Protein AF-0000000083565079 (afdb_homodimer)

InterPro domains:
  IPR004843 Calcineurin-like, phosphoesterase domain [PF00149] (8-223)
  IPR029052 Metallo-dependent phosphatase-like [G3DSA:3.60.21.10] (7-266)
  IPR029052 Metallo-dependent phosphatase-like [SSF56300] (8-298)
  IPR041796 DNA double-strand break repair protein Mre11, N-terminal metallophosphatase domain [cd00840] (8-241)
  IPR050535 DNA Repair and Maintenance Complex Component [PTHR30337] (7-399)

Sequence (914 aa):
MSKSNNTRFLHFSDAHIGHRQYNLKKRRDDMNLTYNWVIHQAIEHDVDFTVFGGDLFHNKNVNALALSDAERGLEKLREEDIPVVGIRGNHDAKLYKEDLHWLEYLHTKENLVLLNADLDGDGPVFEEHDPENPGTSSGYIEINGVRIFGLQYLGQQTGRYLETVAEGIRQVNEEKGEPDTTVLLGHFGIEGHIPGMSGGISYNQLEPVEELVDYLGLGHLHKQYSHGDWIFNPGSPEAHNTRQARWDLGYYLVDVEPDGSFEAEHRLSKRRPFYRIDFEVDQYDTPEELEQGFKQKVMDEIPGLQQVQQKDRYTNQGQPRNPVIDLHLEGLLNFNRSQLDIERIREIVEQKTDALHVSLKDATESREAISVIQDLEEGEEEIQNEDGQIDRDKLEHAVFQQLAGQDSRYETDVEGVAETLSSVKNSLLAGDSPESVAETVKERRRELFPETGGDNEMSKSNNTRFLHFSDAHIGHRQYNLKKRRDDMNLTYNWVIHQAIEHDVDFTVFGGDLFHNKNVNALALSDAERGLEKLREEDIPVVGIRGNHDAKLYKEDLHWLEYLHTKENLVLLNADLDGDGPVFEEHDPENPGTSSGYIEINGVRIFGLQYLGQQTGRYLETVAEGIRQVNEEKGEPDTTVLLGHFGIEGHIPGMSGGISYNQLEPVEELVDYLGLGHLHKQYSHGDWIFNPGSPEAHNTRQARWDLGYYLVDVEPDGSFEAEHRLSKRRPFYRIDFEVDQYDTPEELEQGFKQKVMDEIPGLQQVQQKDRYTNQGQPRNPVIDLHLEGLLNFNRSQLDIERIREIVEQKTDALHVSLKDATESREAISVIQDLEEGEEEIQNEDGQIDRDKLEHAVFQQLAGQDSRYETDVEGVAETLSSVKNSLLAGDSPESVAETVKERRRELFPETGGDNE

Structure (mmCIF, N/CA/C/O backbone):
data_AF-0000000083565079-model_v1
#
loop_
_entity.id
_entity.type
_entity.pdbx_description
1 polymer 'DNA repair exonuclease SbcCD nuclease subunit'
#
loop_
_atom_site.group_PDB
_atom_site.id
_atom_site.type_symbol
_atom_site.label_atom_id
_atom_site.label_alt_id
_atom_site.label_comp_id
_atom_site.label_asym_id
_atom_site.label_entity_id
_atom_site.label_seq_id
_atom_site.pdbx_PDB_ins_code
_atom_site.Cartn_x
_atom_site.Cartn_y
_atom_site.Cartn_z
_atom_site.occupancy
_atom_site.B_iso_or_equiv
_atom_site.auth_seq_id
_atom_site.auth_comp_id
_atom_site.auth_asym_id
_atom_site.auth_atom_id
_atom_site.pdbx_PDB_model_num
ATOM 1 N N . MET A 1 1 ? 29.156 -35.625 18.891 1 26.17 1 MET A N 1
ATOM 2 C CA . MET A 1 1 ? 28.078 -36.312 18.172 1 26.17 1 MET A CA 1
ATOM 3 C C . MET A 1 1 ? 27.672 -35.5 16.938 1 26.17 1 MET A C 1
ATOM 5 O O . MET A 1 1 ? 27.312 -34.344 17.031 1 26.17 1 MET A O 1
ATOM 9 N N . SER A 1 2 ? 28.375 -35.594 15.773 1 35.88 2 SER A N 1
ATOM 10 C CA . SER A 1 2 ? 28.562 -34.75 14.578 1 35.88 2 SER A CA 1
ATOM 11 C C . SER A 1 2 ? 27.219 -34.312 13.992 1 35.88 2 SER A C 1
ATOM 13 O O . SER A 1 2 ? 26.328 -35.156 13.828 1 35.88 2 SER A O 1
ATOM 15 N N . LYS A 1 3 ? 26.625 -33.219 14.164 1 40.91 3 LYS A N 1
ATOM 16 C CA . LYS A 1 3 ? 25.219 -32.875 13.992 1 40.91 3 LYS A CA 1
ATOM 17 C C . LYS A 1 3 ? 24.656 -33.438 12.703 1 40.91 3 LYS A C 1
ATOM 19 O O . LYS A 1 3 ? 24.891 -32.906 11.617 1 40.91 3 LYS A O 1
ATOM 24 N N . SER A 1 4 ? 24.641 -34.625 12.398 1 47.44 4 SER A N 1
ATOM 25 C CA . SER A 1 4 ? 24.312 -35.594 11.352 1 47.44 4 SER A CA 1
ATOM 26 C C . SER A 1 4 ? 23.016 -35.188 10.633 1 47.44 4 SER A C 1
ATOM 28 O O . SER A 1 4 ? 22.469 -36 9.875 1 47.44 4 SER A O 1
ATOM 30 N N . ASN A 1 5 ? 22.172 -34.25 10.969 1 64.81 5 ASN A N 1
ATOM 31 C CA . ASN A 1 5 ? 20.797 -34.156 10.523 1 64.81 5 ASN A CA 1
ATOM 32 C C . ASN A 1 5 ? 20.672 -33.438 9.188 1 64.81 5 ASN A C 1
ATOM 34 O O . ASN A 1 5 ? 21.406 -32.469 8.93 1 64.81 5 ASN A O 1
ATOM 38 N N . ASN A 1 6 ? 20 -34.031 8.102 1 87.81 6 ASN A N 1
ATOM 39 C CA . ASN A 1 6 ? 19.609 -33.531 6.785 1 87.81 6 ASN A CA 1
ATOM 40 C C . ASN A 1 6 ? 18.875 -32.219 6.879 1 87.81 6 ASN A C 1
ATOM 42 O O . ASN A 1 6 ? 18.172 -31.953 7.863 1 87.81 6 ASN A O 1
ATOM 46 N N . THR A 1 7 ? 19.453 -31.234 6.105 1 96.19 7 THR A N 1
ATOM 47 C CA . THR A 1 7 ? 18.719 -29.984 6.004 1 96.19 7 THR A CA 1
ATOM 48 C C . THR A 1 7 ? 17.672 -30.047 4.898 1 96.19 7 THR A C 1
ATOM 50 O O . THR A 1 7 ? 17.938 -30.578 3.814 1 96.19 7 THR A O 1
ATOM 53 N N . ARG A 1 8 ? 16.453 -29.641 5.227 1 97.94 8 ARG A N 1
ATOM 54 C CA . ARG A 1 8 ? 15.375 -29.594 4.25 1 97.94 8 ARG A CA 1
ATOM 55 C C . ARG A 1 8 ? 14.836 -28.172 4.086 1 97.94 8 ARG A C 1
ATOM 57 O O . ARG A 1 8 ? 14.625 -27.469 5.074 1 97.94 8 ARG A O 1
ATOM 64 N N . PHE A 1 9 ? 14.672 -27.719 2.785 1 98.56 9 PHE A N 1
ATOM 65 C CA . PHE A 1 9 ? 14.047 -26.422 2.598 1 98.56 9 PHE A CA 1
ATOM 66 C C . PHE A 1 9 ? 13.039 -26.453 1.454 1 98.56 9 PHE A C 1
ATOM 68 O O . PHE A 1 9 ? 13.031 -27.406 0.662 1 98.56 9 PHE A O 1
ATOM 75 N N . LEU A 1 10 ? 12.086 -25.547 1.448 1 98.88 10 LEU A N 1
ATOM 76 C CA . LEU A 1 10 ? 11.055 -25.391 0.424 1 98.88 10 LEU A CA 1
ATOM 77 C C . LEU A 1 10 ? 11.32 -24.141 -0.422 1 98.88 10 LEU A C 1
ATOM 79 O O . LEU A 1 10 ? 11.594 -23.062 0.115 1 98.88 10 LEU A O 1
ATOM 83 N N . HIS A 1 11 ? 11.336 -24.344 -1.77 1 98.94 11 HIS A N 1
ATOM 84 C CA . HIS A 1 11 ? 11.578 -23.266 -2.73 1 98.94 11 HIS A CA 1
ATOM 85 C C . HIS A 1 11 ? 10.328 -22.969 -3.553 1 98.94 11 HIS A C 1
ATOM 87 O O . HIS A 1 11 ? 9.898 -23.797 -4.359 1 98.94 11 HIS A O 1
ATOM 93 N N . PHE A 1 12 ? 9.719 -21.812 -3.299 1 98.88 12 PHE A N 1
ATOM 94 C CA . PHE A 1 12 ? 8.609 -21.344 -4.121 1 98.88 12 PHE A CA 1
ATOM 95 C C . PHE A 1 12 ? 8.898 -19.984 -4.715 1 98.88 12 PHE A C 1
ATOM 97 O O . PHE A 1 12 ? 9.883 -19.328 -4.344 1 98.88 12 PHE A O 1
ATOM 104 N N . SER A 1 13 ? 8.133 -19.516 -5.703 1 98.5 13 SER A N 1
ATOM 105 C CA . SER A 1 13 ? 8.312 -18.203 -6.324 1 98.5 13 SER A CA 1
ATOM 106 C C . SER A 1 13 ? 7.031 -17.734 -6.996 1 98.5 13 SER A C 1
ATOM 108 O O . SER A 1 13 ? 6.102 -18.516 -7.195 1 98.5 13 SER A O 1
ATOM 110 N N . ASP A 1 14 ? 6.941 -16.453 -7.211 1 98.31 14 ASP A N 1
ATOM 111 C CA . ASP A 1 14 ? 5.91 -15.836 -8.047 1 98.31 14 ASP A CA 1
ATOM 112 C C . ASP A 1 14 ? 4.516 -16.156 -7.512 1 98.31 14 ASP A C 1
ATOM 114 O O . ASP A 1 14 ? 3.643 -16.594 -8.266 1 98.31 14 ASP A O 1
ATOM 118 N N . ALA A 1 15 ? 4.387 -15.953 -6.215 1 98.44 15 ALA A N 1
ATOM 119 C CA . ALA A 1 15 ? 3.088 -16.172 -5.586 1 98.44 15 ALA A CA 1
ATOM 120 C C . ALA A 1 15 ? 2.066 -15.141 -6.059 1 98.44 15 ALA A C 1
ATOM 122 O O . ALA A 1 15 ? 0.863 -15.414 -6.078 1 98.44 15 ALA A O 1
ATOM 123 N N . HIS A 1 16 ? 2.492 -13.961 -6.344 1 98.31 16 HIS A N 1
ATOM 124 C CA . HIS A 1 16 ? 1.667 -12.891 -6.902 1 98.31 16 HIS A CA 1
ATOM 125 C C . HIS A 1 16 ? 0.437 -12.633 -6.039 1 98.31 16 HIS A C 1
ATOM 127 O O . HIS A 1 16 ? -0.681 -12.555 -6.551 1 98.31 16 HIS A O 1
ATOM 133 N N . ILE A 1 17 ? 0.67 -12.547 -4.793 1 98 17 ILE A N 1
ATOM 134 C CA . ILE A 1 17 ? -0.401 -12.242 -3.85 1 98 17 ILE A CA 1
ATOM 135 C C . ILE A 1 17 ? -1.078 -10.93 -4.242 1 98 17 ILE A C 1
ATOM 137 O O . ILE A 1 17 ? -0.404 -9.938 -4.531 1 98 17 ILE A O 1
ATOM 141 N N . GLY A 1 18 ? -2.396 -10.898 -4.27 1 95.5 18 GLY A N 1
ATOM 142 C CA . GLY A 1 18 ? -3.162 -9.703 -4.594 1 95.5 18 GLY A CA 1
ATOM 143 C C . GLY A 1 18 ? -3.615 -9.656 -6.039 1 95.5 18 GLY A C 1
ATOM 144 O O . GLY A 1 18 ? -4.398 -8.789 -6.422 1 95.5 18 GLY A O 1
ATOM 145 N N . HIS A 1 19 ? -3.195 -10.586 -6.863 1 96.62 19 HIS A N 1
ATOM 146 C CA . HIS A 1 19 ? -3.574 -10.594 -8.273 1 96.62 19 HIS A CA 1
ATOM 147 C C . HIS A 1 19 ? -5.066 -10.867 -8.438 1 96.62 19 HIS A C 1
ATOM 149 O O . HIS A 1 19 ? -5.535 -11.969 -8.172 1 96.62 19 HIS A O 1
ATOM 155 N N . ARG A 1 20 ? -5.77 -9.859 -8.875 1 94.19 20 ARG A N 1
ATOM 156 C CA . ARG A 1 20 ? -7.199 -9.977 -9.141 1 94.19 20 ARG A CA 1
ATOM 157 C C . ARG A 1 20 ? -7.453 -10.305 -10.609 1 94.19 20 ARG A C 1
ATOM 159 O O . ARG A 1 20 ? -8.039 -9.5 -11.336 1 94.19 20 ARG A O 1
ATOM 166 N N . GLN A 1 21 ? -7.059 -11.523 -10.938 1 95.31 21 GLN A N 1
ATOM 167 C CA . GLN A 1 21 ? -7.199 -11.961 -12.32 1 95.31 21 GLN A CA 1
ATOM 168 C C . GLN A 1 21 ? -8.656 -11.906 -12.766 1 95.31 21 GLN A C 1
ATOM 170 O O . GLN A 1 21 ? -9.555 -12.305 -12.023 1 95.31 21 GLN A O 1
ATOM 175 N N . TYR A 1 22 ? -8.969 -11.391 -14.016 1 94 22 TYR A N 1
ATOM 176 C CA . TYR A 1 22 ? -10.281 -11.242 -14.625 1 94 22 TYR A CA 1
ATOM 177 C C . TYR A 1 22 ? -11.156 -10.297 -13.812 1 94 22 TYR A C 1
ATOM 179 O O . TYR A 1 22 ? -12.383 -10.344 -13.891 1 94 22 TYR A O 1
ATOM 187 N N . ASN A 1 23 ? -10.484 -9.547 -12.883 1 92.31 23 ASN A N 1
ATOM 188 C CA . ASN A 1 23 ? -11.148 -8.594 -12 1 92.31 23 ASN A CA 1
ATOM 189 C C . ASN A 1 23 ? -12.141 -9.289 -11.078 1 92.31 23 ASN A C 1
ATOM 191 O O . ASN A 1 23 ? -13.211 -8.742 -10.789 1 92.31 23 ASN A O 1
ATOM 195 N N . LEU A 1 24 ? -11.781 -10.492 -10.711 1 94.12 24 LEU A N 1
ATOM 196 C CA . LEU A 1 24 ? -12.641 -11.281 -9.836 1 94.12 24 LEU A CA 1
ATOM 197 C C . LEU A 1 24 ? -12.031 -11.414 -8.445 1 94.12 24 LEU A C 1
ATOM 199 O O . LEU A 1 24 ? -10.859 -11.789 -8.312 1 94.12 24 LEU A O 1
ATOM 203 N N . LYS A 1 25 ? -12.789 -11.195 -7.406 1 93.31 25 LYS A N 1
ATOM 204 C CA . LYS A 1 25 ? -12.352 -11.383 -6.027 1 93.31 25 LYS A CA 1
ATOM 205 C C . LYS A 1 25 ? -11.922 -12.82 -5.773 1 93.31 25 LYS A C 1
ATOM 207 O O . LYS A 1 25 ? -10.93 -13.062 -5.082 1 93.31 25 LYS A O 1
ATOM 212 N N . LYS A 1 26 ? -12.617 -13.711 -6.328 1 95.62 26 LYS A N 1
ATOM 213 C CA . LYS A 1 26 ? -12.328 -15.125 -6.102 1 95.62 26 LYS A CA 1
ATOM 214 C C . LYS A 1 26 ? -10.953 -15.492 -6.656 1 95.62 26 LYS A C 1
ATOM 216 O O . LYS A 1 26 ? -10.266 -16.344 -6.098 1 95.62 26 LYS A O 1
ATOM 221 N N . ARG A 1 27 ? -10.578 -14.875 -7.738 1 97.12 27 ARG A N 1
ATOM 222 C CA . ARG A 1 27 ? -9.258 -15.156 -8.289 1 97.12 27 ARG A CA 1
ATOM 223 C C . ARG A 1 27 ? -8.156 -14.547 -7.422 1 97.12 27 ARG A C 1
ATOM 225 O O . ARG A 1 27 ? -7.078 -15.117 -7.281 1 97.12 27 ARG A O 1
ATOM 232 N N . ARG A 1 28 ? -8.461 -13.43 -6.852 1 95.62 28 ARG A N 1
ATOM 233 C CA . ARG A 1 28 ? -7.559 -12.875 -5.848 1 95.62 28 ARG A CA 1
ATOM 234 C C . ARG A 1 28 ? -7.418 -13.82 -4.656 1 95.62 28 ARG A C 1
ATOM 236 O O . ARG A 1 28 ? -6.305 -14.078 -4.191 1 95.62 28 ARG A O 1
ATOM 243 N N . ASP A 1 29 ? -8.531 -14.312 -4.227 1 96.38 29 ASP A N 1
ATOM 244 C CA . ASP A 1 29 ? -8.531 -15.258 -3.111 1 96.38 29 ASP A CA 1
ATOM 245 C C . ASP A 1 29 ? -7.758 -16.531 -3.465 1 96.38 29 ASP A C 1
ATOM 247 O O . ASP A 1 29 ? -7.105 -17.125 -2.605 1 96.38 29 ASP A O 1
ATOM 251 N N . ASP A 1 30 ? -7.832 -16.875 -4.738 1 97.81 30 ASP A N 1
ATOM 252 C CA . ASP A 1 30 ? -7.102 -18.062 -5.188 1 97.81 30 ASP A CA 1
ATOM 253 C C . ASP A 1 30 ? -5.598 -17.891 -4.965 1 97.81 30 ASP A C 1
ATOM 255 O O . ASP A 1 30 ? -4.922 -18.844 -4.547 1 97.81 30 ASP A O 1
ATOM 259 N N . MET A 1 31 ? -5.078 -16.703 -5.273 1 98 31 MET A N 1
ATOM 260 C CA . MET A 1 31 ? -3.658 -16.438 -5.062 1 98 31 MET A CA 1
ATOM 261 C C . MET A 1 31 ? -3.281 -16.625 -3.598 1 98 31 MET A C 1
ATOM 263 O O . MET A 1 31 ? -2.264 -17.25 -3.289 1 98 31 MET A O 1
ATOM 267 N N . ASN A 1 32 ? -4.102 -16.125 -2.76 1 97.44 32 ASN A N 1
ATOM 268 C CA . ASN A 1 32 ? -3.861 -16.25 -1.326 1 97.44 32 ASN A CA 1
ATOM 269 C C . ASN A 1 32 ? -3.973 -17.703 -0.874 1 97.44 32 ASN A C 1
ATOM 271 O O . ASN A 1 32 ? -3.168 -18.172 -0.065 1 97.44 32 ASN A O 1
ATOM 275 N N . LEU A 1 33 ? -4.965 -18.406 -1.366 1 97.25 33 LEU A N 1
ATOM 276 C CA . LEU A 1 33 ? -5.188 -19.797 -0.977 1 97.25 33 LEU A CA 1
ATOM 277 C C . LEU A 1 33 ? -4.012 -20.672 -1.394 1 97.25 33 LEU A C 1
ATOM 279 O O . LEU A 1 33 ? -3.561 -21.516 -0.622 1 97.25 33 LEU A O 1
ATOM 283 N N . THR A 1 34 ? -3.574 -20.453 -2.598 1 97.69 34 THR A N 1
ATOM 284 C CA . THR A 1 34 ? -2.451 -21.25 -3.092 1 97.69 34 THR A CA 1
ATOM 285 C C . THR A 1 34 ? -1.178 -20.922 -2.316 1 97.69 34 THR A C 1
ATOM 287 O O . THR A 1 34 ? -0.418 -21.812 -1.953 1 97.69 34 THR A O 1
ATOM 290 N N . TYR A 1 35 ? -0.93 -19.688 -2.014 1 98.31 35 TYR A N 1
ATOM 291 C CA . TYR A 1 35 ? 0.173 -19.25 -1.163 1 98.31 35 TYR A CA 1
ATOM 292 C C . TYR A 1 35 ? 0.099 -19.922 0.206 1 98.31 35 TYR A C 1
ATOM 294 O O . TYR A 1 35 ? 1.081 -20.5 0.675 1 98.31 35 TYR A O 1
ATOM 302 N N . ASN A 1 36 ? -1.024 -19.844 0.78 1 97.69 36 ASN A N 1
ATOM 303 C CA . ASN A 1 36 ? -1.207 -20.438 2.096 1 97.69 36 ASN A CA 1
ATOM 304 C C . ASN A 1 36 ? -1.002 -21.953 2.049 1 97.69 36 ASN A C 1
ATOM 306 O O . ASN A 1 36 ? -0.508 -22.547 3.01 1 97.69 36 ASN A O 1
ATOM 310 N N . TRP A 1 37 ? -1.463 -22.516 0.972 1 97.25 37 TRP A N 1
ATOM 311 C CA . TRP A 1 37 ? -1.248 -23.953 0.819 1 97.25 37 TRP A CA 1
ATOM 312 C C . TRP A 1 37 ? 0.241 -24.281 0.822 1 97.25 37 TRP A C 1
ATOM 314 O O . TRP A 1 37 ? 0.671 -25.234 1.48 1 97.25 37 TRP A O 1
ATOM 324 N N . VAL A 1 38 ? 1.021 -23.531 0.126 1 98.25 38 VAL A N 1
ATOM 325 C CA . VAL A 1 38 ? 2.465 -23.734 0.071 1 98.25 38 VAL A CA 1
ATOM 326 C C . VAL A 1 38 ? 3.066 -23.562 1.464 1 98.25 38 VAL A C 1
ATOM 328 O O . VAL A 1 38 ? 3.914 -24.359 1.885 1 98.25 38 VAL A O 1
ATOM 331 N N . ILE A 1 39 ? 2.619 -22.547 2.195 1 98.56 39 ILE A N 1
ATOM 332 C CA . ILE A 1 39 ? 3.066 -22.297 3.562 1 98.56 39 ILE A CA 1
ATOM 333 C C . ILE A 1 39 ? 2.752 -23.516 4.434 1 98.56 39 ILE A C 1
ATOM 335 O O . ILE A 1 39 ? 3.607 -23.984 5.188 1 98.56 39 ILE A O 1
ATOM 339 N N . HIS A 1 40 ? 1.583 -24.016 4.301 1 98 40 HIS A N 1
ATOM 340 C CA . HIS A 1 40 ? 1.178 -25.172 5.074 1 98 40 HIS A CA 1
ATOM 341 C C . HIS A 1 40 ? 2.047 -26.391 4.742 1 98 40 HIS A C 1
ATOM 343 O O . HIS A 1 40 ? 2.393 -27.172 5.633 1 98 40 HIS A O 1
ATOM 349 N N . GLN A 1 41 ? 2.355 -26.5 3.51 1 98.38 41 GLN A N 1
ATOM 350 C CA . GLN A 1 41 ? 3.221 -27.609 3.109 1 98.38 41 GLN A CA 1
ATOM 351 C C . GLN A 1 41 ? 4.598 -27.5 3.76 1 98.38 41 GLN A C 1
ATOM 353 O O . GLN A 1 41 ? 5.195 -28.5 4.145 1 98.38 41 GLN A O 1
ATOM 358 N N . ALA A 1 42 ? 5.117 -26.281 3.822 1 98.69 42 ALA A N 1
ATOM 359 C CA . ALA A 1 42 ? 6.398 -26.078 4.496 1 98.69 42 ALA A CA 1
ATOM 360 C C . ALA A 1 42 ? 6.344 -26.578 5.938 1 98.69 42 ALA A C 1
ATOM 362 O O . ALA A 1 42 ? 7.281 -27.219 6.414 1 98.69 42 ALA A O 1
ATOM 363 N N . ILE A 1 43 ? 5.293 -26.312 6.613 1 98.62 43 ILE A N 1
ATOM 364 C CA . ILE A 1 43 ? 5.109 -26.703 8.008 1 98.62 43 ILE A CA 1
ATOM 365 C C . ILE A 1 43 ? 4.926 -28.203 8.102 1 98.62 43 ILE A C 1
ATOM 367 O O . ILE A 1 43 ? 5.562 -28.859 8.93 1 98.62 43 ILE A O 1
ATOM 371 N N . GLU A 1 44 ? 4.094 -28.75 7.219 1 98.06 44 GLU A N 1
ATOM 372 C CA . GLU A 1 44 ? 3.791 -30.172 7.234 1 98.06 44 GLU A CA 1
ATOM 373 C C . GLU A 1 44 ? 5.039 -31.016 6.953 1 98.06 44 GLU A C 1
ATOM 375 O O . GLU A 1 44 ? 5.215 -32.094 7.523 1 98.06 44 GLU A O 1
ATOM 380 N N . HIS A 1 45 ? 5.863 -30.531 6.117 1 97.94 45 HIS A N 1
ATOM 381 C CA . HIS A 1 45 ? 7.07 -31.266 5.758 1 97.94 45 HIS A CA 1
ATOM 382 C C . HIS A 1 45 ? 8.219 -30.953 6.711 1 97.94 45 HIS A C 1
ATOM 384 O O . HIS A 1 45 ? 9.336 -31.422 6.52 1 97.94 45 HIS A O 1
ATOM 390 N N . ASP A 1 46 ? 7.996 -30.141 7.66 1 97.25 46 ASP A N 1
ATOM 391 C CA . ASP A 1 46 ? 8.945 -29.797 8.711 1 97.25 46 ASP A CA 1
ATOM 392 C C . ASP A 1 46 ? 10.258 -29.281 8.125 1 97.25 46 ASP A C 1
ATOM 394 O O . ASP A 1 46 ? 11.336 -29.781 8.453 1 97.25 46 ASP A O 1
ATOM 398 N N . VAL A 1 47 ? 10.156 -28.359 7.246 1 98.38 47 VAL A N 1
ATOM 399 C CA . VAL A 1 47 ? 11.367 -27.844 6.609 1 98.38 47 VAL A CA 1
ATOM 400 C C . VAL A 1 47 ? 12.125 -26.953 7.594 1 98.38 47 VAL A C 1
ATOM 402 O O . VAL A 1 47 ? 11.547 -26.422 8.539 1 98.38 47 VAL A O 1
ATOM 405 N N . ASP A 1 48 ? 13.422 -26.828 7.328 1 98.38 48 ASP A N 1
ATOM 406 C CA . ASP A 1 48 ? 14.273 -26 8.18 1 98.38 48 ASP A CA 1
ATOM 407 C C . ASP A 1 48 ? 14.125 -24.531 7.832 1 98.38 48 ASP A C 1
ATOM 409 O O . ASP A 1 48 ? 14.281 -23.656 8.695 1 98.38 48 ASP A O 1
ATOM 413 N N . PHE A 1 49 ? 13.883 -24.203 6.582 1 98.75 49 PHE A N 1
ATOM 414 C CA . PHE A 1 49 ? 13.625 -22.844 6.121 1 98.75 49 PHE A CA 1
ATOM 415 C C . PHE A 1 49 ? 12.93 -22.859 4.766 1 98.75 49 PHE A C 1
ATOM 417 O O . PHE A 1 49 ? 12.828 -23.906 4.125 1 98.75 49 PHE A O 1
ATOM 424 N N . THR A 1 50 ? 12.359 -21.75 4.352 1 98.88 50 THR A N 1
ATOM 425 C CA . THR A 1 50 ? 11.758 -21.562 3.035 1 98.88 50 THR A CA 1
ATOM 426 C C . THR A 1 50 ? 12.477 -20.438 2.275 1 98.88 50 THR A C 1
ATOM 428 O O . THR A 1 50 ? 12.945 -19.469 2.875 1 98.88 50 THR A O 1
ATOM 431 N N . VAL A 1 51 ? 12.594 -20.656 0.942 1 98.88 51 VAL A N 1
ATOM 432 C CA . VAL A 1 51 ? 13.133 -19.594 0.099 1 98.88 51 VAL A CA 1
ATOM 433 C C . VAL A 1 51 ? 12.125 -19.234 -0.995 1 98.88 51 VAL A C 1
ATOM 435 O O . VAL A 1 51 ? 11.344 -20.078 -1.426 1 98.88 51 VAL A O 1
ATOM 438 N N . PHE A 1 52 ? 12.094 -17.953 -1.429 1 97.5 52 PHE A N 1
ATOM 439 C CA . PHE A 1 52 ? 11.266 -17.609 -2.586 1 97.5 52 PHE A CA 1
ATOM 440 C C . PHE A 1 52 ? 12.047 -16.75 -3.57 1 97.5 52 PHE A C 1
ATOM 442 O O . PHE A 1 52 ? 12.852 -15.906 -3.164 1 97.5 52 PHE A O 1
ATOM 449 N N . GLY A 1 53 ? 11.789 -16.984 -4.852 1 97.62 53 GLY A N 1
ATOM 450 C CA . GLY A 1 53 ? 12.562 -16.406 -5.938 1 97.62 53 GLY A CA 1
ATOM 451 C C . GLY A 1 53 ? 12.023 -15.07 -6.414 1 97.62 53 GLY A C 1
ATOM 452 O O . GLY A 1 53 ? 12.289 -14.648 -7.539 1 97.62 53 GLY A O 1
ATOM 453 N N . GLY A 1 54 ? 11.195 -14.43 -5.684 1 97.56 54 GLY A N 1
ATOM 454 C CA . GLY A 1 54 ? 10.719 -13.109 -6.043 1 97.56 54 GLY A CA 1
ATOM 455 C C . GLY A 1 54 ? 9.25 -13.094 -6.441 1 97.56 54 GLY A C 1
ATOM 456 O O . GLY A 1 54 ? 8.602 -14.141 -6.484 1 97.56 54 GLY A O 1
ATOM 457 N N . ASP A 1 55 ? 8.719 -11.828 -6.582 1 97.88 55 ASP A N 1
ATOM 458 C CA . ASP A 1 55 ? 7.34 -11.578 -6.98 1 97.88 55 ASP A CA 1
ATOM 459 C C . ASP A 1 55 ? 6.363 -12.195 -5.984 1 97.88 55 ASP A C 1
ATOM 461 O O . ASP A 1 55 ? 5.445 -12.922 -6.375 1 97.88 55 ASP A O 1
ATOM 465 N N . LEU A 1 56 ? 6.668 -11.914 -4.758 1 98.12 56 LEU A N 1
ATOM 466 C CA . LEU A 1 56 ? 5.719 -12.297 -3.725 1 98.12 56 LEU A CA 1
ATOM 467 C C . LEU A 1 56 ? 4.363 -11.641 -3.959 1 98.12 56 LEU A C 1
ATOM 469 O O . LEU A 1 56 ? 3.322 -12.289 -3.852 1 98.12 56 LEU A O 1
ATOM 473 N N . PHE A 1 57 ? 4.426 -10.367 -4.312 1 97.31 57 PHE A N 1
ATOM 474 C CA . PHE A 1 57 ? 3.215 -9.609 -4.613 1 97.31 57 PHE A CA 1
ATOM 475 C C . PHE A 1 57 ? 3.037 -9.438 -6.117 1 97.31 57 PHE A C 1
ATOM 477 O O . PHE A 1 57 ? 4.012 -9.484 -6.871 1 97.31 57 PHE A O 1
ATOM 484 N N . HIS A 1 58 ? 1.789 -9.18 -6.473 1 96.31 58 HIS A N 1
ATOM 485 C CA . HIS A 1 58 ? 1.499 -8.992 -7.891 1 96.31 58 HIS A CA 1
ATOM 486 C C . HIS A 1 58 ? 1.753 -7.551 -8.312 1 96.31 58 HIS A C 1
ATOM 488 O O . HIS A 1 58 ? 2.178 -7.297 -9.445 1 96.31 58 HIS A O 1
ATOM 494 N N . ASN A 1 59 ? 1.442 -6.645 -7.426 1 90.94 59 ASN A N 1
ATOM 495 C CA . ASN A 1 59 ? 1.616 -5.223 -7.719 1 90.94 59 ASN A CA 1
ATOM 496 C C . ASN A 1 59 ? 2.67 -4.59 -6.812 1 90.94 59 ASN A C 1
ATOM 498 O O . ASN A 1 59 ? 2.783 -4.949 -5.641 1 90.94 59 ASN A O 1
ATOM 502 N N . LYS A 1 60 ? 3.354 -3.557 -7.422 1 87.5 60 LYS A N 1
ATOM 503 C CA . LYS A 1 60 ? 4.293 -2.787 -6.613 1 87.5 60 LYS A CA 1
ATOM 504 C C . LYS A 1 60 ? 3.566 -1.996 -5.527 1 87.5 60 LYS A C 1
ATOM 506 O O . LYS A 1 60 ? 4.117 -1.76 -4.449 1 87.5 60 LYS A O 1
ATOM 511 N N . ASN A 1 61 ? 2.363 -1.599 -5.91 1 87.25 61 ASN A N 1
ATOM 512 C CA . ASN A 1 61 ? 1.5 -0.941 -4.934 1 87.25 61 ASN A CA 1
ATOM 513 C C . ASN A 1 61 ? 0.626 -1.948 -4.191 1 87.25 61 ASN A C 1
ATOM 515 O O . ASN A 1 61 ? -0.528 -2.168 -4.562 1 87.25 61 ASN A O 1
ATOM 519 N N . VAL A 1 62 ? 1.161 -2.461 -3.168 1 91.88 62 VAL A N 1
ATOM 520 C CA . VAL A 1 62 ? 0.497 -3.496 -2.385 1 91.88 62 VAL A CA 1
ATOM 521 C C . VAL A 1 62 ? -0.617 -2.873 -1.545 1 91.88 62 VAL A C 1
ATOM 523 O O . VAL A 1 62 ? -0.404 -1.861 -0.873 1 91.88 62 VAL A O 1
ATOM 526 N N . ASN A 1 63 ? -1.812 -3.438 -1.616 1 91.12 63 ASN A N 1
ATOM 527 C CA . ASN A 1 63 ? -2.889 -2.936 -0.769 1 91.12 63 ASN A CA 1
ATOM 528 C C . ASN A 1 63 ? -2.92 -3.648 0.58 1 91.12 63 ASN A C 1
ATOM 530 O O . ASN A 1 63 ? -2.182 -4.613 0.794 1 91.12 63 ASN A O 1
ATOM 534 N N . ALA A 1 64 ? -3.721 -3.18 1.477 1 93.5 64 ALA A N 1
ATOM 535 C CA . ALA A 1 64 ? -3.725 -3.633 2.865 1 93.5 64 ALA A CA 1
ATOM 536 C C . ALA A 1 64 ? -4.074 -5.117 2.957 1 93.5 64 ALA A C 1
ATOM 538 O O . ALA A 1 64 ? -3.482 -5.852 3.75 1 93.5 64 ALA A O 1
ATOM 539 N N . LEU A 1 65 ? -5.047 -5.512 2.164 1 93.25 65 LEU A N 1
ATOM 540 C CA . LEU A 1 65 ? -5.477 -6.902 2.219 1 93.25 65 LEU A CA 1
ATOM 541 C C . LEU A 1 65 ? -4.367 -7.836 1.744 1 93.25 65 LEU A C 1
ATOM 543 O O . LEU A 1 65 ? -4.117 -8.875 2.363 1 93.25 65 LEU A O 1
ATOM 547 N N . ALA A 1 66 ? -3.727 -7.52 0.669 1 94.94 66 ALA A N 1
ATOM 548 C CA . ALA A 1 66 ? -2.621 -8.32 0.15 1 94.94 66 ALA A CA 1
ATOM 549 C C . ALA A 1 66 ? -1.486 -8.414 1.165 1 94.94 66 ALA A C 1
ATOM 551 O O . ALA A 1 66 ? -0.906 -9.484 1.359 1 94.94 66 ALA A O 1
ATOM 552 N N . LEU A 1 67 ? -1.147 -7.266 1.753 1 96.25 67 LEU A N 1
ATOM 553 C CA . LEU A 1 67 ? -0.107 -7.277 2.775 1 96.25 67 LEU A CA 1
ATOM 554 C C . LEU A 1 67 ? -0.5 -8.188 3.939 1 96.25 67 LEU A C 1
ATOM 556 O O . LEU A 1 67 ? 0.31 -8.984 4.406 1 96.25 67 LEU A O 1
ATOM 560 N N . SER A 1 68 ? -1.721 -8.016 4.395 1 95.94 68 SER A N 1
ATOM 561 C CA . SER A 1 68 ? -2.225 -8.836 5.492 1 95.94 68 SER A CA 1
ATOM 562 C C . SER A 1 68 ? -2.152 -10.32 5.152 1 95.94 68 SER A C 1
ATOM 564 O O . SER A 1 68 ? -1.753 -11.141 5.984 1 95.94 68 SER A O 1
ATOM 566 N N . ASP A 1 69 ? -2.572 -10.672 3.945 1 96.25 69 ASP A N 1
ATOM 567 C CA . ASP A 1 69 ? -2.518 -12.055 3.484 1 96.25 69 ASP A CA 1
ATOM 568 C C . ASP A 1 69 ? -1.094 -12.602 3.553 1 96.25 69 ASP A C 1
ATOM 570 O O . ASP A 1 69 ? -0.865 -13.688 4.086 1 96.25 69 ASP A O 1
ATOM 574 N N . ALA A 1 70 ? -0.179 -11.867 3.002 1 98 70 ALA A N 1
ATOM 575 C CA . ALA A 1 70 ? 1.22 -12.281 3.025 1 98 70 ALA A CA 1
ATOM 576 C C . ALA A 1 70 ? 1.714 -12.477 4.457 1 98 70 ALA A C 1
ATOM 578 O O . ALA A 1 70 ? 2.328 -13.492 4.777 1 98 70 ALA A O 1
ATOM 579 N N . GLU A 1 71 ? 1.432 -11.516 5.324 1 97.88 71 GLU A N 1
ATOM 580 C CA . GLU A 1 71 ? 1.912 -11.531 6.703 1 97.88 71 GLU A CA 1
ATOM 581 C C . GLU A 1 71 ? 1.341 -12.719 7.473 1 97.88 71 GLU A C 1
ATOM 583 O O . GLU A 1 71 ? 2.033 -13.328 8.297 1 97.88 71 GLU A O 1
ATOM 588 N N . ARG A 1 72 ? 0.099 -13 7.25 1 96.88 72 ARG A N 1
ATOM 589 C CA . ARG A 1 72 ? -0.527 -14.125 7.941 1 96.88 72 ARG A CA 1
ATOM 590 C C . ARG A 1 72 ? 0.214 -15.43 7.652 1 96.88 72 ARG A C 1
ATOM 592 O O . ARG A 1 72 ? 0.454 -16.219 8.562 1 96.88 72 ARG A O 1
ATOM 599 N N . GLY A 1 73 ? 0.516 -15.625 6.371 1 97.94 73 GLY A N 1
ATOM 600 C CA . GLY A 1 73 ? 1.298 -16.797 6.02 1 97.94 73 GLY A CA 1
ATOM 601 C C . GLY A 1 73 ? 2.68 -16.812 6.645 1 97.94 73 GLY A C 1
ATOM 602 O O . GLY A 1 73 ? 3.123 -17.828 7.18 1 97.94 73 GLY A O 1
ATOM 603 N N . LEU A 1 74 ? 3.365 -15.695 6.645 1 98.38 74 LEU A N 1
ATOM 604 C CA . LEU A 1 74 ? 4.707 -15.57 7.199 1 98.38 74 LEU A CA 1
ATOM 605 C C . LEU A 1 74 ? 4.691 -15.781 8.711 1 98.38 74 LEU A C 1
ATOM 607 O O . LEU A 1 74 ? 5.621 -16.359 9.273 1 98.38 74 LEU A O 1
ATOM 611 N N . GLU A 1 75 ? 3.66 -15.297 9.328 1 97.31 75 GLU A N 1
ATOM 612 C CA . GLU A 1 75 ? 3.504 -15.461 10.766 1 97.31 75 GLU A CA 1
ATOM 613 C C . GLU A 1 75 ? 3.369 -16.938 11.148 1 97.31 75 GLU A C 1
ATOM 615 O O . GLU A 1 75 ? 3.916 -17.375 12.156 1 97.31 75 GLU A O 1
ATOM 620 N N . LYS A 1 76 ? 2.627 -17.672 10.359 1 98 76 LYS A N 1
ATOM 621 C CA . LYS A 1 76 ? 2.49 -19.109 10.609 1 98 76 LYS A CA 1
ATOM 622 C C . LYS A 1 76 ? 3.85 -19.797 10.586 1 98 76 LYS A C 1
ATOM 624 O O . LYS A 1 76 ? 4.125 -20.672 11.422 1 98 76 LYS A O 1
ATOM 629 N N . LEU A 1 77 ? 4.645 -19.453 9.641 1 98.56 77 LEU A N 1
ATOM 630 C CA . LEU A 1 77 ? 5.984 -20.016 9.57 1 98.56 77 LEU A CA 1
ATOM 631 C C . LEU A 1 77 ? 6.816 -19.609 10.781 1 98.56 77 LEU A C 1
ATOM 633 O O . LEU A 1 77 ? 7.547 -20.438 11.336 1 98.56 77 LEU A O 1
ATOM 637 N N . ARG A 1 78 ? 6.715 -18.375 11.172 1 97.38 78 ARG A N 1
ATOM 638 C CA . ARG A 1 78 ? 7.457 -17.859 12.328 1 97.38 78 ARG A CA 1
ATOM 639 C C . ARG A 1 78 ? 7.078 -18.625 13.594 1 97.38 78 ARG A C 1
ATOM 641 O O . ARG A 1 78 ? 7.941 -18.953 14.406 1 97.38 78 ARG A O 1
ATOM 648 N N . GLU A 1 79 ? 5.82 -18.891 13.766 1 97.38 79 GLU A N 1
ATOM 649 C CA . GLU A 1 79 ? 5.324 -19.625 14.922 1 97.38 79 GLU A CA 1
ATOM 650 C C . GLU A 1 79 ? 5.934 -21.016 15 1 97.38 79 GLU A C 1
ATOM 652 O O . GLU A 1 79 ? 6.078 -21.578 16.094 1 97.38 79 GLU A O 1
ATOM 657 N N . GLU A 1 80 ? 6.285 -21.531 13.875 1 97.94 80 GLU A N 1
ATOM 658 C CA . GLU A 1 80 ? 6.895 -22.859 13.805 1 97.94 80 GLU A CA 1
ATOM 659 C C . GLU A 1 80 ? 8.414 -22.766 13.719 1 97.94 80 GLU A C 1
ATOM 661 O O . GLU A 1 80 ? 9.094 -23.75 13.461 1 97.94 80 GLU A O 1
ATOM 666 N N . ASP A 1 81 ? 8.969 -21.516 13.844 1 97.56 81 ASP A N 1
ATOM 667 C CA . ASP A 1 81 ? 10.398 -21.234 13.805 1 97.56 81 ASP A CA 1
ATOM 668 C C . ASP A 1 81 ? 11 -21.625 12.461 1 97.56 81 ASP A C 1
ATOM 670 O O . ASP A 1 81 ? 12.102 -22.188 12.398 1 97.56 81 ASP A O 1
ATOM 674 N N . ILE A 1 82 ? 10.273 -21.438 11.422 1 98.44 82 ILE A N 1
ATOM 675 C CA . ILE A 1 82 ? 10.75 -21.672 10.062 1 98.44 82 ILE A CA 1
ATOM 676 C C . ILE A 1 82 ? 11.047 -20.328 9.391 1 98.44 82 ILE A C 1
ATOM 678 O O . ILE A 1 82 ? 10.133 -19.625 8.969 1 98.44 82 ILE A O 1
ATOM 682 N N . PRO A 1 83 ? 12.305 -19.969 9.25 1 98.19 83 PRO A N 1
ATOM 683 C CA . PRO A 1 83 ? 12.641 -18.703 8.609 1 98.19 83 PRO A CA 1
ATOM 684 C C . PRO A 1 83 ? 12.297 -18.688 7.117 1 98.19 83 PRO A C 1
ATOM 686 O O . PRO A 1 83 ? 12.266 -19.734 6.477 1 98.19 83 PRO A O 1
ATOM 689 N N . VAL A 1 84 ? 12.031 -17.516 6.625 1 98.69 84 VAL A N 1
ATOM 690 C CA . VAL A 1 84 ? 11.758 -17.297 5.211 1 98.69 84 VAL A CA 1
ATOM 691 C C . VAL A 1 84 ? 12.82 -16.375 4.621 1 98.69 84 VAL A C 1
ATOM 693 O O . VAL A 1 84 ? 13.086 -15.297 5.168 1 98.69 84 VAL A O 1
ATOM 696 N N . VAL A 1 85 ? 13.43 -16.797 3.553 1 98.81 85 VAL A N 1
ATOM 697 C CA . VAL A 1 85 ? 14.469 -16.031 2.873 1 98.81 85 VAL A CA 1
ATOM 698 C C . VAL A 1 85 ? 14.078 -15.805 1.416 1 98.81 85 VAL A C 1
ATOM 700 O O . VAL A 1 85 ? 13.586 -16.719 0.748 1 98.81 85 VAL A O 1
ATOM 703 N N . GLY A 1 86 ? 14.219 -14.57 0.929 1 98.44 86 GLY A N 1
ATOM 704 C CA . GLY A 1 86 ? 13.828 -14.367 -0.456 1 98.44 86 GLY A CA 1
ATOM 705 C C . GLY A 1 86 ? 14.5 -13.164 -1.093 1 98.44 86 GLY A C 1
ATOM 706 O O . GLY A 1 86 ? 15.344 -12.516 -0.47 1 98.44 86 GLY A O 1
ATOM 707 N N . ILE A 1 87 ? 14.164 -12.945 -2.355 1 98.38 87 ILE A N 1
ATOM 708 C CA . ILE A 1 87 ? 14.719 -11.836 -3.127 1 98.38 87 ILE A CA 1
ATOM 709 C C . ILE A 1 87 ? 13.586 -11.078 -3.818 1 98.38 87 ILE A C 1
ATOM 711 O O . ILE A 1 87 ? 12.445 -11.539 -3.842 1 98.38 87 ILE A O 1
ATOM 715 N N . ARG A 1 88 ? 13.93 -9.93 -4.336 1 96.44 88 ARG A N 1
ATOM 716 C CA . ARG A 1 88 ? 12.969 -9.07 -5.012 1 96.44 88 ARG A CA 1
ATOM 717 C C . ARG A 1 88 ? 12.805 -9.469 -6.473 1 96.44 88 ARG A C 1
ATOM 719 O O . ARG A 1 88 ? 13.797 -9.703 -7.172 1 96.44 88 ARG A O 1
ATOM 726 N N . GLY A 1 89 ? 11.578 -9.578 -6.906 1 96.5 89 GLY A N 1
ATOM 727 C CA . GLY A 1 89 ? 11.273 -9.711 -8.32 1 96.5 89 GLY A CA 1
ATOM 728 C C . GLY A 1 89 ? 10.93 -8.398 -8.992 1 96.5 89 GLY A C 1
ATOM 729 O O . GLY A 1 89 ? 11.141 -7.328 -8.422 1 96.5 89 GLY A O 1
ATOM 730 N N . ASN A 1 90 ? 10.484 -8.398 -10.195 1 92.75 90 ASN A N 1
ATOM 731 C CA . ASN A 1 90 ? 10.203 -7.176 -10.938 1 92.75 90 ASN A CA 1
ATOM 732 C C . ASN A 1 90 ? 8.93 -6.5 -10.43 1 92.75 90 ASN A C 1
ATOM 734 O O . ASN A 1 90 ? 8.773 -5.285 -10.555 1 92.75 90 ASN A O 1
ATOM 738 N N . HIS A 1 91 ? 8.047 -7.219 -9.875 1 87.31 91 HIS A N 1
ATOM 739 C CA . HIS A 1 91 ? 6.805 -6.672 -9.344 1 87.31 91 HIS A CA 1
ATOM 740 C C . HIS A 1 91 ? 7.004 -6.098 -7.945 1 87.31 91 HIS A C 1
ATOM 742 O O . HIS A 1 91 ? 6.141 -5.387 -7.43 1 87.31 91 HIS A O 1
ATOM 748 N N . ASP A 1 92 ? 8.125 -6.34 -7.441 1 84.12 92 ASP A N 1
ATOM 749 C CA . ASP A 1 92 ? 8.367 -5.945 -6.059 1 84.12 92 ASP A CA 1
ATOM 750 C C . ASP A 1 92 ? 9.18 -4.656 -5.992 1 84.12 92 ASP A C 1
ATOM 752 O O . ASP A 1 92 ? 9.602 -4.234 -4.914 1 84.12 92 ASP A O 1
ATOM 756 N N . ALA A 1 93 ? 9.398 -4.02 -7.102 1 75.56 93 ALA A N 1
ATOM 757 C CA . ALA A 1 93 ? 10.312 -2.877 -7.184 1 75.56 93 ALA A CA 1
ATOM 758 C C . ALA A 1 93 ? 9.688 -1.637 -6.547 1 75.56 93 ALA A C 1
ATOM 760 O O . ALA A 1 93 ? 8.484 -1.592 -6.309 1 75.56 93 ALA A O 1
ATOM 761 N N . LYS A 1 94 ? 10.57 -0.741 -6.246 1 70.12 94 LYS A N 1
ATOM 762 C CA . LYS A 1 94 ? 10.195 0.522 -5.617 1 70.12 94 LYS A CA 1
ATOM 763 C C . LYS A 1 94 ? 9.5 1.444 -6.613 1 70.12 94 LYS A C 1
ATOM 765 O O . LYS A 1 94 ? 9.812 1.435 -7.805 1 70.12 94 LYS A O 1
ATOM 770 N N . LEU A 1 95 ? 8.586 2.186 -6.047 1 62.5 95 LEU A N 1
ATOM 771 C CA . LEU A 1 95 ? 7.984 3.234 -6.863 1 62.5 95 LEU A CA 1
ATOM 772 C C . LEU A 1 95 ? 8.938 4.414 -7.027 1 62.5 95 LEU A C 1
ATOM 774 O O . LEU A 1 95 ? 9.094 4.941 -8.133 1 62.5 95 LEU A O 1
ATOM 778 N N . TYR A 1 96 ? 9.617 4.777 -5.848 1 68.88 96 TYR A N 1
ATOM 779 C CA . TYR A 1 96 ? 10.633 5.816 -5.82 1 68.88 96 TYR A CA 1
ATOM 780 C C . TYR A 1 96 ? 11.93 5.297 -5.195 1 68.88 96 TYR A C 1
ATOM 782 O O . TYR A 1 96 ? 11.891 4.504 -4.254 1 68.88 96 TYR A O 1
ATOM 790 N N . LYS A 1 97 ? 13.039 5.703 -5.715 1 66.62 97 LYS A N 1
ATOM 791 C CA . LYS A 1 97 ? 14.352 5.215 -5.297 1 66.62 97 LYS A CA 1
ATOM 792 C C . LYS A 1 97 ? 14.539 5.367 -3.789 1 66.62 97 LYS A C 1
ATOM 794 O O . LYS A 1 97 ? 15.133 4.5 -3.141 1 66.62 97 LYS A O 1
ATOM 799 N N . GLU A 1 98 ? 13.953 6.387 -3.324 1 69.06 98 GLU A N 1
ATOM 800 C CA . GLU A 1 98 ? 14.188 6.695 -1.915 1 69.06 98 GLU A CA 1
ATOM 801 C C . GLU A 1 98 ? 13.109 6.066 -1.03 1 69.06 98 GLU A C 1
ATOM 803 O O . GLU A 1 98 ? 13.195 6.129 0.198 1 69.06 98 GLU A O 1
ATOM 808 N N . ASP A 1 99 ? 12.266 5.266 -1.65 1 78.88 99 ASP A N 1
ATOM 809 C CA . ASP A 1 99 ? 11.148 4.73 -0.885 1 78.88 99 ASP A CA 1
ATOM 810 C C . ASP A 1 99 ? 11.414 3.293 -0.445 1 78.88 99 ASP A C 1
ATOM 812 O O . ASP A 1 99 ? 12.367 2.664 -0.911 1 78.88 99 ASP A O 1
ATOM 816 N N . LEU A 1 100 ? 10.867 2.885 0.581 1 86.94 100 LEU A N 1
ATOM 817 C CA . LEU A 1 100 ? 10.82 1.505 1.054 1 86.94 100 LEU A CA 1
ATOM 818 C C . LEU A 1 100 ? 9.867 0.669 0.201 1 86.94 100 LEU A C 1
ATOM 820 O O . LEU A 1 100 ? 8.75 1.099 -0.093 1 86.94 100 LEU A O 1
ATOM 824 N N . HIS A 1 101 ? 10.414 -0.429 -0.408 1 89.75 101 HIS A N 1
ATOM 825 C CA . HIS A 1 101 ? 9.43 -1.314 -1.021 1 89.75 101 HIS A CA 1
ATOM 826 C C . HIS A 1 101 ? 8.93 -2.354 -0.024 1 89.75 101 HIS A C 1
ATOM 828 O O . HIS A 1 101 ? 9.477 -2.484 1.073 1 89.75 101 HIS A O 1
ATOM 834 N N . TRP A 1 102 ? 7.988 -3.062 -0.353 1 94.5 102 TRP A N 1
ATOM 835 C CA . TRP A 1 102 ? 7.184 -3.832 0.59 1 94.5 102 TRP A CA 1
ATOM 836 C C . TRP A 1 102 ? 7.969 -5.023 1.13 1 94.5 102 TRP A C 1
ATOM 838 O O . TRP A 1 102 ? 7.766 -5.441 2.273 1 94.5 102 TRP A O 1
ATOM 848 N N . LEU A 1 103 ? 8.867 -5.574 0.329 1 96.69 103 LEU A N 1
ATOM 849 C CA . LEU A 1 103 ? 9.695 -6.656 0.849 1 96.69 103 LEU A CA 1
ATOM 850 C C . LEU A 1 103 ? 10.688 -6.133 1.879 1 96.69 103 LEU A C 1
ATOM 852 O O . LEU A 1 103 ? 11.023 -6.832 2.838 1 96.69 103 LEU A O 1
ATOM 856 N N . GLU A 1 104 ? 11.234 -4.902 1.628 1 95.38 104 GLU A N 1
ATOM 857 C CA . GLU A 1 104 ? 12.07 -4.262 2.637 1 95.38 104 GLU A CA 1
ATOM 858 C C . GLU A 1 104 ? 11.289 -4.016 3.926 1 95.38 104 GLU A C 1
ATOM 860 O O . GLU A 1 104 ? 11.82 -4.211 5.023 1 95.38 104 GLU A O 1
ATOM 865 N N . TYR A 1 105 ? 10.047 -3.582 3.744 1 95.88 105 TYR A N 1
ATOM 866 C CA . TYR A 1 105 ? 9.164 -3.402 4.891 1 95.88 105 TYR A CA 1
ATOM 867 C C . TYR A 1 105 ? 9.031 -4.695 5.688 1 95.88 105 TYR A C 1
ATOM 869 O O . TYR A 1 105 ? 9.219 -4.699 6.906 1 95.88 105 TYR A O 1
ATOM 877 N N . LEU A 1 106 ? 8.789 -5.816 5.035 1 97.5 106 LEU A N 1
ATOM 878 C CA . LEU A 1 106 ? 8.617 -7.109 5.688 1 97.5 106 LEU A CA 1
ATOM 879 C C . LEU A 1 106 ? 9.914 -7.566 6.348 1 97.5 106 LEU A C 1
ATOM 881 O O . LEU A 1 106 ? 9.891 -8.195 7.41 1 97.5 106 LEU A O 1
ATOM 885 N N . HIS A 1 107 ? 11.047 -7.242 5.703 1 97.44 107 HIS A N 1
ATOM 886 C CA . HIS A 1 107 ? 12.352 -7.543 6.277 1 97.44 107 HIS A CA 1
ATOM 887 C C . HIS A 1 107 ? 12.57 -6.785 7.582 1 97.44 107 HIS A C 1
ATOM 889 O O . HIS A 1 107 ? 12.992 -7.371 8.578 1 97.44 107 HIS A O 1
ATOM 895 N N . THR A 1 108 ? 12.219 -5.465 7.578 1 94.31 108 THR A N 1
ATOM 896 C CA . THR A 1 108 ? 12.445 -4.621 8.75 1 94.31 108 THR A CA 1
ATOM 897 C C . THR A 1 108 ? 11.562 -5.059 9.906 1 94.31 108 THR A C 1
ATOM 899 O O . THR A 1 108 ? 11.922 -4.867 11.078 1 94.31 108 THR A O 1
ATOM 902 N N . LYS A 1 109 ? 10.445 -5.668 9.57 1 93.62 109 LYS A N 1
ATOM 903 C CA . LYS A 1 109 ? 9.531 -6.168 10.594 1 93.62 109 LYS A CA 1
ATOM 904 C C . LYS A 1 109 ? 9.906 -7.586 11.016 1 93.62 109 LYS A C 1
ATOM 906 O O . LYS A 1 109 ? 9.203 -8.211 11.82 1 93.62 109 LYS A O 1
ATOM 911 N N . GLU A 1 110 ? 10.969 -8.141 10.391 1 93.81 110 GLU A N 1
ATOM 912 C CA . GLU A 1 110 ? 11.531 -9.453 10.703 1 93.81 110 GLU A CA 1
ATOM 913 C C . GLU A 1 110 ? 10.578 -10.57 10.305 1 93.81 110 GLU A C 1
ATOM 915 O O . GLU A 1 110 ? 10.562 -11.633 10.93 1 93.81 110 GLU A O 1
ATOM 920 N N . ASN A 1 111 ? 9.727 -10.242 9.32 1 95.94 111 ASN A N 1
ATOM 921 C CA . ASN A 1 111 ? 8.82 -11.258 8.789 1 95.94 111 ASN A CA 1
ATOM 922 C C . ASN A 1 111 ? 9.531 -12.18 7.805 1 95.94 111 ASN A C 1
ATOM 924 O O . ASN A 1 111 ? 9.094 -13.312 7.59 1 95.94 111 ASN A O 1
ATOM 928 N N . LEU A 1 112 ? 10.586 -11.688 7.219 1 98 112 LEU A N 1
ATOM 929 C CA . LEU A 1 112 ? 11.414 -12.453 6.293 1 98 112 LEU A CA 1
ATOM 930 C C . LEU A 1 112 ? 12.812 -11.844 6.188 1 98 112 LEU A C 1
ATOM 932 O O . LEU A 1 112 ? 13.055 -10.75 6.699 1 98 112 LEU A O 1
ATOM 936 N N . VAL A 1 113 ? 13.742 -12.562 5.672 1 98.44 113 VAL A N 1
ATOM 937 C CA . VAL A 1 113 ? 15.07 -12.047 5.355 1 98.44 113 VAL A CA 1
ATOM 938 C C . VAL A 1 113 ? 15.18 -11.773 3.859 1 98.44 113 VAL A C 1
ATOM 940 O O . VAL A 1 113 ? 15.086 -12.688 3.043 1 98.44 113 VAL A O 1
ATOM 943 N N . LEU A 1 114 ? 15.281 -10.531 3.533 1 98.31 114 LEU A N 1
ATOM 944 C CA . LEU A 1 114 ? 15.43 -10.109 2.143 1 98.31 114 LEU A CA 1
ATOM 945 C C . LEU A 1 114 ? 16.906 -10.047 1.754 1 98.31 114 LEU A C 1
ATOM 947 O O . LEU A 1 114 ? 17.703 -9.398 2.43 1 98.31 114 LEU A O 1
ATOM 951 N N . LEU A 1 115 ? 17.234 -10.758 0.722 1 98.5 115 LEU A N 1
ATOM 952 C CA . LEU A 1 115 ? 18.609 -10.758 0.25 1 98.5 115 LEU A CA 1
ATOM 953 C C . LEU A 1 115 ? 18.75 -9.922 -1.019 1 98.5 115 LEU A C 1
ATOM 955 O O . LEU A 1 115 ? 17.891 -9.961 -1.894 1 98.5 115 LEU A O 1
ATOM 959 N N . ASN A 1 116 ? 19.812 -9.211 -1.069 1 95.06 116 ASN A N 1
ATOM 960 C CA . ASN A 1 116 ? 20.156 -8.32 -2.172 1 95.06 116 ASN A CA 1
ATOM 961 C C . ASN A 1 116 ? 21.656 -8.219 -2.361 1 95.06 116 ASN A C 1
ATOM 963 O O . ASN A 1 116 ? 22.406 -8.141 -1.387 1 95.06 116 ASN A O 1
ATOM 967 N N . ALA A 1 117 ? 22.078 -8.203 -3.631 1 97.12 117 ALA A N 1
ATOM 968 C CA . ALA A 1 117 ? 23.5 -7.965 -3.926 1 97.12 117 ALA A CA 1
ATOM 969 C C . ALA A 1 117 ? 23.781 -6.477 -4.09 1 97.12 117 ALA A C 1
ATOM 971 O O . ALA A 1 117 ? 23.047 -5.77 -4.785 1 97.12 117 ALA A O 1
ATOM 972 N N . ASP A 1 118 ? 24.766 -6.023 -3.441 1 95.25 118 ASP A N 1
ATOM 973 C CA . ASP A 1 118 ? 25.219 -4.652 -3.658 1 95.25 118 ASP A CA 1
ATOM 974 C C . ASP A 1 118 ? 26.188 -4.578 -4.836 1 95.25 118 ASP A C 1
ATOM 976 O O . ASP A 1 118 ? 27.391 -4.797 -4.672 1 95.25 118 ASP A O 1
ATOM 980 N N . LEU A 1 119 ? 25.719 -4.16 -5.977 1 93.62 119 LEU A N 1
ATOM 981 C CA . LEU A 1 119 ? 26.484 -4.297 -7.219 1 93.62 119 LEU A CA 1
ATOM 982 C C . LEU A 1 119 ? 27.125 -2.973 -7.613 1 93.62 119 LEU A C 1
ATOM 984 O O . LEU A 1 119 ? 27.969 -2.932 -8.508 1 93.62 119 LEU A O 1
ATOM 988 N N . ASP A 1 120 ? 26.734 -1.846 -6.992 1 82.25 120 ASP A N 1
ATOM 989 C CA . ASP A 1 120 ? 27.266 -0.54 -7.367 1 82.25 120 ASP A CA 1
ATOM 990 C C . ASP A 1 120 ? 27.953 0.136 -6.184 1 82.25 120 ASP A C 1
ATOM 992 O O . ASP A 1 120 ? 28.359 1.299 -6.273 1 82.25 120 ASP A O 1
ATOM 996 N N . GLY A 1 121 ? 28.062 -0.554 -5.145 1 79.12 121 GLY A N 1
ATOM 997 C CA . GLY A 1 121 ? 28.609 0.078 -3.959 1 79.12 121 GLY A CA 1
ATOM 998 C C . GLY A 1 121 ? 30.094 -0.157 -3.799 1 79.12 121 GLY A C 1
ATOM 999 O O . GLY A 1 121 ? 30.719 -0.827 -4.629 1 79.12 121 GLY A O 1
ATOM 1000 N N . ASP A 1 122 ? 30.625 0.548 -2.838 1 82.56 122 ASP A N 1
ATOM 1001 C CA . ASP A 1 122 ? 32.031 0.454 -2.508 1 82.56 122 ASP A CA 1
ATOM 1002 C C . ASP A 1 122 ? 32.312 -0.688 -1.528 1 82.56 122 ASP A C 1
ATOM 1004 O O . ASP A 1 122 ? 33.438 -1.061 -1.294 1 82.56 122 ASP A O 1
ATOM 1008 N N . GLY A 1 123 ? 31.203 -1.237 -1.09 1 79.5 123 GLY A N 1
ATOM 1009 C CA . GLY A 1 123 ? 31.328 -2.289 -0.095 1 79.5 123 GLY A CA 1
ATOM 1010 C C . GLY A 1 123 ? 31.25 -3.684 -0.686 1 79.5 123 GLY A C 1
ATOM 1011 O O . GLY A 1 123 ? 31.391 -3.859 -1.897 1 79.5 123 GLY A O 1
ATOM 1012 N N . PRO A 1 124 ? 31.234 -4.652 0.244 1 86.56 124 PRO A N 1
ATOM 1013 C CA . PRO A 1 124 ? 31.094 -6.031 -0.235 1 86.56 124 PRO A CA 1
ATOM 1014 C C . PRO A 1 124 ? 29.797 -6.25 -1.011 1 86.56 124 PRO A C 1
ATOM 1016 O O . PRO A 1 124 ? 28.766 -5.648 -0.688 1 86.56 124 PRO A O 1
ATOM 1019 N N . VAL A 1 125 ? 29.859 -7.062 -1.935 1 93.25 125 VAL A N 1
ATOM 1020 C CA . VAL A 1 125 ? 28.688 -7.406 -2.752 1 93.25 125 VAL A CA 1
ATOM 1021 C C . VAL A 1 125 ? 27.609 -8.039 -1.879 1 93.25 125 VAL A C 1
ATOM 1023 O O . VAL A 1 125 ? 26.422 -7.766 -2.057 1 93.25 125 VAL A O 1
ATOM 1026 N N . PHE A 1 126 ? 28.109 -8.875 -0.921 1 97.88 126 PHE A N 1
ATOM 1027 C CA . PHE A 1 126 ? 27.172 -9.586 -0.051 1 97.88 126 PHE A CA 1
ATOM 1028 C C . PHE A 1 126 ? 27.516 -9.344 1.415 1 97.88 126 PHE A C 1
ATOM 1030 O O . PHE A 1 126 ? 28.578 -9.742 1.888 1 97.88 126 PHE A O 1
ATOM 1037 N N . GLU A 1 127 ? 26.562 -8.703 2.08 1 96.12 127 GLU A N 1
ATOM 1038 C CA . GLU A 1 127 ? 26.703 -8.484 3.518 1 96.12 127 GLU A CA 1
ATOM 1039 C C . GLU A 1 127 ? 25.922 -9.523 4.312 1 96.12 127 GLU A C 1
ATOM 1041 O O . GLU A 1 127 ? 24.781 -9.844 3.973 1 96.12 127 GLU A O 1
ATOM 1046 N N . GLU A 1 128 ? 26.5 -10.039 5.352 1 97.5 128 GLU A N 1
ATOM 1047 C CA . GLU A 1 128 ? 25.859 -11.055 6.18 1 97.5 128 GLU A CA 1
ATOM 1048 C C . GLU A 1 128 ? 24.625 -10.5 6.891 1 97.5 128 GLU A C 1
ATOM 1050 O O . GLU A 1 128 ? 24.641 -9.367 7.375 1 97.5 128 GLU A O 1
ATOM 1055 N N . HIS A 1 129 ? 23.609 -11.281 6.988 1 97.88 129 HIS A N 1
ATOM 1056 C CA . HIS A 1 129 ? 22.422 -10.906 7.766 1 97.88 129 HIS A CA 1
ATOM 1057 C C . HIS A 1 129 ? 22.75 -10.812 9.25 1 97.88 129 HIS A C 1
ATOM 1059 O O . HIS A 1 129 ? 23.328 -11.742 9.82 1 97.88 129 HIS A O 1
ATOM 1065 N N . ASP A 1 130 ? 22.438 -9.664 9.805 1 95.69 130 ASP A N 1
ATOM 1066 C CA . ASP A 1 130 ? 22.578 -9.414 11.234 1 95.69 130 ASP A CA 1
ATOM 1067 C C . ASP A 1 130 ? 21.219 -9.219 11.891 1 95.69 130 ASP A C 1
ATOM 1069 O O . ASP A 1 130 ? 20.609 -8.156 11.758 1 95.69 130 ASP A O 1
ATOM 1073 N N . PRO A 1 131 ? 20.766 -10.203 12.633 1 92.31 131 PRO A N 1
ATOM 1074 C CA . PRO A 1 131 ? 19.438 -10.086 13.234 1 92.31 131 PRO A CA 1
ATOM 1075 C C . PRO A 1 131 ? 19.328 -8.898 14.195 1 92.31 131 PRO A C 1
ATOM 1077 O O . PRO A 1 131 ? 18.234 -8.383 14.43 1 92.31 131 PRO A O 1
ATOM 1080 N N . GLU A 1 132 ? 20.375 -8.445 14.758 1 92.56 132 GLU A N 1
ATOM 1081 C CA . GLU A 1 132 ? 20.359 -7.324 15.695 1 92.56 132 GLU A CA 1
ATOM 1082 C C . GLU A 1 132 ? 20.312 -5.988 14.961 1 92.56 132 GLU A C 1
ATOM 1084 O O . GLU A 1 132 ? 19.828 -4.992 15.5 1 92.56 132 GLU A O 1
ATOM 1089 N N . ASN A 1 133 ? 20.812 -6.031 13.75 1 92.31 133 ASN A N 1
ATOM 1090 C CA . ASN A 1 133 ? 20.812 -4.859 12.875 1 92.31 133 ASN A CA 1
ATOM 1091 C C . ASN A 1 133 ? 20.5 -5.238 11.43 1 92.31 133 ASN A C 1
ATOM 1093 O O . ASN A 1 133 ? 21.359 -5.133 10.562 1 92.31 133 ASN A O 1
ATOM 1097 N N . PRO A 1 134 ? 19.344 -5.555 11.227 1 89.5 134 PRO A N 1
ATOM 1098 C CA . PRO A 1 134 ? 19.047 -6.191 9.945 1 89.5 134 PRO A CA 1
ATOM 1099 C C . PRO A 1 134 ? 19.047 -5.199 8.781 1 89.5 134 PRO A C 1
ATOM 1101 O O . PRO A 1 134 ? 19.156 -5.605 7.621 1 89.5 134 PRO A O 1
ATOM 1104 N N . GLY A 1 135 ? 18.953 -3.863 9.062 1 92.25 135 GLY A N 1
ATOM 1105 C CA . GLY A 1 135 ? 18.797 -2.92 7.969 1 92.25 135 GLY A CA 1
ATOM 1106 C C . GLY A 1 135 ? 17.562 -3.162 7.129 1 92.25 135 GLY A C 1
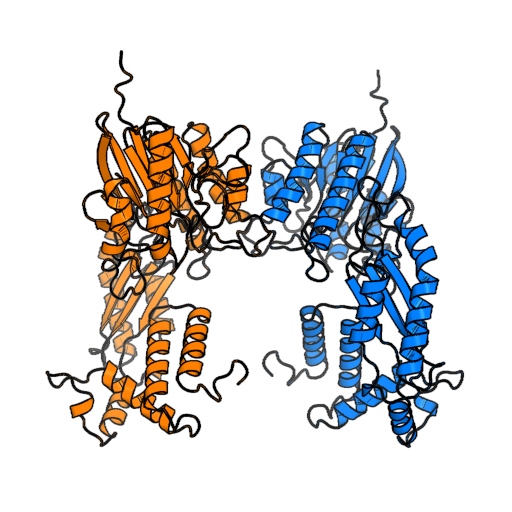ATOM 1107 O O . GLY A 1 135 ? 16.531 -3.576 7.652 1 92.25 135 GLY A O 1
ATOM 1108 N N . THR A 1 136 ? 17.641 -2.781 5.809 1 92.81 136 THR A N 1
ATOM 1109 C CA . THR A 1 136 ? 16.484 -2.949 4.934 1 92.81 136 THR A CA 1
ATOM 1110 C C . THR A 1 136 ? 16.609 -4.219 4.098 1 92.81 136 THR A C 1
ATOM 1112 O O . THR A 1 136 ? 15.672 -4.629 3.426 1 92.81 136 THR A O 1
ATOM 1115 N N . SER A 1 137 ? 17.812 -4.805 4.113 1 95.31 137 SER A N 1
ATOM 1116 C CA . SER A 1 137 ? 18.094 -6.062 3.432 1 95.31 137 SER A CA 1
ATOM 1117 C C . SER A 1 137 ? 19.453 -6.617 3.838 1 95.31 137 SER A C 1
ATOM 1119 O O . SER A 1 137 ? 20.203 -5.977 4.586 1 95.31 137 SER A O 1
ATOM 1121 N N . SER A 1 138 ? 19.781 -7.848 3.424 1 97.5 138 SER A N 1
ATOM 1122 C CA . SER A 1 138 ? 21.078 -8.5 3.611 1 97.5 138 SER A CA 1
ATOM 1123 C C . SER A 1 138 ? 21.562 -9.125 2.312 1 97.5 138 SER A C 1
ATOM 1125 O O . SER A 1 138 ? 20.859 -9.133 1.306 1 97.5 138 SER A O 1
ATOM 1127 N N . GLY A 1 139 ? 22.812 -9.531 2.42 1 98 139 GLY A N 1
ATOM 1128 C CA . GLY A 1 139 ? 23.375 -10.156 1.24 1 98 139 GLY A CA 1
ATOM 1129 C C . GLY A 1 139 ? 23.281 -11.672 1.263 1 98 139 GLY A C 1
ATOM 1130 O O . GLY A 1 139 ? 23.062 -12.297 0.226 1 98 139 GLY A O 1
ATOM 1131 N N . TYR A 1 140 ? 23.547 -12.242 2.441 1 98.62 140 TYR A N 1
ATOM 1132 C CA . TYR A 1 140 ? 23.469 -13.688 2.584 1 98.62 140 TYR A CA 1
ATOM 1133 C C . TYR A 1 140 ? 23.156 -14.078 4.023 1 98.62 140 TYR A C 1
ATOM 1135 O O . TYR A 1 140 ? 23.234 -13.25 4.93 1 98.62 140 TYR A O 1
ATOM 1143 N N . ILE A 1 141 ? 22.688 -15.312 4.176 1 98.62 141 ILE A N 1
ATOM 1144 C CA . ILE A 1 141 ? 22.453 -15.914 5.48 1 98.62 141 ILE A CA 1
ATOM 1145 C C . ILE A 1 141 ? 22.828 -17.391 5.441 1 98.62 141 ILE A C 1
ATOM 1147 O O . ILE A 1 141 ? 22.75 -18.031 4.391 1 98.62 141 ILE A O 1
ATOM 1151 N N . GLU A 1 142 ? 23.297 -17.891 6.543 1 97.75 142 GLU A N 1
ATOM 1152 C CA . GLU A 1 142 ? 23.625 -19.312 6.641 1 97.75 142 GLU A CA 1
ATOM 1153 C C . GLU A 1 142 ? 22.734 -20.031 7.652 1 97.75 142 GLU A C 1
ATOM 1155 O O . GLU A 1 142 ? 22.594 -19.578 8.789 1 97.75 142 GLU A O 1
ATOM 1160 N N . ILE A 1 143 ? 22.078 -21.078 7.168 1 96.69 143 ILE A N 1
ATOM 1161 C CA . ILE A 1 143 ? 21.188 -21.875 8.008 1 96.69 143 ILE A CA 1
ATOM 1162 C C . ILE A 1 143 ? 21.547 -23.359 7.871 1 96.69 143 ILE A C 1
ATOM 1164 O O . ILE A 1 143 ? 21.375 -23.953 6.805 1 96.69 143 ILE A O 1
ATOM 1168 N N . ASN A 1 144 ? 22.016 -24 8.914 1 94.69 144 ASN A N 1
ATOM 1169 C CA . ASN A 1 144 ? 22.312 -25.438 8.977 1 94.69 144 ASN A CA 1
ATOM 1170 C C . ASN A 1 144 ? 23.281 -25.859 7.863 1 94.69 144 ASN A C 1
ATOM 1172 O O . ASN A 1 144 ? 23.031 -26.828 7.16 1 94.69 144 ASN A O 1
ATOM 1176 N N . GLY A 1 145 ? 24.25 -25.047 7.641 1 93.75 145 GLY A N 1
ATOM 1177 C CA . GLY A 1 145 ? 25.297 -25.391 6.684 1 93.75 145 GLY A CA 1
ATOM 1178 C C . GLY A 1 145 ? 24.969 -24.969 5.266 1 93.75 145 GLY A C 1
ATOM 1179 O O . GLY A 1 145 ? 25.797 -25.109 4.363 1 93.75 145 GLY A O 1
ATOM 1180 N N . VAL A 1 146 ? 23.75 -24.453 5.109 1 97.12 146 VAL A N 1
ATOM 1181 C CA . VAL A 1 146 ? 23.375 -23.922 3.803 1 97.12 146 VAL A CA 1
ATOM 1182 C C . VAL A 1 146 ? 23.547 -22.406 3.779 1 97.12 146 VAL A C 1
ATOM 1184 O O . VAL A 1 146 ? 22.922 -21.688 4.57 1 97.12 146 VAL A O 1
ATOM 1187 N N . ARG A 1 147 ? 24.391 -21.938 2.918 1 98.25 147 ARG A N 1
ATOM 1188 C CA . ARG A 1 147 ? 24.594 -20.516 2.754 1 98.25 147 ARG A CA 1
ATOM 1189 C C . ARG A 1 147 ? 23.812 -19.969 1.564 1 98.25 147 ARG A C 1
ATOM 1191 O O . ARG A 1 147 ? 24.016 -20.422 0.43 1 98.25 147 ARG A O 1
ATOM 1198 N N . ILE A 1 148 ? 22.938 -19.031 1.81 1 98.88 148 ILE A N 1
ATOM 1199 C CA . ILE A 1 148 ? 22.016 -18.547 0.796 1 98.88 148 ILE A CA 1
ATOM 1200 C C . ILE A 1 148 ? 22.375 -17.125 0.41 1 98.88 148 ILE A C 1
ATOM 1202 O O . ILE A 1 148 ? 22.406 -16.234 1.265 1 98.88 148 ILE A O 1
ATOM 1206 N N . PHE A 1 149 ? 22.656 -16.922 -0.87 1 98.88 149 PHE A N 1
ATOM 1207 C CA . PHE A 1 149 ? 22.891 -15.602 -1.438 1 98.88 149 PHE A CA 1
ATOM 1208 C C . PHE A 1 149 ? 21.703 -15.148 -2.281 1 98.88 149 PHE A C 1
ATOM 1210 O O . PHE A 1 149 ? 20.953 -15.977 -2.795 1 98.88 149 PHE A O 1
ATOM 1217 N N . GLY A 1 150 ? 21.531 -13.836 -2.422 1 98.69 150 GLY A N 1
ATOM 1218 C CA . GLY A 1 150 ? 20.422 -13.344 -3.213 1 98.69 150 GLY A CA 1
ATOM 1219 C C . GLY A 1 150 ? 20.844 -12.352 -4.277 1 98.69 150 GLY A C 1
ATOM 1220 O O . GLY A 1 150 ? 21.625 -11.438 -4.008 1 98.69 150 GLY A O 1
ATOM 1221 N N . LEU A 1 151 ? 20.312 -12.547 -5.484 1 98 151 LEU A N 1
ATOM 1222 C CA . LEU A 1 151 ? 20.438 -11.602 -6.59 1 98 151 LEU A CA 1
ATOM 1223 C C . LEU A 1 151 ? 19.062 -11.102 -7.02 1 98 151 LEU A C 1
ATOM 1225 O O . LEU A 1 151 ? 18.266 -11.852 -7.59 1 98 151 LEU A O 1
ATOM 1229 N N . GLN A 1 152 ? 18.797 -9.859 -6.797 1 95.94 152 GLN A N 1
ATOM 1230 C CA . GLN A 1 152 ? 17.516 -9.258 -7.109 1 95.94 152 GLN A CA 1
ATOM 1231 C C . GLN A 1 152 ? 17.312 -9.125 -8.617 1 95.94 152 GLN A C 1
ATOM 1233 O O . GLN A 1 152 ? 18.25 -9.305 -9.391 1 95.94 152 GLN A O 1
ATOM 1238 N N . TYR A 1 153 ? 16.125 -8.836 -8.977 1 95.94 153 TYR A N 1
ATOM 1239 C CA . TYR A 1 153 ? 15.812 -8.617 -10.391 1 95.94 153 TYR A CA 1
ATOM 1240 C C . TYR A 1 153 ? 16.625 -7.457 -10.953 1 95.94 153 TYR A C 1
ATOM 1242 O O . TYR A 1 153 ? 16.594 -6.355 -10.406 1 95.94 153 TYR A O 1
ATOM 1250 N N . LEU A 1 154 ? 17.266 -7.715 -12.086 1 93.38 154 LEU A N 1
ATOM 1251 C CA . LEU A 1 154 ? 18.062 -6.688 -12.742 1 93.38 154 LEU A CA 1
ATOM 1252 C C . LEU A 1 154 ? 17.672 -6.547 -14.211 1 93.38 154 LEU A C 1
ATOM 1254 O O . LEU A 1 154 ? 18.312 -5.805 -14.961 1 93.38 154 LEU A O 1
ATOM 1258 N N . GLY A 1 155 ? 16.75 -7.273 -14.586 1 89.94 155 GLY A N 1
ATOM 1259 C CA . GLY A 1 155 ? 16.344 -7.238 -15.984 1 89.94 155 GLY A CA 1
ATOM 1260 C C . GLY A 1 155 ? 17.453 -7.68 -16.938 1 89.94 155 GLY A C 1
ATOM 1261 O O . GLY A 1 155 ? 18.094 -8.703 -16.703 1 89.94 155 GLY A O 1
ATOM 1262 N N . GLN A 1 156 ? 17.656 -6.91 -17.938 1 86.25 156 GLN A N 1
ATOM 1263 C CA . GLN A 1 156 ? 18.609 -7.262 -18.984 1 86.25 156 GLN A CA 1
ATOM 1264 C C . GLN A 1 156 ? 20.047 -7.137 -18.5 1 86.25 156 GLN A C 1
ATOM 1266 O O . GLN A 1 156 ? 20.969 -7.625 -19.156 1 86.25 156 GLN A O 1
ATOM 1271 N N . GLN A 1 157 ? 20.219 -6.57 -17.359 1 90.38 157 GLN A N 1
ATOM 1272 C CA . GLN A 1 157 ? 21.578 -6.359 -16.859 1 90.38 157 GLN A CA 1
ATOM 1273 C C . GLN A 1 157 ? 22.078 -7.574 -16.094 1 90.38 157 GLN A C 1
ATOM 1275 O O . GLN A 1 157 ? 23.234 -7.629 -15.688 1 90.38 157 GLN A O 1
ATOM 1280 N N . THR A 1 158 ? 21.25 -8.547 -15.844 1 93.69 158 THR A N 1
ATOM 1281 C CA . THR A 1 158 ? 21.578 -9.695 -15 1 93.69 158 THR A CA 1
ATOM 1282 C C . THR A 1 158 ? 22.875 -10.359 -15.469 1 93.69 158 THR A C 1
ATOM 1284 O O . THR A 1 158 ? 23.781 -10.586 -14.672 1 93.69 158 THR A O 1
ATOM 1287 N N . GLY A 1 159 ? 22.984 -10.602 -16.734 1 92.38 159 GLY A N 1
ATOM 1288 C CA . GLY A 1 159 ? 24.125 -11.312 -17.281 1 92.38 159 GLY A CA 1
ATOM 1289 C C . GLY A 1 159 ? 25.438 -10.625 -17 1 92.38 159 GLY A C 1
ATOM 1290 O O . GLY A 1 159 ? 26.438 -11.281 -16.703 1 92.38 159 GLY A O 1
ATOM 1291 N N . ARG A 1 160 ? 25.422 -9.328 -17.062 1 91.62 160 ARG A N 1
ATOM 1292 C CA . ARG A 1 160 ? 26.656 -8.547 -16.906 1 91.62 160 ARG A CA 1
ATOM 1293 C C . ARG A 1 160 ? 27.156 -8.586 -15.469 1 91.62 160 ARG A C 1
ATOM 1295 O O . ARG A 1 160 ? 28.344 -8.375 -15.211 1 91.62 160 ARG A O 1
ATOM 1302 N N . TYR A 1 161 ? 26.281 -8.93 -14.555 1 95.12 161 TYR A N 1
ATOM 1303 C CA . TYR A 1 161 ? 26.672 -8.82 -13.156 1 95.12 161 TYR A CA 1
ATOM 1304 C C . TYR A 1 161 ? 27 -10.195 -12.578 1 95.12 161 TYR A C 1
ATOM 1306 O O . TYR A 1 161 ? 27.438 -10.297 -11.43 1 95.12 161 TYR A O 1
ATOM 1314 N N . LEU A 1 162 ? 26.891 -11.242 -13.328 1 96.12 162 LEU A N 1
ATOM 1315 C CA . LEU A 1 162 ? 27.047 -12.594 -12.789 1 96.12 162 LEU A CA 1
ATOM 1316 C C . LEU A 1 162 ? 28.5 -12.844 -12.406 1 96.12 162 LEU A C 1
ATOM 1318 O O . LEU A 1 162 ? 28.781 -13.578 -11.445 1 96.12 162 LEU A O 1
ATOM 1322 N N . GLU A 1 163 ? 29.438 -12.219 -13.109 1 95.19 163 GLU A N 1
ATOM 1323 C CA . GLU A 1 163 ? 30.828 -12.328 -12.703 1 95.19 163 GLU A CA 1
ATOM 1324 C C . GLU A 1 163 ? 31.062 -11.664 -11.352 1 95.19 163 GLU A C 1
ATOM 1326 O O . GLU A 1 163 ? 31.781 -12.203 -10.5 1 95.19 163 GLU A O 1
ATOM 1331 N N . THR A 1 164 ? 30.484 -10.477 -11.219 1 96.31 164 THR A N 1
ATOM 1332 C CA . THR A 1 164 ? 30.578 -9.766 -9.953 1 96.31 164 THR A CA 1
ATOM 1333 C C . THR A 1 164 ? 29.969 -10.578 -8.82 1 96.31 164 THR A C 1
ATOM 1335 O O . THR A 1 164 ? 30.531 -10.648 -7.723 1 96.31 164 THR A O 1
ATOM 1338 N N . VAL A 1 165 ? 28.906 -11.203 -9.062 1 97.94 165 VAL A N 1
ATOM 1339 C CA . VAL A 1 165 ? 28.203 -12.047 -8.102 1 97.94 165 VAL A CA 1
ATOM 1340 C C . VAL A 1 165 ? 29.109 -13.227 -7.711 1 97.94 165 VAL A C 1
ATOM 1342 O O . VAL A 1 165 ? 29.266 -13.516 -6.523 1 97.94 165 VAL A O 1
ATOM 1345 N N . ALA A 1 166 ? 29.719 -13.836 -8.68 1 97.69 166 ALA A N 1
ATOM 1346 C CA . ALA A 1 166 ? 30.609 -14.961 -8.445 1 97.69 166 ALA A CA 1
ATOM 1347 C C . ALA A 1 166 ? 31.781 -14.547 -7.555 1 97.69 166 ALA A C 1
ATOM 1349 O O . ALA A 1 166 ? 32.125 -15.242 -6.598 1 97.69 166 ALA A O 1
ATOM 1350 N N . GLU A 1 167 ? 32.312 -13.43 -7.898 1 96.56 167 GLU A N 1
ATOM 1351 C CA . GLU A 1 167 ? 33.438 -12.922 -7.109 1 96.56 167 GLU A CA 1
ATOM 1352 C C . GLU A 1 167 ? 33.031 -12.641 -5.672 1 96.56 167 GLU A C 1
ATOM 1354 O O . GLU A 1 167 ? 33.75 -12.922 -4.734 1 96.56 167 GLU A O 1
ATOM 1359 N N . GLY A 1 168 ? 31.844 -12.094 -5.531 1 97.81 168 GLY A N 1
ATOM 1360 C CA . GLY A 1 168 ? 31.312 -11.844 -4.199 1 97.81 168 GLY A CA 1
ATOM 1361 C C . GLY A 1 168 ? 31.141 -13.109 -3.379 1 97.81 168 GLY A C 1
ATOM 1362 O O . GLY A 1 168 ? 31.484 -13.148 -2.197 1 97.81 168 GLY A O 1
ATOM 1363 N N . ILE A 1 169 ? 30.609 -14.141 -3.998 1 98.31 169 ILE A N 1
ATOM 1364 C CA . ILE A 1 169 ? 30.406 -15.422 -3.328 1 98.31 169 ILE A CA 1
ATOM 1365 C C . ILE A 1 169 ? 31.75 -16.016 -2.93 1 98.31 169 ILE A C 1
ATOM 1367 O O . ILE A 1 169 ? 31.922 -16.484 -1.801 1 98.31 169 ILE A O 1
ATOM 1371 N N . ARG A 1 170 ? 32.719 -15.953 -3.82 1 97.5 170 ARG A N 1
ATOM 1372 C CA . ARG A 1 170 ? 34.062 -16.469 -3.549 1 97.5 170 ARG A CA 1
ATOM 1373 C C . ARG A 1 170 ? 34.688 -15.773 -2.34 1 97.5 170 ARG A C 1
ATOM 1375 O O . ARG A 1 170 ? 35.25 -16.422 -1.472 1 97.5 170 ARG A O 1
ATOM 1382 N N . GLN A 1 171 ? 34.5 -14.477 -2.344 1 97.19 171 GLN A N 1
ATOM 1383 C CA . GLN A 1 171 ? 35.062 -13.688 -1.256 1 97.19 171 GLN A CA 1
ATOM 1384 C C . GLN A 1 171 ? 34.469 -14.094 0.087 1 97.19 171 GLN A C 1
ATOM 1386 O O . GLN A 1 171 ? 35.188 -14.273 1.068 1 97.19 171 GLN A O 1
ATOM 1391 N N . VAL A 1 172 ? 33.188 -14.273 0.145 1 98.12 172 VAL A N 1
ATOM 1392 C CA . VAL A 1 172 ? 32.5 -14.664 1.381 1 98.12 172 VAL A CA 1
ATOM 1393 C C . VAL A 1 172 ? 32.969 -16.047 1.812 1 98.12 172 VAL A C 1
ATOM 1395 O O . VAL A 1 172 ? 33.281 -16.266 2.984 1 98.12 172 VAL A O 1
ATOM 1398 N N . ASN A 1 173 ? 33.031 -16.953 0.846 1 97 173 ASN A N 1
ATOM 1399 C CA . ASN A 1 173 ? 33.438 -18.328 1.16 1 97 173 ASN A CA 1
ATOM 1400 C C . ASN A 1 173 ? 34.875 -18.391 1.648 1 97 173 ASN A C 1
ATOM 1402 O O . ASN A 1 173 ? 35.219 -19.219 2.51 1 97 173 ASN A O 1
ATOM 1406 N N . GLU A 1 174 ? 35.719 -17.547 1.095 1 96.62 174 GLU A N 1
ATOM 1407 C CA . GLU A 1 174 ? 37.094 -17.484 1.54 1 96.62 174 GLU A CA 1
ATOM 1408 C C . GLU A 1 174 ? 37.188 -16.938 2.963 1 96.62 174 GLU A C 1
ATOM 1410 O O . GLU A 1 174 ? 37.969 -17.453 3.773 1 96.62 174 GLU A O 1
ATOM 1415 N N . GLU A 1 175 ? 36.406 -16.016 3.184 1 96.56 175 GLU A N 1
ATOM 1416 C CA . GLU A 1 175 ? 36.438 -15.344 4.48 1 96.56 175 GLU A CA 1
ATOM 1417 C C . GLU A 1 175 ? 35.781 -16.188 5.566 1 96.56 175 GLU A C 1
ATOM 1419 O O . GLU A 1 175 ? 36.281 -16.266 6.691 1 96.56 175 GLU A O 1
ATOM 1424 N N . LYS A 1 176 ? 34.688 -16.875 5.254 1 97.06 176 LYS A N 1
ATOM 1425 C CA . LYS A 1 176 ? 33.875 -17.547 6.262 1 97.06 176 LYS A CA 1
ATOM 1426 C C . LYS A 1 176 ? 34.094 -19.062 6.215 1 97.06 176 LYS A C 1
ATOM 1428 O O . LYS A 1 176 ? 33.562 -19.797 7.059 1 97.06 176 LYS A O 1
ATOM 1433 N N . GLY A 1 177 ? 34.906 -19.531 5.23 1 96.75 177 GLY A N 1
ATOM 1434 C CA . GLY A 1 177 ? 35 -20.969 4.992 1 96.75 177 GLY A CA 1
ATOM 1435 C C . GLY A 1 177 ? 33.906 -21.484 4.074 1 96.75 177 GLY A C 1
ATOM 1436 O O . GLY A 1 177 ? 32.844 -20.875 3.947 1 96.75 177 GLY A O 1
ATOM 1437 N N . GLU A 1 178 ? 34.156 -22.594 3.482 1 94.81 178 GLU A N 1
ATOM 1438 C CA . GLU A 1 178 ? 33.188 -23.188 2.559 1 94.81 178 GLU A CA 1
ATOM 1439 C C . GLU A 1 178 ? 32 -23.797 3.307 1 94.81 178 GLU A C 1
ATOM 1441 O O . GLU A 1 178 ? 32.188 -24.547 4.27 1 94.81 178 GLU A O 1
ATOM 1446 N N . PRO A 1 179 ? 30.812 -23.469 2.883 1 94.94 179 PRO A N 1
ATOM 1447 C CA . PRO A 1 179 ? 29.641 -24.125 3.451 1 94.94 179 PRO A CA 1
ATOM 1448 C C . PRO A 1 179 ? 29.438 -25.531 2.889 1 94.94 179 PRO A C 1
ATOM 1450 O O . PRO A 1 179 ? 30.141 -25.953 1.969 1 94.94 179 PRO A O 1
ATOM 1453 N N . ASP A 1 180 ? 28.469 -26.234 3.539 1 93 180 ASP A N 1
ATOM 1454 C CA . ASP A 1 180 ? 28.109 -27.531 2.988 1 93 180 ASP A CA 1
ATOM 1455 C C . ASP A 1 180 ? 27.438 -27.391 1.62 1 93 180 ASP A C 1
ATOM 1457 O O . ASP A 1 180 ? 27.688 -28.203 0.722 1 93 180 ASP A O 1
ATOM 1461 N N . THR A 1 181 ? 26.594 -26.422 1.51 1 95.94 181 THR A N 1
ATOM 1462 C CA . THR A 1 181 ? 25.859 -26.156 0.281 1 95.94 181 THR A CA 1
ATOM 1463 C C . THR A 1 181 ? 25.734 -24.656 0.044 1 95.94 181 THR A C 1
ATOM 1465 O O . THR A 1 181 ? 25.422 -23.906 0.968 1 95.94 181 THR A O 1
ATOM 1468 N N . THR A 1 182 ? 26.031 -24.219 -1.202 1 97.94 182 THR A N 1
ATOM 1469 C CA . THR A 1 182 ? 25.859 -22.812 -1.594 1 97.94 182 THR A CA 1
ATOM 1470 C C . THR A 1 182 ? 24.609 -22.656 -2.457 1 97.94 182 THR A C 1
ATOM 1472 O O . THR A 1 182 ? 24.5 -23.281 -3.508 1 97.94 182 THR A O 1
ATOM 1475 N N . VAL A 1 183 ? 23.688 -21.828 -1.976 1 98.56 183 VAL A N 1
ATOM 1476 C CA . VAL A 1 183 ? 22.469 -21.516 -2.701 1 98.56 183 VAL A CA 1
ATOM 1477 C C . VAL A 1 183 ? 22.516 -20.078 -3.207 1 98.56 183 VAL A C 1
ATOM 1479 O O . VAL A 1 183 ? 22.906 -19.172 -2.477 1 98.56 183 VAL A O 1
ATOM 1482 N N . LEU A 1 184 ? 22.188 -19.859 -4.477 1 98.88 184 LEU A N 1
ATOM 1483 C CA . LEU A 1 184 ? 21.969 -18.531 -5.039 1 98.88 184 LEU A CA 1
ATOM 1484 C C . LEU A 1 184 ? 20.531 -18.391 -5.531 1 98.88 184 LEU A C 1
ATOM 1486 O O . LEU A 1 184 ? 20.062 -19.188 -6.344 1 98.88 184 LEU A O 1
ATOM 1490 N N . LEU A 1 185 ? 19.844 -17.438 -4.953 1 98.88 185 LEU A N 1
ATOM 1491 C CA . LEU A 1 185 ? 18.516 -17.109 -5.457 1 98.88 185 LEU A CA 1
ATOM 1492 C C . LEU A 1 185 ? 18.594 -16.016 -6.52 1 98.88 185 LEU A C 1
ATOM 1494 O O . LEU A 1 185 ? 19.375 -15.062 -6.379 1 98.88 185 LEU A O 1
ATOM 1498 N N . GLY A 1 186 ? 17.859 -16.172 -7.59 1 98.25 186 GLY A N 1
ATOM 1499 C CA . GLY A 1 186 ? 17.797 -15.195 -8.656 1 98.25 186 GLY A CA 1
ATOM 1500 C C . GLY A 1 186 ? 16.422 -15.086 -9.297 1 98.25 186 GLY A C 1
ATOM 1501 O O . GLY A 1 186 ? 15.703 -16.078 -9.391 1 98.25 186 GLY A O 1
ATOM 1502 N N . HIS A 1 187 ? 16.125 -13.883 -9.797 1 97.5 187 HIS A N 1
ATOM 1503 C CA . HIS A 1 187 ? 14.836 -13.664 -10.461 1 97.5 187 HIS A CA 1
ATOM 1504 C C . HIS A 1 187 ? 15.031 -13.359 -11.938 1 97.5 187 HIS A C 1
ATOM 1506 O O . HIS A 1 187 ? 14.977 -12.195 -12.352 1 97.5 187 HIS A O 1
ATOM 1512 N N . PHE A 1 188 ? 15.258 -14.32 -12.68 1 95.69 188 PHE A N 1
ATOM 1513 C CA . PHE A 1 188 ? 15.43 -14.234 -14.125 1 95.69 188 PHE A CA 1
ATOM 1514 C C . PHE A 1 188 ? 15.148 -15.578 -14.789 1 95.69 188 PHE A C 1
ATOM 1516 O O . PHE A 1 188 ? 15.156 -16.625 -14.117 1 95.69 188 PHE A O 1
ATOM 1523 N N . GLY A 1 189 ? 14.828 -15.492 -16.078 1 93.88 189 GLY A N 1
ATOM 1524 C CA . GLY A 1 189 ? 14.594 -16.703 -16.844 1 93.88 189 GLY A CA 1
ATOM 1525 C C . GLY A 1 189 ? 15.812 -17.156 -17.625 1 93.88 189 GLY A C 1
ATOM 1526 O O . GLY A 1 189 ? 16.656 -16.344 -18 1 93.88 189 GLY A O 1
ATOM 1527 N N . ILE A 1 190 ? 15.875 -18.406 -17.844 1 92.88 190 ILE A N 1
ATOM 1528 C CA . ILE A 1 190 ? 16.906 -18.984 -18.688 1 92.88 190 ILE A CA 1
ATOM 1529 C C . ILE A 1 190 ? 16.344 -19.25 -20.078 1 92.88 190 ILE A C 1
ATOM 1531 O O . ILE A 1 190 ? 15.211 -19.719 -20.219 1 92.88 190 ILE A O 1
ATOM 1535 N N . GLU A 1 191 ? 17.125 -18.984 -21 1 87.25 191 GLU A N 1
ATOM 1536 C CA . GLU A 1 191 ? 16.688 -19.156 -22.375 1 87.25 191 GLU A CA 1
ATOM 1537 C C . GLU A 1 191 ? 16.328 -20.625 -22.656 1 87.25 191 GLU A C 1
ATOM 1539 O O . GLU A 1 191 ? 16.891 -21.531 -22.047 1 87.25 191 GLU A O 1
ATOM 1544 N N . GLY A 1 192 ? 15.32 -20.844 -23.562 1 84.81 192 GLY A N 1
ATOM 1545 C CA . GLY A 1 192 ? 15.023 -22.156 -24.094 1 84.81 192 GLY A CA 1
ATOM 1546 C C . GLY A 1 192 ? 13.953 -22.891 -23.312 1 84.81 192 GLY A C 1
ATOM 1547 O O . GLY A 1 192 ? 13.523 -23.969 -23.703 1 84.81 192 GLY A O 1
ATOM 1548 N N . HIS A 1 193 ? 13.531 -22.406 -22.234 1 83.38 193 HIS A N 1
ATOM 1549 C CA . HIS A 1 193 ? 12.594 -23.141 -21.391 1 83.38 193 HIS A CA 1
ATOM 1550 C C . HIS A 1 193 ? 11.156 -22.703 -21.672 1 83.38 193 HIS A C 1
ATOM 1552 O O . HIS A 1 193 ? 10.211 -23.438 -21.375 1 83.38 193 HIS A O 1
ATOM 1558 N N . ILE A 1 194 ? 10.938 -21.562 -22.047 1 77 194 ILE A N 1
ATOM 1559 C CA . ILE A 1 194 ? 9.617 -21.125 -22.484 1 77 194 ILE A CA 1
ATOM 1560 C C . ILE A 1 194 ? 9.664 -20.781 -23.969 1 77 194 ILE A C 1
ATOM 1562 O O . ILE A 1 194 ? 10.477 -19.953 -24.406 1 77 194 ILE A O 1
ATOM 1566 N N . PRO A 1 195 ? 8.797 -21.422 -24.656 1 71.44 195 PRO A N 1
ATOM 1567 C CA . PRO A 1 195 ? 8.797 -21.125 -26.094 1 71.44 195 PRO A CA 1
ATOM 1568 C C . PRO A 1 195 ? 8.562 -19.641 -26.391 1 71.44 195 PRO A C 1
ATOM 1570 O O . PRO A 1 195 ? 7.688 -19.016 -25.781 1 71.44 195 PRO A O 1
ATOM 1573 N N . GLY A 1 196 ? 9.398 -19.109 -27.219 1 64.81 196 GLY A N 1
ATOM 1574 C CA . GLY A 1 196 ? 9.18 -17.75 -27.688 1 64.81 196 GLY A CA 1
ATOM 1575 C C . GLY A 1 196 ? 9.758 -16.703 -26.75 1 64.81 196 GLY A C 1
ATOM 1576 O O . GLY A 1 196 ? 9.719 -15.5 -27.062 1 64.81 196 GLY A O 1
ATOM 1577 N N . MET A 1 197 ? 10.195 -17.25 -25.688 1 68.56 197 MET A N 1
ATOM 1578 C CA . MET A 1 197 ? 10.742 -16.266 -24.75 1 68.56 197 MET A CA 1
ATOM 1579 C C . MET A 1 197 ? 12.086 -15.734 -25.234 1 68.56 197 MET A C 1
ATOM 1581 O O . MET A 1 197 ? 12.945 -16.5 -25.656 1 68.56 197 MET A O 1
ATOM 1585 N N . SER A 1 198 ? 12.156 -14.336 -25.391 1 64.44 198 SER A N 1
ATOM 1586 C CA . SER A 1 198 ? 13.406 -13.648 -25.688 1 64.44 198 SER A CA 1
ATOM 1587 C C . SER A 1 198 ? 13.898 -12.859 -24.469 1 64.44 198 SER A C 1
ATOM 1589 O O . SER A 1 198 ? 13.109 -12.5 -23.594 1 64.44 198 SER A O 1
ATOM 1591 N N . GLY A 1 199 ? 15.219 -12.859 -24.297 1 68.12 199 GLY A N 1
ATOM 1592 C CA . GLY A 1 199 ? 15.781 -11.961 -23.312 1 68.12 199 GLY A CA 1
ATOM 1593 C C . GLY A 1 199 ? 16.156 -12.656 -22.016 1 68.12 199 GLY A C 1
ATOM 1594 O O . GLY A 1 199 ? 16.406 -12 -21 1 68.12 199 GLY A O 1
ATOM 1595 N N . GLY A 1 200 ? 16.109 -14 -22.062 1 83 200 GLY A N 1
ATOM 1596 C CA . GLY A 1 200 ? 16.578 -14.719 -20.891 1 83 200 GLY A CA 1
ATOM 1597 C C . GLY A 1 200 ? 18.078 -14.867 -20.828 1 83 200 GLY A C 1
ATOM 1598 O O . GLY A 1 200 ? 18.781 -14.445 -21.75 1 83 200 GLY A O 1
ATOM 1599 N N . ILE A 1 201 ? 18.578 -15.297 -19.734 1 90.38 201 ILE A N 1
ATOM 1600 C CA . ILE A 1 201 ? 20 -15.555 -19.516 1 90.38 201 ILE A CA 1
ATOM 1601 C C . ILE A 1 201 ? 20.406 -16.859 -20.203 1 90.38 201 ILE A C 1
ATOM 1603 O O . ILE A 1 201 ? 19.703 -17.859 -20.109 1 90.38 201 ILE A O 1
ATOM 1607 N N . SER A 1 202 ? 21.484 -16.766 -20.984 1 90.12 202 SER A N 1
ATOM 1608 C CA . SER A 1 202 ? 22 -17.984 -21.609 1 90.12 202 SER A CA 1
ATOM 1609 C C . SER A 1 202 ? 22.797 -18.828 -20.625 1 90.12 202 SER A C 1
ATOM 1611 O O . SER A 1 202 ? 23.281 -18.312 -19.609 1 90.12 202 SER A O 1
ATOM 1613 N N . TYR A 1 203 ? 22.984 -20.047 -20.938 1 89.75 203 TYR A N 1
ATOM 1614 C CA . TYR A 1 203 ? 23.734 -20.953 -20.062 1 89.75 203 TYR A CA 1
ATOM 1615 C C . TYR A 1 203 ? 25.188 -20.516 -19.969 1 89.75 203 TYR A C 1
ATOM 1617 O O . TYR A 1 203 ? 25.797 -20.641 -18.906 1 89.75 203 TYR A O 1
ATOM 1625 N N . ASN A 1 204 ? 25.656 -19.969 -21.031 1 91.06 204 ASN A N 1
ATOM 1626 C CA . ASN A 1 204 ? 27.047 -19.5 -21.031 1 91.06 204 ASN A CA 1
ATOM 1627 C C . ASN A 1 204 ? 27.25 -18.359 -20.016 1 91.06 204 ASN A C 1
ATOM 1629 O O . ASN A 1 204 ? 28.297 -18.281 -19.391 1 91.06 204 ASN A O 1
ATOM 1633 N N . GLN A 1 205 ? 26.281 -17.594 -19.938 1 93.75 205 GLN A N 1
ATOM 1634 C CA . GLN A 1 205 ? 26.375 -16.453 -19.031 1 93.75 205 GLN A CA 1
ATOM 1635 C C . GLN A 1 205 ? 26.391 -16.922 -17.578 1 93.75 205 GLN A C 1
ATOM 1637 O O . GLN A 1 205 ? 26.797 -16.156 -16.688 1 93.75 205 GLN A O 1
ATOM 1642 N N . LEU A 1 206 ? 26 -18.125 -17.344 1 95.62 206 LEU A N 1
ATOM 1643 C CA . LEU A 1 206 ? 25.938 -18.641 -15.977 1 95.62 206 LEU A CA 1
ATOM 1644 C C . LEU A 1 206 ? 27.25 -19.281 -15.57 1 95.62 206 LEU A C 1
ATOM 1646 O O . LEU A 1 206 ? 27.422 -19.672 -14.414 1 95.62 206 LEU A O 1
ATOM 1650 N N . GLU A 1 207 ? 28.203 -19.359 -16.391 1 95 207 GLU A N 1
ATOM 1651 C CA . GLU A 1 207 ? 29.469 -20.062 -16.172 1 95 207 GLU A CA 1
ATOM 1652 C C . GLU A 1 207 ? 30.188 -19.562 -14.93 1 95 207 GLU A C 1
ATOM 1654 O O . GLU A 1 207 ? 30.688 -20.359 -14.125 1 95 207 GLU A O 1
ATOM 1659 N N . PRO A 1 208 ? 30.188 -18.25 -14.75 1 95.88 208 PRO A N 1
ATOM 1660 C CA . PRO A 1 208 ? 30.922 -17.75 -13.594 1 95.88 208 PRO A CA 1
ATOM 1661 C C . PRO A 1 208 ? 30.391 -18.281 -12.266 1 95.88 208 PRO A C 1
ATOM 1663 O O . PRO A 1 208 ? 31.141 -18.469 -11.312 1 95.88 208 PRO A O 1
ATOM 1666 N N . VAL A 1 209 ? 29.062 -18.578 -12.164 1 96.56 209 VAL A N 1
ATOM 1667 C CA . VAL A 1 209 ? 28.5 -18.969 -10.875 1 96.56 209 VAL A CA 1
ATOM 1668 C C . VAL A 1 209 ? 28.375 -20.484 -10.805 1 96.56 209 VAL A C 1
ATOM 1670 O O . VAL A 1 209 ? 28.234 -21.062 -9.719 1 96.56 209 VAL A O 1
ATOM 1673 N N . GLU A 1 210 ? 28.484 -21.172 -11.883 1 95.75 210 GLU A N 1
ATOM 1674 C CA . GLU A 1 210 ? 28.266 -22.609 -11.945 1 95.75 210 GLU A CA 1
ATOM 1675 C C . GLU A 1 210 ? 29.266 -23.359 -11.055 1 95.75 210 GLU A C 1
ATOM 1677 O O . GLU A 1 210 ? 28.906 -24.359 -10.422 1 95.75 210 GLU A O 1
ATOM 1682 N N . GLU A 1 211 ? 30.484 -22.812 -10.898 1 92.19 211 GLU A N 1
ATOM 1683 C CA . GLU A 1 211 ? 31.516 -23.5 -10.117 1 92.19 211 GLU A CA 1
ATOM 1684 C C . GLU A 1 211 ? 31.344 -23.25 -8.625 1 92.19 211 GLU A C 1
ATOM 1686 O O . GLU A 1 211 ? 31.891 -23.984 -7.797 1 92.19 211 GLU A O 1
ATOM 1691 N N . LEU A 1 212 ? 30.609 -22.297 -8.273 1 96.75 212 LEU A N 1
ATOM 1692 C CA . LEU A 1 212 ? 30.547 -21.844 -6.887 1 96.75 212 LEU A CA 1
ATOM 1693 C C . LEU A 1 212 ? 29.203 -22.219 -6.266 1 96.75 212 LEU A C 1
ATOM 1695 O O . LEU A 1 212 ? 29.094 -22.344 -5.043 1 96.75 212 LEU A O 1
ATOM 1699 N N . VAL A 1 213 ? 28.188 -22.391 -7.086 1 98 213 VAL A N 1
ATOM 1700 C CA . VAL A 1 213 ? 26.812 -22.516 -6.629 1 98 213 VAL A CA 1
ATOM 1701 C C . VAL A 1 213 ? 26.344 -23.969 -6.805 1 98 213 VAL A C 1
ATOM 1703 O O . VAL A 1 213 ? 26.484 -24.547 -7.883 1 98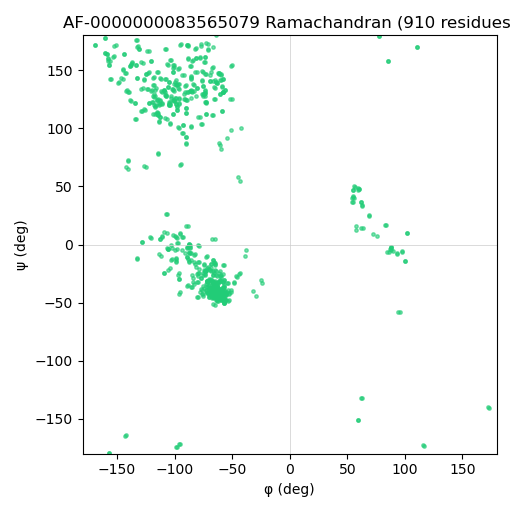 213 VAL A O 1
ATOM 1706 N N . ASP A 1 214 ? 25.828 -24.5 -5.746 1 97.44 214 ASP A N 1
ATOM 1707 C CA . ASP A 1 214 ? 25.312 -25.859 -5.797 1 97.44 214 ASP A CA 1
ATOM 1708 C C . ASP A 1 214 ? 23.844 -25.891 -6.234 1 97.44 214 ASP A C 1
ATOM 1710 O O . ASP A 1 214 ? 23.422 -26.797 -6.945 1 97.44 214 ASP A O 1
ATOM 1714 N N . TYR A 1 215 ? 23.094 -24.906 -5.832 1 98.25 215 TYR A N 1
ATOM 1715 C CA . TYR A 1 215 ? 21.656 -24.781 -6.109 1 98.25 215 TYR A CA 1
ATOM 1716 C C . TYR A 1 215 ? 21.297 -23.375 -6.555 1 98.25 215 TYR A C 1
ATOM 1718 O O . TYR A 1 215 ? 21.344 -22.438 -5.754 1 98.25 215 TYR A O 1
ATOM 1726 N N . LEU A 1 216 ? 21 -23.203 -7.766 1 98.5 216 LEU A N 1
ATOM 1727 C CA . LEU A 1 216 ? 20.469 -21.953 -8.273 1 98.5 216 LEU A CA 1
ATOM 1728 C C . LEU A 1 216 ? 18.953 -21.953 -8.266 1 98.5 216 LEU A C 1
ATOM 1730 O O . LEU A 1 216 ? 18.328 -22.625 -9.086 1 98.5 216 LEU A O 1
ATOM 1734 N N . GLY A 1 217 ? 18.359 -21.266 -7.281 1 98.75 217 GLY A N 1
ATOM 1735 C CA . GLY A 1 217 ? 16.922 -21.141 -7.176 1 98.75 217 GLY A CA 1
ATOM 1736 C C . GLY A 1 217 ? 16.359 -19.938 -7.895 1 98.75 217 GLY A C 1
ATOM 1737 O O . GLY A 1 217 ? 16.609 -18.797 -7.496 1 98.75 217 GLY A O 1
ATOM 1738 N N . LEU A 1 218 ? 15.547 -20.219 -8.867 1 98.19 218 LEU A N 1
ATOM 1739 C CA . LEU A 1 218 ? 15.094 -19.141 -9.742 1 98.19 218 LEU A CA 1
ATOM 1740 C C . LEU A 1 218 ? 13.625 -18.812 -9.484 1 98.19 218 LEU A C 1
ATOM 1742 O O . LEU A 1 218 ? 12.984 -19.453 -8.648 1 98.19 218 LEU A O 1
ATOM 1746 N N . GLY A 1 219 ? 13.156 -17.703 -10.039 1 97.06 219 GLY A N 1
ATOM 1747 C CA . GLY A 1 219 ? 11.781 -17.25 -10.227 1 97.06 219 GLY A CA 1
ATOM 1748 C C . GLY A 1 219 ? 11.562 -16.516 -11.531 1 97.06 219 GLY A C 1
ATOM 1749 O O . GLY A 1 219 ? 12.305 -16.719 -12.5 1 97.06 219 GLY A O 1
ATOM 1750 N N . HIS A 1 220 ? 10.453 -15.805 -11.664 1 95.12 220 HIS A N 1
ATOM 1751 C CA . HIS A 1 220 ? 10.18 -14.945 -12.82 1 95.12 220 HIS A CA 1
ATOM 1752 C C . HIS A 1 220 ? 9.328 -15.68 -13.852 1 95.12 220 HIS A C 1
ATOM 1754 O O . HIS A 1 220 ? 8.281 -15.172 -14.273 1 95.12 220 HIS A O 1
ATOM 1760 N N . LEU A 1 221 ? 9.867 -16.812 -14.305 1 95 221 LEU A N 1
ATOM 1761 C CA . LEU A 1 221 ? 9.047 -17.609 -15.211 1 95 221 LEU A CA 1
ATOM 1762 C C . LEU A 1 221 ? 8.086 -18.5 -14.43 1 95 221 LEU A C 1
ATOM 1764 O O . LEU A 1 221 ? 8.477 -19.141 -13.461 1 95 221 LEU A O 1
ATOM 1768 N N . HIS A 1 222 ? 6.895 -18.562 -14.914 1 96.44 222 HIS A N 1
ATOM 1769 C CA . HIS A 1 222 ? 5.859 -19.234 -14.148 1 96.44 222 HIS A CA 1
ATOM 1770 C C . HIS A 1 222 ? 5.828 -20.734 -14.453 1 96.44 222 HIS A C 1
ATOM 1772 O O . HIS A 1 222 ? 5.059 -21.484 -13.844 1 96.44 222 HIS A O 1
ATOM 1778 N N . LYS A 1 223 ? 6.656 -21.188 -15.305 1 95.88 223 LYS A N 1
ATOM 1779 C CA . LYS A 1 223 ? 6.762 -22.609 -15.641 1 95.88 223 LYS A CA 1
ATOM 1780 C C . LYS A 1 223 ? 7.887 -23.281 -14.852 1 95.88 223 LYS A C 1
ATOM 1782 O O . LYS A 1 223 ? 8.977 -22.719 -14.719 1 95.88 223 LYS A O 1
ATOM 1787 N N . GLN A 1 224 ? 7.574 -24.453 -14.406 1 97 224 GLN A N 1
ATOM 1788 C CA . GLN A 1 224 ? 8.602 -25.234 -13.727 1 97 224 GLN A CA 1
ATOM 1789 C C . GLN A 1 224 ? 9.633 -25.781 -14.711 1 97 224 GLN A C 1
ATOM 1791 O O . GLN A 1 224 ? 9.281 -26.234 -15.805 1 97 224 GLN A O 1
ATOM 1796 N N . TYR A 1 225 ? 10.898 -25.641 -14.43 1 95.25 225 TYR A N 1
ATOM 1797 C CA . TYR A 1 225 ? 11.953 -26.297 -15.188 1 95.25 225 TYR A CA 1
ATOM 1798 C C . TYR A 1 225 ? 13.219 -26.438 -14.352 1 95.25 225 TYR A C 1
ATOM 1800 O O . TYR A 1 225 ? 13.359 -25.797 -13.312 1 95.25 225 TYR A O 1
ATOM 1808 N N . SER A 1 226 ? 14.023 -27.359 -14.641 1 95.62 226 SER A N 1
ATOM 1809 C CA . SER A 1 226 ? 15.359 -27.531 -14.078 1 95.62 226 SER A CA 1
ATOM 1810 C C . SER A 1 226 ? 16.391 -27.812 -15.172 1 95.62 226 SER A C 1
ATOM 1812 O O . SER A 1 226 ? 16.031 -28.172 -16.297 1 95.62 226 SER A O 1
ATOM 1814 N N . HIS A 1 227 ? 17.641 -27.469 -14.875 1 92.5 227 HIS A N 1
ATOM 1815 C CA . HIS A 1 227 ? 18.719 -27.688 -15.828 1 92.5 227 HIS A CA 1
ATOM 1816 C C . HIS A 1 227 ? 20.031 -28.062 -15.125 1 92.5 227 HIS A C 1
ATOM 1818 O O . HIS A 1 227 ? 20.406 -27.406 -14.148 1 92.5 227 HIS A O 1
ATOM 1824 N N . GLY A 1 228 ? 20.953 -29.047 -15.68 1 88.69 228 GLY A N 1
ATOM 1825 C CA . GLY A 1 228 ? 22.281 -29.375 -15.211 1 88.69 228 GLY A CA 1
ATOM 1826 C C . GLY A 1 228 ? 22.312 -29.828 -13.766 1 88.69 228 GLY A C 1
ATOM 1827 O O . GLY A 1 228 ? 23.297 -29.609 -13.062 1 88.69 228 GLY A O 1
ATOM 1828 N N . ASP A 1 229 ? 21.359 -30.203 -13.031 1 92.31 229 ASP A N 1
ATOM 1829 C CA . ASP A 1 229 ? 21.188 -30.703 -11.664 1 92.31 229 ASP A CA 1
ATOM 1830 C C . ASP A 1 229 ? 21.406 -29.578 -10.648 1 92.31 229 ASP A C 1
ATOM 1832 O O . ASP A 1 229 ? 21.594 -29.859 -9.461 1 92.31 229 ASP A O 1
ATOM 1836 N N . TRP A 1 230 ? 21.531 -28.328 -11.07 1 96.25 230 TRP A N 1
ATOM 1837 C CA . TRP A 1 230 ? 21.797 -27.281 -10.078 1 96.25 230 TRP A CA 1
ATOM 1838 C C . TRP A 1 230 ? 20.875 -26.078 -10.297 1 96.25 230 TRP A C 1
ATOM 1840 O O . TRP A 1 230 ? 20.781 -25.203 -9.438 1 96.25 230 TRP A O 1
ATOM 1850 N N . ILE A 1 231 ? 20.188 -26.031 -11.43 1 97.12 231 ILE A N 1
ATOM 1851 C CA . ILE A 1 231 ? 19.266 -24.938 -11.727 1 97.12 231 ILE A CA 1
ATOM 1852 C C . ILE A 1 231 ? 17.828 -25.391 -11.523 1 97.12 231 ILE A C 1
ATOM 1854 O O . ILE A 1 231 ? 17.406 -26.391 -12.102 1 97.12 231 ILE A O 1
ATOM 1858 N N . PHE A 1 232 ? 17.094 -24.672 -10.734 1 98.38 232 PHE A N 1
ATOM 1859 C CA . PHE A 1 232 ? 15.711 -25.062 -10.453 1 98.38 232 PHE A CA 1
ATOM 1860 C C . PHE A 1 232 ? 14.789 -23.844 -10.469 1 98.38 232 PHE A C 1
ATOM 1862 O O . PHE A 1 232 ? 15.039 -22.859 -9.766 1 98.38 232 PHE A O 1
ATOM 1869 N N . ASN A 1 233 ? 13.766 -23.812 -11.25 1 98 233 ASN A N 1
ATOM 1870 C CA . ASN A 1 233 ? 12.664 -22.859 -11.266 1 98 233 ASN A CA 1
ATOM 1871 C C . ASN A 1 233 ? 11.344 -23.531 -10.898 1 98 233 ASN A C 1
ATOM 1873 O O . ASN A 1 233 ? 10.812 -24.344 -11.664 1 98 233 ASN A O 1
ATOM 1877 N N . PRO A 1 234 ? 10.82 -23.172 -9.789 1 98.44 234 PRO A N 1
ATOM 1878 C CA . PRO A 1 234 ? 9.609 -23.875 -9.359 1 98.44 234 PRO A CA 1
ATOM 1879 C C . PRO A 1 234 ? 8.383 -23.484 -10.188 1 98.44 234 PRO A C 1
ATOM 1881 O O . PRO A 1 234 ? 7.406 -24.234 -10.234 1 98.44 234 PRO A O 1
ATOM 1884 N N . GLY A 1 235 ? 8.453 -22.297 -10.812 1 97.44 235 GLY A N 1
ATOM 1885 C CA . GLY A 1 235 ? 7.242 -21.734 -11.383 1 97.44 235 GLY A CA 1
ATOM 1886 C C . GLY A 1 235 ? 6.328 -21.109 -10.352 1 97.44 235 GLY A C 1
ATOM 1887 O O . GLY A 1 235 ? 6.664 -21.062 -9.164 1 97.44 235 GLY A O 1
ATOM 1888 N N . SER A 1 236 ? 5.176 -20.562 -10.844 1 98.12 236 SER A N 1
ATOM 1889 C CA . SER A 1 236 ? 4.191 -19.984 -9.93 1 98.12 236 SER A CA 1
ATOM 1890 C C . SER A 1 236 ? 3.297 -21.062 -9.336 1 98.12 236 SER A C 1
ATOM 1892 O O . SER A 1 236 ? 3.055 -22.094 -9.961 1 98.12 236 SER A O 1
ATOM 1894 N N . PRO A 1 237 ? 2.834 -20.844 -8.102 1 98.19 237 PRO A N 1
ATOM 1895 C CA . PRO A 1 237 ? 1.931 -21.828 -7.508 1 98.19 237 PRO A CA 1
ATOM 1896 C C . PRO A 1 237 ? 0.529 -21.797 -8.109 1 98.19 237 PRO A C 1
ATOM 1898 O O . PRO A 1 237 ? -0.219 -22.766 -8.016 1 98.19 237 PRO A O 1
ATOM 1901 N N . GLU A 1 238 ? 0.142 -20.703 -8.68 1 98.12 238 GLU A N 1
ATOM 1902 C CA . GLU A 1 238 ? -1.169 -20.531 -9.297 1 98.12 238 GLU A CA 1
ATOM 1903 C C . GLU A 1 238 ? -1.042 -20.188 -10.773 1 98.12 238 GLU A C 1
ATOM 1905 O O . GLU A 1 238 ? 0.014 -19.75 -11.227 1 98.12 238 GLU A O 1
ATOM 1910 N N . ALA A 1 239 ? -2.129 -20.469 -11.484 1 97.44 239 ALA A N 1
ATOM 1911 C CA . ALA A 1 239 ? -2.152 -20.156 -12.914 1 97.44 239 ALA A CA 1
ATOM 1912 C C . ALA A 1 239 ? -2.596 -18.719 -13.148 1 97.44 239 ALA A C 1
ATOM 1914 O O . ALA A 1 239 ? -3.609 -18.281 -12.609 1 97.44 239 ALA A O 1
ATOM 1915 N N . HIS A 1 240 ? -1.872 -18.078 -13.945 1 95.94 240 HIS A N 1
ATOM 1916 C CA . HIS A 1 240 ? -2.195 -16.672 -14.195 1 95.94 240 HIS A CA 1
ATOM 1917 C C . HIS A 1 240 ? -2.824 -16.5 -15.578 1 95.94 240 HIS A C 1
ATOM 1919 O O . HIS A 1 240 ? -3.193 -15.383 -15.953 1 95.94 240 HIS A O 1
ATOM 1925 N N . ASN A 1 241 ? -2.93 -17.516 -16.344 1 92.88 241 ASN A N 1
ATOM 1926 C CA . ASN A 1 241 ? -3.693 -17.578 -17.578 1 92.88 241 ASN A CA 1
ATOM 1927 C C . ASN A 1 241 ? -3.998 -19.016 -17.984 1 92.88 241 ASN A C 1
ATOM 1929 O O . ASN A 1 241 ? -3.568 -19.953 -17.312 1 92.88 241 ASN A O 1
ATOM 1933 N N . THR A 1 242 ? -4.711 -19.156 -19.047 1 94.94 242 THR A N 1
ATOM 1934 C CA . THR A 1 242 ? -5.188 -20.469 -19.438 1 94.94 242 THR A CA 1
ATOM 1935 C C . THR A 1 242 ? -4.035 -21.328 -19.953 1 94.94 242 THR A C 1
ATOM 1937 O O . THR A 1 242 ? -4.035 -22.547 -19.781 1 94.94 242 THR A O 1
ATOM 1940 N N . ARG A 1 243 ? -3.068 -20.766 -20.547 1 91.31 243 ARG A N 1
ATOM 1941 C CA . ARG A 1 243 ? -1.896 -21.5 -21.016 1 91.31 243 ARG A CA 1
ATOM 1942 C C . ARG A 1 243 ? -1.103 -22.062 -19.828 1 91.31 243 ARG A C 1
ATOM 1944 O O . ARG A 1 243 ? -0.716 -23.234 -19.844 1 91.31 243 ARG A O 1
ATOM 1951 N N . GLN A 1 244 ? -0.898 -21.266 -18.859 1 94.25 244 GLN A N 1
ATOM 1952 C CA . GLN A 1 244 ? -0.141 -21.656 -17.672 1 94.25 244 GLN A CA 1
ATOM 1953 C C . GLN A 1 244 ? -0.852 -22.781 -16.922 1 94.25 244 GLN A C 1
ATOM 1955 O O . GLN A 1 244 ? -0.205 -23.609 -16.266 1 94.25 244 GLN A O 1
ATOM 1960 N N . ALA A 1 245 ? -2.119 -22.812 -17.078 1 95.25 245 ALA A N 1
ATOM 1961 C CA . ALA A 1 245 ? -2.908 -23.797 -16.344 1 95.25 245 ALA A CA 1
ATOM 1962 C C . ALA A 1 245 ? -2.564 -25.219 -16.781 1 95.25 245 ALA A C 1
ATOM 1964 O O . ALA A 1 245 ? -2.875 -26.188 -16.094 1 95.25 245 ALA A O 1
ATOM 1965 N N . ARG A 1 246 ? -1.911 -25.297 -17.906 1 92.62 246 ARG A N 1
ATOM 1966 C CA . ARG A 1 246 ? -1.551 -26.594 -18.438 1 92.62 246 ARG A CA 1
ATOM 1967 C C . ARG A 1 246 ? -0.194 -27.047 -17.906 1 92.62 246 ARG A C 1
ATOM 1969 O O . ARG A 1 246 ? 0.209 -28.203 -18.109 1 92.62 246 ARG A O 1
ATOM 1976 N N . TRP A 1 247 ? 0.52 -26.188 -17.281 1 94.88 247 TRP A N 1
ATOM 1977 C CA . TRP A 1 247 ? 1.854 -26.5 -16.766 1 94.88 247 TRP A CA 1
ATOM 1978 C C . TRP A 1 247 ? 1.78 -27.078 -15.359 1 94.88 247 TRP A C 1
ATOM 1980 O O . TRP A 1 247 ? 0.725 -27.062 -14.727 1 94.88 247 TRP A O 1
ATOM 1990 N N . ASP A 1 248 ? 2.883 -27.766 -14.992 1 95.38 248 ASP A N 1
ATOM 1991 C CA . ASP A 1 248 ? 3.053 -28.141 -13.594 1 95.38 248 ASP A CA 1
ATOM 1992 C C . ASP A 1 248 ? 3.4 -26.922 -12.734 1 95.38 248 ASP A C 1
ATOM 1994 O O . ASP A 1 248 ? 4.461 -26.312 -12.906 1 95.38 248 ASP A O 1
ATOM 1998 N N . LEU A 1 249 ? 2.51 -26.578 -11.906 1 97.62 249 LEU A N 1
ATOM 1999 C CA . LEU A 1 249 ? 2.684 -25.406 -11.039 1 97.62 249 LEU A CA 1
ATOM 2000 C C . LEU A 1 249 ? 2.848 -25.828 -9.586 1 97.62 249 LEU A C 1
ATOM 2002 O O . LEU A 1 249 ? 2.125 -26.703 -9.102 1 97.62 249 LEU A O 1
ATOM 2006 N N . GLY A 1 250 ? 3.828 -25.297 -8.945 1 98.25 250 GLY A N 1
ATOM 2007 C CA . GLY A 1 250 ? 4.039 -25.703 -7.566 1 98.25 250 GLY A CA 1
ATOM 2008 C C . GLY A 1 250 ? 5.32 -25.172 -6.965 1 98.25 250 GLY A C 1
ATOM 2009 O O . GLY A 1 250 ? 5.617 -23.969 -7.094 1 98.25 250 GLY A O 1
ATOM 2010 N N . TYR A 1 251 ? 6.027 -26.016 -6.164 1 98.69 251 TYR A N 1
ATOM 2011 C CA . TYR A 1 251 ? 7.227 -25.672 -5.418 1 98.69 251 TYR A CA 1
ATOM 2012 C C . TYR A 1 251 ? 8.211 -26.828 -5.383 1 98.69 251 TYR A C 1
ATOM 2014 O O . TYR A 1 251 ? 7.863 -27.953 -5.73 1 98.69 251 TYR A O 1
ATOM 2022 N N . TYR A 1 252 ? 9.461 -26.547 -5.027 1 98.81 252 TYR A N 1
ATOM 2023 C CA . TYR A 1 252 ? 10.453 -27.609 -4.832 1 98.81 252 TYR A CA 1
ATOM 2024 C C . TYR A 1 252 ? 10.648 -27.906 -3.35 1 98.81 252 TYR A C 1
ATOM 2026 O O . TYR A 1 252 ? 10.695 -26.984 -2.527 1 98.81 252 TYR A O 1
ATOM 2034 N N . LEU A 1 253 ? 10.641 -29.141 -2.996 1 98.62 253 LEU A N 1
ATOM 2035 C CA . LEU A 1 253 ? 11.164 -29.641 -1.729 1 98.62 253 LEU A CA 1
ATOM 2036 C C . LEU A 1 253 ? 12.594 -30.156 -1.899 1 98.62 253 LEU A C 1
ATOM 2038 O O . LEU A 1 253 ? 12.844 -31.062 -2.711 1 98.62 253 LEU A O 1
ATOM 2042 N N . VAL A 1 254 ? 13.492 -29.578 -1.153 1 98.25 254 VAL A N 1
ATOM 2043 C CA . VAL A 1 254 ? 14.906 -29.875 -1.369 1 98.25 254 VAL A CA 1
ATOM 2044 C C . VAL A 1 254 ? 15.5 -30.484 -0.103 1 98.25 254 VAL A C 1
ATOM 2046 O O . VAL A 1 254 ? 15.445 -29.875 0.97 1 98.25 254 VAL A O 1
ATOM 2049 N N . ASP A 1 255 ? 16.047 -31.656 -0.24 1 97.12 255 ASP A N 1
ATOM 2050 C CA . ASP A 1 255 ? 16.75 -32.344 0.842 1 97.12 255 ASP A CA 1
ATOM 2051 C C . ASP A 1 255 ? 18.266 -32.281 0.633 1 97.12 255 ASP A C 1
ATOM 2053 O O . ASP A 1 255 ? 18.781 -32.75 -0.386 1 97.12 255 ASP A O 1
ATOM 2057 N N . VAL A 1 256 ? 18.906 -31.703 1.584 1 95.62 256 VAL A N 1
ATOM 2058 C CA . VAL A 1 256 ? 20.344 -31.562 1.521 1 95.62 256 VAL A CA 1
ATOM 2059 C C . VAL A 1 256 ? 21 -32.562 2.471 1 95.62 256 VAL A C 1
ATOM 2061 O O . VAL A 1 256 ? 20.719 -32.562 3.67 1 95.62 256 VAL A O 1
ATOM 2064 N N . GLU A 1 257 ? 21.844 -33.375 1.91 1 91.69 257 GLU A N 1
ATOM 2065 C CA . GLU A 1 257 ? 22.578 -34.375 2.701 1 91.69 257 GLU A CA 1
ATOM 2066 C C . GLU A 1 257 ? 23.797 -33.75 3.377 1 91.69 257 GLU A C 1
ATOM 2068 O O . GLU A 1 257 ? 24.266 -32.688 2.955 1 91.69 257 GLU A O 1
ATOM 2073 N N . PRO A 1 258 ? 24.297 -34.375 4.387 1 87.31 258 PRO A N 1
ATOM 2074 C CA . PRO A 1 258 ? 25.438 -33.812 5.125 1 87.31 258 PRO A CA 1
ATOM 2075 C C . PRO A 1 258 ? 26.672 -33.625 4.242 1 87.31 258 PRO A C 1
ATOM 2077 O O . PRO A 1 258 ? 27.516 -32.781 4.527 1 87.31 258 PRO A O 1
ATOM 2080 N N . ASP A 1 259 ? 26.719 -34.375 3.16 1 85.5 259 ASP A N 1
ATOM 2081 C CA . ASP A 1 259 ? 27.891 -34.281 2.295 1 85.5 259 ASP A CA 1
ATOM 2082 C C . ASP A 1 259 ? 27.719 -33.156 1.27 1 85.5 259 ASP A C 1
ATOM 2084 O O . ASP A 1 259 ? 28.594 -32.938 0.427 1 85.5 259 ASP A O 1
ATOM 2088 N N . GLY A 1 260 ? 26.578 -32.531 1.317 1 84.81 260 GLY A N 1
ATOM 2089 C CA . GLY A 1 260 ? 26.328 -31.375 0.444 1 84.81 260 GLY A CA 1
ATOM 2090 C C . GLY A 1 260 ? 25.5 -31.734 -0.771 1 84.81 260 GLY A C 1
ATOM 2091 O O . GLY A 1 260 ? 24.984 -30.844 -1.457 1 84.81 260 GLY A O 1
ATOM 2092 N N . SER A 1 261 ? 25.391 -33.062 -1 1 89.69 261 SER A N 1
ATOM 2093 C CA . SER A 1 261 ? 24.5 -33.469 -2.086 1 89.69 261 SER A CA 1
ATOM 2094 C C . SER A 1 261 ? 23.047 -33.188 -1.747 1 89.69 261 SER A C 1
ATOM 2096 O O . SER A 1 261 ? 22.688 -33.062 -0.573 1 89.69 261 SER A O 1
ATOM 2098 N N . PHE A 1 262 ? 22.266 -32.875 -2.867 1 93.12 262 PHE A N 1
ATOM 2099 C CA . PHE A 1 262 ? 20.859 -32.562 -2.559 1 93.12 262 PHE A CA 1
ATOM 2100 C C . PHE A 1 262 ? 19.938 -33.219 -3.592 1 93.12 262 PHE A C 1
ATOM 2102 O O . PHE A 1 262 ? 20.375 -33.594 -4.676 1 93.12 262 PHE A O 1
ATOM 2109 N N . GLU A 1 263 ? 18.734 -33.469 -3.174 1 95.38 263 GLU A N 1
ATOM 2110 C CA . GLU A 1 263 ? 17.641 -33.875 -4.035 1 95.38 263 GLU A CA 1
ATOM 2111 C C . GLU A 1 263 ? 16.5 -32.875 -4.016 1 95.38 263 GLU A C 1
ATOM 2113 O O . GLU A 1 263 ? 16.078 -32.406 -2.949 1 95.38 263 GLU A O 1
ATOM 2118 N N . ALA A 1 264 ? 16.109 -32.5 -5.238 1 97.69 264 ALA A N 1
ATOM 2119 C CA . ALA A 1 264 ? 15 -31.547 -5.367 1 97.69 264 ALA A CA 1
ATOM 2120 C C . ALA A 1 264 ? 13.781 -32.188 -6.012 1 97.69 264 ALA A C 1
ATOM 2122 O O . ALA A 1 264 ? 13.875 -32.75 -7.117 1 97.69 264 ALA A O 1
ATOM 2123 N N . GLU A 1 265 ? 12.703 -32.188 -5.301 1 98 265 GLU A N 1
ATOM 2124 C CA . GLU A 1 265 ? 11.461 -32.75 -5.816 1 98 265 GLU A CA 1
ATOM 2125 C C . GLU A 1 265 ? 10.414 -31.656 -6.035 1 98 265 GLU A C 1
ATOM 2127 O O . GLU A 1 265 ? 10.078 -30.906 -5.109 1 98 265 GLU A O 1
ATOM 2132 N N . HIS A 1 266 ? 9.953 -31.594 -7.25 1 98.25 266 HIS A N 1
ATOM 2133 C CA . HIS A 1 266 ? 8.875 -30.656 -7.516 1 98.25 266 HIS A CA 1
ATOM 2134 C C . HIS A 1 266 ? 7.523 -31.234 -7.094 1 98.25 266 HIS A C 1
ATOM 2136 O O . HIS A 1 266 ? 7.215 -32.375 -7.398 1 98.25 266 HIS A O 1
ATOM 2142 N N . ARG A 1 267 ? 6.785 -30.438 -6.441 1 98.12 267 ARG A N 1
ATOM 2143 C CA . ARG A 1 267 ? 5.453 -30.812 -5.984 1 98.12 267 ARG A CA 1
ATOM 2144 C C . ARG A 1 267 ? 4.406 -29.812 -6.484 1 98.12 267 ARG A C 1
ATOM 2146 O O . ARG A 1 267 ? 4.668 -28.609 -6.543 1 98.12 267 ARG A O 1
ATOM 2153 N N . LEU A 1 268 ? 3.246 -30.375 -6.727 1 97.38 268 LEU A N 1
ATOM 2154 C CA . LEU A 1 268 ? 2.193 -29.562 -7.316 1 97.38 268 LEU A CA 1
ATOM 2155 C C . LEU A 1 268 ? 1.41 -28.812 -6.234 1 97.38 268 LEU A C 1
ATOM 2157 O O . LEU A 1 268 ? 1.145 -29.375 -5.168 1 97.38 268 LEU A O 1
ATOM 2161 N N . SER A 1 269 ? 1.031 -27.625 -6.531 1 96.81 269 SER A N 1
ATOM 2162 C CA . SER A 1 269 ? 0.218 -26.828 -5.609 1 96.81 269 SER A CA 1
ATOM 2163 C C . SER A 1 269 ? -1.268 -27.125 -5.797 1 96.81 269 SER A C 1
ATOM 2165 O O . SER A 1 269 ? -1.681 -27.609 -6.848 1 96.81 269 SER A O 1
ATOM 2167 N N . LYS A 1 270 ? -2.02 -26.906 -4.723 1 96.62 270 LYS A N 1
ATOM 2168 C CA . LYS A 1 270 ? -3.475 -26.875 -4.84 1 96.62 270 LYS A CA 1
ATOM 2169 C C . LYS A 1 270 ? -3.943 -25.562 -5.477 1 96.62 270 LYS A C 1
ATOM 2171 O O . LYS A 1 270 ? -3.516 -24.484 -5.07 1 96.62 270 LYS A O 1
ATOM 2176 N N . ARG A 1 271 ? -4.738 -25.672 -6.512 1 97.25 271 ARG A N 1
ATOM 2177 C CA . ARG A 1 271 ? -5.164 -24.469 -7.227 1 97.25 271 ARG A CA 1
ATOM 2178 C C . ARG A 1 271 ? -6.531 -24.672 -7.871 1 97.25 271 ARG A C 1
ATOM 2180 O O . ARG A 1 271 ? -7.086 -25.766 -7.828 1 97.25 271 ARG A O 1
ATOM 2187 N N . ARG A 1 272 ? -7.113 -23.609 -8.398 1 97.62 272 ARG A N 1
ATOM 2188 C CA . ARG A 1 272 ? -8.383 -23.688 -9.109 1 97.62 272 ARG A CA 1
ATOM 2189 C C . ARG A 1 272 ? -8.227 -24.422 -10.438 1 97.62 272 ARG A C 1
ATOM 2191 O O . ARG A 1 272 ? -7.246 -24.203 -11.156 1 97.62 272 ARG A O 1
ATOM 2198 N N . PRO A 1 273 ? -9.242 -25.25 -10.766 1 97.69 273 PRO A N 1
ATOM 2199 C CA . PRO A 1 273 ? -9.148 -25.969 -12.039 1 97.69 273 PRO A CA 1
ATOM 2200 C C . PRO A 1 273 ? -9.445 -25.078 -13.242 1 97.69 273 PRO A C 1
ATOM 2202 O O . PRO A 1 273 ? -10.32 -24.203 -13.18 1 97.69 273 PRO A O 1
ATOM 2205 N N . PHE A 1 274 ? -8.719 -25.297 -14.227 1 98 274 PHE A N 1
ATOM 2206 C CA . PHE A 1 274 ? -8.961 -24.797 -15.578 1 98 274 PHE A CA 1
ATOM 2207 C C . PHE A 1 274 ? -9.312 -25.938 -16.531 1 98 274 PHE A C 1
ATOM 2209 O O . PHE A 1 274 ? -8.781 -27.047 -16.391 1 98 274 PHE A O 1
ATOM 2216 N N . TYR A 1 275 ? -10.219 -25.672 -17.438 1 98.06 275 TYR A N 1
ATOM 2217 C CA . TYR A 1 275 ? -10.648 -26.719 -18.359 1 98.06 275 TYR A CA 1
ATOM 2218 C C . TYR A 1 275 ? -10.836 -26.172 -19.766 1 98.06 275 TYR A C 1
ATOM 2220 O O . TYR A 1 275 ? -11.508 -25.156 -19.953 1 98.06 275 TYR A O 1
ATOM 2228 N N . ARG A 1 276 ? -10.273 -26.844 -20.703 1 97.44 276 ARG A N 1
ATOM 2229 C CA . ARG A 1 276 ? -10.328 -26.391 -22.094 1 97.44 276 ARG A CA 1
ATOM 2230 C C . ARG A 1 276 ? -11.453 -27.078 -22.859 1 97.44 276 ARG A C 1
ATOM 2232 O O . ARG A 1 276 ? -11.664 -28.281 -22.703 1 97.44 276 ARG A O 1
ATOM 2239 N N . ILE A 1 277 ? -12.211 -26.297 -23.594 1 97.69 277 ILE A N 1
ATOM 2240 C CA . ILE A 1 277 ? -13.227 -26.797 -24.516 1 97.69 277 ILE A CA 1
ATOM 2241 C C . ILE A 1 277 ? -12.922 -26.281 -25.922 1 97.69 277 ILE A C 1
ATOM 2243 O O . ILE A 1 277 ? -12.859 -25.078 -26.156 1 97.69 277 ILE A O 1
ATOM 2247 N N . ASP A 1 278 ? -12.758 -27.203 -26.812 1 96.88 278 ASP A N 1
ATOM 2248 C CA . ASP A 1 278 ? -12.586 -26.875 -28.219 1 96.88 278 ASP A CA 1
ATOM 2249 C C . ASP A 1 278 ? -13.883 -27.094 -29 1 96.88 278 ASP A C 1
ATOM 2251 O O . ASP A 1 278 ? -14.508 -28.156 -28.875 1 96.88 278 ASP A O 1
ATOM 2255 N N . PHE A 1 279 ? -14.211 -26.094 -29.828 1 97.5 279 PHE A N 1
ATOM 2256 C CA . PHE A 1 279 ? -15.438 -26.203 -30.609 1 97.5 279 PHE A CA 1
ATOM 2257 C C . PHE A 1 279 ? -15.195 -25.797 -32.062 1 97.5 279 PHE A C 1
ATOM 2259 O O . PHE A 1 279 ? -14.797 -24.656 -32.312 1 97.5 279 PHE A O 1
ATOM 2266 N N . GLU A 1 280 ? -15.477 -26.719 -32.969 1 95.38 280 GLU A N 1
ATOM 2267 C CA . GLU A 1 280 ? -15.375 -26.453 -34.406 1 95.38 280 GLU A CA 1
ATOM 2268 C C . GLU A 1 280 ? -16.703 -25.953 -34.969 1 95.38 280 GLU A C 1
ATOM 2270 O O . GLU A 1 280 ? -17.719 -26.641 -34.844 1 95.38 280 GLU A O 1
ATOM 2275 N N . VAL A 1 281 ? -16.609 -24.906 -35.688 1 93.44 281 VAL A N 1
ATOM 2276 C CA . VAL A 1 281 ? -17.859 -24.266 -36.094 1 93.44 281 VAL A CA 1
ATOM 2277 C C . VAL A 1 281 ? -18.203 -24.688 -37.531 1 93.44 281 VAL A C 1
ATOM 2279 O O . VAL A 1 281 ? -19.297 -24.406 -38.031 1 93.44 281 VAL A O 1
ATOM 2282 N N . ASP A 1 282 ? -17.359 -25.438 -38.219 1 90.56 282 ASP A N 1
ATOM 2283 C CA . ASP A 1 282 ? -17.453 -25.734 -39.656 1 90.56 282 ASP A CA 1
ATOM 2284 C C . ASP A 1 282 ? -18.656 -26.625 -39.969 1 90.56 282 ASP A C 1
ATOM 2286 O O . ASP A 1 282 ? -19.156 -26.625 -41.094 1 90.56 282 ASP A O 1
ATOM 2290 N N . GLN A 1 283 ? -19.062 -27.219 -39.062 1 89.94 283 GLN A N 1
ATOM 2291 C CA . GLN A 1 283 ? -20.062 -28.266 -39.312 1 89.94 283 GLN A CA 1
ATOM 2292 C C . GLN A 1 283 ? -21.484 -27.688 -39.281 1 89.94 283 GLN A C 1
ATOM 2294 O O . GLN A 1 283 ? -22.438 -28.391 -39.594 1 89.94 283 GLN A O 1
ATOM 2299 N N . TYR A 1 284 ? -21.562 -26.391 -39 1 93.94 284 TYR A N 1
ATOM 2300 C CA . TYR A 1 284 ? -22.891 -25.812 -38.781 1 93.94 284 TYR A CA 1
ATOM 2301 C C . TYR A 1 284 ? -23.188 -24.75 -39.844 1 93.94 284 TYR A C 1
ATOM 2303 O O . TYR A 1 284 ? -22.375 -23.859 -40.062 1 93.94 284 TYR A O 1
ATOM 2311 N N . ASP A 1 285 ? -24.391 -24.875 -40.375 1 91.88 285 ASP A N 1
ATOM 2312 C CA . ASP A 1 285 ? -24.734 -24.016 -41.5 1 91.88 285 ASP A CA 1
ATOM 2313 C C . ASP A 1 285 ? -25.5 -22.781 -41.031 1 91.88 285 ASP A C 1
ATOM 2315 O O . ASP A 1 285 ? -25.562 -21.781 -41.719 1 91.88 285 ASP A O 1
ATOM 2319 N N . THR A 1 286 ? -26.156 -22.938 -39.844 1 93.12 286 THR A N 1
ATOM 2320 C CA . THR A 1 286 ? -26.938 -21.812 -39.344 1 93.12 286 THR A CA 1
ATOM 2321 C C . THR A 1 286 ? -26.562 -21.516 -37.875 1 93.12 286 THR A C 1
ATOM 2323 O O . THR A 1 286 ? -26.047 -22.391 -37.188 1 93.12 286 THR A O 1
ATOM 2326 N N . PRO A 1 287 ? -26.828 -20.281 -37.469 1 94 287 PRO A N 1
ATOM 2327 C CA . PRO A 1 287 ? -26.578 -19.938 -36.094 1 94 287 PRO A CA 1
ATOM 2328 C C . PRO A 1 287 ? -27.328 -20.844 -35.094 1 94 287 PRO A C 1
ATOM 2330 O O . PRO A 1 287 ? -26.797 -21.172 -34.031 1 94 287 PRO A O 1
ATOM 2333 N N . GLU A 1 288 ? -28.547 -21.219 -35.5 1 94.88 288 GLU A N 1
ATOM 2334 C CA . GLU A 1 288 ? -29.359 -22.078 -34.656 1 94.88 288 GLU A CA 1
ATOM 2335 C C . GLU A 1 288 ? -28.75 -23.469 -34.5 1 94.88 288 GLU A C 1
ATOM 2337 O O . GLU A 1 288 ? -28.703 -24.016 -33.406 1 94.88 288 GLU A O 1
ATOM 2342 N N . GLU A 1 289 ? -28.25 -23.969 -35.594 1 95.81 289 GLU A N 1
ATOM 2343 C CA . GLU A 1 289 ? -27.578 -25.266 -35.594 1 95.81 289 GLU A CA 1
ATOM 2344 C C . GLU A 1 289 ? -26.297 -25.219 -34.75 1 95.81 289 GLU A C 1
ATOM 2346 O O . GLU A 1 289 ? -26 -26.156 -34.031 1 95.81 289 GLU A O 1
ATOM 2351 N N . LEU A 1 290 ? -25.562 -24.156 -34.938 1 96.06 290 LEU A N 1
ATOM 2352 C CA . LEU A 1 290 ? -24.312 -23.984 -34.188 1 96.06 290 LEU A CA 1
ATOM 2353 C C . LEU A 1 290 ? -24.594 -23.938 -32.688 1 96.06 290 LEU A C 1
ATOM 2355 O O . LEU A 1 290 ? -23.891 -24.609 -31.906 1 96.06 290 LEU A O 1
ATOM 2359 N N . GLU A 1 291 ? -25.609 -23.203 -32.281 1 96.62 291 GLU A N 1
ATOM 2360 C CA . GLU A 1 291 ? -25.953 -23.109 -30.859 1 96.62 291 GLU A CA 1
ATOM 2361 C C . GLU A 1 291 ? -26.328 -24.469 -30.281 1 96.62 291 GLU A C 1
ATOM 2363 O O . GLU A 1 291 ? -25.875 -24.828 -29.188 1 96.62 291 GLU A O 1
ATOM 2368 N N . GLN A 1 292 ? -27.141 -25.188 -31.062 1 96.69 292 GLN A N 1
ATOM 2369 C CA . GLN A 1 292 ? -27.562 -26.5 -30.609 1 96.69 292 GLN A CA 1
ATOM 2370 C C . GLN A 1 292 ? -26.375 -27.453 -30.516 1 96.69 292 GLN A C 1
ATOM 2372 O O . GLN A 1 292 ? -26.234 -28.203 -29.547 1 96.69 292 GLN A O 1
ATOM 2377 N N . GLY A 1 293 ? -25.531 -27.406 -31.516 1 97 293 GLY A N 1
ATOM 2378 C CA . GLY A 1 293 ? -24.312 -28.219 -31.484 1 97 293 GLY A CA 1
ATOM 2379 C C . GLY A 1 293 ? -23.391 -27.844 -30.344 1 97 293 GLY A C 1
ATOM 2380 O O . GLY A 1 293 ? -22.766 -28.734 -29.734 1 97 293 GLY A O 1
ATOM 2381 N N . PHE A 1 294 ? -23.297 -26.562 -30.109 1 97.44 294 PHE A N 1
ATOM 2382 C CA . PHE A 1 294 ? -22.438 -26.078 -29.031 1 97.44 294 PHE A CA 1
ATOM 2383 C C . PHE A 1 294 ? -22.953 -26.547 -27.672 1 97.44 294 PHE A C 1
ATOM 2385 O O . PHE A 1 294 ? -22.172 -27 -26.828 1 97.44 294 PHE A O 1
ATOM 2392 N N . LYS A 1 295 ? -24.281 -26.453 -27.469 1 97.75 295 LYS A N 1
ATOM 2393 C CA . LYS A 1 295 ? -24.891 -26.938 -26.234 1 97.75 295 LYS A CA 1
ATOM 2394 C C . LYS A 1 295 ? -24.562 -28.406 -26 1 97.75 295 LYS A C 1
ATOM 2396 O O . LYS A 1 295 ? -24.203 -28.812 -24.891 1 97.75 295 LYS A O 1
ATOM 2401 N N . GLN A 1 296 ? -24.672 -29.109 -27.094 1 97.25 296 GLN A N 1
ATOM 2402 C CA . GLN A 1 296 ? -24.391 -30.531 -26.984 1 97.25 296 GLN A CA 1
ATOM 2403 C C . GLN A 1 296 ? -22.906 -30.781 -26.672 1 97.25 296 GLN A C 1
ATOM 2405 O O . GLN A 1 296 ? -22.578 -31.641 -25.859 1 97.25 296 GLN A O 1
ATOM 2410 N N . LYS A 1 297 ? -22.062 -30.016 -27.328 1 97.44 297 LYS A N 1
ATOM 2411 C CA . LYS A 1 297 ? -20.625 -30.141 -27.078 1 97.44 297 LYS A CA 1
ATOM 2412 C C . LYS A 1 297 ? -20.297 -29.891 -25.609 1 97.44 297 LYS A C 1
ATOM 2414 O O . LYS A 1 297 ? -19.547 -30.641 -25 1 97.44 297 LYS A O 1
ATOM 2419 N N . VAL A 1 298 ? -20.828 -28.906 -25.016 1 98.25 298 VAL A N 1
ATOM 2420 C CA . VAL A 1 298 ? -20.562 -28.547 -23.625 1 98.25 298 VAL A CA 1
ATOM 2421 C C . VAL A 1 298 ? -21.062 -29.656 -22.703 1 98.25 298 VAL A C 1
ATOM 2423 O O . VAL A 1 298 ? -20.359 -30.047 -21.766 1 98.25 298 VAL A O 1
ATOM 2426 N N . MET A 1 299 ? -22.234 -30.172 -23.047 1 97.75 299 MET A N 1
ATOM 2427 C CA . MET A 1 299 ? -22.797 -31.266 -22.266 1 97.75 299 MET A CA 1
ATOM 2428 C C . MET A 1 299 ? -21.875 -32.469 -22.297 1 97.75 299 MET A C 1
ATOM 2430 O O . MET A 1 299 ? -21.688 -33.156 -21.281 1 97.75 299 MET A O 1
ATOM 2434 N N . ASP A 1 300 ? -21.312 -32.75 -23.422 1 97.94 300 ASP A N 1
ATOM 2435 C CA . ASP A 1 300 ? -20.422 -33.875 -23.609 1 97.94 300 ASP A CA 1
ATOM 2436 C C . ASP A 1 300 ? -19.141 -33.719 -22.797 1 97.94 300 ASP A C 1
ATOM 2438 O O . ASP A 1 300 ? -18.484 -34.688 -22.469 1 97.94 300 ASP A O 1
ATOM 2442 N N . GLU A 1 301 ? -18.812 -32.469 -22.5 1 98.06 301 GLU A N 1
ATOM 2443 C CA . GLU A 1 301 ? -17.578 -32.156 -21.797 1 98.06 301 GLU A CA 1
ATOM 2444 C C . GLU A 1 301 ? -17.766 -32.25 -20.281 1 98.06 301 GLU A C 1
ATOM 2446 O O . GLU A 1 301 ? -16.797 -32.281 -19.531 1 98.06 301 GLU A O 1
ATOM 2451 N N . ILE A 1 302 ? -18.984 -32.312 -19.781 1 97.75 302 ILE A N 1
ATOM 2452 C CA . ILE A 1 302 ? -19.312 -32.156 -18.359 1 97.75 302 ILE A CA 1
ATOM 2453 C C . ILE A 1 302 ? -18.688 -33.312 -17.578 1 97.75 302 ILE A C 1
ATOM 2455 O O . ILE A 1 302 ? -18.047 -33.094 -16.531 1 97.75 302 ILE A O 1
ATOM 2459 N N . PRO A 1 303 ? -18.781 -34.625 -18.047 1 97.81 303 PRO A N 1
ATOM 2460 C CA . PRO A 1 303 ? -18.156 -35.688 -17.281 1 97.81 303 PRO A CA 1
ATOM 2461 C C . PRO A 1 303 ? -16.641 -35.5 -17.125 1 97.81 303 PRO A C 1
ATOM 2463 O O . PRO A 1 303 ? -16.094 -35.719 -16.047 1 97.81 303 PRO A O 1
ATOM 2466 N N . GLY A 1 304 ? -15.961 -35.125 -18.188 1 97.81 304 GLY A N 1
ATOM 2467 C CA . GLY A 1 304 ? -14.531 -34.844 -18.125 1 97.81 304 GLY A CA 1
ATOM 2468 C C . GLY A 1 304 ? -14.188 -33.719 -17.172 1 97.81 304 GLY A C 1
ATOM 2469 O O . GLY A 1 304 ? -13.227 -33.812 -16.406 1 97.81 304 GLY A O 1
ATOM 2470 N N . LEU A 1 305 ? -14.977 -32.719 -17.234 1 97.94 305 LEU A N 1
ATOM 2471 C CA . LEU A 1 305 ? -14.797 -31.562 -16.344 1 97.94 305 LEU A CA 1
ATOM 2472 C C . LEU A 1 305 ? -14.961 -31.984 -14.883 1 97.94 305 LEU A C 1
ATOM 2474 O O . LEU A 1 305 ? -14.141 -31.625 -14.039 1 97.94 305 LEU A O 1
ATOM 2478 N N . GLN A 1 306 ? -15.953 -32.719 -14.617 1 97.25 306 GLN A N 1
ATOM 2479 C CA . GLN A 1 306 ? -16.234 -33.156 -13.25 1 97.25 306 GLN A CA 1
ATOM 2480 C C . GLN A 1 306 ? -15.094 -34.031 -12.727 1 97.25 306 GLN A C 1
ATOM 2482 O O . GLN A 1 306 ? -14.727 -33.938 -11.555 1 97.25 306 GLN A O 1
ATOM 2487 N N . GLN A 1 307 ? -14.617 -34.875 -13.57 1 97.31 307 GLN A N 1
ATOM 2488 C CA . GLN A 1 307 ? -13.492 -35.719 -13.18 1 97.31 307 GLN A CA 1
ATOM 2489 C C . GLN A 1 307 ? -12.289 -34.875 -12.766 1 97.31 307 GLN A C 1
ATOM 2491 O O . GLN A 1 307 ? -11.625 -35.156 -11.766 1 97.31 307 GLN A O 1
ATOM 2496 N N . VAL A 1 308 ? -12.078 -33.812 -13.508 1 96.69 308 VAL A N 1
ATOM 2497 C CA . VAL A 1 308 ? -10.961 -32.938 -13.203 1 96.69 308 VAL A CA 1
ATOM 2498 C C . VAL A 1 308 ? -11.234 -32.188 -11.891 1 96.69 308 VAL A C 1
ATOM 2500 O O . VAL A 1 308 ? -10.367 -32.125 -11.016 1 96.69 308 VAL A O 1
ATOM 2503 N N . GLN A 1 309 ? -12.367 -31.703 -11.68 1 96.56 309 GLN A N 1
ATOM 2504 C CA . GLN A 1 309 ? -12.734 -30.906 -10.523 1 96.56 309 GLN A CA 1
ATOM 2505 C C . GLN A 1 309 ? -12.664 -31.719 -9.242 1 96.56 309 GLN A C 1
ATOM 2507 O O . GLN A 1 309 ? -12.516 -31.172 -8.148 1 96.56 309 GLN A O 1
ATOM 2512 N N . GLN A 1 310 ? -12.742 -33.031 -9.391 1 96 310 GLN A N 1
ATOM 2513 C CA . GLN A 1 310 ? -12.797 -33.906 -8.219 1 96 310 GLN A CA 1
ATOM 2514 C C . GLN A 1 310 ? -11.398 -34.281 -7.738 1 96 310 GLN A C 1
ATOM 2516 O O . GLN A 1 310 ? -11.234 -34.781 -6.633 1 96 310 GLN A O 1
ATOM 2521 N N . LYS A 1 311 ? -10.453 -34 -8.609 1 96.44 311 LYS A N 1
ATOM 2522 C CA . LYS A 1 311 ? -9.086 -34.25 -8.148 1 96.44 311 LYS A CA 1
ATOM 2523 C C . LYS A 1 311 ? -8.758 -33.406 -6.922 1 96.44 311 LYS A C 1
ATOM 2525 O O . LYS A 1 311 ? -9.141 -32.219 -6.852 1 96.44 311 LYS A O 1
ATOM 2530 N N . ASP A 1 312 ? -8.047 -33.938 -5.996 1 95.62 312 ASP A N 1
ATOM 2531 C CA . ASP A 1 312 ? -7.758 -33.281 -4.715 1 95.62 312 ASP A CA 1
ATOM 2532 C C . ASP A 1 312 ? -7.082 -31.938 -4.918 1 95.62 312 ASP A C 1
ATOM 2534 O O . ASP A 1 312 ? -7.402 -30.969 -4.223 1 95.62 312 ASP A O 1
ATOM 2538 N N . ARG A 1 313 ? -6.191 -31.797 -5.848 1 95.31 313 ARG A N 1
ATOM 2539 C CA . ARG A 1 313 ? -5.402 -30.578 -6.047 1 95.31 313 ARG A CA 1
ATOM 2540 C C . ARG A 1 313 ? -6.281 -29.422 -6.496 1 95.31 313 ARG A C 1
ATOM 2542 O O . ARG A 1 313 ? -5.863 -28.266 -6.449 1 95.31 313 ARG A O 1
ATOM 2549 N N . TYR A 1 314 ? -7.523 -29.781 -6.887 1 97.19 314 TYR A N 1
ATOM 2550 C CA . TYR A 1 314 ? -8.383 -28.734 -7.41 1 97.19 314 TYR A CA 1
ATOM 2551 C C . TYR A 1 314 ? -9.562 -28.469 -6.48 1 97.19 314 TYR A C 1
ATOM 2553 O O . TYR A 1 314 ? -10.469 -27.703 -6.812 1 97.19 314 TYR A O 1
ATOM 2561 N N . THR A 1 315 ? -9.602 -29.125 -5.328 1 95.62 315 THR A N 1
ATOM 2562 C CA . THR A 1 315 ? -10.695 -28.969 -4.367 1 95.62 315 THR A CA 1
ATOM 2563 C C . THR A 1 315 ? -10.273 -28.062 -3.223 1 95.62 315 THR A C 1
ATOM 2565 O O . THR A 1 315 ? -9.086 -27.812 -3.014 1 95.62 315 THR A O 1
ATOM 2568 N N . ASN A 1 316 ? -11.164 -27.438 -2.609 1 92.19 316 ASN A N 1
ATOM 2569 C CA . ASN A 1 316 ? -11 -26.703 -1.365 1 92.19 316 ASN A CA 1
ATOM 2570 C C . ASN A 1 316 ? -11.797 -27.328 -0.227 1 92.19 316 ASN A C 1
ATOM 2572 O O . ASN A 1 316 ? -13.031 -27.375 -0.276 1 92.19 316 ASN A O 1
ATOM 2576 N N . GLN A 1 317 ? -11.125 -27.828 0.726 1 90.56 317 GLN A N 1
ATOM 2577 C CA . GLN A 1 317 ? -11.75 -28.547 1.835 1 90.56 317 GLN A CA 1
ATOM 2578 C C . GLN A 1 317 ? -12.641 -29.672 1.329 1 90.56 317 GLN A C 1
ATOM 2580 O O . GLN A 1 317 ? -13.781 -29.812 1.774 1 90.56 317 GLN A O 1
ATOM 2585 N N . GLY A 1 318 ? -12.227 -30.297 0.28 1 91.38 318 GLY A N 1
ATOM 2586 C CA . GLY A 1 318 ? -12.891 -31.484 -0.248 1 91.38 318 GLY A CA 1
ATOM 2587 C C . GLY A 1 318 ? -14 -31.156 -1.229 1 91.38 318 GLY A C 1
ATOM 2588 O O . GLY A 1 318 ? -14.602 -32.062 -1.816 1 91.38 318 GLY A O 1
ATOM 2589 N N . GLN A 1 319 ? -14.242 -29.891 -1.437 1 94.75 319 GLN A N 1
ATOM 2590 C CA . GLN A 1 319 ? -15.32 -29.5 -2.34 1 94.75 319 GLN A CA 1
ATOM 2591 C C . GLN A 1 319 ? -14.766 -28.984 -3.664 1 94.75 319 GLN A C 1
ATOM 2593 O O . GLN A 1 319 ? -13.789 -28.219 -3.684 1 94.75 319 GLN A O 1
ATOM 2598 N N . PRO A 1 320 ? -15.406 -29.469 -4.719 1 96.12 320 PRO A N 1
ATOM 2599 C CA . PRO A 1 320 ? -14.953 -28.984 -6.023 1 96.12 320 PRO A CA 1
ATOM 2600 C C . PRO A 1 320 ? -15.125 -27.469 -6.164 1 96.12 320 PRO A C 1
ATOM 2602 O O . PRO A 1 320 ? -16.094 -26.906 -5.645 1 96.12 320 PRO A O 1
ATOM 2605 N N . ARG A 1 321 ? -14.195 -26.875 -6.906 1 96.94 321 ARG A N 1
ATOM 2606 C CA . ARG A 1 321 ? -14.25 -25.438 -7.152 1 96.94 321 ARG A CA 1
ATOM 2607 C C . ARG A 1 321 ? -14.805 -25.141 -8.539 1 96.94 321 ARG A C 1
ATOM 2609 O O . ARG A 1 321 ? -14.609 -25.922 -9.477 1 96.94 321 ARG A O 1
ATOM 2616 N N . ASN A 1 322 ? -15.523 -23.953 -8.656 1 97.81 322 ASN A N 1
ATOM 2617 C CA . ASN A 1 322 ? -15.938 -23.5 -9.977 1 97.81 322 ASN A CA 1
ATOM 2618 C C . ASN A 1 322 ? -14.742 -23.328 -10.914 1 97.81 322 ASN A C 1
ATOM 2620 O O . ASN A 1 322 ? -13.75 -22.703 -10.539 1 97.81 322 ASN A O 1
ATOM 2624 N N . PRO A 1 323 ? -14.828 -23.859 -12.094 1 98.12 323 PRO A N 1
ATOM 2625 C CA . PRO A 1 323 ? -13.672 -23.844 -12.992 1 98.12 323 PRO A CA 1
ATOM 2626 C C . PRO A 1 323 ? -13.555 -22.547 -13.781 1 98.12 323 PRO A C 1
ATOM 2628 O O . PRO A 1 323 ? -14.523 -21.797 -13.875 1 98.12 323 PRO A O 1
ATOM 2631 N N . VAL A 1 324 ? -12.383 -22.281 -14.234 1 98.38 324 VAL A N 1
ATOM 2632 C CA . VAL A 1 324 ? -12.188 -21.359 -15.344 1 98.38 324 VAL A CA 1
ATOM 2633 C C . VAL A 1 324 ? -12.195 -22.125 -16.672 1 98.38 324 VAL A C 1
ATOM 2635 O O . VAL A 1 324 ? -11.461 -23.109 -16.828 1 98.38 324 VAL A O 1
ATOM 2638 N N . ILE A 1 325 ? -13.039 -21.703 -17.562 1 98.44 325 ILE A N 1
ATOM 2639 C CA . ILE A 1 325 ? -13.164 -22.438 -18.812 1 98.44 325 ILE A CA 1
ATOM 2640 C C . ILE A 1 325 ? -12.391 -21.703 -19.906 1 98.44 325 ILE A C 1
ATOM 2642 O O . ILE A 1 325 ? -12.586 -20.516 -20.125 1 98.44 325 ILE A O 1
ATOM 2646 N N . ASP A 1 326 ? -11.477 -22.438 -20.516 1 98 326 ASP A N 1
ATOM 2647 C CA . ASP A 1 326 ? -10.75 -21.984 -21.703 1 98 326 ASP A CA 1
ATOM 2648 C C . ASP A 1 326 ? -11.445 -22.438 -22.984 1 98 326 ASP A C 1
ATOM 2650 O O . ASP A 1 326 ? -11.227 -23.562 -23.453 1 98 326 ASP A O 1
ATOM 2654 N N . LEU A 1 327 ? -12.281 -21.531 -23.547 1 97.88 327 LEU A N 1
ATOM 2655 C CA . LEU A 1 327 ? -13.102 -21.875 -24.703 1 97.88 327 LEU A CA 1
ATOM 2656 C C . LEU A 1 327 ? -12.43 -21.438 -26 1 97.88 327 LEU A C 1
ATOM 2658 O O . LEU A 1 327 ? -12.117 -20.25 -26.172 1 97.88 327 LEU A O 1
ATOM 2662 N N . HIS A 1 328 ? -12.273 -22.422 -26.891 1 96.56 328 HIS A N 1
ATOM 2663 C CA . HIS A 1 328 ? -11.68 -22.141 -28.188 1 96.56 328 HIS A CA 1
ATOM 2664 C C . HIS A 1 328 ? -12.664 -22.422 -29.312 1 96.56 328 HIS A C 1
ATOM 2666 O O . HIS A 1 328 ? -13.141 -23.547 -29.469 1 96.56 328 HIS A O 1
ATOM 2672 N N . LEU A 1 329 ? -12.977 -21.391 -30.062 1 95.56 329 LEU A N 1
ATOM 2673 C CA . LEU A 1 329 ? -13.758 -21.547 -31.297 1 95.56 329 LEU A CA 1
ATOM 2674 C C . LEU A 1 329 ? -12.852 -21.547 -32.531 1 95.56 329 LEU A C 1
ATOM 2676 O O . LEU A 1 329 ? -12 -20.656 -32.656 1 95.56 329 LEU A O 1
ATOM 2680 N N . GLU A 1 330 ? -13.055 -22.578 -33.25 1 94.19 330 GLU A N 1
ATOM 2681 C CA . GLU A 1 330 ? -12.219 -22.656 -34.438 1 94.19 330 GLU A CA 1
ATOM 2682 C C . GLU A 1 330 ? -13.016 -23.141 -35.656 1 94.19 330 GLU A C 1
ATOM 2684 O O . GLU A 1 330 ? -14.094 -23.734 -35.5 1 94.19 330 GLU A O 1
ATOM 2689 N N . GLY A 1 331 ? -12.508 -22.719 -36.906 1 92.44 331 GLY A N 1
ATOM 2690 C CA . GLY A 1 331 ? -13.109 -23.203 -38.156 1 92.44 331 GLY A CA 1
ATOM 2691 C C . GLY A 1 331 ? -13.742 -22.094 -38.969 1 92.44 331 GLY A C 1
ATOM 2692 O O . GLY A 1 331 ? -13.609 -20.922 -38.656 1 92.44 331 GLY A O 1
ATOM 2693 N N . LEU A 1 332 ? -14.438 -22.578 -40.031 1 89.38 332 LEU A N 1
ATOM 2694 C CA . LEU A 1 332 ? -15.07 -21.656 -40.969 1 89.38 332 LEU A CA 1
ATOM 2695 C C . LEU A 1 332 ? -16.562 -21.516 -40.688 1 89.38 332 LEU A C 1
ATOM 2697 O O . LEU A 1 332 ? -17.281 -22.516 -40.656 1 89.38 332 LEU A O 1
ATOM 2701 N N . LEU A 1 333 ? -16.875 -20.266 -40.5 1 89.19 333 LEU A N 1
ATOM 2702 C CA . LEU A 1 333 ? -18.297 -20.016 -40.312 1 89.19 333 LEU A CA 1
ATOM 2703 C C . LEU A 1 333 ? -19.062 -20.094 -41.625 1 89.19 333 LEU A C 1
ATOM 2705 O O . LEU A 1 333 ? -18.641 -19.484 -42.625 1 89.19 333 LEU A O 1
ATOM 2709 N N . ASN A 1 334 ? -20.172 -20.703 -41.656 1 88.69 334 ASN A N 1
ATOM 2710 C CA . ASN A 1 334 ? -20.984 -20.859 -42.875 1 88.69 334 ASN A CA 1
ATOM 2711 C C . ASN A 1 334 ? -22.078 -19.812 -42.938 1 88.69 334 ASN A C 1
ATOM 2713 O O . ASN A 1 334 ? -22.969 -19.891 -43.812 1 88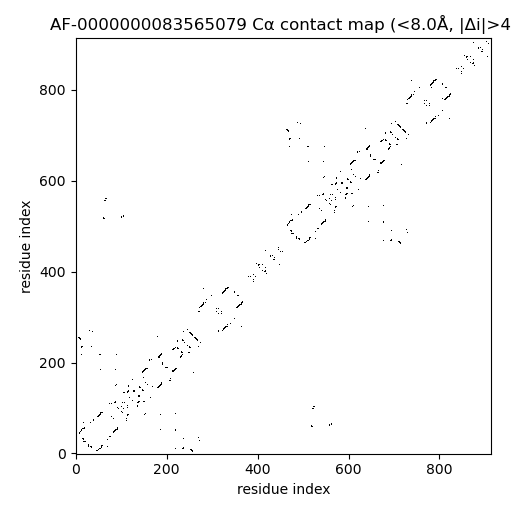.69 334 ASN A O 1
ATOM 2717 N N . PHE A 1 335 ? -22.156 -18.969 -42.031 1 88.19 335 PHE A N 1
ATOM 2718 C CA . PHE A 1 335 ? -23.094 -17.844 -42.031 1 88.19 335 PHE A CA 1
ATOM 2719 C C . PHE A 1 335 ? -22.375 -16.547 -41.656 1 88.19 335 PHE A C 1
ATOM 2721 O O . PHE A 1 335 ? -21.172 -16.547 -41.375 1 88.19 335 PHE A O 1
ATOM 2728 N N . ASN A 1 336 ? -23.047 -15.5 -41.688 1 85.19 336 ASN A N 1
ATOM 2729 C CA . ASN A 1 336 ? -22.453 -14.195 -41.438 1 85.19 336 ASN A CA 1
ATOM 2730 C C . ASN A 1 336 ? -21.969 -14.094 -39.969 1 85.19 336 ASN A C 1
ATOM 2732 O O . ASN A 1 336 ? -22.672 -14.492 -39.062 1 85.19 336 ASN A O 1
ATOM 2736 N N . ARG A 1 337 ? -20.781 -13.57 -39.812 1 85.56 337 ARG A N 1
ATOM 2737 C CA . ARG A 1 337 ? -20.125 -13.461 -38.5 1 85.56 337 ARG A CA 1
ATOM 2738 C C . ARG A 1 337 ? -20.984 -12.672 -37.531 1 85.56 337 ARG A C 1
ATOM 2740 O O . ARG A 1 337 ? -20.984 -12.961 -36.312 1 85.56 337 ARG A O 1
ATOM 2747 N N . SER A 1 338 ? -21.734 -11.766 -38.031 1 83.69 338 SER A N 1
ATOM 2748 C CA . SER A 1 338 ? -22.562 -10.922 -37.188 1 83.69 338 SER A CA 1
ATOM 2749 C C . SER A 1 338 ? -23.641 -11.742 -36.469 1 83.69 338 SER A C 1
ATOM 2751 O O . SER A 1 338 ? -24.203 -11.297 -35.469 1 83.69 338 SER A O 1
ATOM 2753 N N . GLN A 1 339 ? -23.812 -12.953 -37.031 1 88.06 339 GLN A N 1
ATOM 2754 C CA . GLN A 1 339 ? -24.875 -13.789 -36.469 1 88.06 339 GLN A CA 1
ATOM 2755 C C . GLN A 1 339 ? -24.328 -14.719 -35.406 1 88.06 339 GLN A C 1
ATOM 2757 O O . GLN A 1 339 ? -25.094 -15.43 -34.75 1 88.06 339 GLN A O 1
ATOM 2762 N N . LEU A 1 340 ? -23.016 -14.703 -35.219 1 90.44 340 LEU A N 1
ATOM 2763 C CA . LEU A 1 340 ? -22.422 -15.484 -34.156 1 90.44 340 LEU A CA 1
ATOM 2764 C C . LEU A 1 340 ? -22.578 -14.773 -32.812 1 90.44 340 LEU A C 1
ATOM 2766 O O . LEU A 1 340 ? -21.906 -13.781 -32.531 1 90.44 340 LEU A O 1
ATOM 2770 N N . ASP A 1 341 ? -23.375 -15.258 -31.953 1 92.56 341 ASP A N 1
ATOM 2771 C CA . ASP A 1 341 ? -23.688 -14.648 -30.656 1 92.56 341 ASP A CA 1
ATOM 2772 C C . ASP A 1 341 ? -22.734 -15.125 -29.578 1 92.56 341 ASP A C 1
ATOM 2774 O O . ASP A 1 341 ? -23.031 -16.094 -28.859 1 92.56 341 ASP A O 1
ATOM 2778 N N . ILE A 1 342 ? -21.719 -14.383 -29.422 1 92.12 342 ILE A N 1
ATOM 2779 C CA . ILE A 1 342 ? -20.641 -14.742 -28.484 1 92.12 342 ILE A CA 1
ATOM 2780 C C . ILE A 1 342 ? -21.188 -14.719 -27.062 1 92.12 342 ILE A C 1
ATOM 2782 O O . ILE A 1 342 ? -20.797 -15.555 -26.234 1 92.12 342 ILE A O 1
ATOM 2786 N N . GLU A 1 343 ? -22.047 -13.852 -26.797 1 94.38 343 GLU A N 1
ATOM 2787 C CA . GLU A 1 343 ? -22.609 -13.758 -25.453 1 94.38 343 GLU A CA 1
ATOM 2788 C C . GLU A 1 343 ? -23.453 -14.984 -25.125 1 94.38 343 GLU A C 1
ATOM 2790 O O . GLU A 1 343 ? -23.406 -15.484 -24 1 94.38 343 GLU A O 1
ATOM 2795 N N . ARG A 1 344 ? -24.141 -15.312 -26.109 1 94.44 344 ARG A N 1
ATOM 2796 C CA . ARG A 1 344 ? -24.938 -16.516 -25.922 1 94.44 344 ARG A CA 1
ATOM 2797 C C . ARG A 1 344 ? -24.062 -17.734 -25.688 1 94.44 344 ARG A C 1
ATOM 2799 O O . ARG A 1 344 ? -24.359 -18.578 -24.844 1 94.44 344 ARG A O 1
ATOM 2806 N N . ILE A 1 345 ? -22.984 -17.797 -26.406 1 95.88 345 ILE A N 1
ATOM 2807 C CA . ILE A 1 345 ? -22.016 -18.875 -26.281 1 95.88 345 ILE A CA 1
ATOM 2808 C C . ILE A 1 345 ? -21.438 -18.891 -24.859 1 95.88 345 ILE A C 1
ATOM 2810 O O . ILE A 1 345 ? -21.391 -19.938 -24.219 1 95.88 345 ILE A O 1
ATOM 2814 N N . ARG A 1 346 ? -21.094 -17.844 -24.391 1 96.31 346 ARG A N 1
ATOM 2815 C CA . ARG A 1 346 ? -20.547 -17.719 -23.047 1 96.31 346 ARG A CA 1
ATOM 2816 C C . ARG A 1 346 ? -21.578 -18.125 -22 1 96.31 346 ARG A C 1
ATOM 2818 O O . ARG A 1 346 ? -21.25 -18.828 -21.031 1 96.31 346 ARG A O 1
ATOM 2825 N N . GLU A 1 347 ? -22.75 -17.672 -22.219 1 96.75 347 GLU A N 1
ATOM 2826 C CA . GLU A 1 347 ? -23.828 -17.953 -21.281 1 96.75 347 GLU A CA 1
ATOM 2827 C C . GLU A 1 347 ? -24.078 -19.453 -21.172 1 96.75 347 GLU A C 1
ATOM 2829 O O . GLU A 1 347 ? -24.328 -19.984 -20.078 1 96.75 347 GLU A O 1
ATOM 2834 N N . ILE A 1 348 ? -24.047 -20.062 -22.266 1 97.38 348 ILE A N 1
ATOM 2835 C CA . ILE A 1 348 ? -24.281 -21.5 -22.297 1 97.38 348 ILE A CA 1
ATOM 2836 C C . ILE A 1 348 ? -23.219 -22.203 -21.453 1 97.38 348 ILE A C 1
ATOM 2838 O O . ILE A 1 348 ? -23.547 -23.062 -20.625 1 97.38 348 ILE A O 1
ATOM 2842 N N . VAL A 1 349 ? -21.984 -21.797 -21.641 1 98.06 349 VAL A N 1
ATOM 2843 C CA . VAL A 1 349 ? -20.891 -22.406 -20.891 1 98.06 349 VAL A CA 1
ATOM 2844 C C . VAL A 1 349 ? -21.062 -22.125 -19.406 1 98.06 349 VAL A C 1
ATOM 2846 O O . VAL A 1 349 ? -20.953 -23.047 -18.578 1 98.06 349 VAL A O 1
ATOM 2849 N N . GLU A 1 350 ? -21.312 -20.938 -19.062 1 97.25 350 GLU A N 1
ATOM 2850 C CA . GLU A 1 350 ? -21.453 -20.547 -17.672 1 97.25 350 GLU A CA 1
ATOM 2851 C C . GLU A 1 350 ? -22.594 -21.312 -17 1 97.25 350 GLU A C 1
ATOM 2853 O O . GLU A 1 350 ? -22.438 -21.812 -15.883 1 97.25 350 GLU A O 1
ATOM 2858 N N . GLN A 1 351 ? -23.672 -21.391 -17.703 1 96.75 351 GLN A N 1
ATOM 2859 C CA . GLN A 1 351 ? -24.859 -22.031 -17.141 1 96.75 351 GLN A CA 1
ATOM 2860 C C . GLN A 1 351 ? -24.641 -23.531 -16.969 1 96.75 351 GLN A C 1
ATOM 2862 O O . GLN A 1 351 ? -25.047 -24.109 -15.969 1 96.75 351 GLN A O 1
ATOM 2867 N N . LYS A 1 352 ? -24.016 -24.109 -17.859 1 97.5 352 LYS A N 1
ATOM 2868 C CA . LYS A 1 352 ? -23.906 -25.562 -17.859 1 97.5 352 LYS A CA 1
ATOM 2869 C C . LYS A 1 352 ? -22.75 -26.031 -16.984 1 97.5 352 LYS A C 1
ATOM 2871 O O . LYS A 1 352 ? -22.766 -27.141 -16.438 1 97.5 352 LYS A O 1
ATOM 2876 N N . THR A 1 353 ? -21.719 -25.234 -16.781 1 97.69 353 THR A N 1
ATOM 2877 C CA . THR A 1 353 ? -20.516 -25.688 -16.094 1 97.69 353 THR A CA 1
ATOM 2878 C C . THR A 1 353 ? -20.359 -24.953 -14.766 1 97.69 353 THR A C 1
ATOM 2880 O O . THR A 1 353 ? -19.469 -25.281 -13.977 1 97.69 353 THR A O 1
ATOM 2883 N N . ASP A 1 354 ? -21.125 -23.953 -14.445 1 97.19 354 ASP A N 1
ATOM 2884 C CA . ASP A 1 354 ? -20.953 -23.094 -13.281 1 97.19 354 ASP A CA 1
ATOM 2885 C C . ASP A 1 354 ? -19.562 -22.5 -13.234 1 97.19 354 ASP A C 1
ATOM 2887 O O . ASP A 1 354 ? -18.922 -22.453 -12.18 1 97.19 354 ASP A O 1
ATOM 2891 N N . ALA A 1 355 ? -19.078 -22.109 -14.414 1 98.06 355 ALA A N 1
ATOM 2892 C CA . ALA A 1 355 ? -17.734 -21.562 -14.539 1 98.06 355 ALA A CA 1
ATOM 2893 C C . ALA A 1 355 ? -17.594 -20.266 -13.773 1 98.06 355 ALA A C 1
ATOM 2895 O O . ALA A 1 355 ? -18.516 -19.438 -13.766 1 98.06 355 ALA A O 1
ATOM 2896 N N . LEU A 1 356 ? -16.453 -20.109 -13.117 1 97.88 356 LEU A N 1
ATOM 2897 C CA . LEU A 1 356 ? -16.125 -18.812 -12.508 1 97.88 356 LEU A CA 1
ATOM 2898 C C . LEU A 1 356 ? -15.875 -17.766 -13.578 1 97.88 356 LEU A C 1
ATOM 2900 O O . LEU A 1 356 ? -16.234 -16.594 -13.398 1 97.88 356 LEU A O 1
ATOM 2904 N N . HIS A 1 357 ? -15.25 -18.188 -14.633 1 97.69 357 HIS A N 1
ATOM 2905 C CA . HIS A 1 357 ? -14.891 -17.344 -15.758 1 97.69 357 HIS A CA 1
ATOM 2906 C C . HIS A 1 357 ? -14.742 -18.141 -17.047 1 97.69 357 HIS A C 1
ATOM 2908 O O . HIS A 1 357 ? -14.281 -19.297 -17.016 1 97.69 357 HIS A O 1
ATOM 2914 N N . VAL A 1 358 ? -15.18 -17.516 -18.125 1 97.75 358 VAL A N 1
ATOM 2915 C CA . VAL A 1 358 ? -15.008 -18.125 -19.438 1 97.75 358 VAL A CA 1
ATOM 2916 C C . VAL A 1 358 ? -14.062 -17.281 -20.281 1 97.75 358 VAL A C 1
ATOM 2918 O O . VAL A 1 358 ? -14.391 -16.156 -20.672 1 97.75 358 VAL A O 1
ATOM 2921 N N . SER A 1 359 ? -12.891 -17.875 -20.531 1 96.5 359 SER A N 1
ATOM 2922 C CA . SER A 1 359 ? -11.945 -17.25 -21.469 1 96.5 359 SER A CA 1
ATOM 2923 C C . SER A 1 359 ? -12.172 -17.734 -22.891 1 96.5 359 SER A C 1
ATOM 2925 O O . SER A 1 359 ? -11.969 -18.906 -23.203 1 96.5 359 SER A O 1
ATOM 2927 N N . LEU A 1 360 ? -12.617 -16.781 -23.734 1 94.88 360 LEU A N 1
ATOM 2928 C CA . LEU A 1 360 ? -12.984 -17.172 -25.094 1 94.88 360 LEU A CA 1
ATOM 2929 C C . LEU A 1 360 ? -11.914 -16.734 -26.078 1 94.88 360 LEU A C 1
ATOM 2931 O O . LEU A 1 360 ? -11.523 -15.57 -26.109 1 94.88 360 LEU A O 1
ATOM 2935 N N . LYS A 1 361 ? -11.398 -17.688 -26.734 1 91.94 361 LYS A N 1
ATOM 2936 C CA . LYS A 1 361 ? -10.523 -17.453 -27.875 1 91.94 361 LYS A CA 1
ATOM 2937 C C . LYS A 1 361 ? -11.227 -17.781 -29.188 1 91.94 361 LYS A C 1
ATOM 2939 O O . LYS A 1 361 ? -11.492 -18.953 -29.484 1 91.94 361 LYS A O 1
ATOM 2944 N N . ASP A 1 362 ? -11.57 -16.766 -29.953 1 90.62 362 ASP A N 1
ATOM 2945 C CA . ASP A 1 362 ? -12.289 -16.906 -31.203 1 90.62 362 ASP A CA 1
ATOM 2946 C C . ASP A 1 362 ? -11.328 -16.906 -32.406 1 90.62 362 ASP A C 1
ATOM 2948 O O . ASP A 1 362 ? -10.852 -15.836 -32.812 1 90.62 362 ASP A O 1
ATOM 2952 N N . ALA A 1 363 ? -11.062 -18.031 -32.875 1 88.44 363 ALA A N 1
ATOM 2953 C CA . ALA A 1 363 ? -10.203 -18.172 -34.031 1 88.44 363 ALA A CA 1
ATOM 2954 C C . ALA A 1 363 ? -11.023 -18.562 -35.281 1 88.44 363 ALA A C 1
ATOM 2956 O O . ALA A 1 363 ? -10.516 -19.25 -36.156 1 88.44 363 ALA A O 1
ATOM 2957 N N . THR A 1 364 ? -12.328 -18.203 -35.312 1 88.31 364 THR A N 1
ATOM 2958 C CA . THR A 1 364 ? -13.203 -18.547 -36.438 1 88.31 364 THR A CA 1
ATOM 2959 C C . THR A 1 364 ? -12.906 -17.641 -37.625 1 88.31 364 THR A C 1
ATOM 2961 O O . THR A 1 364 ? -12.43 -16.516 -37.469 1 88.31 364 THR A O 1
ATOM 2964 N N . GLU A 1 365 ? -13.117 -18.203 -38.812 1 81.75 365 GLU A N 1
ATOM 2965 C CA . GLU A 1 365 ? -12.961 -17.453 -40.031 1 81.75 365 GLU A CA 1
ATOM 2966 C C . GLU A 1 365 ? -14.273 -17.391 -40.812 1 81.75 365 GLU A C 1
ATOM 2968 O O . GLU A 1 365 ? -15.133 -18.266 -40.688 1 81.75 365 GLU A O 1
ATOM 2973 N N . SER A 1 366 ? -14.625 -16.109 -41.406 1 72.25 366 SER A N 1
ATOM 2974 C CA . SER A 1 366 ? -15.836 -15.984 -42.219 1 72.25 366 SER A CA 1
ATOM 2975 C C . SER A 1 366 ? -15.547 -16.219 -43.688 1 72.25 366 SER A C 1
ATOM 2977 O O . SER A 1 366 ? -14.461 -15.898 -44.188 1 72.25 366 SER A O 1
ATOM 2979 N N . ARG A 1 367 ? -16.5 -16.812 -44.375 1 58.75 367 ARG A N 1
ATOM 2980 C CA . ARG A 1 367 ? -16.391 -17.047 -45.812 1 58.75 367 ARG A CA 1
ATOM 2981 C C . ARG A 1 367 ? -16.281 -15.727 -46.594 1 58.75 367 ARG A C 1
ATOM 2983 O O . ARG A 1 367 ? -15.57 -15.641 -47.594 1 58.75 367 ARG A O 1
ATOM 2990 N N . GLU A 1 368 ? -17.172 -14.82 -46.125 1 51.56 368 GLU A N 1
ATOM 2991 C CA . GLU A 1 368 ? -17.109 -13.539 -46.812 1 51.56 368 GLU A CA 1
ATOM 2992 C C . GLU A 1 368 ? -15.695 -12.961 -46.781 1 51.56 368 GLU A C 1
ATOM 2994 O O . GLU A 1 368 ? -15.227 -12.375 -47.75 1 51.56 368 GLU A O 1
ATOM 2999 N N . ALA A 1 369 ? -15.086 -13.086 -45.688 1 48.72 369 ALA A N 1
ATOM 3000 C CA . ALA A 1 369 ? -13.711 -12.602 -45.594 1 48.72 369 ALA A CA 1
ATOM 3001 C C . ALA A 1 369 ? -12.781 -13.367 -46.531 1 48.72 369 ALA A C 1
ATOM 3003 O O . ALA A 1 369 ? -11.898 -12.789 -47.156 1 48.72 369 ALA A O 1
ATOM 3004 N N . ILE A 1 370 ? -13.18 -14.609 -46.656 1 46.53 370 ILE A N 1
ATOM 3005 C CA . ILE A 1 370 ? -12.398 -15.445 -47.562 1 46.53 370 ILE A CA 1
ATOM 3006 C C . ILE A 1 370 ? -12.688 -15.039 -49.031 1 46.53 370 ILE A C 1
ATOM 3008 O O . ILE A 1 370 ? -11.781 -14.977 -49.844 1 46.53 370 ILE A O 1
ATOM 3012 N N . SER A 1 371 ? -14.016 -14.727 -49.281 1 44.41 371 SER A N 1
ATOM 3013 C CA . SER A 1 371 ? -14.344 -14.289 -50.625 1 44.41 371 SER A CA 1
ATOM 3014 C C . SER A 1 371 ? -13.641 -12.977 -50.969 1 44.41 371 SER A C 1
ATOM 3016 O O . SER A 1 371 ? -13.211 -12.773 -52.125 1 44.41 371 SER A O 1
ATOM 3018 N N . VAL A 1 372 ? -13.695 -12.102 -50.094 1 41.03 372 VAL A N 1
ATOM 3019 C CA . VAL A 1 372 ? -12.992 -10.852 -50.344 1 41.03 372 VAL A CA 1
ATOM 3020 C C . VAL A 1 372 ? -11.508 -11.141 -50.594 1 41.03 372 VAL A C 1
ATOM 3022 O O . VAL A 1 372 ? -10.898 -10.539 -51.5 1 41.03 372 VAL A O 1
ATOM 3025 N N . ILE A 1 373 ? -11.086 -12.07 -49.875 1 41.34 373 ILE A N 1
ATOM 3026 C CA . ILE A 1 373 ? -9.695 -12.461 -50.062 1 41.34 373 ILE A CA 1
ATOM 3027 C C . ILE A 1 373 ? -9.523 -13.07 -51.469 1 41.34 373 ILE A C 1
ATOM 3029 O O . ILE A 1 373 ? -8.531 -12.805 -52.156 1 41.34 373 ILE A O 1
ATOM 3033 N N . GLN A 1 374 ? -10.539 -13.797 -51.844 1 40.69 374 GLN A N 1
ATOM 3034 C CA . GLN A 1 374 ? -10.484 -14.414 -53.156 1 40.69 374 GLN A CA 1
ATOM 3035 C C . GLN A 1 374 ? -10.523 -13.359 -54.25 1 40.69 374 GLN A C 1
ATOM 3037 O O . GLN A 1 374 ? -9.906 -13.531 -55.312 1 40.69 374 GLN A O 1
ATOM 3042 N N . ASP A 1 375 ? -11.367 -12.367 -54.031 1 40.97 375 ASP A N 1
ATOM 3043 C CA . ASP A 1 375 ? -11.406 -11.32 -55.031 1 40.97 375 ASP A CA 1
ATOM 3044 C C . ASP A 1 375 ? -10.109 -10.508 -55.031 1 40.97 375 ASP A C 1
ATOM 3046 O O . ASP A 1 375 ? -9.945 -9.594 -55.844 1 40.97 375 ASP A O 1
ATOM 3050 N N . LEU A 1 376 ? -9.414 -10.531 -53.906 1 37.16 376 LEU A N 1
ATOM 3051 C CA . LEU A 1 376 ? -8.109 -9.891 -53.969 1 37.16 376 LEU A CA 1
ATOM 3052 C C . LEU A 1 376 ? -7.211 -10.578 -55 1 37.16 376 LEU A C 1
ATOM 3054 O O . LEU A 1 376 ? -6.992 -11.789 -54.938 1 37.16 376 LEU A O 1
ATOM 3058 N N . GLU A 1 377 ? -7.297 -10.227 -56.188 1 37.03 377 GLU A N 1
ATOM 3059 C CA . GLU A 1 377 ? -6.605 -10.641 -57.406 1 37.03 377 GLU A CA 1
ATOM 3060 C C . GLU A 1 377 ? -5.168 -11.055 -57.125 1 37.03 377 GLU A C 1
ATOM 3062 O O . GLU A 1 377 ? -4.512 -11.68 -57.938 1 37.03 377 GLU A O 1
ATOM 3067 N N . GLU A 1 378 ? -4.422 -10.289 -56.188 1 39.53 378 GLU A N 1
ATOM 3068 C CA . GLU A 1 378 ? -3.025 -10.703 -56.281 1 39.53 378 GLU A CA 1
ATOM 3069 C C . GLU A 1 378 ? -2.857 -12.148 -55.812 1 39.53 378 GLU A C 1
ATOM 3071 O O . GLU A 1 378 ? -3.746 -12.719 -55.188 1 39.53 378 GLU A O 1
ATOM 3076 N N . GLY A 1 379 ? -1.638 -12.914 -55.969 1 38.09 379 GLY A N 1
ATOM 3077 C CA . GLY A 1 379 ? -1.179 -14.289 -56.031 1 38.09 379 GLY A CA 1
ATOM 3078 C C . GLY A 1 379 ? -1.593 -15.117 -54.844 1 38.09 379 GLY A C 1
ATOM 3079 O O . GLY A 1 379 ? -1.271 -14.773 -53.688 1 38.09 379 GLY A O 1
ATOM 3080 N N . GLU A 1 380 ? -2.689 -15.797 -54.844 1 45.47 380 GLU A N 1
ATOM 3081 C CA . GLU A 1 380 ? -3.049 -16.922 -53.969 1 45.47 380 GLU A CA 1
ATOM 3082 C C . GLU A 1 380 ? -1.807 -17.625 -53.438 1 45.47 380 GLU A C 1
ATOM 3084 O O . GLU A 1 380 ? -1.821 -18.156 -52.312 1 45.47 380 GLU A O 1
ATOM 3089 N N . GLU A 1 381 ? -0.779 -17.562 -54.281 1 47.94 381 GLU A N 1
ATOM 3090 C CA . GLU A 1 381 ? 0.449 -18.297 -54 1 47.94 381 GLU A CA 1
ATOM 3091 C C . GLU A 1 381 ? 1.185 -17.656 -52.812 1 47.94 381 GLU A C 1
ATOM 3093 O O . GLU A 1 381 ? 1.854 -18.359 -52.031 1 47.94 381 GLU A O 1
ATOM 3098 N N . GLU A 1 382 ? 0.967 -16.312 -52.719 1 48.78 382 GLU A N 1
ATOM 3099 C CA . GLU A 1 382 ? 1.795 -15.672 -51.719 1 48.78 382 GLU A CA 1
ATOM 3100 C C . GLU A 1 382 ? 1.226 -15.883 -50.312 1 48.78 382 GLU A C 1
ATOM 3102 O O . GLU A 1 382 ? 1.913 -15.648 -49.312 1 48.78 382 GLU A O 1
ATOM 3107 N N . ILE A 1 383 ? -0.02 -16.312 -50.25 1 51.44 383 ILE A N 1
ATOM 3108 C CA . ILE A 1 383 ? -0.592 -16.469 -48.938 1 51.44 383 ILE A CA 1
ATOM 3109 C C . ILE A 1 383 ? -0.798 -17.953 -48.625 1 51.44 383 ILE A C 1
ATOM 3111 O O . ILE A 1 383 ? -1.387 -18.312 -47.594 1 51.44 383 ILE A O 1
ATOM 3115 N N . GLN A 1 384 ? -0.34 -18.828 -49.469 1 49.78 384 GLN A N 1
ATOM 3116 C CA . GLN A 1 384 ? -0.458 -20.266 -49.25 1 49.78 384 GLN A CA 1
ATOM 3117 C C . GLN A 1 384 ? 0.84 -20.859 -48.688 1 49.78 384 GLN A C 1
ATOM 3119 O O . GLN A 1 384 ? 1.924 -20.328 -48.938 1 49.78 384 GLN A O 1
ATOM 3124 N N . ASN A 1 385 ? 0.715 -21.781 -47.688 1 48.97 385 ASN A N 1
ATOM 3125 C CA . ASN A 1 385 ? 1.888 -22.531 -47.281 1 48.97 385 ASN A CA 1
ATOM 3126 C C . ASN A 1 385 ? 2.279 -23.578 -48.344 1 48.97 385 ASN A C 1
ATOM 3128 O O . ASN A 1 385 ? 1.629 -23.688 -49.375 1 48.97 385 ASN A O 1
ATOM 3132 N N . GLU A 1 386 ? 3.459 -24.234 -48.094 1 54.88 386 GLU A N 1
ATOM 3133 C CA . GLU A 1 386 ? 4 -25.234 -49 1 54.88 386 GLU A CA 1
ATOM 3134 C C . GLU A 1 386 ? 2.918 -26.203 -49.438 1 54.88 386 GLU A C 1
ATOM 3136 O O . GLU A 1 386 ? 3.01 -26.781 -50.531 1 54.88 386 GLU A O 1
ATOM 3141 N N . ASP A 1 387 ? 1.893 -26.359 -48.531 1 53.72 387 ASP A N 1
ATOM 3142 C CA . ASP A 1 387 ? 0.898 -27.391 -48.844 1 53.72 387 ASP A CA 1
ATOM 3143 C C . ASP A 1 387 ? -0.308 -26.797 -49.562 1 53.72 387 ASP A C 1
ATOM 3145 O O . ASP A 1 387 ? -1.311 -27.469 -49.781 1 53.72 387 ASP A O 1
ATOM 3149 N N . GLY A 1 388 ? -0.323 -25.531 -50 1 52.5 388 GLY A N 1
ATOM 3150 C CA . GLY A 1 388 ? -1.375 -24.906 -50.781 1 52.5 388 GLY A CA 1
ATOM 3151 C C . GLY A 1 388 ? -2.473 -24.297 -49.938 1 52.5 388 GLY A C 1
ATOM 3152 O O . GLY A 1 388 ? -3.504 -23.859 -50.469 1 52.5 388 GLY A O 1
ATOM 3153 N N . GLN A 1 389 ? -2.309 -24.484 -48.625 1 50.41 389 GLN A N 1
ATOM 3154 C CA . GLN A 1 389 ? -3.316 -23.938 -47.719 1 50.41 389 GLN A CA 1
ATOM 3155 C C . GLN A 1 389 ? -3.016 -22.484 -47.375 1 50.41 389 GLN A C 1
ATOM 3157 O O . GLN A 1 389 ? -1.861 -22.047 -47.438 1 50.41 389 GLN A O 1
ATOM 3162 N N . ILE A 1 390 ? -4.008 -21.688 -47.219 1 49.75 390 ILE A N 1
ATOM 3163 C CA . ILE A 1 390 ? -3.861 -20.281 -46.875 1 49.75 390 ILE A CA 1
ATOM 3164 C C . ILE A 1 390 ? -3.115 -20.141 -45.562 1 49.75 390 ILE A C 1
ATOM 3166 O O . ILE A 1 390 ? -3.512 -20.719 -44.562 1 49.75 390 ILE A O 1
ATOM 3170 N N . ASP A 1 391 ? -1.911 -19.547 -45.625 1 51.03 391 ASP A N 1
ATOM 3171 C CA . ASP A 1 391 ? -1.132 -19.219 -44.438 1 51.03 391 ASP A CA 1
ATOM 3172 C C . ASP A 1 391 ? -1.685 -17.969 -43.75 1 51.03 391 ASP A C 1
ATOM 3174 O O . ASP A 1 391 ? -1.603 -16.859 -44.281 1 51.03 391 ASP A O 1
ATOM 3178 N N . ARG A 1 392 ? -2.361 -18.094 -42.719 1 50.31 392 ARG A N 1
ATOM 3179 C CA . ARG A 1 392 ? -3.057 -17.047 -41.969 1 50.31 392 ARG A CA 1
ATOM 3180 C C . ARG A 1 392 ? -2.125 -15.891 -41.656 1 50.31 392 ARG A C 1
ATOM 3182 O O . ARG A 1 392 ? -2.539 -14.727 -41.688 1 50.31 392 ARG A O 1
ATOM 3189 N N . ASP A 1 393 ? -0.937 -16.219 -41.312 1 55.97 393 ASP A N 1
ATOM 3190 C CA . ASP A 1 393 ? 0.026 -15.164 -41 1 55.97 393 ASP A CA 1
ATOM 3191 C C . ASP A 1 393 ? 0.322 -14.305 -42.25 1 55.97 393 ASP A C 1
ATOM 3193 O O . ASP A 1 393 ? 0.434 -13.086 -42.125 1 55.97 393 ASP A O 1
ATOM 3197 N N . LYS A 1 394 ? 0.324 -14.969 -43.344 1 59.47 394 LYS A N 1
ATOM 3198 C CA . LYS A 1 394 ? 0.6 -14.25 -44.562 1 59.47 394 LYS A CA 1
ATOM 3199 C C . LYS A 1 394 ? -0.605 -13.422 -45 1 59.47 394 LYS A C 1
ATOM 3201 O O . LYS A 1 394 ? -0.45 -12.312 -45.5 1 59.47 394 LYS A O 1
ATOM 3206 N N . LEU A 1 395 ? -1.681 -13.945 -44.781 1 56.03 395 LEU A N 1
ATOM 3207 C CA . LEU A 1 395 ? -2.916 -13.242 -45.125 1 56.03 395 LEU A CA 1
ATOM 3208 C C . LEU A 1 395 ? -3.094 -12.008 -44.25 1 56.03 395 LEU A C 1
ATOM 3210 O O . LEU A 1 395 ? -3.412 -10.93 -44.75 1 56.03 395 LEU A O 1
ATOM 3214 N N . GLU A 1 396 ? -3.006 -12.125 -43 1 57.38 396 GLU A N 1
ATOM 3215 C CA . GLU A 1 396 ? -3.096 -11.008 -42.062 1 57.38 396 GLU A CA 1
ATOM 3216 C C . GLU A 1 396 ? -2.068 -9.93 -42.375 1 57.38 396 GLU A C 1
ATOM 3218 O O . GLU A 1 396 ? -2.377 -8.734 -42.344 1 57.38 396 GLU A O 1
ATOM 3223 N N . HIS A 1 397 ? -0.949 -10.359 -42.719 1 59.03 397 HIS A N 1
ATOM 3224 C CA . HIS A 1 397 ? 0.099 -9.43 -43.125 1 59.03 397 HIS A CA 1
ATOM 3225 C C . HIS A 1 397 ? -0.3 -8.664 -44.375 1 59.03 397 HIS A C 1
ATOM 3227 O O . HIS A 1 397 ? -0.06 -7.461 -44.469 1 59.03 397 HIS A O 1
ATOM 3233 N N . ALA A 1 398 ? -0.948 -9.336 -45.219 1 57.81 398 ALA A N 1
ATOM 3234 C CA . ALA A 1 398 ? -1.374 -8.711 -46.469 1 57.81 398 ALA A CA 1
ATOM 3235 C C . ALA A 1 398 ? -2.492 -7.703 -46.219 1 57.81 398 ALA A C 1
ATOM 3237 O O . ALA A 1 398 ? -2.514 -6.633 -46.844 1 57.81 398 ALA A O 1
ATOM 3238 N N . VAL A 1 399 ? -3.357 -7.957 -45.344 1 57.81 399 VAL A N 1
ATOM 3239 C CA . VAL A 1 399 ? -4.445 -7.047 -45 1 57.81 399 VAL A CA 1
ATOM 3240 C C . VAL A 1 399 ? -3.881 -5.812 -44.281 1 57.81 399 VAL A C 1
ATOM 3242 O O . VAL A 1 399 ? -4.27 -4.684 -44.594 1 57.81 399 VAL A O 1
ATOM 3245 N N . PHE A 1 400 ? -2.947 -6.074 -43.344 1 60.59 400 PHE A N 1
ATOM 3246 C CA . PHE A 1 400 ? -2.324 -4.957 -42.656 1 60.59 400 PHE A CA 1
ATOM 3247 C C . PHE A 1 400 ? -1.538 -4.082 -43.625 1 60.59 400 PHE A C 1
ATOM 3249 O O . PHE A 1 400 ? -1.534 -2.855 -43.5 1 60.59 400 PHE A O 1
ATOM 3256 N N . GLN A 1 401 ? -0.969 -4.699 -44.531 1 59.09 401 GLN A N 1
ATOM 3257 C CA . GLN A 1 401 ? -0.264 -3.953 -45.562 1 59.09 401 GLN A CA 1
ATOM 3258 C C . GLN A 1 401 ? -1.228 -3.084 -46.375 1 59.09 401 GLN A C 1
ATOM 3260 O O . GLN A 1 401 ? -0.914 -1.937 -46.688 1 59.09 401 GLN A O 1
ATOM 3265 N N . GLN A 1 402 ? -2.314 -3.568 -46.625 1 57.5 402 GLN A N 1
ATOM 3266 C CA . GLN A 1 402 ? -3.309 -2.814 -47.375 1 57.5 402 GLN A CA 1
ATOM 3267 C C . GLN A 1 402 ? -3.875 -1.663 -46.562 1 57.5 402 GLN A C 1
ATOM 3269 O O . GLN A 1 402 ? -4.066 -0.559 -47.062 1 57.5 402 GLN A O 1
ATOM 3274 N N . LEU A 1 403 ? -4.125 -1.92 -45.375 1 56.28 403 LEU A N 1
ATOM 3275 C CA . LEU A 1 403 ? -4.66 -0.883 -44.5 1 56.28 403 LEU A CA 1
ATOM 3276 C C . LEU A 1 403 ? -3.635 0.222 -44.281 1 56.28 403 LEU A C 1
ATOM 3278 O O . LEU A 1 403 ? -3.98 1.405 -44.281 1 56.28 403 LEU A O 1
ATOM 3282 N N . ALA A 1 404 ? -2.441 -0.269 -44.031 1 58.44 404 ALA A N 1
ATOM 3283 C CA . ALA A 1 404 ? -1.358 0.699 -43.875 1 58.44 404 ALA A CA 1
ATOM 3284 C C . ALA A 1 404 ? -1.104 1.462 -45.188 1 58.44 404 ALA A C 1
ATOM 3286 O O . ALA A 1 404 ? -0.796 2.656 -45.156 1 58.44 404 ALA A O 1
ATOM 3287 N N . GLY A 1 405 ? -1.334 0.782 -46.188 1 57.25 405 GLY A N 1
ATOM 3288 C CA . GLY A 1 405 ? -1.131 1.393 -47.5 1 57.25 405 GLY A CA 1
ATOM 3289 C C . GLY A 1 405 ? -2.209 2.396 -47.875 1 57.25 405 GLY A C 1
ATOM 3290 O O . GLY A 1 405 ? -2.025 3.213 -48.781 1 57.25 405 GLY A O 1
ATOM 3291 N N . GLN A 1 406 ? -3.289 2.271 -47.281 1 53.44 406 GLN A N 1
ATOM 3292 C CA . GLN A 1 406 ? -4.371 3.203 -47.562 1 53.44 406 GLN A 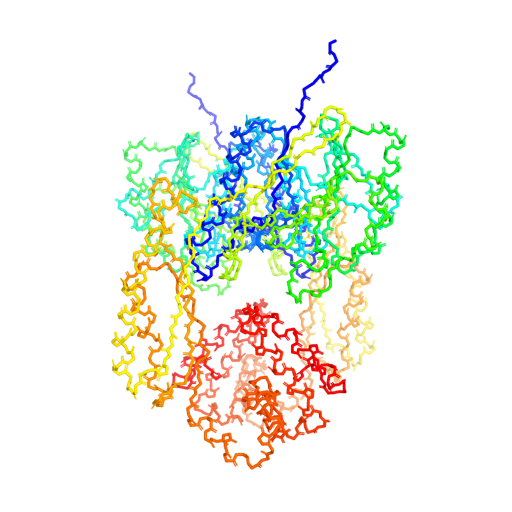CA 1
ATOM 3293 C C . GLN A 1 406 ? -4.188 4.523 -46.844 1 53.44 406 GLN A C 1
ATOM 3295 O O . GLN A 1 406 ? -4.812 5.527 -47.188 1 53.44 406 GLN A O 1
ATOM 3300 N N . ASP A 1 407 ? -3.402 4.457 -45.812 1 52.16 407 ASP A N 1
ATOM 3301 C CA . ASP A 1 407 ? -3.088 5.684 -45.094 1 52.16 407 ASP A CA 1
ATOM 3302 C C . ASP A 1 407 ? -1.74 6.25 -45.531 1 52.16 407 ASP A C 1
ATOM 3304 O O . ASP A 1 407 ? -0.711 5.582 -45.406 1 52.16 407 ASP A O 1
ATOM 3308 N N . SER A 1 408 ? -1.771 7.422 -46.125 1 57.81 408 SER A N 1
ATOM 3309 C CA . SER A 1 408 ? -0.625 8.109 -46.719 1 57.81 408 SER A CA 1
ATOM 3310 C C . SER A 1 408 ? 0.476 8.328 -45.656 1 57.81 408 SER A C 1
ATOM 3312 O O . SER A 1 408 ? 1.651 8.445 -46.031 1 57.81 408 SER A O 1
ATOM 3314 N N . ARG A 1 409 ? 0.203 8.25 -44.531 1 57.62 409 ARG A N 1
ATOM 3315 C CA . ARG A 1 409 ? 1.194 8.508 -43.5 1 57.62 409 ARG A CA 1
ATOM 3316 C C . ARG A 1 409 ? 2.17 7.34 -43.375 1 57.62 409 ARG A C 1
ATOM 3318 O O . ARG A 1 409 ? 3.293 7.516 -42.906 1 57.62 409 ARG A O 1
ATOM 3325 N N . TYR A 1 410 ? 1.564 6.258 -43.781 1 58.19 410 TYR A N 1
ATOM 3326 C CA . TYR A 1 410 ? 2.35 5.047 -43.594 1 58.19 410 TYR A CA 1
ATOM 3327 C C . TYR A 1 410 ? 2.893 4.516 -44.906 1 58.19 410 TYR A C 1
ATOM 3329 O O . TYR A 1 410 ? 3.4 3.395 -44.969 1 58.19 410 TYR A O 1
ATOM 3337 N N . GLU A 1 411 ? 2.742 5.285 -45.812 1 59.62 411 GLU A N 1
ATOM 3338 C CA . GLU A 1 411 ? 3.119 4.895 -47.188 1 59.62 411 GLU A CA 1
ATOM 3339 C C . GLU A 1 411 ? 4.598 4.52 -47.25 1 59.62 411 GLU A C 1
ATOM 3341 O O . GLU A 1 411 ? 4.984 3.67 -48.062 1 59.62 411 GLU A O 1
ATOM 3346 N N . THR A 1 412 ? 5.422 5.113 -46.469 1 60.44 412 THR A N 1
ATOM 3347 C CA . THR A 1 412 ? 6.859 4.938 -46.625 1 60.44 412 THR A CA 1
ATOM 3348 C C . THR A 1 412 ? 7.301 3.588 -46.062 1 60.44 412 THR A C 1
ATOM 3350 O O . THR A 1 412 ? 8.336 3.049 -46.438 1 60.44 412 THR A O 1
ATOM 3353 N N . ASP A 1 413 ? 6.598 3.092 -45.094 1 61.09 413 ASP A N 1
ATOM 3354 C CA . ASP A 1 413 ? 6.969 1.793 -44.531 1 61.09 413 ASP A CA 1
ATOM 3355 C C . ASP A 1 413 ? 5.734 0.956 -44.219 1 61.09 413 ASP A C 1
ATOM 3357 O O . ASP A 1 413 ? 5.449 0.682 -43.062 1 61.09 413 ASP A O 1
ATOM 3361 N N . VAL A 1 414 ? 5.039 0.598 -45.188 1 64.12 414 VAL A N 1
ATOM 3362 C CA . VAL A 1 414 ? 3.793 -0.156 -45.094 1 64.12 414 VAL A CA 1
ATOM 3363 C C . VAL A 1 414 ? 4.059 -1.531 -44.5 1 64.12 414 VAL A C 1
ATOM 3365 O O . VAL A 1 414 ? 3.283 -2.012 -43.656 1 64.12 414 VAL A O 1
ATOM 3368 N N . GLU A 1 415 ? 5.164 -2.043 -44.875 1 65.94 415 GLU A N 1
ATOM 3369 C CA . GLU A 1 415 ? 5.543 -3.359 -44.375 1 65.94 415 GLU A CA 1
ATOM 3370 C C . GLU A 1 415 ? 5.855 -3.312 -42.875 1 65.94 415 GLU A C 1
ATOM 3372 O O . GLU A 1 415 ? 5.445 -4.203 -42.125 1 65.94 415 GLU A O 1
ATOM 3377 N N . GLY A 1 416 ? 6.531 -2.32 -42.469 1 68.38 416 GLY A N 1
ATOM 3378 C CA . GLY A 1 416 ? 6.824 -2.143 -41.062 1 68.38 416 GLY A CA 1
ATOM 3379 C C . GLY A 1 416 ? 5.582 -1.909 -40.219 1 68.38 416 GLY A C 1
ATOM 3380 O O . GLY A 1 416 ? 5.453 -2.465 -39.125 1 68.38 416 GLY A O 1
ATOM 3381 N N . VAL A 1 417 ? 4.738 -1.186 -40.719 1 66.38 417 VAL A N 1
ATOM 3382 C CA . VAL A 1 417 ? 3.482 -0.905 -40.031 1 66.38 417 VAL A CA 1
ATOM 3383 C C . VAL A 1 417 ? 2.635 -2.174 -39.969 1 66.38 417 VAL A C 1
ATOM 3385 O O . VAL A 1 417 ? 2.057 -2.488 -38.906 1 66.38 417 VAL A O 1
ATOM 3388 N N . ALA A 1 418 ? 2.645 -2.861 -41 1 63.16 418 ALA A N 1
ATOM 3389 C CA . ALA A 1 418 ? 1.897 -4.117 -41.031 1 63.16 418 ALA A CA 1
ATOM 3390 C C . ALA A 1 418 ? 2.473 -5.121 -40.031 1 63.16 418 ALA A C 1
ATOM 3392 O O . ALA A 1 418 ? 1.726 -5.812 -39.344 1 63.16 418 ALA A O 1
ATOM 3393 N N . GLU A 1 419 ? 3.703 -5.156 -39.938 1 66.38 419 GLU A N 1
ATOM 3394 C CA . GLU A 1 419 ? 4.367 -6.027 -38.969 1 66.38 419 GLU A CA 1
ATOM 3395 C C . GLU A 1 419 ? 4.07 -5.594 -37.531 1 66.38 419 GLU A C 1
ATOM 3397 O O . GLU A 1 419 ? 3.887 -6.434 -36.656 1 66.38 419 GLU A O 1
ATOM 3402 N N . THR A 1 420 ? 4.039 -4.309 -37.375 1 66.25 420 THR A N 1
ATOM 3403 C CA . THR A 1 420 ? 3.713 -3.773 -36.062 1 66.25 420 THR A CA 1
ATOM 3404 C C . THR A 1 420 ? 2.279 -4.125 -35.688 1 66.25 420 THR A C 1
ATOM 3406 O O . THR A 1 420 ? 2.021 -4.559 -34.562 1 66.25 420 THR A O 1
ATOM 3409 N N . LEU A 1 421 ? 1.438 -3.977 -36.594 1 64.31 421 LEU A N 1
ATOM 3410 C CA . LEU A 1 421 ? 0.036 -4.289 -36.312 1 64.31 421 LEU A CA 1
ATOM 3411 C C . LEU A 1 421 ? -0.149 -5.777 -36.062 1 64.31 421 LEU A C 1
ATOM 3413 O O . LEU A 1 421 ? -0.932 -6.164 -35.188 1 64.31 421 LEU A O 1
ATOM 3417 N N . SER A 1 422 ? 0.616 -6.531 -36.75 1 61.72 422 SER A N 1
ATOM 3418 C CA . SER A 1 422 ? 0.619 -7.969 -36.5 1 61.72 422 SER A CA 1
ATOM 3419 C C . SER A 1 422 ? 1.154 -8.297 -35.094 1 61.72 422 SER A C 1
ATOM 3421 O O . SER A 1 422 ? 0.604 -9.148 -34.406 1 61.72 422 SER A O 1
ATOM 3423 N N . SER A 1 423 ? 2.135 -7.613 -34.781 1 63.59 423 SER A N 1
ATOM 3424 C CA . SER A 1 423 ? 2.729 -7.816 -33.469 1 63.59 423 SER A CA 1
ATOM 3425 C C . SER A 1 423 ? 1.781 -7.367 -32.344 1 63.59 423 SER A C 1
ATOM 3427 O O . SER A 1 423 ? 1.654 -8.047 -31.328 1 63.59 423 SER A O 1
ATOM 3429 N N . VAL A 1 424 ? 1.172 -6.27 -32.625 1 61.94 424 VAL A N 1
ATOM 3430 C CA . VAL A 1 424 ? 0.202 -5.754 -31.656 1 61.94 424 VAL A CA 1
ATOM 3431 C C . VAL A 1 424 ? -0.953 -6.742 -31.516 1 61.94 424 VAL A C 1
ATOM 3433 O O . VAL A 1 424 ? -1.382 -7.043 -30.391 1 61.94 424 VAL A O 1
ATOM 3436 N N . LYS A 1 425 ? -1.425 -7.129 -32.625 1 56.97 425 LYS A N 1
ATOM 3437 C CA . LYS A 1 425 ? -2.49 -8.125 -32.594 1 56.97 425 LYS A CA 1
ATOM 3438 C C . LYS A 1 425 ? -2.064 -9.375 -31.828 1 56.97 425 LYS A C 1
ATOM 3440 O O . LYS A 1 425 ? -2.809 -9.875 -30.984 1 56.97 425 LYS A O 1
ATOM 3445 N N . ASN A 1 426 ? -0.919 -9.844 -32.125 1 55.38 426 ASN A N 1
ATOM 3446 C CA . ASN A 1 426 ? -0.411 -11.023 -31.438 1 55.38 426 ASN A CA 1
ATOM 3447 C C . ASN A 1 426 ? -0.235 -10.758 -29.938 1 55.38 426 ASN A C 1
ATOM 3449 O O . ASN A 1 426 ? -0.514 -11.633 -29.109 1 55.38 426 ASN A O 1
ATOM 3453 N N . SER A 1 427 ? 0.208 -9.586 -29.656 1 54.75 427 SER A N 1
ATOM 3454 C CA . SER A 1 427 ? 0.35 -9.195 -28.266 1 54.75 427 SER A CA 1
ATOM 3455 C C . SER A 1 427 ? -1.005 -9.133 -27.562 1 54.75 427 SER A C 1
ATOM 3457 O O . SER A 1 427 ? -1.139 -9.57 -26.422 1 54.75 427 SER A O 1
ATOM 3459 N N . LEU A 1 428 ? -1.956 -8.602 -28.312 1 52.78 428 LEU A N 1
ATOM 3460 C CA . LEU A 1 428 ? -3.307 -8.516 -27.766 1 52.78 428 LEU A CA 1
ATOM 3461 C C . LEU A 1 428 ? -3.914 -9.906 -27.609 1 52.78 428 LEU A C 1
ATOM 3463 O O . LEU A 1 428 ? -4.562 -10.188 -26.594 1 52.78 428 LEU A O 1
ATOM 3467 N N . LEU A 1 429 ? -3.658 -10.727 -28.516 1 51.69 429 LEU A N 1
ATOM 3468 C CA . LEU A 1 429 ? -4.168 -12.086 -28.469 1 51.69 429 LEU A CA 1
ATOM 3469 C C . LEU A 1 429 ? -3.475 -12.898 -27.375 1 51.69 429 LEU A C 1
ATOM 3471 O O . LEU A 1 429 ? -4.059 -13.828 -26.828 1 51.69 429 LEU A O 1
ATOM 3475 N N . ALA A 1 430 ? -2.254 -12.594 -27.125 1 49 430 ALA A N 1
ATOM 3476 C CA . ALA A 1 430 ? -1.467 -13.258 -26.094 1 49 430 ALA A CA 1
ATOM 3477 C C . ALA A 1 430 ? -1.813 -12.719 -24.703 1 49 430 ALA A C 1
ATOM 3479 O O . ALA A 1 430 ? -1.257 -13.172 -23.703 1 49 430 ALA A O 1
ATOM 3480 N N . GLY A 1 431 ? -2.758 -11.727 -24.734 1 50.78 431 GLY A N 1
ATOM 3481 C CA . GLY A 1 431 ? -3.248 -11.219 -23.469 1 50.78 431 GLY A CA 1
ATOM 3482 C C . GLY A 1 431 ? -2.354 -10.156 -22.859 1 50.78 431 GLY A C 1
ATOM 3483 O O . GLY A 1 431 ? -2.381 -9.93 -21.641 1 50.78 431 GLY A O 1
ATOM 3484 N N . ASP A 1 432 ? -1.546 -9.625 -23.578 1 50.31 432 ASP A N 1
ATOM 3485 C CA . ASP A 1 432 ? -0.686 -8.562 -23.078 1 50.31 432 ASP A CA 1
ATOM 3486 C C . ASP A 1 432 ? -1.509 -7.348 -22.641 1 50.31 432 ASP A C 1
ATOM 3488 O O . ASP A 1 432 ? -2.576 -7.082 -23.203 1 50.31 432 ASP A O 1
ATOM 3492 N N . SER A 1 433 ? -1.144 -6.742 -21.547 1 54 433 SER A N 1
ATOM 3493 C CA . SER A 1 433 ? -1.836 -5.559 -21.047 1 54 433 SER A CA 1
ATOM 3494 C C . SER A 1 433 ? -1.824 -4.434 -22.078 1 54 433 SER A C 1
ATOM 3496 O O . SER A 1 433 ? -0.907 -4.348 -22.891 1 54 433 SER A O 1
ATOM 3498 N N . PRO A 1 434 ? -2.918 -3.715 -22.156 1 54.06 434 PRO A N 1
ATOM 3499 C CA . PRO A 1 434 ? -2.951 -2.568 -23.062 1 54.06 434 PRO A CA 1
ATOM 3500 C C . PRO A 1 434 ? -1.734 -1.659 -22.906 1 54.06 434 PRO A C 1
ATOM 3502 O O . PRO A 1 434 ? -1.24 -1.11 -23.891 1 54.06 434 PRO A O 1
ATOM 3505 N N . GLU A 1 435 ? -1.337 -1.646 -21.781 1 54.25 435 GLU A N 1
ATOM 3506 C CA . GLU A 1 435 ? -0.152 -0.825 -21.547 1 54.25 435 GLU A CA 1
ATOM 3507 C C . GLU A 1 435 ? 1.079 -1.432 -22.219 1 54.25 435 GLU A C 1
ATOM 3509 O O . GLU A 1 435 ? 1.877 -0.717 -22.828 1 54.25 435 GLU A O 1
ATOM 3514 N N . SER A 1 436 ? 1.153 -2.656 -22.109 1 53.59 436 SER A N 1
ATOM 3515 C CA . SER A 1 436 ? 2.271 -3.346 -22.75 1 53.59 436 SER A CA 1
ATOM 3516 C C . SER A 1 436 ? 2.191 -3.242 -24.266 1 53.59 436 SER A C 1
ATOM 3518 O O . SER A 1 436 ? 3.205 -3.021 -24.938 1 53.59 436 SER A O 1
ATOM 3520 N N . VAL A 1 437 ? 1.07 -3.346 -24.75 1 57.5 437 VAL A N 1
ATOM 3521 C CA . VAL A 1 437 ? 0.831 -3.213 -26.188 1 57.5 437 VAL A CA 1
ATOM 3522 C C . VAL A 1 437 ? 1.131 -1.784 -26.625 1 57.5 437 VAL A C 1
ATOM 3524 O O . VAL A 1 437 ? 1.765 -1.57 -27.672 1 57.5 437 VAL A O 1
ATOM 3527 N N . ALA A 1 438 ? 0.775 -0.916 -25.797 1 59.97 438 ALA A N 1
ATOM 3528 C CA . ALA A 1 438 ? 1.032 0.489 -26.109 1 59.97 438 ALA A CA 1
ATOM 3529 C C . ALA A 1 438 ? 2.529 0.777 -26.141 1 59.97 438 ALA A C 1
ATOM 3531 O O . ALA A 1 438 ? 3.004 1.517 -27 1 59.97 438 ALA A O 1
ATOM 3532 N N . GLU A 1 439 ? 3.162 0.222 -25.312 1 60.22 439 GLU A N 1
ATOM 3533 C CA . GLU A 1 439 ? 4.609 0.406 -25.297 1 60.22 439 GLU A CA 1
ATOM 3534 C C . GLU A 1 439 ? 5.266 -0.2 -26.531 1 60.22 439 GLU A C 1
ATOM 3536 O O . GLU A 1 439 ? 6.188 0.386 -27.094 1 60.22 439 GLU A O 1
ATOM 3541 N N . THR A 1 440 ? 4.836 -1.284 -26.922 1 60.06 440 THR A N 1
ATOM 3542 C CA . THR A 1 440 ? 5.34 -1.937 -28.125 1 60.06 440 THR A CA 1
ATOM 3543 C C . THR A 1 440 ? 5.059 -1.084 -29.359 1 60.06 440 THR A C 1
ATOM 3545 O O . THR A 1 440 ? 5.918 -0.937 -30.219 1 60.06 440 THR A O 1
ATOM 3548 N N . VAL A 1 441 ? 3.904 -0.531 -29.375 1 63.81 441 VAL A N 1
ATOM 3549 C CA . VAL A 1 441 ? 3.52 0.332 -30.484 1 63.81 441 VAL A CA 1
ATOM 3550 C C . VAL A 1 441 ? 4.414 1.57 -30.516 1 63.81 441 VAL A C 1
ATOM 3552 O O . VAL A 1 441 ? 4.887 1.979 -31.578 1 63.81 441 VAL A O 1
ATOM 3555 N N . LYS A 1 442 ? 4.633 2.082 -29.422 1 62.03 442 LYS A N 1
ATOM 3556 C CA . LYS A 1 442 ? 5.488 3.264 -29.344 1 62.03 442 LYS A CA 1
ATOM 3557 C C . LYS A 1 442 ? 6.906 2.947 -29.812 1 62.03 442 LYS A C 1
ATOM 3559 O O . LYS A 1 442 ? 7.516 3.729 -30.547 1 62.03 442 LYS A O 1
ATOM 3564 N N . GLU A 1 443 ? 7.324 1.904 -29.391 1 62.16 443 GLU A N 1
ATOM 3565 C CA . GLU A 1 443 ? 8.672 1.501 -29.766 1 62.16 443 GLU A CA 1
ATOM 3566 C C . GLU A 1 443 ? 8.773 1.248 -31.266 1 62.16 443 GLU A C 1
ATOM 3568 O O . GLU A 1 443 ? 9.734 1.669 -31.906 1 62.16 443 GLU A O 1
ATOM 3573 N N . ARG A 1 444 ? 7.848 0.606 -31.75 1 64.25 444 ARG A N 1
ATOM 3574 C CA . ARG A 1 444 ? 7.859 0.279 -33.156 1 64.25 444 ARG A CA 1
ATOM 3575 C C . ARG A 1 444 ? 7.637 1.526 -34.031 1 64.25 444 ARG A C 1
ATOM 3577 O O . ARG A 1 444 ? 8.227 1.664 -35.094 1 64.25 444 ARG A O 1
ATOM 3584 N N . ARG A 1 445 ? 6.875 2.342 -33.531 1 63.59 445 ARG A N 1
ATOM 3585 C CA . ARG A 1 445 ? 6.668 3.617 -34.188 1 63.59 445 ARG A CA 1
ATOM 3586 C C . ARG A 1 445 ? 7.973 4.406 -34.281 1 63.59 445 ARG A C 1
ATOM 3588 O O . ARG A 1 445 ? 8.273 5 -35.312 1 63.59 445 ARG A O 1
ATOM 3595 N N . ARG A 1 446 ? 8.633 4.387 -33.25 1 65 446 ARG A N 1
ATOM 3596 C CA . ARG A 1 446 ? 9.922 5.07 -33.25 1 65 446 ARG A CA 1
ATOM 3597 C C . ARG A 1 446 ? 10.883 4.43 -34.25 1 65 446 ARG A C 1
ATOM 3599 O O . ARG A 1 446 ? 11.664 5.125 -34.875 1 65 446 ARG A O 1
ATOM 3606 N N . GLU A 1 447 ? 10.766 3.232 -34.281 1 65.25 447 GLU A N 1
ATOM 3607 C CA . GLU A 1 447 ? 11.648 2.5 -35.188 1 65.25 447 GLU A CA 1
ATOM 3608 C C . GLU A 1 447 ? 11.258 2.723 -36.625 1 65.25 447 GLU A C 1
ATOM 3610 O O . GLU A 1 447 ? 12.117 2.869 -37.5 1 65.25 447 GLU A O 1
ATOM 3615 N N . LEU A 1 448 ? 10 2.705 -36.812 1 64.69 448 LEU A N 1
ATOM 3616 C CA . LEU A 1 448 ? 9.508 2.756 -38.188 1 64.69 448 LEU A CA 1
ATOM 3617 C C . LEU A 1 448 ? 9.453 4.195 -38.688 1 64.69 448 LEU A C 1
ATOM 3619 O O . LEU A 1 448 ? 9.633 4.445 -39.875 1 64.69 448 LEU A O 1
ATOM 3623 N N . PHE A 1 449 ? 9.164 5.062 -37.781 1 59.72 449 PHE A N 1
ATOM 3624 C CA . PHE A 1 449 ? 9.102 6.473 -38.125 1 59.72 449 PHE A CA 1
ATOM 3625 C C . PHE A 1 449 ? 10.016 7.309 -37.25 1 59.72 449 PHE A C 1
ATOM 3627 O O . PHE A 1 449 ? 9.539 8.008 -36.344 1 59.72 449 PHE A O 1
ATOM 3634 N N . PRO A 1 450 ? 11.227 7.109 -37.406 1 56.28 450 PRO A N 1
ATOM 3635 C CA . PRO A 1 450 ? 12.188 7.82 -36.562 1 56.28 450 PRO A CA 1
ATOM 3636 C C . PRO A 1 450 ? 11.969 9.328 -36.562 1 56.28 450 PRO A C 1
ATOM 3638 O O . PRO A 1 450 ? 12.242 10 -35.562 1 56.28 450 PRO A O 1
ATOM 3641 N N . GLU A 1 451 ? 11.695 9.906 -37.656 1 56.72 451 GLU A N 1
ATOM 3642 C CA . GLU A 1 451 ? 11.602 11.359 -37.75 1 56.72 451 GLU A CA 1
ATOM 3643 C C . GLU A 1 451 ? 10.289 11.867 -37.188 1 56.72 451 GLU A C 1
ATOM 3645 O O . GLU A 1 451 ? 10.227 12.984 -36.656 1 56.72 451 GLU A O 1
ATOM 3650 N N . THR A 1 452 ? 9.188 11.273 -37.406 1 49.97 452 THR A N 1
ATOM 3651 C CA . THR A 1 452 ? 7.875 11.75 -37 1 49.97 452 THR A CA 1
ATOM 3652 C C . THR A 1 452 ? 7.348 10.945 -35.812 1 49.97 452 THR A C 1
ATOM 3654 O O . THR A 1 452 ? 6.316 11.281 -35.25 1 49.97 452 THR A O 1
ATOM 3657 N N . GLY A 1 453 ? 7.836 9.773 -35.625 1 43.44 453 GLY A N 1
ATOM 3658 C CA . GLY A 1 453 ? 7.332 8.852 -34.594 1 43.44 453 GLY A CA 1
ATOM 3659 C C . GLY A 1 453 ? 7.555 9.344 -33.188 1 43.44 453 GLY A C 1
ATOM 3660 O O . GLY A 1 453 ? 7.527 8.547 -32.25 1 43.44 453 GLY A O 1
ATOM 3661 N N . GLY A 1 454 ? 8.047 10.484 -32.938 1 38.34 454 GLY A N 1
ATOM 3662 C CA . GLY A 1 454 ? 8.18 11.016 -31.594 1 38.34 454 GLY A CA 1
ATOM 3663 C C . GLY A 1 454 ? 6.887 10.945 -30.797 1 38.34 454 GLY A C 1
ATOM 3664 O O . GLY A 1 454 ? 5.824 10.664 -31.359 1 38.34 454 GLY A O 1
ATOM 3665 N N . ASP A 1 455 ? 6.984 10.883 -29.375 1 38.91 455 ASP A N 1
ATOM 3666 C CA . ASP A 1 455 ? 6.008 10.688 -28.312 1 38.91 455 ASP A CA 1
ATOM 3667 C C . ASP A 1 455 ? 4.75 11.508 -28.547 1 38.91 455 ASP A C 1
ATOM 3669 O O . ASP A 1 455 ? 3.781 11.422 -27.797 1 38.91 455 ASP A O 1
ATOM 3673 N N . ASN A 1 456 ? 4.793 12.609 -29.297 1 34.19 456 ASN A N 1
ATOM 3674 C CA . ASN A 1 456 ? 3.682 13.555 -29.281 1 34.19 456 ASN A CA 1
ATOM 3675 C C . ASN A 1 456 ? 2.537 13.086 -30.172 1 34.19 456 ASN A C 1
ATOM 3677 O O . ASN A 1 456 ? 1.475 13.711 -30.203 1 34.19 456 ASN A O 1
ATOM 3681 N N . GLU A 1 457 ? 2.805 12.609 -31.422 1 31.95 457 GLU A N 1
ATOM 3682 C CA . GLU A 1 457 ? 1.674 12.391 -32.312 1 31.95 457 GLU A CA 1
ATOM 3683 C C . GLU A 1 457 ? 1.11 10.984 -32.156 1 31.95 457 GLU A C 1
ATOM 3685 O O . GLU A 1 457 ? 1.866 10.016 -32.094 1 31.95 457 GLU A O 1
ATOM 3690 N N . MET B 1 1 ? -10.5 4.863 48.562 1 25.44 1 MET B N 1
ATOM 3691 C CA . MET B 1 1 ? -9.875 6.09 48.094 1 25.44 1 MET B CA 1
ATOM 3692 C C . MET B 1 1 ? -10.219 6.34 46.625 1 25.44 1 MET B C 1
ATOM 3694 O O . MET B 1 1 ? -9.945 5.5 45.781 1 25.44 1 MET B O 1
ATOM 3698 N N . SER B 1 2 ? -11.406 6.84 46.25 1 35.06 2 SER B N 1
ATOM 3699 C CA . SER B 1 2 ? -12.086 7.008 44.969 1 35.06 2 SER B CA 1
ATOM 3700 C C . SER B 1 2 ? -11.133 7.504 43.906 1 35.06 2 SER B C 1
ATOM 3702 O O . SER B 1 2 ? -10.359 8.438 44.125 1 35.06 2 SER B O 1
ATOM 3704 N N . LYS B 1 3 ? -10.57 6.758 43 1 40.38 3 LYS B N 1
ATOM 3705 C CA . LYS B 1 3 ? -9.438 6.973 42.094 1 40.38 3 LYS B CA 1
ATOM 3706 C C . LYS B 1 3 ? -9.492 8.359 41.469 1 40.38 3 LYS B C 1
ATOM 3708 O O . LYS B 1 3 ? -10.242 8.578 40.531 1 40.38 3 LYS B O 1
ATOM 3713 N N . SER B 1 4 ? -9.57 9.438 42.031 1 47.22 4 SER B N 1
ATOM 3714 C CA . SER B 1 4 ? -9.734 10.875 41.875 1 47.22 4 SER B CA 1
ATOM 3715 C C . SER B 1 4 ? -8.984 11.383 40.656 1 47.22 4 SER B C 1
ATOM 3717 O O . SER B 1 4 ? -8.742 12.586 40.531 1 47.22 4 SER B O 1
ATOM 3719 N N . ASN B 1 5 ? -8.211 10.688 39.875 1 64.62 5 ASN B N 1
ATOM 3720 C CA . ASN B 1 5 ? -7.191 11.227 38.969 1 64.62 5 ASN B CA 1
ATOM 3721 C C . ASN B 1 5 ? -7.805 11.711 37.656 1 64.62 5 ASN B C 1
ATOM 3723 O O . ASN B 1 5 ? -8.75 11.109 37.156 1 64.62 5 ASN B O 1
ATOM 3727 N N . ASN B 1 6 ? -7.543 13.016 37.188 1 87.75 6 ASN B N 1
ATOM 3728 C CA . ASN B 1 6 ? -7.867 13.703 35.938 1 87.75 6 ASN B CA 1
ATOM 3729 C C . ASN B 1 6 ? -7.422 12.891 34.719 1 87.75 6 ASN B C 1
ATOM 3731 O O . ASN B 1 6 ? -6.434 12.156 34.812 1 87.75 6 ASN B O 1
ATOM 3735 N N . THR B 1 7 ? -8.445 12.672 33.875 1 96.12 7 THR B N 1
ATOM 3736 C CA . THR B 1 7 ? -8.086 12.047 32.594 1 96.12 7 THR B CA 1
ATOM 3737 C C . THR B 1 7 ? -7.602 13.094 31.609 1 96.12 7 THR B C 1
ATOM 3739 O O . THR B 1 7 ? -8.188 14.172 31.5 1 96.12 7 THR B O 1
ATOM 3742 N N . ARG B 1 8 ? -6.473 12.805 30.984 1 97.94 8 ARG B N 1
ATOM 3743 C CA . ARG B 1 8 ? -5.93 13.688 29.953 1 97.94 8 ARG B CA 1
ATOM 3744 C C . ARG B 1 8 ? -5.793 12.961 28.625 1 97.94 8 ARG B C 1
ATOM 3746 O O . ARG B 1 8 ? -5.328 11.82 28.578 1 97.94 8 ARG B O 1
ATOM 3753 N N . PHE B 1 9 ? -6.281 13.617 27.5 1 98.56 9 PHE B N 1
ATOM 3754 C CA . PHE B 1 9 ? -6.059 13 26.188 1 98.56 9 PHE B CA 1
ATOM 3755 C C . PHE B 1 9 ? -5.641 14.039 25.156 1 98.56 9 PHE B C 1
ATOM 3757 O O . PHE B 1 9 ? -5.773 15.242 25.406 1 98.56 9 PHE B O 1
ATOM 3764 N N . LEU B 1 10 ? -4.969 13.625 24.109 1 98.88 10 LEU B N 1
ATOM 3765 C CA . LEU B 1 10 ? -4.516 14.453 23 1 98.88 10 LEU B CA 1
ATOM 3766 C C . LEU B 1 10 ? -5.344 14.18 21.75 1 98.88 10 LEU B C 1
ATOM 3768 O O . LEU B 1 10 ? -5.57 13.016 21.391 1 98.88 10 LEU B O 1
ATOM 3772 N N . HIS B 1 11 ? -5.891 15.266 21.141 1 98.94 11 HIS B N 1
ATOM 3773 C CA . HIS B 1 11 ? -6.715 15.195 19.953 1 98.94 11 HIS B CA 1
ATOM 3774 C C . HIS B 1 11 ? -6.008 15.828 18.75 1 98.94 11 HIS B C 1
ATOM 3776 O O . HIS B 1 11 ? -5.809 17.047 18.719 1 98.94 11 HIS B O 1
ATOM 3782 N N . PHE B 1 12 ? -5.594 14.984 17.797 1 98.88 12 PHE B N 1
ATOM 3783 C CA . PHE B 1 12 ? -5.039 15.484 16.547 1 98.88 12 PHE B CA 1
ATOM 3784 C C . PHE B 1 12 ? -5.809 14.93 15.352 1 98.88 12 PHE B C 1
ATOM 3786 O O . PHE B 1 12 ? -6.652 14.047 15.5 1 98.88 12 PHE B O 1
ATOM 3793 N N . SER B 1 13 ? -5.625 15.484 14.148 1 98.56 13 SER B N 1
ATOM 3794 C CA . SER B 1 13 ? -6.301 15.016 12.938 1 98.56 13 SER B CA 1
ATOM 3795 C C . SER B 1 13 ? -5.535 15.422 11.688 1 98.56 13 SER B C 1
ATOM 3797 O O . SER B 1 13 ? -4.637 16.266 11.75 1 98.56 13 SER B O 1
ATOM 3799 N N . ASP B 1 14 ? -5.801 14.742 10.609 1 98.31 14 ASP B N 1
ATOM 3800 C CA . ASP B 1 14 ? -5.355 15.133 9.273 1 98.31 14 ASP B CA 1
ATOM 3801 C C . ASP B 1 14 ? -3.832 15.227 9.211 1 98.31 14 ASP B C 1
ATOM 3803 O O . ASP B 1 14 ? -3.287 16.234 8.734 1 98.31 14 ASP B O 1
ATOM 3807 N N . ALA B 1 15 ? -3.215 14.195 9.742 1 98.5 15 ALA B N 1
ATOM 3808 C CA . ALA B 1 15 ? -1.757 14.141 9.703 1 98.5 15 ALA B CA 1
ATOM 3809 C C . ALA B 1 15 ? -1.249 13.984 8.273 1 98.5 15 ALA B C 1
ATOM 3811 O O . ALA B 1 15 ? -0.137 14.414 7.949 1 98.5 15 ALA B O 1
ATOM 3812 N N . HIS B 1 16 ? -1.973 13.312 7.434 1 98.38 16 HIS B N 1
ATOM 3813 C CA . HIS B 1 16 ? -1.682 13.156 6.016 1 98.38 16 HIS B CA 1
ATOM 3814 C C . HIS B 1 16 ? -0.277 12.602 5.797 1 98.38 16 HIS B C 1
ATOM 3816 O O . HIS B 1 16 ? 0.484 13.133 4.984 1 98.38 16 HIS B O 1
ATOM 3822 N N . ILE B 1 17 ? 0.017 11.602 6.527 1 98 17 ILE B N 1
ATOM 3823 C CA . ILE B 1 17 ? 1.303 10.93 6.387 1 98 17 ILE B CA 1
ATOM 3824 C C . ILE B 1 17 ? 1.484 10.461 4.941 1 98 17 ILE B C 1
ATOM 3826 O O . ILE B 1 17 ? 0.571 9.875 4.352 1 98 17 ILE B O 1
ATOM 3830 N N . GLY B 1 18 ? 2.639 10.719 4.348 1 95.44 18 GLY B N 1
ATOM 3831 C CA . GLY B 1 18 ? 2.951 10.305 2.99 1 95.44 18 GLY B CA 1
ATOM 3832 C C . GLY B 1 18 ? 2.74 11.398 1.964 1 95.44 18 GLY B C 1
ATOM 3833 O O . GLY B 1 18 ? 3.1 11.234 0.795 1 95.44 18 GLY B O 1
ATOM 3834 N N . HIS B 1 19 ? 2.197 12.523 2.354 1 96.62 19 HIS B N 1
ATOM 3835 C CA . HIS B 1 19 ? 1.949 13.617 1.418 1 96.62 19 HIS B CA 1
ATOM 3836 C C . HIS B 1 19 ? 3.256 14.203 0.894 1 96.62 19 HIS B C 1
ATOM 3838 O O . HIS B 1 19 ? 4.004 14.836 1.643 1 96.62 19 HIS B O 1
ATOM 3844 N N . ARG B 1 20 ? 3.504 13.992 -0.375 1 94.19 20 ARG B N 1
ATOM 3845 C CA . ARG B 1 20 ? 4.684 14.539 -1.037 1 94.19 20 ARG B CA 1
ATOM 3846 C C . ARG B 1 20 ? 4.359 15.859 -1.729 1 94.19 20 ARG B C 1
ATOM 3848 O O . ARG B 1 20 ? 4.414 15.953 -2.957 1 94.19 20 ARG B O 1
ATOM 3855 N N . GLN B 1 21 ? 4.094 16.828 -0.861 1 95.38 21 GLN B N 1
ATOM 3856 C CA . GLN B 1 21 ? 3.727 18.141 -1.38 1 95.38 21 GLN B CA 1
ATOM 3857 C C . GLN B 1 21 ? 4.828 18.719 -2.273 1 95.38 21 GLN B C 1
ATOM 3859 O O . GLN B 1 21 ? 6.012 18.609 -1.945 1 95.38 21 GLN B O 1
ATOM 3864 N N . TYR B 1 22 ? 4.488 19.312 -3.469 1 94 22 TYR B N 1
ATOM 3865 C CA . TYR B 1 22 ? 5.375 19.906 -4.465 1 94 22 TYR B CA 1
ATOM 3866 C C . TYR B 1 22 ? 6.305 18.844 -5.055 1 94 22 TYR B C 1
ATOM 3868 O O . TYR B 1 22 ? 7.371 19.172 -5.586 1 94 22 TYR B O 1
ATOM 3876 N N . ASN B 1 23 ? 5.957 17.547 -4.805 1 92.38 23 ASN B N 1
ATOM 3877 C CA . ASN B 1 23 ? 6.727 16.406 -5.27 1 92.38 23 ASN B CA 1
ATOM 3878 C C . ASN B 1 23 ? 8.133 16.391 -4.676 1 92.38 23 ASN B C 1
ATOM 3880 O O . ASN B 1 23 ? 9.094 16.031 -5.352 1 92.38 23 ASN B O 1
ATOM 3884 N N . LEU B 1 24 ? 8.195 16.875 -3.457 1 94.19 24 LEU B N 1
ATOM 3885 C CA . LEU B 1 24 ? 9.477 16.938 -2.77 1 94.19 24 LEU B CA 1
ATOM 3886 C C . LEU B 1 24 ? 9.539 15.914 -1.639 1 94.19 24 LEU B C 1
ATOM 3888 O O . LEU B 1 24 ? 8.633 15.844 -0.804 1 94.19 24 LEU B O 1
ATOM 3892 N N . LYS B 1 25 ? 10.609 15.164 -1.539 1 93.38 25 LYS B N 1
ATOM 3893 C CA . LYS B 1 25 ? 10.836 14.211 -0.455 1 93.38 25 LYS B CA 1
ATOM 3894 C C . LYS B 1 25 ? 10.836 14.914 0.9 1 93.38 25 LYS B C 1
ATOM 3896 O O . LYS B 1 25 ? 10.297 14.391 1.877 1 93.38 25 LYS B O 1
ATOM 3901 N N . LYS B 1 26 ? 11.398 16.047 0.936 1 95.62 26 LYS B N 1
ATOM 3902 C CA . LYS B 1 26 ? 11.508 16.781 2.197 1 95.62 26 LYS B CA 1
ATOM 3903 C C . LYS B 1 26 ? 10.133 17.156 2.732 1 95.62 26 LYS B C 1
ATOM 3905 O O . LYS B 1 26 ? 9.922 17.188 3.945 1 95.62 26 LYS B O 1
ATOM 3910 N N . ARG B 1 27 ? 9.219 17.453 1.839 1 97.12 27 ARG B N 1
ATOM 3911 C CA . ARG B 1 27 ? 7.871 17.781 2.295 1 97.12 27 ARG B CA 1
ATOM 3912 C C . ARG B 1 27 ? 7.145 16.531 2.795 1 97.12 27 ARG B C 1
ATOM 3914 O O . ARG B 1 27 ? 6.355 16.609 3.742 1 97.12 27 ARG B O 1
ATOM 3921 N N . ARG B 1 28 ? 7.43 15.445 2.186 1 95.69 28 ARG B N 1
ATOM 3922 C CA . ARG B 1 28 ? 6.945 14.18 2.727 1 95.69 28 ARG B CA 1
ATOM 3923 C C . ARG B 1 28 ? 7.496 13.93 4.125 1 95.69 28 ARG B C 1
ATOM 3925 O O . ARG B 1 28 ? 6.754 13.555 5.035 1 95.69 28 ARG B O 1
ATOM 3932 N N . ASP B 1 29 ? 8.766 14.164 4.25 1 96.31 29 ASP B N 1
ATOM 3933 C CA . ASP B 1 29 ? 9.422 13.992 5.547 1 96.31 29 ASP B CA 1
ATOM 3934 C C . ASP B 1 29 ? 8.836 14.945 6.582 1 96.31 29 ASP B C 1
ATOM 3936 O O . ASP B 1 29 ? 8.727 14.609 7.762 1 96.31 29 ASP B O 1
ATOM 3940 N N . ASP B 1 30 ? 8.438 16.109 6.102 1 97.81 30 ASP B N 1
ATOM 3941 C CA . ASP B 1 30 ? 7.828 17.094 7.004 1 97.81 30 ASP B CA 1
ATOM 3942 C C . ASP B 1 30 ? 6.555 16.531 7.641 1 97.81 30 ASP B C 1
ATOM 3944 O O . ASP B 1 30 ? 6.312 16.734 8.828 1 97.81 30 ASP B O 1
ATOM 3948 N N . MET B 1 31 ? 5.73 15.852 6.832 1 97.94 31 MET B N 1
ATOM 3949 C CA . MET B 1 31 ? 4.508 15.25 7.359 1 97.94 31 MET B CA 1
ATOM 3950 C C . MET B 1 31 ? 4.828 14.25 8.469 1 97.94 31 MET B C 1
ATOM 3952 O O . MET B 1 31 ? 4.176 14.25 9.516 1 97.94 31 MET B O 1
ATOM 3956 N N . ASN B 1 32 ? 5.805 13.469 8.211 1 97.44 32 ASN B N 1
ATOM 3957 C CA . ASN B 1 32 ? 6.219 12.477 9.203 1 97.44 32 ASN B CA 1
ATOM 3958 C C . ASN B 1 32 ? 6.789 13.148 10.453 1 97.44 32 ASN B C 1
ATOM 3960 O O . ASN B 1 32 ? 6.504 12.727 11.578 1 97.44 32 ASN B O 1
ATOM 3964 N N . LEU B 1 33 ? 7.602 14.164 10.266 1 97.31 33 LEU B N 1
ATOM 3965 C CA . LEU B 1 33 ? 8.234 14.852 11.391 1 97.31 33 LEU B CA 1
ATOM 3966 C C . LEU B 1 33 ? 7.184 15.516 12.281 1 97.31 33 LEU B C 1
ATOM 3968 O O . LEU B 1 33 ? 7.273 15.445 13.508 1 97.31 33 LEU B O 1
ATOM 3972 N N . THR B 1 34 ? 6.246 16.141 11.641 1 97.75 34 THR B N 1
ATOM 3973 C CA . THR B 1 34 ? 5.195 16.812 12.406 1 97.75 34 THR B CA 1
ATOM 3974 C C . THR B 1 34 ? 4.332 15.781 13.133 1 97.75 34 THR B C 1
ATOM 3976 O O . THR B 1 34 ? 3.986 15.977 14.305 1 97.75 34 THR B O 1
ATOM 3979 N N . TYR B 1 35 ? 3.992 14.688 12.523 1 98.31 35 TYR B N 1
ATOM 3980 C CA . TYR B 1 35 ? 3.289 13.578 13.148 1 98.31 35 TYR B CA 1
ATOM 3981 C C . TYR B 1 35 ? 4.059 13.055 14.352 1 98.31 35 TYR B C 1
ATOM 3983 O O . TYR B 1 35 ? 3.494 12.914 15.445 1 98.31 35 TYR B O 1
ATOM 3991 N N . ASN B 1 36 ? 5.285 12.805 14.148 1 97.75 36 ASN B N 1
ATOM 3992 C CA . ASN B 1 36 ? 6.117 12.305 15.234 1 97.75 36 ASN B CA 1
ATOM 3993 C C . ASN B 1 36 ? 6.207 13.312 16.375 1 97.75 36 ASN B C 1
ATOM 3995 O O . ASN B 1 36 ? 6.289 12.922 17.547 1 97.75 36 ASN B O 1
ATOM 3999 N N . TRP B 1 37 ? 6.266 14.547 15.977 1 97.25 37 TRP B N 1
ATOM 4000 C CA . TRP B 1 37 ? 6.289 15.578 17.016 1 97.25 37 TRP B CA 1
ATOM 4001 C C . TRP B 1 37 ? 5.031 15.508 17.875 1 97.25 37 TRP B C 1
ATOM 4003 O O . TRP B 1 37 ? 5.113 15.586 19.109 1 97.25 37 TRP B O 1
ATOM 4013 N N . VAL B 1 38 ? 3.902 15.352 17.281 1 98.31 38 VAL B N 1
ATOM 4014 C CA . VAL B 1 38 ? 2.639 15.258 18 1 98.31 38 VAL B CA 1
ATOM 4015 C C . VAL B 1 38 ? 2.654 14.023 18.906 1 98.31 38 VAL B C 1
ATOM 4017 O O . VAL B 1 38 ? 2.232 14.086 20.062 1 98.31 38 VAL B O 1
ATOM 4020 N N . ILE B 1 39 ? 3.162 12.906 18.406 1 98.56 39 ILE B N 1
ATOM 4021 C CA . ILE B 1 39 ? 3.291 11.68 19.172 1 98.56 39 ILE B CA 1
ATOM 4022 C C . ILE B 1 39 ? 4.172 11.922 20.391 1 98.56 39 ILE B C 1
ATOM 4024 O O . ILE B 1 39 ? 3.816 11.531 21.516 1 98.56 39 ILE B O 1
ATOM 4028 N N . HIS B 1 40 ? 5.246 12.578 20.188 1 98 40 HIS B N 1
ATOM 4029 C CA . HIS B 1 40 ? 6.156 12.875 21.281 1 98 40 HIS B CA 1
ATOM 4030 C C . HIS B 1 40 ? 5.484 13.758 22.328 1 98 40 HIS B C 1
ATOM 4032 O O . HIS B 1 40 ? 5.703 13.578 23.531 1 98 40 HIS B O 1
ATOM 4038 N N . GLN B 1 41 ? 4.715 14.672 21.859 1 98.38 41 GLN B N 1
ATOM 4039 C CA . GLN B 1 41 ? 3.99 15.523 22.797 1 98.38 41 GLN B CA 1
ATOM 4040 C C . GLN B 1 41 ? 3.021 14.719 23.656 1 98.38 41 GLN B C 1
ATOM 4042 O O . GLN B 1 41 ? 2.852 14.992 24.844 1 98.38 41 GLN B O 1
ATOM 4047 N N . ALA B 1 42 ? 2.354 13.766 23.031 1 98.69 42 ALA B N 1
ATOM 4048 C CA . ALA B 1 42 ? 1.459 12.898 23.797 1 98.69 42 ALA B CA 1
ATOM 4049 C C . ALA B 1 42 ? 2.207 12.203 24.938 1 98.69 42 ALA B C 1
ATOM 4051 O O . ALA B 1 42 ? 1.7 12.109 26.047 1 98.69 42 ALA B O 1
ATOM 4052 N N . ILE B 1 43 ? 3.371 11.742 24.688 1 98.62 43 ILE B N 1
ATOM 4053 C CA . ILE B 1 43 ? 4.191 11.039 25.656 1 98.62 43 ILE B CA 1
ATOM 4054 C C . ILE B 1 43 ? 4.688 12.016 26.719 1 98.62 43 ILE B C 1
ATOM 4056 O O . ILE B 1 43 ? 4.598 11.734 27.922 1 98.62 43 ILE B O 1
ATOM 4060 N N . GLU B 1 44 ? 5.16 13.18 26.281 1 98.06 44 GLU B N 1
ATOM 4061 C CA . GLU B 1 44 ? 5.711 14.18 27.188 1 98.06 44 GLU B CA 1
ATOM 4062 C C . GLU B 1 44 ? 4.645 14.695 28.141 1 98.06 44 GLU B C 1
ATOM 4064 O O . GLU B 1 44 ? 4.934 14.984 29.312 1 98.06 44 GLU B O 1
ATOM 4069 N N . HIS B 1 45 ? 3.465 14.812 27.672 1 97.94 45 HIS B N 1
ATOM 4070 C CA . HIS B 1 45 ? 2.387 15.328 28.5 1 97.94 45 HIS B CA 1
ATOM 4071 C C . HIS B 1 45 ? 1.711 14.211 29.281 1 97.94 45 HIS B C 1
ATOM 4073 O O . HIS B 1 45 ? 0.727 14.445 29.984 1 97.94 45 HIS B O 1
ATOM 4079 N N . ASP B 1 46 ? 2.145 13.031 29.141 1 97.25 46 ASP B N 1
ATOM 4080 C CA . ASP B 1 46 ? 1.677 11.867 29.891 1 97.25 46 ASP B CA 1
ATOM 4081 C C . ASP B 1 46 ? 0.169 11.688 29.734 1 97.25 46 ASP B C 1
ATOM 4083 O O . ASP B 1 46 ? -0.554 11.578 30.734 1 97.25 46 ASP B O 1
ATOM 4087 N N . VAL B 1 47 ? -0.29 11.719 28.547 1 98.38 47 VAL B N 1
ATOM 4088 C CA . VAL B 1 47 ? -1.728 11.594 28.328 1 98.38 47 VAL B CA 1
ATOM 4089 C C . VAL B 1 47 ? -2.16 10.148 28.562 1 98.38 47 VAL B C 1
ATOM 4091 O O . VAL B 1 47 ? -1.348 9.227 28.453 1 98.38 47 VAL B O 1
ATOM 4094 N N . ASP B 1 48 ? -3.445 10 28.859 1 98.38 48 ASP B N 1
ATOM 4095 C CA . ASP B 1 48 ? -3.998 8.672 29.094 1 98.38 48 ASP B CA 1
ATOM 4096 C C . ASP B 1 48 ? -4.301 7.961 27.781 1 98.38 48 ASP B C 1
ATOM 4098 O O . ASP B 1 48 ? -4.246 6.73 27.703 1 98.38 48 ASP B O 1
ATOM 4102 N N . PHE B 1 49 ? -4.668 8.688 26.766 1 98.75 49 PHE B N 1
ATOM 4103 C CA . PHE B 1 49 ? -4.895 8.156 25.422 1 98.75 49 PHE B CA 1
ATOM 4104 C C . PHE B 1 49 ? -4.848 9.273 24.375 1 98.75 49 PHE B C 1
ATOM 4106 O O . PHE B 1 49 ? -4.82 10.453 24.734 1 98.75 49 PHE B O 1
ATOM 4113 N N . THR B 1 50 ? -4.727 8.945 23.125 1 98.88 50 THR B N 1
ATOM 4114 C CA . THR B 1 50 ? -4.789 9.875 22 1 98.88 50 THR B CA 1
ATOM 4115 C C . THR B 1 50 ? -5.961 9.539 21.078 1 98.88 50 THR B C 1
ATOM 4117 O O . THR B 1 50 ? -6.309 8.367 20.906 1 98.88 50 THR B O 1
ATOM 4120 N N . VAL B 1 51 ? -6.574 10.609 20.531 1 98.88 51 VAL B N 1
ATOM 4121 C CA . VAL B 1 51 ? -7.617 10.398 19.531 1 98.88 51 VAL B CA 1
ATOM 4122 C C . VAL B 1 51 ? -7.254 11.141 18.234 1 98.88 51 VAL B C 1
ATOM 4124 O O . VAL B 1 51 ? -6.578 12.172 18.281 1 98.88 51 VAL B O 1
ATOM 4127 N N . PHE B 1 52 ? -7.648 10.602 17.047 1 97.56 52 PHE B N 1
ATOM 4128 C CA . PHE B 1 52 ? -7.473 11.359 15.828 1 97.56 52 PHE B CA 1
ATOM 4129 C C . PHE B 1 52 ? -8.742 11.336 14.984 1 97.56 52 PHE B C 1
ATOM 4131 O O . PHE B 1 52 ? -9.453 10.328 14.945 1 97.56 52 PHE B O 1
ATOM 4138 N N . GLY B 1 53 ? -9.016 12.477 14.344 1 97.69 53 GLY B N 1
ATOM 4139 C CA . GLY B 1 53 ? -10.266 12.719 13.648 1 97.69 53 GLY B CA 1
ATOM 4140 C C . GLY B 1 53 ? -10.25 12.266 12.203 1 97.69 53 GLY B C 1
ATOM 4141 O O . GLY B 1 53 ? -11.047 12.734 11.391 1 97.69 53 GLY B O 1
ATOM 4142 N N . GLY B 1 54 ? -9.344 11.477 11.805 1 97.62 54 GLY B N 1
ATOM 4143 C CA . GLY B 1 54 ? -9.32 10.938 10.453 1 97.62 54 GLY B CA 1
ATOM 4144 C C . GLY B 1 54 ? -8.188 11.492 9.609 1 97.62 54 GLY B C 1
ATOM 4145 O O . GLY B 1 54 ? -7.434 12.352 10.062 1 97.62 54 GLY B O 1
ATOM 4146 N N . ASP B 1 55 ? -8.008 10.844 8.398 1 97.94 55 ASP B N 1
ATOM 4147 C CA . ASP B 1 55 ? -6.996 11.227 7.422 1 97.94 55 ASP B CA 1
ATOM 4148 C C . ASP B 1 55 ? -5.594 11.117 8.016 1 97.94 55 ASP B C 1
ATOM 4150 O O . ASP B 1 55 ? -4.805 12.062 7.93 1 97.94 55 ASP B O 1
ATOM 4154 N N . LEU B 1 56 ? -5.41 9.992 8.617 1 98.12 56 LEU B N 1
ATOM 4155 C CA . LEU B 1 56 ? -4.055 9.695 9.07 1 98.12 56 LEU B CA 1
ATOM 4156 C C . LEU B 1 56 ? -3.078 9.68 7.902 1 98.12 56 LEU B C 1
ATOM 4158 O O . LEU B 1 56 ? -1.982 10.242 7.996 1 98.12 56 LEU B O 1
ATOM 4162 N N . PHE B 1 57 ? -3.533 9.078 6.812 1 97.31 57 PHE B N 1
ATOM 4163 C CA . PHE B 1 57 ? -2.734 9.016 5.598 1 97.31 57 PHE B CA 1
ATOM 4164 C C . PHE B 1 57 ? -3.242 10.016 4.566 1 97.31 57 PHE B C 1
ATOM 4166 O O . PHE B 1 57 ? -4.41 10.406 4.594 1 97.31 57 PHE B O 1
ATOM 4173 N N . HIS B 1 58 ? -2.33 10.336 3.65 1 96.31 58 HIS B N 1
ATOM 4174 C CA . HIS B 1 58 ? -2.705 11.281 2.605 1 96.31 58 HIS B CA 1
ATOM 4175 C C . HIS B 1 58 ? -3.385 10.57 1.438 1 96.31 58 HIS B C 1
ATOM 4177 O O . HIS B 1 58 ? -4.293 11.125 0.813 1 96.31 58 HIS B O 1
ATOM 4183 N N . ASN B 1 59 ? -2.908 9.391 1.149 1 90.94 59 ASN B N 1
ATOM 4184 C CA . ASN B 1 59 ? -3.455 8.617 0.042 1 90.94 59 ASN B CA 1
ATOM 4185 C C . ASN B 1 59 ? -4.137 7.344 0.534 1 90.94 59 ASN B C 1
ATOM 4187 O O . ASN B 1 59 ? -3.676 6.715 1.488 1 90.94 59 ASN B O 1
ATOM 4191 N N . LYS B 1 60 ? -5.195 6.957 -0.253 1 87.56 60 LYS B N 1
ATOM 4192 C CA . LYS B 1 60 ? -5.844 5.684 0.039 1 87.56 60 LYS B CA 1
ATOM 4193 C C . LYS B 1 60 ? -4.898 4.512 -0.229 1 87.56 60 LYS B C 1
ATOM 4195 O O . LYS B 1 60 ? -4.984 3.477 0.433 1 87.56 60 LYS B O 1
ATOM 4200 N N . ASN B 1 61 ? -4.07 4.754 -1.24 1 87.25 61 ASN B N 1
ATOM 4201 C CA . ASN B 1 61 ? -3.025 3.779 -1.529 1 87.25 61 ASN B CA 1
ATOM 4202 C C . ASN B 1 61 ? -1.743 4.09 -0.762 1 87.25 61 ASN B C 1
ATOM 4204 O O . ASN B 1 61 ? -0.835 4.73 -1.294 1 87.25 61 ASN B O 1
ATOM 4208 N N . VAL B 1 62 ? -1.69 3.592 0.393 1 91.94 62 VAL B N 1
ATOM 4209 C CA . VAL B 1 62 ? -0.569 3.852 1.291 1 91.94 62 VAL B CA 1
ATOM 4210 C C . VAL B 1 62 ? 0.649 3.047 0.842 1 91.94 62 VAL B C 1
ATOM 4212 O O . VAL B 1 62 ? 0.544 1.849 0.572 1 91.94 62 VAL B O 1
ATOM 4215 N N . ASN B 1 63 ? 1.786 3.713 0.706 1 91.19 63 ASN B N 1
ATOM 4216 C CA . ASN B 1 63 ? 2.998 2.977 0.362 1 91.19 63 ASN B CA 1
ATOM 4217 C C . ASN B 1 63 ? 3.73 2.49 1.609 1 91.19 63 ASN B C 1
ATOM 4219 O O . ASN B 1 63 ? 3.355 2.838 2.73 1 91.19 63 ASN B O 1
ATOM 4223 N N . ALA B 1 64 ? 4.73 1.687 1.437 1 93.56 64 ALA B N 1
ATOM 4224 C CA . ALA B 1 64 ? 5.406 0.992 2.531 1 93.56 64 ALA B CA 1
ATOM 4225 C C . ALA B 1 64 ? 6.039 1.983 3.502 1 93.56 64 ALA B C 1
ATOM 4227 O O . ALA B 1 64 ? 5.988 1.79 4.719 1 93.56 64 ALA B O 1
ATOM 4228 N N . LEU B 1 65 ? 6.656 3.008 2.938 1 93.38 65 LEU B N 1
ATOM 4229 C CA . LEU B 1 65 ? 7.328 3.98 3.789 1 93.38 65 LEU B CA 1
ATOM 4230 C C . LEU B 1 65 ? 6.324 4.73 4.66 1 93.38 65 LEU B C 1
ATOM 4232 O O . LEU B 1 65 ? 6.559 4.93 5.855 1 93.38 65 LEU B O 1
ATOM 4236 N N . ALA B 1 66 ? 5.246 5.172 4.102 1 94.94 66 ALA B N 1
ATOM 4237 C CA . ALA B 1 66 ? 4.203 5.867 4.852 1 94.94 66 ALA B CA 1
ATOM 4238 C C . ALA B 1 66 ? 3.639 4.98 5.961 1 94.94 66 ALA B C 1
ATOM 4240 O O . ALA B 1 66 ? 3.408 5.445 7.078 1 94.94 66 ALA B O 1
ATOM 4241 N N . LEU B 1 67 ? 3.363 3.723 5.605 1 96.25 67 LEU B N 1
ATOM 4242 C CA . LEU B 1 67 ? 2.873 2.795 6.617 1 96.25 67 LEU B CA 1
ATOM 4243 C C . LEU B 1 67 ? 3.885 2.643 7.75 1 96.25 67 LEU B C 1
ATOM 4245 O O . LEU B 1 67 ? 3.518 2.686 8.93 1 96.25 67 LEU B O 1
ATOM 4249 N N . SER B 1 68 ? 5.125 2.441 7.375 1 96 68 SER B N 1
ATOM 4250 C CA . SER B 1 68 ? 6.188 2.299 8.367 1 96 68 SER B CA 1
ATOM 4251 C C . SER B 1 68 ? 6.27 3.521 9.273 1 96 68 SER B C 1
ATOM 4253 O O . SER B 1 68 ? 6.422 3.391 10.484 1 96 68 SER B O 1
ATOM 4255 N N . ASP B 1 69 ? 6.199 4.703 8.664 1 96.25 69 ASP B N 1
ATOM 4256 C CA . ASP B 1 69 ? 6.227 5.949 9.43 1 96.25 69 ASP B CA 1
ATOM 4257 C C . ASP B 1 69 ? 5.098 5.992 10.453 1 96.25 69 ASP B C 1
ATOM 4259 O O . ASP B 1 69 ? 5.328 6.293 11.625 1 96.25 69 ASP B O 1
ATOM 4263 N N . ALA B 1 70 ? 3.916 5.711 10.008 1 98 70 ALA B N 1
ATOM 4264 C CA . ALA B 1 70 ? 2.766 5.707 10.906 1 98 70 ALA B CA 1
ATOM 4265 C C . ALA B 1 70 ? 2.965 4.711 12.047 1 98 70 ALA B C 1
ATOM 4267 O O . ALA B 1 70 ? 2.752 5.047 13.211 1 98 70 ALA B O 1
ATOM 4268 N N . GLU B 1 71 ? 3.391 3.508 11.719 1 97.88 71 GLU B N 1
ATOM 4269 C CA . GLU B 1 71 ? 3.545 2.438 12.703 1 97.88 71 GLU B CA 1
ATOM 4270 C C . GLU B 1 71 ? 4.605 2.791 13.742 1 97.88 71 GLU B C 1
ATOM 4272 O O . GLU B 1 71 ? 4.457 2.473 14.922 1 97.88 71 GLU B O 1
ATOM 4277 N N . ARG B 1 72 ? 5.672 3.373 13.305 1 96.88 72 ARG B N 1
ATOM 4278 C CA . ARG B 1 72 ? 6.734 3.752 14.227 1 96.88 72 ARG B CA 1
ATOM 4279 C C . ARG B 1 72 ? 6.211 4.688 15.312 1 96.88 72 ARG B C 1
ATOM 4281 O O . ARG B 1 72 ? 6.535 4.523 16.484 1 96.88 72 ARG B O 1
ATOM 4288 N N . GLY B 1 73 ? 5.441 5.68 14.867 1 97.94 73 GLY B N 1
ATOM 4289 C CA . GLY B 1 73 ? 4.828 6.566 15.844 1 97.94 73 GLY B CA 1
ATOM 4290 C C . GLY B 1 73 ? 3.865 5.855 16.781 1 97.94 73 GLY B C 1
ATOM 4291 O O . GLY B 1 73 ? 3.895 6.07 17.984 1 97.94 73 GLY B O 1
ATOM 4292 N N . LEU B 1 74 ? 3.041 4.984 16.266 1 98.38 74 LEU B N 1
ATOM 4293 C CA . LEU B 1 74 ? 2.059 4.246 17.047 1 98.38 74 LEU B CA 1
ATOM 4294 C C . LEU B 1 74 ? 2.748 3.307 18.031 1 98.38 74 LEU B C 1
ATOM 4296 O O . LEU B 1 74 ? 2.27 3.113 19.156 1 98.38 74 LEU B O 1
ATOM 4300 N N . GLU B 1 75 ? 3.826 2.74 17.609 1 97.31 75 GLU B N 1
ATOM 4301 C CA . GLU B 1 75 ? 4.602 1.842 18.453 1 97.31 75 GLU B CA 1
ATOM 4302 C C . GLU B 1 75 ? 5.164 2.58 19.672 1 97.31 75 GLU B C 1
ATOM 4304 O O . GLU B 1 75 ? 5.191 2.041 20.766 1 97.31 75 GLU B O 1
ATOM 4309 N N . LYS B 1 76 ? 5.633 3.785 19.453 1 98 76 LYS B N 1
ATOM 4310 C CA . LYS B 1 76 ? 6.137 4.59 20.562 1 98 76 LYS B CA 1
ATOM 4311 C C . LYS B 1 76 ? 5.059 4.809 21.609 1 98 76 LYS B C 1
ATOM 4313 O O . LYS B 1 76 ? 5.332 4.738 22.812 1 98 76 LYS B O 1
ATOM 4318 N N . LEU B 1 77 ? 3.885 5.102 21.172 1 98.56 77 LEU B N 1
ATOM 4319 C CA . LEU B 1 77 ? 2.775 5.277 22.109 1 98.56 77 LEU B CA 1
ATOM 4320 C C . LEU B 1 77 ? 2.467 3.975 22.828 1 98.56 77 LEU B C 1
ATOM 4322 O O . LEU B 1 77 ? 2.213 3.98 24.047 1 98.56 77 LEU B O 1
ATOM 4326 N N . ARG B 1 78 ? 2.484 2.881 22.125 1 97.44 78 ARG B N 1
ATOM 4327 C CA . ARG B 1 78 ? 2.215 1.574 22.703 1 97.44 78 ARG B CA 1
ATOM 4328 C C . ARG B 1 78 ? 3.229 1.245 23.797 1 97.44 78 ARG B C 1
ATOM 4330 O O . ARG B 1 78 ? 2.867 0.719 24.859 1 97.44 78 ARG B O 1
ATOM 4337 N N . GLU B 1 79 ? 4.465 1.544 23.562 1 97.38 79 GLU B N 1
ATOM 4338 C CA . GLU B 1 79 ? 5.535 1.297 24.516 1 97.38 79 GLU B CA 1
ATOM 4339 C C . GLU B 1 79 ? 5.297 2.059 25.812 1 97.38 79 GLU B C 1
ATOM 4341 O O . GLU B 1 79 ? 5.734 1.626 26.891 1 97.38 79 GLU B O 1
ATOM 4346 N N . GLU B 1 80 ? 4.602 3.146 25.719 1 97.94 80 GLU B N 1
ATOM 4347 C CA . GLU B 1 80 ? 4.289 3.967 26.891 1 97.94 80 GLU B CA 1
ATOM 4348 C C . GLU B 1 80 ? 2.885 3.67 27.406 1 97.94 80 GLU B C 1
ATOM 4350 O O . GLU B 1 80 ? 2.371 4.391 28.266 1 97.94 80 GLU B O 1
ATOM 4355 N N . ASP B 1 81 ? 2.209 2.637 26.812 1 97.62 81 ASP B N 1
ATOM 4356 C CA . ASP B 1 81 ? 0.87 2.199 27.188 1 97.62 81 ASP B CA 1
ATOM 4357 C C . ASP B 1 81 ? -0.155 3.309 26.969 1 97.62 81 ASP B C 1
ATOM 4359 O O . ASP B 1 81 ? -1.04 3.52 27.797 1 97.62 81 ASP B O 1
ATOM 4363 N N . ILE B 1 82 ? 0.017 4.066 25.953 1 98.44 82 ILE B N 1
ATOM 4364 C CA . ILE B 1 82 ? -0.93 5.105 25.562 1 98.44 82 ILE B CA 1
ATOM 4365 C C . ILE B 1 82 ? -1.737 4.637 24.344 1 98.44 82 ILE B C 1
ATOM 4367 O O . ILE B 1 82 ? -1.243 4.652 23.219 1 98.44 82 ILE B O 1
ATOM 4371 N N . PRO B 1 83 ? -2.975 4.242 24.547 1 98.19 83 PRO B N 1
ATOM 4372 C CA . PRO B 1 83 ? -3.787 3.787 23.406 1 98.19 83 PRO B CA 1
ATOM 4373 C C . PRO B 1 83 ? -4.109 4.91 22.422 1 98.19 83 PRO B C 1
ATOM 4375 O O . PRO B 1 83 ? -4.145 6.082 22.812 1 98.19 83 PRO B O 1
ATOM 4378 N N . VAL B 1 84 ? -4.305 4.539 21.203 1 98.69 84 VAL B N 1
ATOM 4379 C CA . VAL B 1 84 ? -4.703 5.457 20.141 1 98.69 84 VAL B CA 1
ATOM 4380 C C . VAL B 1 84 ? -6.074 5.055 19.609 1 98.69 84 VAL B C 1
ATOM 4382 O O . VAL B 1 84 ? -6.293 3.893 19.25 1 98.69 84 VAL B O 1
ATOM 4385 N N . VAL B 1 85 ? -6.977 5.988 19.562 1 98.81 85 VAL B N 1
ATOM 4386 C CA . VAL B 1 85 ? -8.336 5.766 19.078 1 98.81 85 VAL B CA 1
ATOM 4387 C C . VAL B 1 85 ? -8.641 6.738 17.938 1 98.81 85 VAL B C 1
ATOM 4389 O O . VAL B 1 85 ? -8.312 7.922 18.016 1 98.81 85 VAL B O 1
ATOM 4392 N N . GLY B 1 86 ? -9.219 6.234 16.844 1 98.5 86 GLY B N 1
ATOM 4393 C CA . GLY B 1 86 ? -9.492 7.164 15.766 1 98.5 86 GLY B CA 1
ATOM 4394 C C . GLY B 1 86 ? -10.586 6.688 14.836 1 98.5 86 GLY B C 1
ATOM 4395 O O . GLY B 1 86 ? -11.203 5.652 15.078 1 98.5 86 GLY B O 1
ATOM 4396 N N . ILE B 1 87 ? -10.852 7.508 13.836 1 98.38 87 ILE B N 1
ATOM 4397 C CA . ILE B 1 87 ? -11.883 7.215 12.836 1 98.38 87 ILE B CA 1
ATOM 4398 C C . ILE B 1 87 ? -11.312 7.422 11.438 1 98.38 87 ILE B C 1
ATOM 4400 O O . ILE B 1 87 ? -10.219 7.969 11.273 1 98.38 87 ILE B O 1
ATOM 4404 N N . ARG B 1 88 ? -12.062 6.961 10.469 1 96.56 88 ARG B N 1
ATOM 4405 C CA . ARG B 1 88 ? -11.656 7.055 9.07 1 96.56 88 ARG B CA 1
ATOM 4406 C C . ARG B 1 88 ? -12.055 8.406 8.477 1 96.56 88 ARG B C 1
ATOM 4408 O O . ARG B 1 88 ? -13.18 8.867 8.672 1 96.56 88 ARG B O 1
ATOM 4415 N N . GLY B 1 89 ? -11.117 9.031 7.789 1 96.62 89 GLY B N 1
ATOM 4416 C CA . GLY B 1 89 ? -11.422 10.195 6.977 1 96.62 89 GLY B CA 1
ATOM 4417 C C . GLY B 1 89 ? -11.641 9.859 5.512 1 96.62 89 GLY B C 1
ATOM 4418 O O . GLY B 1 89 ? -11.797 8.688 5.152 1 96.62 89 GLY B O 1
ATOM 4419 N N . ASN B 1 90 ? -11.75 10.812 4.664 1 92.94 90 ASN B N 1
ATOM 4420 C CA . ASN B 1 90 ? -12.039 10.578 3.252 1 92.94 90 ASN B CA 1
ATOM 4421 C C . ASN B 1 90 ? -10.828 10.016 2.52 1 92.94 90 ASN B C 1
ATOM 4423 O O . ASN B 1 90 ? -10.969 9.32 1.511 1 92.94 90 ASN B O 1
ATOM 4427 N N . HIS B 1 91 ? -9.68 10.266 2.975 1 87.75 91 HIS B N 1
ATOM 4428 C CA . HIS B 1 91 ? -8.461 9.758 2.355 1 87.75 91 HIS B CA 1
ATOM 4429 C C . HIS B 1 91 ? -8.164 8.328 2.805 1 87.75 91 HIS B C 1
ATOM 4431 O O . HIS B 1 91 ? -7.32 7.652 2.215 1 87.75 91 HIS B O 1
ATOM 4437 N N . ASP B 1 92 ? -8.891 7.922 3.734 1 84.56 92 ASP B N 1
ATOM 4438 C CA . ASP B 1 92 ? -8.609 6.617 4.32 1 84.56 92 ASP B CA 1
ATOM 4439 C C . ASP B 1 92 ? -9.539 5.547 3.768 1 84.56 92 ASP B C 1
ATOM 4441 O O . ASP B 1 92 ? -9.531 4.402 4.23 1 84.56 92 ASP B O 1
ATOM 4445 N N . ALA B 1 93 ? -10.328 5.863 2.793 1 75.75 93 ALA B N 1
ATOM 4446 C CA . ALA B 1 93 ? -11.383 4.98 2.316 1 75.75 93 ALA B CA 1
ATOM 4447 C C . ALA B 1 93 ? -10.812 3.816 1.514 1 75.75 93 ALA B C 1
ATOM 4449 O O . ALA B 1 93 ? -9.648 3.854 1.098 1 75.75 93 ALA B O 1
ATOM 4450 N N . LYS B 1 94 ? -11.648 2.828 1.4 1 70.06 94 LYS B N 1
ATOM 4451 C CA . LYS B 1 94 ? -11.297 1.605 0.686 1 70.06 94 LYS B CA 1
ATOM 4452 C C . LYS B 1 94 ? -11.281 1.835 -0.823 1 70.06 94 LYS B C 1
ATOM 4454 O O . LYS B 1 94 ? -12.062 2.631 -1.342 1 70.06 94 LYS B O 1
ATOM 4459 N N . LEU B 1 95 ? -10.375 1.108 -1.432 1 62.53 95 LEU B N 1
ATOM 4460 C CA . LEU B 1 95 ? -10.391 1.108 -2.891 1 62.53 95 LEU B CA 1
ATOM 4461 C C . LEU B 1 95 ? -11.523 0.245 -3.422 1 62.53 95 LEU B C 1
ATOM 4463 O O . LEU B 1 95 ? -12.242 0.649 -4.344 1 62.53 95 LEU B O 1
ATOM 4467 N N . TYR B 1 96 ? -11.695 -0.97 -2.756 1 69.12 96 TYR B N 1
ATOM 4468 C CA . TYR B 1 96 ? -12.781 -1.888 -3.059 1 69.12 96 TYR B CA 1
ATOM 4469 C C . TYR B 1 96 ? -13.562 -2.244 -1.798 1 69.12 96 TYR B C 1
ATOM 4471 O O . TYR B 1 96 ? -12.984 -2.379 -0.719 1 69.12 96 TYR B O 1
ATOM 4479 N N . LYS B 1 97 ? -14.859 -2.373 -1.896 1 66.88 97 LYS B N 1
ATOM 4480 C CA . LYS B 1 97 ? -15.742 -2.6 -0.76 1 66.88 97 LYS B CA 1
ATOM 4481 C C . LYS B 1 97 ? -15.305 -3.816 0.047 1 66.88 97 LYS B C 1
ATOM 4483 O O . LYS B 1 97 ? -15.398 -3.82 1.276 1 66.88 97 LYS B O 1
ATOM 4488 N N . GLU B 1 98 ? -14.789 -4.715 -0.679 1 69 98 GLU B N 1
ATOM 4489 C CA . GLU B 1 98 ? -14.453 -5.977 -0.023 1 69 98 GLU B CA 1
ATOM 4490 C C . GLU B 1 98 ? -13.008 -5.977 0.472 1 69 98 GLU B C 1
ATOM 4492 O O . GLU B 1 98 ? -12.586 -6.914 1.147 1 69 98 GLU B O 1
ATOM 4497 N N . ASP B 1 99 ? -12.375 -4.824 0.357 1 78.81 99 ASP B N 1
ATOM 4498 C CA . ASP B 1 99 ? -10.953 -4.793 0.698 1 78.81 99 ASP B CA 1
ATOM 4499 C C . ASP B 1 99 ? -10.734 -4.199 2.088 1 78.81 99 ASP B C 1
ATOM 4501 O O . ASP B 1 99 ? -11.656 -3.629 2.678 1 78.81 99 ASP B O 1
ATOM 4505 N N . LEU B 1 100 ? -9.742 -4.555 2.729 1 86.88 100 LEU B N 1
ATOM 4506 C CA . LEU B 1 100 ? -9.242 -3.957 3.963 1 86.88 100 LEU B CA 1
ATOM 4507 C C . LEU B 1 100 ? -8.602 -2.602 3.689 1 86.88 100 LEU B C 1
ATOM 4509 O O . LEU B 1 100 ? -7.816 -2.461 2.746 1 86.88 100 LEU B O 1
ATOM 4513 N N . HIS B 1 101 ? -9.133 -1.536 4.367 1 89.81 101 HIS B N 1
ATOM 4514 C CA . HIS B 1 101 ? -8.344 -0.313 4.25 1 89.81 101 HIS B CA 1
ATOM 4515 C C . HIS B 1 101 ? -7.281 -0.237 5.336 1 89.81 101 HIS B C 1
ATOM 4517 O O . HIS B 1 101 ? -7.277 -1.043 6.27 1 89.81 101 HIS B O 1
ATOM 4523 N N . TRP B 1 102 ? -6.441 0.652 5.262 1 94.5 102 TRP B N 1
ATOM 4524 C CA . TRP B 1 102 ? -5.184 0.646 6 1 94.5 102 TRP B CA 1
ATOM 4525 C C . TRP B 1 102 ? -5.422 0.906 7.484 1 94.5 102 TRP B C 1
ATOM 4527 O O . TRP B 1 102 ? -4.684 0.401 8.336 1 94.5 102 TRP B O 1
ATOM 4537 N N . LEU B 1 103 ? -6.441 1.672 7.809 1 96.69 103 LEU B N 1
ATOM 4538 C CA . LEU B 1 103 ? -6.75 1.864 9.219 1 96.69 103 LEU B CA 1
ATOM 4539 C C . LEU B 1 103 ? -7.301 0.583 9.836 1 96.69 103 LEU B C 1
ATOM 4541 O O . LEU B 1 103 ? -7.059 0.3 11.016 1 96.69 103 LEU B O 1
ATOM 4545 N N . GLU B 1 104 ? -8.125 -0.164 9.047 1 95.38 104 GLU B N 1
ATOM 4546 C CA . GLU B 1 104 ? -8.57 -1.479 9.5 1 95.38 104 GLU B CA 1
ATOM 4547 C C . GLU B 1 104 ? -7.391 -2.42 9.711 1 95.38 104 GLU B C 1
ATOM 4549 O O . GLU B 1 104 ? -7.363 -3.178 10.688 1 95.38 104 GLU B O 1
ATOM 4554 N N . TYR B 1 105 ? -6.445 -2.334 8.773 1 95.88 105 TYR B N 1
ATOM 4555 C CA . TYR B 1 105 ? -5.219 -3.107 8.914 1 95.88 105 TYR B CA 1
ATOM 4556 C C . TYR B 1 105 ? -4.516 -2.789 10.227 1 95.88 105 TYR B C 1
ATOM 4558 O O . TYR B 1 105 ? -4.168 -3.695 10.984 1 95.88 105 TYR B O 1
ATOM 4566 N N . LEU B 1 106 ? -4.359 -1.521 10.57 1 97.5 106 LEU B N 1
ATOM 4567 C CA . LEU B 1 106 ? -3.684 -1.09 11.789 1 97.5 106 LEU B CA 1
ATOM 4568 C C . LEU B 1 106 ? -4.469 -1.509 13.023 1 97.5 106 LEU B C 1
ATOM 4570 O O . LEU B 1 106 ? -3.881 -1.844 14.055 1 97.5 106 LEU B O 1
ATOM 4574 N N . HIS B 1 107 ? -5.805 -1.484 12.906 1 97.44 107 HIS B N 1
ATOM 4575 C CA . HIS B 1 107 ? -6.664 -1.944 13.984 1 97.44 107 HIS B CA 1
ATOM 4576 C C . HIS B 1 107 ? -6.457 -3.43 14.266 1 97.44 107 HIS B C 1
ATOM 4578 O O . HIS B 1 107 ? -6.297 -3.836 15.414 1 97.44 107 HIS B O 1
ATOM 4584 N N . THR B 1 108 ? -6.402 -4.242 13.172 1 94.25 108 THR B N 1
ATOM 4585 C CA . THR B 1 108 ? -6.277 -5.691 13.305 1 94.25 108 THR B CA 1
ATOM 4586 C C . THR B 1 108 ? -4.918 -6.062 13.891 1 94.25 108 THR B C 1
ATOM 4588 O O . THR B 1 108 ? -4.781 -7.09 14.562 1 94.25 108 THR B O 1
ATOM 4591 N N . LYS B 1 109 ? -3.951 -5.195 13.672 1 93.62 109 LYS B N 1
ATOM 4592 C CA . LYS B 1 109 ? -2.617 -5.422 14.219 1 93.62 109 LYS B CA 1
ATOM 4593 C C . LYS B 1 109 ? -2.494 -4.848 15.625 1 93.62 109 LYS B C 1
ATOM 4595 O O . LYS B 1 109 ? -1.413 -4.863 16.219 1 93.62 109 LYS B O 1
ATOM 4600 N N . GLU B 1 110 ? -3.6 -4.223 16.125 1 93.75 110 GLU B N 1
ATOM 4601 C CA . GLU B 1 110 ? -3.715 -3.68 17.469 1 93.75 110 GLU B CA 1
ATOM 4602 C C . GLU B 1 110 ? -2.822 -2.453 17.656 1 93.75 110 GLU B C 1
ATOM 4604 O O . GLU B 1 110 ? -2.344 -2.184 18.766 1 93.75 110 GLU B O 1
ATOM 4609 N N . ASN B 1 111 ? -2.541 -1.812 16.516 1 96 111 ASN B N 1
ATOM 4610 C CA . ASN B 1 111 ? -1.764 -0.579 16.562 1 96 111 ASN B CA 1
ATOM 4611 C C . ASN B 1 111 ? -2.625 0.609 16.984 1 96 111 ASN B C 1
ATOM 4613 O O . ASN B 1 111 ? -2.111 1.61 17.484 1 96 111 ASN B O 1
ATOM 4617 N N . LEU B 1 112 ? -3.908 0.491 16.75 1 98 112 LEU B N 1
ATOM 4618 C CA . LEU B 1 112 ? -4.887 1.503 17.125 1 98 112 LEU B CA 1
ATOM 4619 C C . LEU B 1 112 ? -6.285 0.902 17.219 1 98 112 LEU B C 1
ATOM 4621 O O . LEU B 1 112 ? -6.5 -0.243 16.812 1 98 112 LEU B O 1
ATOM 4625 N N . VAL B 1 113 ? -7.184 1.582 17.844 1 98.44 113 VAL B N 1
ATOM 4626 C CA . VAL B 1 113 ? -8.594 1.207 17.859 1 98.44 113 VAL B CA 1
ATOM 4627 C C . VAL B 1 113 ? -9.367 2.074 16.859 1 98.44 113 VAL B C 1
ATOM 4629 O O . VAL B 1 113 ? -9.453 3.293 17.031 1 98.44 113 VAL B O 1
ATOM 4632 N N . LEU B 1 114 ? -9.844 1.456 15.836 1 98.31 114 LEU B N 1
ATOM 4633 C CA . LEU B 1 114 ? -10.641 2.146 14.828 1 98.31 114 LEU B CA 1
ATOM 4634 C C . LEU B 1 114 ? -12.125 2.1 15.18 1 98.31 114 LEU B C 1
ATOM 4636 O O . LEU B 1 114 ? -12.672 1.024 15.43 1 98.31 114 LEU B O 1
ATOM 4640 N N . LEU B 1 115 ? -12.703 3.25 15.25 1 98.5 115 LEU B N 1
ATOM 4641 C CA . LEU B 1 115 ? -14.125 3.324 15.562 1 98.5 115 LEU B CA 1
ATOM 4642 C C . LEU B 1 115 ? -14.938 3.648 14.32 1 98.5 115 LEU B C 1
ATOM 4644 O O . LEU B 1 115 ? -14.531 4.469 13.5 1 98.5 115 LEU B O 1
ATOM 4648 N N . ASN B 1 116 ? -16.047 3.002 14.219 1 95.06 116 ASN B N 1
ATOM 4649 C CA . ASN B 1 116 ? -16.984 3.127 13.109 1 95.06 116 ASN B CA 1
ATOM 4650 C C . ASN B 1 116 ? -18.422 2.902 13.562 1 95.06 116 ASN B C 1
ATOM 4652 O O . ASN B 1 116 ? -18.688 1.987 14.344 1 95.06 116 ASN B O 1
ATOM 4656 N N . ALA B 1 117 ? -19.312 3.73 13.031 1 97.19 117 ALA B N 1
ATOM 4657 C CA . ALA B 1 117 ? -20.734 3.508 13.289 1 97.19 117 ALA B CA 1
ATOM 4658 C C . ALA B 1 117 ? -21.344 2.574 12.25 1 97.19 117 ALA B C 1
ATOM 4660 O O . ALA B 1 117 ? -21.109 2.74 11.047 1 97.19 117 ALA B O 1
ATOM 4661 N N . ASP B 1 118 ? -22.047 1.611 12.703 1 95.38 118 ASP B N 1
ATOM 4662 C CA . ASP B 1 118 ? -22.797 0.762 11.797 1 95.38 118 ASP B CA 1
ATOM 4663 C C . ASP B 1 118 ? -24.172 1.371 11.492 1 95.38 118 ASP B C 1
ATOM 4665 O O . ASP B 1 118 ? -25.125 1.174 12.242 1 95.38 118 ASP B O 1
ATOM 4669 N N . LEU B 1 119 ? -24.328 1.983 10.352 1 93.69 119 LEU B N 1
ATOM 4670 C CA . LEU B 1 119 ? -25.484 2.814 10.07 1 93.69 119 LEU B CA 1
ATOM 4671 C C . LEU B 1 119 ? -26.469 2.084 9.164 1 93.69 119 LEU B C 1
ATOM 4673 O O . LEU B 1 119 ? -27.609 2.537 8.977 1 93.69 119 LEU B O 1
ATOM 4677 N N . ASP B 1 120 ? -26.078 0.97 8.547 1 82.44 120 ASP B N 1
ATOM 4678 C CA . ASP B 1 120 ? -26.953 0.259 7.613 1 82.44 120 ASP B CA 1
ATOM 4679 C C . ASP B 1 120 ? -27.203 -1.174 8.078 1 82.44 120 ASP B C 1
ATOM 4681 O O . ASP B 1 120 ? -27.828 -1.968 7.367 1 82.44 120 ASP B O 1
ATOM 4685 N N . GLY B 1 121 ? -26.719 -1.478 9.211 1 78.81 121 GLY B N 1
ATOM 4686 C CA . GLY B 1 121 ? -26.844 -2.857 9.648 1 78.81 121 GLY B CA 1
ATOM 4687 C C . GLY B 1 121 ? -28.062 -3.1 10.531 1 78.81 121 GLY B C 1
ATOM 4688 O O . GLY B 1 121 ? -28.812 -2.174 10.812 1 78.81 121 GLY B O 1
ATOM 4689 N N . ASP B 1 122 ? -28.234 -4.355 10.773 1 82.5 122 ASP B N 1
ATOM 4690 C CA . ASP B 1 122 ? -29.344 -4.801 11.617 1 82.5 122 ASP B CA 1
ATOM 4691 C C . ASP B 1 122 ? -28.938 -4.781 13.094 1 82.5 122 ASP B C 1
ATOM 4693 O O . ASP B 1 122 ? -29.797 -4.918 13.977 1 82.5 122 ASP B O 1
ATOM 4697 N N . GLY B 1 123 ? -27.688 -4.527 13.273 1 79.75 123 GLY B N 1
ATOM 4698 C CA . GLY B 1 123 ? -27.188 -4.562 14.641 1 79.75 123 GLY B CA 1
ATOM 4699 C C . GLY B 1 123 ? -27.078 -3.188 15.273 1 79.75 123 GLY B C 1
ATOM 4700 O O . GLY B 1 123 ? -27.688 -2.229 14.789 1 79.75 123 GLY B O 1
ATOM 4701 N N . PRO B 1 124 ? -26.5 -3.209 16.484 1 86.56 124 PRO B N 1
ATOM 4702 C CA . PRO B 1 124 ? -26.312 -1.917 17.156 1 86.56 124 PRO B CA 1
ATOM 4703 C C . PRO B 1 124 ? -25.438 -0.96 16.344 1 86.56 124 PRO B C 1
ATOM 4705 O O . PRO B 1 124 ? -24.516 -1.396 15.656 1 86.56 124 PRO B O 1
ATOM 4708 N N . VAL B 1 125 ? -25.719 0.23 16.422 1 93.19 125 VAL B N 1
ATOM 4709 C CA . VAL B 1 125 ? -24.969 1.273 15.734 1 93.19 125 VAL B CA 1
ATOM 4710 C C . VAL B 1 125 ? -23.531 1.283 16.219 1 93.19 125 VAL B C 1
ATOM 4712 O O . VAL B 1 125 ? -22.594 1.458 15.422 1 93.19 125 VAL B O 1
ATOM 4715 N N . PHE B 1 126 ? -23.406 1.071 17.562 1 97.81 126 PHE B N 1
ATOM 4716 C CA . PHE B 1 126 ? -22.078 1.104 18.156 1 97.81 126 PHE B CA 1
ATOM 4717 C C . PHE B 1 126 ? -21.797 -0.177 18.938 1 97.81 126 PHE B C 1
ATOM 4719 O O . PHE B 1 126 ? -22.469 -0.456 19.938 1 97.81 126 PHE B O 1
ATOM 4726 N N . GLU B 1 127 ? -20.812 -0.897 18.453 1 96.12 127 GLU B N 1
ATOM 4727 C CA . GLU B 1 127 ? -20.375 -2.1 19.156 1 96.12 127 GLU B CA 1
ATOM 4728 C C . GLU B 1 127 ? -19.141 -1.822 20.016 1 96.12 127 GLU B C 1
ATOM 4730 O O . GLU B 1 127 ? -18.203 -1.144 19.578 1 96.12 127 GLU B O 1
ATOM 4735 N N . GLU B 1 128 ? -19.109 -2.342 21.203 1 97.56 128 GLU B N 1
ATOM 4736 C CA . GLU B 1 128 ? -18 -2.131 22.125 1 97.56 128 GLU B CA 1
ATOM 4737 C C . GLU B 1 128 ? -16.719 -2.779 21.609 1 97.56 128 GLU B C 1
ATOM 4739 O O . GLU B 1 128 ? -16.75 -3.889 21.062 1 97.56 128 GLU B O 1
ATOM 4744 N N . HIS B 1 129 ? -15.625 -2.125 21.781 1 97.88 129 HIS B N 1
ATOM 4745 C CA . HIS B 1 129 ? -14.328 -2.705 21.453 1 97.88 129 HIS B CA 1
ATOM 4746 C C . HIS B 1 129 ? -14.008 -3.896 22.344 1 97.88 129 HIS B C 1
ATOM 4748 O O . HIS B 1 129 ? -14.102 -3.799 23.578 1 97.88 129 HIS B O 1
ATOM 4754 N N . ASP B 1 130 ? -13.719 -5 21.703 1 95.69 130 ASP B N 1
ATOM 4755 C CA . ASP B 1 130 ? -13.289 -6.223 22.375 1 95.69 130 ASP B CA 1
ATOM 4756 C C . ASP B 1 130 ? -11.844 -6.562 22.031 1 95.69 130 ASP B C 1
ATOM 4758 O O . ASP B 1 130 ? -11.57 -7.062 20.938 1 95.69 130 ASP B O 1
ATOM 4762 N N . PRO B 1 131 ? -10.945 -6.344 22.953 1 92.31 131 PRO B N 1
ATOM 4763 C CA . PRO B 1 131 ? -9.539 -6.598 22.656 1 92.31 131 PRO B CA 1
ATOM 4764 C C . PRO B 1 131 ? -9.273 -8.055 22.281 1 92.31 131 PRO B C 1
ATOM 4766 O O . PRO B 1 131 ? -8.297 -8.352 21.578 1 92.31 131 PRO B O 1
ATOM 4769 N N . GLU B 1 132 ? -10.047 -8.969 22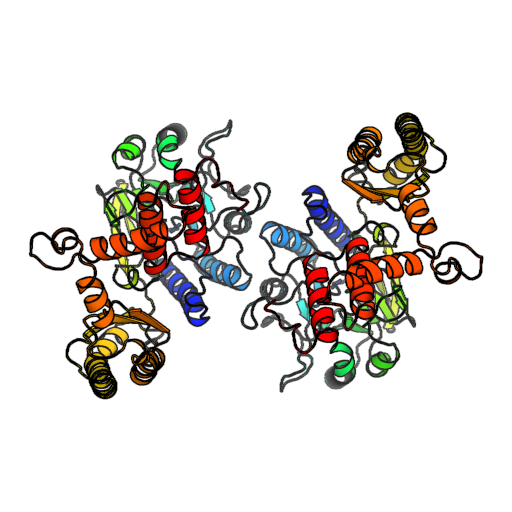.719 1 92.62 132 GLU B N 1
ATOM 4770 C CA . GLU B 1 132 ? -9.859 -10.383 22.422 1 92.62 132 GLU B CA 1
ATOM 4771 C C . GLU B 1 132 ? -10.375 -10.734 21.031 1 92.62 132 GLU B C 1
ATOM 4773 O O . GLU B 1 132 ? -9.914 -11.695 20.406 1 92.62 132 GLU B O 1
ATOM 4778 N N . ASN B 1 133 ? -11.328 -9.945 20.609 1 92.31 133 ASN B N 1
ATOM 4779 C CA . ASN B 1 133 ? -11.914 -10.102 19.281 1 92.31 133 ASN B CA 1
ATOM 4780 C C . ASN B 1 133 ? -12.18 -8.75 18.625 1 92.31 133 ASN B C 1
ATOM 4782 O O . ASN B 1 133 ? -13.328 -8.367 18.438 1 92.31 133 ASN B O 1
ATOM 4786 N N . PRO B 1 134 ? -11.188 -8.172 18.25 1 89.62 134 PRO B N 1
ATOM 4787 C CA . PRO B 1 134 ? -11.336 -6.77 17.859 1 89.62 134 PRO B CA 1
ATOM 4788 C C . PRO B 1 134 ? -12.016 -6.598 16.5 1 89.62 134 PRO B C 1
ATOM 4790 O O . PRO B 1 134 ? -12.516 -5.516 16.188 1 89.62 134 PRO B O 1
ATOM 4793 N N . GLY B 1 135 ? -12.078 -7.676 15.672 1 92.19 135 GLY B N 1
ATOM 4794 C CA . GLY B 1 135 ? -12.594 -7.496 14.32 1 92.19 135 GLY B CA 1
ATOM 4795 C C . GLY B 1 135 ? -11.797 -6.496 13.508 1 92.19 135 GLY B C 1
ATOM 4796 O O . GLY B 1 135 ? -10.578 -6.398 13.656 1 92.19 135 GLY B O 1
ATOM 4797 N N . THR B 1 136 ? -12.477 -5.816 12.531 1 92.88 136 THR B N 1
ATOM 4798 C CA . THR B 1 136 ? -11.781 -4.855 11.672 1 92.88 136 THR B CA 1
ATOM 4799 C C . THR B 1 136 ? -12 -3.434 12.18 1 92.88 136 THR B C 1
ATOM 4801 O O . THR B 1 136 ? -11.359 -2.496 11.703 1 92.88 136 THR B O 1
ATOM 4804 N N . SER B 1 137 ? -12.945 -3.287 13.102 1 95.31 137 SER B N 1
ATOM 4805 C CA . SER B 1 137 ? -13.234 -2.008 13.75 1 95.31 137 SER B CA 1
ATOM 4806 C C . SER B 1 137 ? -14.164 -2.188 14.945 1 95.31 137 SER B C 1
ATOM 4808 O O . SER B 1 137 ? -14.641 -3.295 15.203 1 95.31 137 SER B O 1
ATOM 4810 N N . SER B 1 138 ? -14.383 -1.137 15.734 1 97.56 138 SER B N 1
ATOM 4811 C CA . SER B 1 138 ? -15.328 -1.079 16.844 1 97.56 138 SER B CA 1
ATOM 4812 C C . SER B 1 138 ? -16.188 0.176 16.781 1 97.56 138 SER B C 1
ATOM 4814 O O . SER B 1 138 ? -15.977 1.033 15.922 1 97.56 138 SER B O 1
ATOM 4816 N N . GLY B 1 139 ? -17.156 0.133 17.656 1 98 139 GLY B N 1
ATOM 4817 C CA . GLY B 1 139 ? -18.047 1.289 17.688 1 98 139 GLY B CA 1
ATOM 4818 C C . GLY B 1 139 ? -17.656 2.305 18.75 1 98 139 GLY B C 1
ATOM 4819 O O . GLY B 1 139 ? -17.766 3.512 18.516 1 98 139 GLY B O 1
ATOM 4820 N N . TYR B 1 140 ? -17.297 1.79 19.922 1 98.62 140 TYR B N 1
ATOM 4821 C CA . TYR B 1 140 ? -16.891 2.672 21 1 98.62 140 TYR B CA 1
ATOM 4822 C C . TYR B 1 140 ? -15.922 1.962 21.953 1 98.62 140 TYR B C 1
ATOM 4824 O O . TYR B 1 140 ? -15.781 0.738 21.891 1 98.62 140 TYR B O 1
ATOM 4832 N N . ILE B 1 141 ? -15.211 2.766 22.734 1 98.62 141 ILE B N 1
ATOM 4833 C CA . ILE B 1 141 ? -14.336 2.275 23.797 1 98.62 141 ILE B CA 1
ATOM 4834 C C . ILE B 1 141 ? -14.398 3.221 24.984 1 98.62 141 ILE B C 1
ATOM 4836 O O . ILE B 1 141 ? -14.648 4.418 24.828 1 98.62 141 ILE B O 1
ATOM 4840 N N . GLU B 1 142 ? -14.25 2.691 26.156 1 97.81 142 GLU B N 1
ATOM 4841 C CA . GLU B 1 142 ? -14.234 3.506 27.375 1 97.81 142 GLU B CA 1
ATOM 4842 C C . GLU B 1 142 ? -12.875 3.428 28.062 1 97.81 142 GLU B C 1
ATOM 4844 O O . GLU B 1 142 ? -12.367 2.334 28.328 1 97.81 142 GLU B O 1
ATOM 4849 N N . ILE B 1 143 ? -12.297 4.602 28.266 1 96.62 143 ILE B N 1
ATOM 4850 C CA . ILE B 1 143 ? -11.008 4.707 28.938 1 96.62 143 ILE B CA 1
ATOM 4851 C C . ILE B 1 143 ? -11.094 5.719 30.078 1 96.62 143 ILE B C 1
ATOM 4853 O O . ILE B 1 143 ? -11.281 6.918 29.828 1 96.62 143 ILE B O 1
ATOM 4857 N N . ASN B 1 144 ? -10.945 5.316 31.328 1 94.69 144 ASN B N 1
ATOM 4858 C CA . ASN B 1 144 ? -10.906 6.172 32.5 1 94.69 144 ASN B CA 1
ATOM 4859 C C . ASN B 1 144 ? -12.141 7.062 32.594 1 94.69 144 ASN B C 1
ATOM 4861 O O . ASN B 1 144 ? -12.031 8.273 32.781 1 94.69 144 ASN B O 1
ATOM 4865 N N . GLY B 1 145 ? -13.258 6.492 32.281 1 93.75 145 GLY B N 1
ATOM 4866 C CA . GLY B 1 145 ? -14.516 7.211 32.438 1 93.75 145 GLY B CA 1
ATOM 4867 C C . GLY B 1 145 ? -14.906 7.996 31.219 1 93.75 145 GLY B C 1
ATOM 4868 O O . GLY B 1 145 ? -15.992 8.578 31.172 1 93.75 145 GLY B O 1
ATOM 4869 N N . VAL B 1 146 ? -14 8.008 30.25 1 97.06 146 VAL B N 1
ATOM 4870 C CA . VAL B 1 146 ? -14.312 8.664 28.984 1 97.06 146 VAL B CA 1
ATOM 4871 C C . VAL B 1 146 ? -14.773 7.637 27.969 1 97.06 146 VAL B C 1
ATOM 4873 O O . VAL B 1 146 ? -14.031 6.707 27.625 1 97.06 146 VAL B O 1
ATOM 4876 N N . ARG B 1 147 ? -15.977 7.766 27.5 1 98.25 147 ARG B N 1
ATOM 4877 C CA . ARG B 1 147 ? -16.5 6.883 26.469 1 98.25 147 ARG B CA 1
ATOM 4878 C C . ARG B 1 147 ? -16.406 7.531 25.094 1 98.25 147 ARG B C 1
ATOM 4880 O O . ARG B 1 147 ? -16.984 8.602 24.859 1 98.25 147 ARG B O 1
ATOM 4887 N N . ILE B 1 148 ? -15.711 6.91 24.203 1 98.88 148 ILE B N 1
ATOM 4888 C CA . ILE B 1 148 ? -15.398 7.492 22.906 1 98.88 148 ILE B CA 1
ATOM 4889 C C . ILE B 1 148 ? -16.156 6.742 21.797 1 98.88 148 ILE B C 1
ATOM 4891 O O . ILE B 1 148 ? -16 5.527 21.656 1 98.88 148 ILE B O 1
ATOM 4895 N N . PHE B 1 149 ? -16.984 7.469 21.062 1 98.88 149 PHE B N 1
ATOM 4896 C CA . PHE B 1 149 ? -17.688 6.945 19.906 1 98.88 149 PHE B CA 1
ATOM 4897 C C . PHE B 1 149 ? -17.078 7.48 18.609 1 98.88 149 PHE B C 1
ATOM 4899 O O . PHE B 1 149 ? -16.484 8.555 18.609 1 98.88 149 PHE B O 1
ATOM 4906 N N . GLY B 1 150 ? -17.25 6.734 17.516 1 98.75 150 GLY B N 1
ATOM 4907 C CA . GLY B 1 150 ? -16.688 7.188 16.266 1 98.75 150 GLY B CA 1
ATOM 4908 C C . GLY B 1 150 ? -17.688 7.203 15.125 1 98.75 150 GLY B C 1
ATOM 4909 O O . GLY B 1 150 ? -18.453 6.246 14.953 1 98.75 150 GLY B O 1
ATOM 4910 N N . LEU B 1 151 ? -17.688 8.305 14.391 1 98.06 151 LEU B N 1
ATOM 4911 C CA . LEU B 1 151 ? -18.438 8.445 13.141 1 98.06 151 LEU B CA 1
ATOM 4912 C C . LEU B 1 151 ? -17.5 8.68 11.969 1 98.06 151 LEU B C 1
ATOM 4914 O O . LEU B 1 151 ? -16.891 9.742 11.859 1 98.06 151 LEU B O 1
ATOM 4918 N N . GLN B 1 152 ? -17.422 7.738 11.094 1 96 152 GLN B N 1
ATOM 4919 C CA . GLN B 1 152 ? -16.516 7.805 9.945 1 96 152 GLN B CA 1
ATOM 4920 C C . GLN B 1 152 ? -17 8.836 8.93 1 96 152 GLN B C 1
ATOM 4922 O O . GLN B 1 152 ? -18.125 9.328 9.023 1 96 152 GLN B O 1
ATOM 4927 N N . TYR B 1 153 ? -16.156 9.133 8.023 1 96.06 153 TYR B N 1
ATOM 4928 C CA . TYR B 1 153 ? -16.516 10.062 6.953 1 96.06 153 TYR B CA 1
ATOM 4929 C C . TYR B 1 153 ? -17.688 9.531 6.145 1 96.06 153 TYR B C 1
ATOM 4931 O O . TYR B 1 153 ? -17.656 8.398 5.652 1 96.06 153 TYR B O 1
ATOM 4939 N N . LEU B 1 154 ? -18.688 10.398 5.969 1 93.44 154 LEU B N 1
ATOM 4940 C CA . LEU B 1 154 ? -19.875 10.023 5.207 1 93.44 154 LEU B CA 1
ATOM 4941 C C . LEU B 1 154 ? -20.172 11.055 4.121 1 93.44 154 LEU B C 1
ATOM 4943 O O . LEU B 1 154 ? -21.188 10.969 3.443 1 93.44 154 LEU B O 1
ATOM 4947 N N . GLY B 1 155 ? -19.359 11.992 4.039 1 90 155 GLY B N 1
ATOM 4948 C CA . GLY B 1 155 ? -19.594 13.039 3.066 1 90 155 GLY B CA 1
ATOM 4949 C C . GLY B 1 155 ? -20.891 13.797 3.312 1 90 155 GLY B C 1
ATOM 4950 O O . GLY B 1 155 ? -21.188 14.195 4.445 1 90 155 GLY B O 1
ATOM 4951 N N . GLN B 1 156 ? -21.641 13.953 2.289 1 86.31 156 GLN B N 1
ATOM 4952 C CA . GLN B 1 156 ? -22.859 14.766 2.34 1 86.31 156 GLN B CA 1
ATOM 4953 C C . GLN B 1 156 ? -23.953 14.055 3.127 1 86.31 156 GLN B C 1
ATOM 4955 O O . GLN B 1 156 ? -24.969 14.672 3.492 1 86.31 156 GLN B O 1
ATOM 4960 N N . GLN B 1 157 ? -23.766 12.828 3.443 1 90.56 157 GLN B N 1
ATOM 4961 C CA . GLN B 1 157 ? -24.797 12.062 4.141 1 90.56 157 GLN B CA 1
ATOM 4962 C C . GLN B 1 157 ? -24.672 12.227 5.652 1 90.56 157 GLN B C 1
ATOM 4964 O O . GLN B 1 157 ? -25.516 11.75 6.406 1 90.56 157 GLN B O 1
ATOM 4969 N N . THR B 1 158 ? -23.656 12.867 6.133 1 93.69 158 THR B N 1
ATOM 4970 C CA . THR B 1 158 ? -23.359 12.969 7.562 1 93.69 158 THR B CA 1
ATOM 4971 C C . THR B 1 158 ? -24.578 13.5 8.32 1 93.69 158 THR B C 1
ATOM 4973 O O . THR B 1 158 ? -25 12.906 9.312 1 93.69 158 THR B O 1
ATOM 4976 N N . GLY B 1 159 ? -25.156 14.555 7.832 1 92.44 159 GLY B N 1
ATOM 4977 C CA . GLY B 1 159 ? -26.266 15.203 8.516 1 92.44 159 GLY B CA 1
ATOM 4978 C C . GLY B 1 159 ? -27.453 14.281 8.734 1 92.44 159 GLY B C 1
ATOM 4979 O O . GLY B 1 159 ? -28.078 14.305 9.797 1 92.44 159 GLY B O 1
ATOM 4980 N N . ARG B 1 160 ? -27.703 13.453 7.777 1 91.62 160 ARG B N 1
ATOM 4981 C CA . ARG B 1 160 ? -28.875 12.586 7.82 1 91.62 160 ARG B CA 1
ATOM 4982 C C . ARG B 1 160 ? -28.719 11.484 8.859 1 91.62 160 ARG B C 1
ATOM 4984 O O . ARG B 1 160 ? -29.703 10.93 9.352 1 91.62 160 ARG B O 1
ATOM 4991 N N . TYR B 1 161 ? -27.5 11.219 9.242 1 95.12 161 TYR B N 1
ATOM 4992 C CA . TYR B 1 161 ? -27.2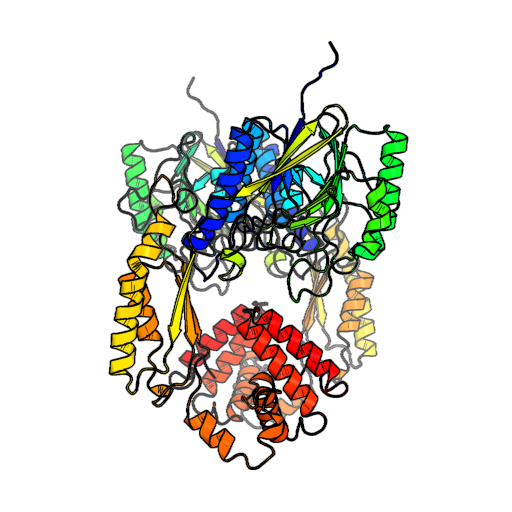66 10.07 10.109 1 95.12 161 TYR B CA 1
ATOM 4993 C C . TYR B 1 161 ? -27.062 10.508 11.555 1 95.12 161 TYR B C 1
ATOM 4995 O O . TYR B 1 161 ? -26.953 9.672 12.453 1 95.12 161 TYR B O 1
ATOM 5003 N N . LEU B 1 162 ? -27.062 11.781 11.836 1 96.25 162 LEU B N 1
ATOM 5004 C CA . LEU B 1 162 ? -26.734 12.266 13.172 1 96.25 162 LEU B CA 1
ATOM 5005 C C . LEU B 1 162 ? -27.812 11.883 14.18 1 96.25 162 LEU B C 1
ATOM 5007 O O . LEU B 1 162 ? -27.516 11.633 15.344 1 96.25 162 LEU B O 1
ATOM 5011 N N . GLU B 1 163 ? -29.047 11.781 13.727 1 95.25 163 GLU B N 1
ATOM 5012 C CA . GLU B 1 163 ? -30.094 11.289 14.609 1 95.25 163 GLU B CA 1
ATOM 5013 C C . GLU B 1 163 ? -29.859 9.836 14.992 1 95.25 163 GLU B C 1
ATOM 5015 O O . GLU B 1 163 ? -30.031 9.453 16.156 1 95.25 163 GLU B O 1
ATOM 5020 N N . THR B 1 164 ? -29.516 9.062 13.969 1 96.38 164 THR B N 1
ATOM 5021 C CA . THR B 1 164 ? -29.219 7.656 14.203 1 96.38 164 THR B CA 1
ATOM 5022 C C . THR B 1 164 ? -28.031 7.512 15.164 1 96.38 164 THR B C 1
ATOM 5024 O O . THR B 1 164 ? -28.047 6.664 16.062 1 96.38 164 THR B O 1
ATOM 5027 N N . VAL B 1 165 ? -27.078 8.312 15.023 1 97.94 165 VAL B N 1
ATOM 5028 C CA . VAL B 1 165 ? -25.891 8.328 15.875 1 97.94 165 VAL B CA 1
ATOM 5029 C C . VAL B 1 165 ? -26.297 8.656 17.312 1 97.94 165 VAL B C 1
ATOM 5031 O O . VAL B 1 165 ? -25.891 7.973 18.25 1 97.94 165 VAL B O 1
ATOM 5034 N N . ALA B 1 166 ? -27.125 9.648 17.469 1 97.75 166 ALA B N 1
ATOM 5035 C CA . ALA B 1 166 ? -27.609 10.055 18.781 1 97.75 166 ALA B CA 1
ATOM 5036 C C . ALA B 1 166 ? -28.344 8.914 19.469 1 97.75 166 ALA B C 1
ATOM 5038 O O . ALA B 1 166 ? -28.109 8.633 20.641 1 97.75 166 ALA B O 1
ATOM 5039 N N . GLU B 1 167 ? -29.188 8.305 18.703 1 96.62 167 GLU B N 1
ATOM 5040 C CA . GLU B 1 167 ? -29.938 7.18 19.25 1 96.62 167 GLU B CA 1
ATOM 5041 C C . GLU B 1 167 ? -29.016 6.043 19.672 1 96.62 167 GLU B C 1
ATOM 5043 O O . GLU B 1 167 ? -29.234 5.406 20.703 1 96.62 167 GLU B O 1
ATOM 5048 N N . GLY B 1 168 ? -28.031 5.805 18.859 1 97.81 168 GLY B N 1
ATOM 5049 C CA . GLY B 1 168 ? -27.047 4.781 19.203 1 97.81 168 GLY B CA 1
ATOM 5050 C C . GLY B 1 168 ? -26.297 5.074 20.5 1 97.81 168 GLY B C 1
ATOM 5051 O O . GLY B 1 168 ? -26.109 4.184 21.328 1 97.81 168 GLY B O 1
ATOM 5052 N N . ILE B 1 169 ? -25.891 6.32 20.672 1 98.38 169 ILE B N 1
ATOM 5053 C CA . ILE B 1 169 ? -25.188 6.734 21.875 1 98.38 169 ILE B CA 1
ATOM 5054 C C . ILE B 1 169 ? -26.094 6.582 23.094 1 98.38 169 ILE B C 1
ATOM 5056 O O . ILE B 1 169 ? -25.688 6.055 24.125 1 98.38 169 ILE B O 1
ATOM 5060 N N . ARG B 1 170 ? -27.344 6.984 22.953 1 97.5 170 ARG B N 1
ATOM 5061 C CA . ARG B 1 170 ? -28.312 6.871 24.031 1 97.5 170 ARG B CA 1
ATOM 5062 C C . ARG B 1 170 ? -28.5 5.418 24.469 1 97.5 170 ARG B C 1
ATOM 5064 O O . ARG B 1 170 ? -28.516 5.121 25.656 1 97.5 170 ARG B O 1
ATOM 5071 N N . GLN B 1 171 ? -28.578 4.598 23.469 1 97.19 171 GLN B N 1
ATOM 5072 C CA . GLN B 1 171 ? -28.781 3.178 23.734 1 97.19 171 GLN B CA 1
ATOM 5073 C C . GLN B 1 171 ? -27.609 2.6 24.531 1 97.19 171 GLN B C 1
ATOM 5075 O O . GLN B 1 171 ? -27.797 1.877 25.5 1 97.19 171 GLN B O 1
ATOM 5080 N N . VAL B 1 172 ? -26.406 2.928 24.156 1 98.12 172 VAL B N 1
ATOM 5081 C CA . VAL B 1 172 ? -25.219 2.432 24.828 1 98.12 172 VAL B CA 1
ATOM 5082 C C . VAL B 1 172 ? -25.188 2.961 26.266 1 98.12 172 VAL B C 1
ATOM 5084 O O . VAL B 1 172 ? -24.922 2.209 27.203 1 98.12 172 VAL B O 1
ATOM 5087 N N . ASN B 1 173 ? -25.469 4.254 26.406 1 97 173 ASN B N 1
ATOM 5088 C CA . ASN B 1 173 ? -25.422 4.871 27.734 1 97 173 ASN B CA 1
ATOM 5089 C C . ASN B 1 173 ? -26.484 4.289 28.656 1 97 173 ASN B C 1
ATOM 5091 O O . ASN B 1 173 ? -26.25 4.156 29.859 1 97 173 ASN B O 1
ATOM 5095 N N . GLU B 1 174 ? -27.609 3.955 28.078 1 96.62 174 GLU B N 1
ATOM 5096 C CA . GLU B 1 174 ? -28.672 3.322 28.859 1 96.62 174 GLU B CA 1
ATOM 5097 C C . GLU B 1 174 ? -28.266 1.919 29.312 1 96.62 174 GLU B C 1
ATOM 5099 O O . GLU B 1 174 ? -28.516 1.523 30.453 1 96.62 174 GLU B O 1
ATOM 5104 N N . GLU B 1 175 ? -27.641 1.295 28.438 1 96.56 175 GLU B N 1
ATOM 5105 C CA . GLU B 1 175 ? -27.281 -0.093 28.688 1 96.56 175 GLU B CA 1
ATOM 5106 C C . GLU B 1 175 ? -26.078 -0.177 29.641 1 96.56 175 GLU B C 1
ATOM 5108 O O . GLU B 1 175 ? -26.047 -1.032 30.516 1 96.56 175 GLU B O 1
ATOM 5113 N N . LYS B 1 176 ? -25.109 0.715 29.5 1 97.06 176 LYS B N 1
ATOM 5114 C CA . LYS B 1 176 ? -23.844 0.598 30.203 1 97.06 176 LYS B CA 1
ATOM 5115 C C . LYS B 1 176 ? -23.75 1.606 31.344 1 97.06 176 LYS B C 1
ATOM 5117 O O . LYS B 1 176 ? -22.781 1.588 32.125 1 97.06 176 LYS B O 1
ATOM 5122 N N . GLY B 1 177 ? -24.781 2.473 31.469 1 96.75 177 GLY B N 1
ATOM 5123 C CA . GLY B 1 177 ? -24.688 3.584 32.406 1 96.75 177 GLY B CA 1
ATOM 5124 C C . GLY B 1 177 ? -24 4.805 31.812 1 96.75 177 GLY B C 1
ATOM 5125 O O . GLY B 1 177 ? -23.234 4.688 30.859 1 96.75 177 GLY B O 1
ATOM 5126 N N . GLU B 1 178 ? -24.25 5.918 32.375 1 94.88 178 GLU B N 1
ATOM 5127 C CA . GLU B 1 178 ? -23.672 7.164 31.891 1 94.88 178 GLU B CA 1
ATOM 5128 C C . GLU B 1 178 ? -22.188 7.262 32.25 1 94.88 178 GLU B C 1
ATOM 5130 O O . GLU B 1 178 ? -21.812 7.035 33.406 1 94.88 178 GLU B O 1
ATOM 5135 N N . PRO B 1 179 ? -21.375 7.578 31.266 1 94.94 179 PRO B N 1
ATOM 5136 C CA . PRO B 1 179 ? -19.969 7.844 31.578 1 94.94 179 PRO B CA 1
ATOM 5137 C C . PRO B 1 179 ? -19.75 9.227 32.188 1 94.94 179 PRO B C 1
ATOM 5139 O O . PRO B 1 179 ? -20.688 10.031 32.25 1 94.94 179 PRO B O 1
ATOM 5142 N N . ASP B 1 180 ? -18.469 9.422 32.625 1 92.94 180 ASP B N 1
ATOM 5143 C CA . ASP B 1 180 ? -18.141 10.758 33.125 1 92.94 180 ASP B CA 1
ATOM 5144 C C . ASP B 1 180 ? -18.156 11.773 31.969 1 92.94 180 ASP B C 1
ATOM 5146 O O . ASP B 1 180 ? -18.594 12.914 32.156 1 92.94 180 ASP B O 1
ATOM 5150 N N . THR B 1 181 ? -17.656 11.359 30.859 1 95.94 181 THR B N 1
ATOM 5151 C CA . THR B 1 181 ? -17.562 12.211 29.672 1 95.94 181 THR B CA 1
ATOM 5152 C C . THR B 1 181 ? -17.844 11.398 28.406 1 95.94 181 THR B C 1
ATOM 5154 O O . THR B 1 181 ? -17.312 10.289 28.25 1 95.94 181 THR B O 1
ATOM 5157 N N . THR B 1 182 ? -18.719 11.93 27.531 1 97.94 182 THR B N 1
ATOM 5158 C CA . THR B 1 182 ? -19 11.312 26.25 1 97.94 182 THR B CA 1
ATOM 5159 C C . THR B 1 182 ? -18.297 12.062 25.125 1 97.94 182 THR B C 1
ATOM 5161 O O . THR B 1 182 ? -18.5 13.258 24.938 1 97.94 182 THR B O 1
ATOM 5164 N N . VAL B 1 183 ? -17.422 11.352 24.406 1 98.56 183 VAL B N 1
ATOM 5165 C CA . VAL B 1 183 ? -16.703 11.898 23.266 1 98.56 183 VAL B CA 1
ATOM 5166 C C . VAL B 1 183 ? -17.234 11.289 21.969 1 98.56 183 VAL B C 1
ATOM 5168 O O . VAL B 1 183 ? -17.453 10.078 21.891 1 98.56 183 VAL B O 1
ATOM 5171 N N . LEU B 1 184 ? -17.531 12.117 20.969 1 98.88 184 LEU B N 1
ATOM 5172 C CA . LEU B 1 184 ? -17.828 11.672 19.609 1 98.88 184 LEU B CA 1
ATOM 5173 C C . LEU B 1 184 ? -16.781 12.203 18.641 1 98.88 184 LEU B C 1
ATOM 5175 O O . LEU B 1 184 ? -16.547 13.414 18.562 1 98.88 184 LEU B O 1
ATOM 5179 N N . LEU B 1 185 ? -16.109 11.297 17.984 1 98.88 185 LEU B N 1
ATOM 5180 C CA . LEU B 1 185 ? -15.211 11.688 16.906 1 98.88 185 LEU B CA 1
ATOM 5181 C C . LEU B 1 185 ? -15.945 11.703 15.57 1 98.88 185 LEU B C 1
ATOM 5183 O O . LEU B 1 185 ? -16.766 10.82 15.289 1 98.88 185 LEU B O 1
ATOM 5187 N N . GLY B 1 186 ? -15.695 12.727 14.781 1 98.31 186 GLY B N 1
ATOM 5188 C CA . GLY B 1 186 ? -16.281 12.852 13.453 1 98.31 186 GLY B CA 1
ATOM 5189 C C . GLY B 1 186 ? -15.359 13.5 12.445 1 98.31 186 GLY B C 1
ATOM 5190 O O . GLY B 1 186 ? -14.555 14.367 12.805 1 98.31 186 GLY B O 1
ATOM 5191 N N . HIS B 1 187 ? -15.531 13.109 11.18 1 97.56 187 HIS B N 1
ATOM 5192 C CA . HIS B 1 187 ? -14.711 13.688 10.117 1 97.56 187 HIS B CA 1
ATOM 5193 C C . HIS B 1 187 ? -15.562 14.508 9.148 1 97.56 187 HIS B C 1
ATOM 5195 O O . HIS B 1 187 ? -15.906 14.031 8.062 1 97.56 187 HIS B O 1
ATOM 5201 N N . PHE B 1 188 ? -15.898 15.633 9.531 1 95.81 188 PHE B N 1
ATOM 5202 C CA . PHE B 1 188 ? -16.672 16.578 8.734 1 95.81 188 PHE B CA 1
ATOM 5203 C C . PHE B 1 188 ? -16.422 18.016 9.211 1 95.81 188 PHE B C 1
ATOM 5205 O O . PHE B 1 188 ? -15.961 18.234 10.328 1 95.81 188 PHE B O 1
ATOM 5212 N N . GLY B 1 189 ? -16.703 18.922 8.281 1 93.94 189 GLY B N 1
ATOM 5213 C CA . GLY B 1 189 ? -16.578 20.328 8.625 1 93.94 189 GLY B CA 1
ATOM 5214 C C . GLY B 1 189 ? -17.906 20.969 9.023 1 93.94 189 GLY B C 1
ATOM 5215 O O . GLY B 1 189 ? -18.969 20.531 8.578 1 93.94 189 GLY B O 1
ATOM 5216 N N . ILE B 1 190 ? -17.797 21.938 9.844 1 92.94 190 ILE B N 1
ATOM 5217 C CA . ILE B 1 190 ? -18.969 22.734 10.211 1 92.94 190 ILE B CA 1
ATOM 5218 C C . ILE B 1 190 ? -19 24.016 9.391 1 92.94 190 ILE B C 1
ATOM 5220 O O . ILE B 1 190 ? -17.969 24.641 9.172 1 92.94 190 ILE B O 1
ATOM 5224 N N . GLU B 1 191 ? -20.125 24.359 9.023 1 87.38 191 GLU B N 1
ATOM 5225 C CA . GLU B 1 191 ? -20.281 25.547 8.195 1 87.38 191 GLU B CA 1
ATOM 5226 C C . GLU B 1 191 ? -19.797 26.797 8.938 1 87.38 191 GLU B C 1
ATOM 5228 O O . GLU B 1 191 ? -19.859 26.859 10.172 1 87.38 191 GLU B O 1
ATOM 5233 N N . GLY B 1 192 ? -19.25 27.781 8.172 1 84.88 192 GLY B N 1
ATOM 5234 C CA . GLY B 1 192 ? -18.953 29.109 8.695 1 84.88 192 GLY B CA 1
ATOM 5235 C C . GLY B 1 192 ? -17.531 29.25 9.203 1 84.88 192 GLY B C 1
ATOM 5236 O O . GLY B 1 192 ? -17.094 30.344 9.57 1 84.88 192 GLY B O 1
ATOM 5237 N N . HIS B 1 193 ? -16.797 28.234 9.281 1 83.38 193 HIS B N 1
ATOM 5238 C CA . HIS B 1 193 ? -15.469 28.312 9.875 1 83.38 193 HIS B CA 1
ATOM 5239 C C . HIS B 1 193 ? -14.391 28.5 8.812 1 83.38 193 HIS B C 1
ATOM 5241 O O . HIS B 1 193 ? -13.289 28.953 9.109 1 83.38 193 HIS B O 1
ATOM 5247 N N . ILE B 1 194 ? -14.578 28.031 7.691 1 76.94 194 ILE B N 1
ATOM 5248 C CA . ILE B 1 194 ? -13.688 28.312 6.574 1 76.94 194 ILE B CA 1
ATOM 5249 C C . ILE B 1 194 ? -14.414 29.141 5.52 1 76.94 194 ILE B C 1
ATOM 5251 O O . ILE B 1 194 ? -15.477 28.734 5.035 1 76.94 194 ILE B O 1
ATOM 5255 N N . PRO B 1 195 ? -13.797 30.234 5.238 1 71.19 195 PRO B N 1
ATOM 5256 C CA . PRO B 1 195 ? -14.453 31.062 4.227 1 71.19 195 PRO B CA 1
ATOM 5257 C C . PRO B 1 195 ? -14.656 30.328 2.904 1 71.19 195 PRO B C 1
ATOM 5259 O O . PRO B 1 195 ? -13.75 29.641 2.432 1 71.19 195 PRO B O 1
ATOM 5262 N N . GLY B 1 196 ? -15.867 30.422 2.406 1 64.75 196 GLY B N 1
ATOM 5263 C CA . GLY B 1 196 ? -16.141 29.875 1.083 1 64.75 196 GLY B CA 1
ATOM 5264 C C . GLY B 1 196 ? -16.453 28.391 1.096 1 64.75 196 GLY B C 1
ATOM 5265 O O . GLY B 1 196 ? -16.781 27.812 0.055 1 64.75 196 GLY B O 1
ATOM 5266 N N . MET B 1 197 ? -16.281 27.906 2.266 1 68.19 197 MET B N 1
ATOM 5267 C CA . MET B 1 197 ? -16.562 26.469 2.318 1 68.19 197 MET B CA 1
ATOM 5268 C C . MET B 1 197 ? -18.062 26.203 2.219 1 68.19 197 MET B C 1
ATOM 5270 O O . MET B 1 197 ? -18.859 26.859 2.893 1 68.19 197 MET B O 1
ATOM 5274 N N . SER B 1 198 ? -18.453 25.375 1.155 1 64.62 198 SER B N 1
ATOM 5275 C CA . SER B 1 198 ? -19.812 24.875 1.024 1 64.62 198 SER B CA 1
ATOM 5276 C C . SER B 1 198 ? -19.906 23.391 1.342 1 64.62 198 SER B C 1
ATOM 5278 O O . SER B 1 198 ? -18.906 22.672 1.247 1 64.62 198 SER B O 1
ATOM 5280 N N . GLY B 1 199 ? -21 23.016 1.985 1 68.69 199 GLY B N 1
ATOM 5281 C CA . GLY B 1 199 ? -21.266 21.594 2.131 1 68.69 199 GLY B CA 1
ATOM 5282 C C . GLY B 1 199 ? -20.922 21.062 3.51 1 68.69 199 GLY B C 1
ATOM 5283 O O . GLY B 1 199 ? -20.828 19.844 3.709 1 68.69 199 GLY B O 1
ATOM 5284 N N . GLY B 1 200 ? -20.641 21.984 4.434 1 83.44 200 GLY B N 1
ATOM 5285 C CA . GLY B 1 200 ? -20.422 21.531 5.801 1 83.44 200 GLY B CA 1
ATOM 5286 C C . GLY B 1 200 ? -21.703 21.312 6.566 1 83.44 200 GLY B C 1
ATOM 5287 O O . GLY B 1 200 ? -22.797 21.562 6.055 1 83.44 200 GLY B O 1
ATOM 5288 N N . ILE B 1 201 ? -21.609 20.703 7.691 1 90.5 201 ILE B N 1
ATOM 5289 C CA . ILE B 1 201 ? -22.719 20.438 8.602 1 90.5 201 ILE B CA 1
ATOM 5290 C C . ILE B 1 201 ? -23.125 21.719 9.312 1 90.5 201 ILE B C 1
ATOM 5292 O O . ILE B 1 201 ? -22.266 22.469 9.789 1 90.5 201 ILE B O 1
ATOM 5296 N N . SER B 1 202 ? -24.422 22.016 9.281 1 90.25 202 SER B N 1
ATOM 5297 C CA . SER B 1 202 ? -24.922 23.188 10.023 1 90.25 202 SER B CA 1
ATOM 5298 C C . SER B 1 202 ? -25.047 22.875 11.508 1 90.25 202 SER B C 1
ATOM 5300 O O . SER B 1 202 ? -25.141 21.719 11.906 1 90.25 202 SER B O 1
ATOM 5302 N N . TYR B 1 203 ? -25.094 23.891 12.297 1 89.81 203 TYR B N 1
ATOM 5303 C CA . TYR B 1 203 ? -25.234 23.719 13.742 1 89.81 203 TYR B CA 1
ATOM 5304 C C . TYR B 1 203 ? -26.562 23.062 14.094 1 89.81 203 TYR B C 1
ATOM 5306 O O . TYR B 1 203 ? -26.641 22.281 15.039 1 89.81 203 TYR B O 1
ATOM 5314 N N . ASN B 1 204 ? -27.547 23.375 13.297 1 91.19 204 ASN B N 1
ATOM 5315 C CA . ASN B 1 204 ? -28.859 22.797 13.539 1 91.19 204 ASN B CA 1
ATOM 5316 C C . ASN B 1 204 ? -28.828 21.266 13.375 1 91.19 204 ASN B C 1
ATOM 5318 O O . ASN B 1 204 ? -29.516 20.562 14.109 1 91.19 204 ASN B O 1
ATOM 5322 N N . GLN B 1 205 ? -28.094 20.891 12.469 1 93.81 205 GLN B N 1
ATOM 5323 C CA . GLN B 1 205 ? -28.016 19.453 12.195 1 93.81 205 GLN B CA 1
ATOM 5324 C C . GLN B 1 205 ? -27.328 18.719 13.344 1 93.81 205 GLN B C 1
ATOM 5326 O O . GLN B 1 205 ? -27.453 17.5 13.469 1 93.81 205 GLN B O 1
ATOM 5331 N N . LEU B 1 206 ? -26.641 19.438 14.172 1 95.69 206 LEU B N 1
ATOM 5332 C CA . LEU B 1 206 ? -25.906 18.828 15.273 1 95.69 206 LEU B CA 1
ATOM 5333 C C . LEU B 1 206 ? -26.781 18.703 16.516 1 95.69 206 LEU B C 1
ATOM 5335 O O . LEU B 1 206 ? -26.375 18.109 17.516 1 95.69 206 LEU B O 1
ATOM 5339 N N . GLU B 1 207 ? -27.953 19.156 16.516 1 95 207 GLU B N 1
ATOM 5340 C CA . GLU B 1 207 ? -28.844 19.234 17.672 1 95 207 GLU B CA 1
ATOM 5341 C C . GLU B 1 207 ? -29.047 17.859 18.312 1 95 207 GLU B C 1
ATOM 5343 O O . GLU B 1 207 ? -29 17.734 19.531 1 95 207 GLU B O 1
ATOM 5348 N N . PRO B 1 208 ? -29.234 16.859 17.469 1 95.88 208 PRO B N 1
ATOM 5349 C CA . PRO B 1 208 ? -29.5 15.547 18.062 1 95.88 208 PRO B CA 1
ATOM 5350 C C . PRO B 1 208 ? -28.359 15.062 18.969 1 95.88 208 PRO B C 1
ATOM 5352 O O . PRO B 1 208 ? -28.594 14.359 19.938 1 95.88 208 PRO B O 1
ATOM 5355 N N . VAL B 1 209 ? -27.094 15.438 18.672 1 96.62 209 VAL B N 1
ATOM 5356 C CA . VAL B 1 209 ? -25.984 14.883 19.422 1 96.62 209 VAL B CA 1
ATOM 5357 C C . VAL B 1 209 ? -25.547 15.875 20.5 1 96.62 209 VAL B C 1
ATOM 5359 O O . VAL B 1 209 ? -24.844 15.508 21.453 1 96.62 209 VAL B O 1
ATOM 5362 N N . GLU B 1 210 ? -25.953 17.094 20.438 1 95.75 210 GLU B N 1
ATOM 5363 C CA . GLU B 1 210 ? -25.516 18.141 21.344 1 95.75 210 GLU B CA 1
ATOM 5364 C C . GLU B 1 210 ? -25.875 17.812 22.797 1 95.75 210 GLU B C 1
ATOM 5366 O O . GLU B 1 210 ? -25.109 18.094 23.719 1 95.75 210 GLU B O 1
ATOM 5371 N N . GLU B 1 211 ? -27 17.078 23 1 92.12 211 GLU B N 1
ATOM 5372 C CA . GLU B 1 211 ? -27.453 16.781 24.359 1 92.12 211 GLU B CA 1
ATOM 5373 C C . GLU B 1 211 ? -26.734 15.578 24.938 1 92.12 211 GLU B C 1
ATOM 5375 O O . GLU B 1 211 ? -26.719 15.375 26.156 1 92.12 211 GLU B O 1
ATOM 5380 N N . LEU B 1 212 ? -26.109 14.836 24.141 1 96.75 212 LEU B N 1
ATOM 5381 C CA . LEU B 1 212 ? -25.547 13.555 24.562 1 96.75 212 LEU B CA 1
ATOM 5382 C C . LEU B 1 212 ? -24.031 13.617 24.609 1 96.75 212 LEU B C 1
ATOM 5384 O O . LEU B 1 212 ? -23.391 12.852 25.344 1 96.75 212 LEU B O 1
ATOM 5388 N N . VAL B 1 213 ? -23.453 14.508 23.844 1 98 213 VAL B N 1
ATOM 5389 C CA . VAL B 1 213 ? -22 14.539 23.609 1 98 213 VAL B CA 1
ATOM 5390 C C . VAL B 1 213 ? -21.391 15.719 24.359 1 98 213 VAL B C 1
ATOM 5392 O O . VAL B 1 213 ? -21.859 16.859 24.234 1 98 213 VAL B O 1
ATOM 5395 N N . ASP B 1 214 ? -20.375 15.422 25.109 1 97.44 214 ASP B N 1
ATOM 5396 C CA . ASP B 1 214 ? -19.688 16.469 25.844 1 97.44 214 ASP B CA 1
ATOM 5397 C C . ASP B 1 214 ? -18.562 17.078 25 1 97.44 214 ASP B C 1
ATOM 5399 O O . ASP B 1 214 ? -18.297 18.281 25.094 1 97.44 214 ASP B O 1
ATOM 5403 N N . TYR B 1 215 ? -17.906 16.281 24.219 1 98.25 215 TYR B N 1
ATOM 5404 C CA . TYR B 1 215 ? -16.781 16.672 23.375 1 98.25 215 TYR B CA 1
ATOM 5405 C C . TYR B 1 215 ? -16.922 16.125 21.969 1 98.25 215 TYR B C 1
ATOM 5407 O O . TYR B 1 215 ? -16.812 14.914 21.75 1 98.25 215 TYR B O 1
ATOM 5415 N N . LEU B 1 216 ? -17.203 16.938 21.047 1 98.5 216 LEU B N 1
ATOM 5416 C CA . LEU B 1 216 ? -17.188 16.562 19.641 1 98.5 216 LEU B CA 1
ATOM 5417 C C . LEU B 1 216 ? -15.836 16.859 19 1 98.5 216 LEU B C 1
ATOM 5419 O O . LEU B 1 216 ? -15.5 18.016 18.766 1 98.5 216 LEU B O 1
ATOM 5423 N N . GLY B 1 217 ? -15.031 15.805 18.812 1 98.75 217 GLY B N 1
ATOM 5424 C CA . GLY B 1 217 ? -13.727 15.93 18.172 1 98.75 217 GLY B CA 1
ATOM 5425 C C . GLY B 1 217 ? -13.773 15.742 16.672 1 98.75 217 GLY B C 1
ATOM 5426 O O . GLY B 1 217 ? -14.055 14.648 16.188 1 98.75 217 GLY B O 1
ATOM 5427 N N . LEU B 1 218 ? -13.406 16.797 16 1 98.19 218 LEU B N 1
ATOM 5428 C CA . LEU B 1 218 ? -13.578 16.797 14.547 1 98.19 218 LEU B CA 1
ATOM 5429 C C . LEU B 1 218 ? -12.227 16.672 13.844 1 98.19 218 LEU B C 1
ATOM 5431 O O . LEU B 1 218 ? -11.188 16.609 14.492 1 98.19 218 LEU B O 1
ATOM 5435 N N . GLY B 1 219 ? -12.266 16.406 12.523 1 97.12 219 GLY B N 1
ATOM 5436 C CA . GLY B 1 219 ? -11.211 16.5 11.531 1 97.12 219 GLY B CA 1
ATOM 5437 C C . GLY B 1 219 ? -11.703 17 10.18 1 97.12 219 GLY B C 1
ATOM 5438 O O . GLY B 1 219 ? -12.711 17.703 10.102 1 97.12 219 GLY B O 1
ATOM 5439 N N . HIS B 1 220 ? -10.922 16.812 9.133 1 95.19 220 HIS B N 1
ATOM 5440 C CA . HIS B 1 220 ? -11.32 17.125 7.762 1 95.19 220 HIS B CA 1
ATOM 5441 C C . HIS B 1 220 ? -10.859 18.516 7.355 1 95.19 220 HIS B C 1
ATOM 5443 O O . HIS B 1 220 ? -10.203 18.688 6.324 1 95.19 220 HIS B O 1
ATOM 5449 N N . LEU B 1 221 ? -11.305 19.516 8.141 1 95.06 221 LEU B N 1
ATOM 5450 C CA . LEU B 1 221 ? -10.797 20.859 7.871 1 95.06 221 LEU B CA 1
ATOM 5451 C C . LEU B 1 221 ? -9.445 21.078 8.539 1 95.06 221 LEU B C 1
ATOM 5453 O O . LEU B 1 221 ? -9.266 20.734 9.711 1 95.06 221 LEU B O 1
ATOM 5457 N N . HIS B 1 222 ? -8.578 21.688 7.812 1 96.5 222 HIS B N 1
ATOM 5458 C CA . HIS B 1 222 ? -7.207 21.781 8.297 1 96.5 222 HIS B CA 1
ATOM 5459 C C . HIS B 1 222 ? -7.023 23 9.188 1 96.5 222 HIS B C 1
ATOM 5461 O O . HIS B 1 222 ? -5.945 23.203 9.75 1 96.5 222 HIS B O 1
ATOM 5467 N N . LYS B 1 223 ? -8.023 23.781 9.383 1 95.94 223 LYS B N 1
ATOM 5468 C CA . LYS B 1 223 ? -7.984 24.953 10.258 1 95.94 223 LYS B CA 1
ATOM 5469 C C . LYS B 1 223 ? -8.523 24.609 11.648 1 95.94 223 LYS B C 1
ATOM 5471 O O . LYS B 1 223 ? -9.547 23.922 11.773 1 95.94 223 LYS B O 1
ATOM 5476 N N . GLN B 1 224 ? -7.84 25.125 12.617 1 97 224 GLN B N 1
ATOM 5477 C CA . GLN B 1 224 ? -8.312 24.953 13.984 1 97 224 GLN B CA 1
ATOM 5478 C C . GLN B 1 224 ? -9.539 25.828 14.258 1 97 224 GLN B C 1
ATOM 5480 O O . GLN B 1 224 ? -9.586 26.984 13.828 1 97 224 GLN B O 1
ATOM 5485 N N . TYR B 1 225 ? -10.562 25.297 14.844 1 95.25 225 TYR B N 1
ATOM 5486 C CA . TYR B 1 225 ? -11.688 26.078 15.336 1 95.25 225 TYR B CA 1
ATOM 5487 C C . TYR B 1 225 ? -12.43 25.328 16.438 1 95.25 225 TYR B C 1
ATOM 5489 O O . TYR B 1 225 ? -12.242 24.125 16.609 1 95.25 225 TYR B O 1
ATOM 5497 N N . SER B 1 226 ? -13.086 26 17.281 1 95.62 226 SER B N 1
ATOM 5498 C CA . SER B 1 226 ? -14 25.453 18.281 1 95.62 226 SER B CA 1
ATOM 5499 C C . SER B 1 226 ? -15.312 26.234 18.312 1 95.62 226 SER B C 1
ATOM 5501 O O . SER B 1 226 ? -15.391 27.344 17.797 1 95.62 226 SER B O 1
ATOM 5503 N N . HIS B 1 227 ? -16.375 25.547 18.766 1 92.56 227 HIS B N 1
ATOM 5504 C CA . HIS B 1 227 ? -17.672 26.188 18.844 1 92.56 227 HIS B CA 1
ATOM 5505 C C . HIS B 1 227 ? -18.469 25.656 20.047 1 92.56 227 HIS B C 1
ATOM 5507 O O . HIS B 1 227 ? -18.516 24.453 20.281 1 92.56 227 HIS B O 1
ATOM 5513 N N . GLY B 1 228 ? -19.344 26.547 20.844 1 88.88 228 GLY B N 1
ATOM 5514 C CA . GLY B 1 228 ? -20.266 26.172 21.906 1 88.88 228 GLY B CA 1
ATOM 5515 C C . GLY B 1 228 ? -19.594 25.438 23.047 1 88.88 228 GLY B C 1
ATOM 5516 O O . GLY B 1 228 ? -20.219 24.625 23.719 1 88.88 228 GLY B O 1
ATOM 5517 N N . ASP B 1 229 ? -18.359 25.312 23.281 1 92.38 229 ASP B N 1
ATOM 5518 C CA . ASP B 1 229 ? -17.547 24.703 24.328 1 92.38 229 ASP B CA 1
ATOM 5519 C C . ASP B 1 229 ? -17.516 23.188 24.188 1 92.38 229 ASP B C 1
ATOM 5521 O O . ASP B 1 229 ? -17.156 22.469 25.125 1 92.38 229 ASP B O 1
ATOM 5525 N N . TRP B 1 230 ? -18.062 22.625 23.109 1 96.25 230 TRP B N 1
ATOM 5526 C CA . TRP B 1 230 ? -18.078 21.172 23.016 1 96.25 230 TRP B CA 1
ATOM 5527 C C . TRP B 1 230 ? -17.594 20.703 21.656 1 96.25 230 TRP B C 1
ATOM 5529 O O . TRP B 1 230 ? -17.312 19.516 21.453 1 96.25 230 TRP B O 1
ATOM 5539 N N . ILE B 1 231 ? -17.469 21.609 20.703 1 97.12 231 ILE B N 1
ATOM 5540 C CA . ILE B 1 231 ? -16.984 21.266 19.359 1 97.12 231 ILE B CA 1
ATOM 5541 C C . ILE B 1 231 ? -15.539 21.703 19.203 1 97.12 231 ILE B C 1
ATOM 5543 O O . ILE B 1 231 ? -15.203 22.875 19.422 1 97.12 231 ILE B O 1
ATOM 5547 N N . PHE B 1 232 ? -14.695 20.812 18.797 1 98.44 232 PHE B N 1
ATOM 5548 C CA . PHE B 1 232 ? -13.281 21.125 18.656 1 98.44 232 PHE B CA 1
ATOM 5549 C C . PHE B 1 232 ? -12.711 20.5 17.391 1 98.44 232 PHE B C 1
ATOM 5551 O O . PHE B 1 232 ? -12.82 19.297 17.188 1 98.44 232 PHE B O 1
ATOM 5558 N N . ASN B 1 233 ? -12.125 21.25 16.516 1 98 233 ASN B N 1
ATOM 5559 C CA . ASN B 1 233 ? -11.336 20.828 15.359 1 98 233 ASN B CA 1
ATOM 5560 C C . ASN B 1 233 ? -9.883 21.266 15.492 1 98 233 ASN B C 1
ATOM 5562 O O . ASN B 1 233 ? -9.578 22.469 15.43 1 98 233 ASN B O 1
ATOM 5566 N N . PRO B 1 234 ? -9.023 20.328 15.641 1 98.44 234 PRO B N 1
ATOM 5567 C CA . PRO B 1 234 ? -7.633 20.734 15.867 1 98.44 234 PRO B CA 1
ATOM 5568 C C . PRO B 1 234 ? -6.969 21.297 14.609 1 98.44 234 PRO B C 1
ATOM 5570 O O . PRO B 1 234 ? -5.984 22.031 14.711 1 98.44 234 PRO B O 1
ATOM 5573 N N . GLY B 1 235 ? -7.512 20.938 13.438 1 97.44 235 GLY B N 1
ATOM 5574 C CA . GLY B 1 235 ? -6.793 21.203 12.203 1 97.44 235 GLY B CA 1
ATOM 5575 C C . GLY B 1 235 ? -5.664 20.219 11.945 1 97.44 235 GLY B C 1
ATOM 5576 O O . GLY B 1 235 ? -5.469 19.281 12.711 1 97.44 235 GLY B O 1
ATOM 5577 N N . SER B 1 236 ? -4.973 20.422 10.789 1 98.12 236 SER B N 1
ATOM 5578 C CA . SER B 1 236 ? -3.824 19.578 10.469 1 98.12 236 SER B CA 1
ATOM 5579 C C . SER B 1 236 ? -2.572 20.047 11.203 1 98.12 236 SER B C 1
ATOM 5581 O O . SER B 1 236 ? -2.426 21.234 11.5 1 98.12 236 SER B O 1
ATOM 5583 N N . PRO B 1 237 ? -1.691 19.125 11.539 1 98.19 237 PRO B N 1
ATOM 5584 C CA . PRO B 1 237 ? -0.452 19.531 12.203 1 98.19 237 PRO B CA 1
ATOM 5585 C C . PRO B 1 237 ? 0.535 20.203 11.258 1 98.19 237 PRO B C 1
ATOM 5587 O O . PRO B 1 237 ? 1.432 20.922 11.695 1 98.19 237 PRO B O 1
ATOM 5590 N N . GLU B 1 238 ? 0.425 19.953 10 1 98.12 238 GLU B N 1
ATOM 5591 C CA . GLU B 1 238 ? 1.299 20.531 8.977 1 98.12 238 GLU B CA 1
ATOM 5592 C C . GLU B 1 238 ? 0.501 21.344 7.961 1 98.12 238 GLU B C 1
ATOM 5594 O O . GLU B 1 238 ? -0.711 21.172 7.832 1 98.12 238 GLU B O 1
ATOM 5599 N N . ALA B 1 239 ? 1.229 22.25 7.309 1 97.44 239 ALA B N 1
ATOM 5600 C CA . ALA B 1 239 ? 0.593 23.062 6.277 1 97.44 239 ALA B CA 1
ATOM 5601 C C . ALA B 1 239 ? 0.608 22.359 4.926 1 97.44 239 ALA B C 1
ATOM 5603 O O . ALA B 1 239 ? 1.649 21.859 4.492 1 97.44 239 ALA B O 1
ATOM 5604 N N . HIS B 1 240 ? -0.494 22.359 4.324 1 96 240 HIS B N 1
ATOM 5605 C CA . HIS B 1 240 ? -0.584 21.656 3.045 1 96 240 HIS B CA 1
ATOM 5606 C C . HIS B 1 240 ? -0.645 22.656 1.886 1 96 240 HIS B C 1
ATOM 5608 O O . HIS B 1 240 ? -0.698 22.25 0.722 1 96 240 HIS B O 1
ATOM 5614 N N . ASN B 1 241 ? -0.67 23.906 2.143 1 93 241 ASN B N 1
ATOM 5615 C CA . ASN B 1 241 ? -0.506 24.984 1.178 1 93 241 ASN B CA 1
ATOM 5616 C C . ASN B 1 241 ? -0.124 26.297 1.861 1 93 241 ASN B C 1
ATOM 5618 O O . ASN B 1 241 ? -0.039 26.359 3.09 1 93 241 ASN B O 1
ATOM 5622 N N . THR B 1 242 ? 0.086 27.281 1.067 1 94.94 242 THR B N 1
ATOM 5623 C CA . THR B 1 242 ? 0.598 28.547 1.597 1 94.94 242 THR B CA 1
ATOM 5624 C C . THR B 1 242 ? -0.477 29.266 2.404 1 94.94 242 THR B C 1
ATOM 5626 O O . THR B 1 242 ? -0.168 29.969 3.371 1 94.94 242 THR B O 1
ATOM 5629 N N . ARG B 1 243 ? -1.686 29.125 2.082 1 91.31 243 ARG B N 1
ATOM 5630 C CA . ARG B 1 243 ? -2.775 29.719 2.844 1 91.31 243 ARG B CA 1
ATOM 5631 C C . ARG B 1 243 ? -2.881 29.094 4.23 1 91.31 243 ARG B C 1
ATOM 5633 O O . ARG B 1 243 ? -3.002 29.812 5.23 1 91.31 243 ARG B O 1
ATOM 5640 N N . GLN B 1 244 ? -2.807 27.828 4.293 1 94.31 244 GLN B N 1
ATOM 5641 C CA . GLN B 1 244 ? -2.908 27.094 5.555 1 94.31 244 GLN B CA 1
ATOM 5642 C C . GLN B 1 244 ? -1.745 27.438 6.484 1 94.31 244 GLN B C 1
ATOM 5644 O O . GLN B 1 244 ? -1.888 27.406 7.707 1 94.31 244 GLN B O 1
ATOM 5649 N N . ALA B 1 245 ? -0.68 27.828 5.879 1 95.25 245 ALA B N 1
ATOM 5650 C CA . ALA B 1 245 ? 0.519 28.109 6.664 1 95.25 245 ALA B CA 1
ATOM 5651 C C . ALA B 1 245 ? 0.304 29.312 7.578 1 95.25 245 ALA B C 1
ATOM 5653 O O . ALA B 1 245 ? 1.06 29.516 8.531 1 95.25 245 ALA B O 1
ATOM 5654 N N . ARG B 1 246 ? -0.724 30.031 7.289 1 92.69 246 ARG B N 1
ATOM 5655 C CA . ARG B 1 246 ? -1.014 31.219 8.078 1 92.69 246 ARG B CA 1
ATOM 5656 C C . ARG B 1 246 ? -1.909 30.891 9.266 1 92.69 246 ARG B C 1
ATOM 5658 O O . ARG B 1 246 ? -2.129 31.719 10.148 1 92.69 246 ARG B O 1
ATOM 5665 N N . TRP B 1 247 ? -2.443 29.719 9.305 1 94.94 247 TRP B N 1
ATOM 5666 C CA . TRP B 1 247 ? -3.355 29.297 10.359 1 94.94 247 TRP B CA 1
ATOM 5667 C C . TRP B 1 247 ? -2.588 28.703 11.539 1 94.94 247 TRP B C 1
ATOM 5669 O O . TRP B 1 247 ? -1.39 28.422 11.43 1 94.94 247 TRP B O 1
ATOM 5679 N N . ASP B 1 248 ? -3.279 28.688 12.688 1 95.5 248 ASP B N 1
ATOM 5680 C CA . ASP B 1 248 ? -2.771 27.906 13.812 1 95.5 248 ASP B CA 1
ATOM 5681 C C . ASP B 1 248 ? -2.957 26.406 13.562 1 95.5 248 ASP B C 1
ATOM 5683 O O . ASP B 1 248 ? -4.086 25.922 13.484 1 95.5 248 ASP B O 1
ATOM 5687 N N . LEU B 1 249 ? -1.885 25.75 13.406 1 97.62 249 LEU B N 1
ATOM 5688 C CA . LEU B 1 249 ? -1.905 24.312 13.125 1 97.62 249 LEU B CA 1
ATOM 5689 C C . LEU B 1 249 ? -1.356 23.516 14.312 1 97.62 249 LEU B C 1
ATOM 5691 O O . LEU B 1 249 ? -0.34 23.891 14.898 1 97.62 249 LEU B O 1
ATOM 5695 N N . GLY B 1 250 ? -2.059 22.516 14.695 1 98.25 250 GLY B N 1
ATOM 5696 C CA . GLY B 1 250 ? -1.588 21.766 15.852 1 98.25 250 GLY B CA 1
ATOM 5697 C C . GLY B 1 250 ? -2.578 20.719 16.328 1 98.25 250 GLY B C 1
ATOM 5698 O O . GLY B 1 250 ? -3.129 19.969 15.531 1 98.25 250 GLY B O 1
ATOM 5699 N N . TYR B 1 251 ? -2.701 20.578 17.672 1 98.69 251 TYR B N 1
ATOM 5700 C CA . TYR B 1 251 ? -3.52 19.578 18.344 1 98.69 251 TYR B CA 1
ATOM 5701 C C . TYR B 1 251 ? -4.152 20.125 19.609 1 98.69 251 TYR B C 1
ATOM 5703 O O . TYR B 1 251 ? -3.77 21.203 20.078 1 98.69 251 TYR B O 1
ATOM 5711 N N . TYR B 1 252 ? -5.16 19.453 20.141 1 98.81 252 TYR B N 1
ATOM 5712 C CA . TYR B 1 252 ? -5.758 19.812 21.422 1 98.81 252 TYR B CA 1
ATOM 5713 C C . TYR B 1 252 ? -5.25 18.906 22.531 1 98.81 252 TYR B C 1
ATOM 5715 O O . TYR B 1 252 ? -5.129 17.703 22.359 1 98.81 252 TYR B O 1
ATOM 5723 N N . LEU B 1 253 ? -4.852 19.5 23.625 1 98.62 253 LEU B N 1
ATOM 5724 C CA . LEU B 1 253 ? -4.695 18.828 24.906 1 98.62 253 LEU B CA 1
ATOM 5725 C C . LEU B 1 253 ? -5.93 19.016 25.766 1 98.62 253 LEU B C 1
ATOM 5727 O O . LEU B 1 253 ? -6.32 20.141 26.062 1 98.62 253 LEU B O 1
ATOM 5731 N N . VAL B 1 254 ? -6.531 17.906 26.141 1 98.25 254 VAL B N 1
ATOM 5732 C CA . VAL B 1 254 ? -7.812 17.984 26.828 1 98.25 254 VAL B CA 1
ATOM 5733 C C . VAL B 1 254 ? -7.691 17.375 28.234 1 98.25 254 VAL B C 1
ATOM 5735 O O . VAL B 1 254 ? -7.312 16.219 28.375 1 98.25 254 VAL B O 1
ATOM 5738 N N . ASP B 1 255 ? -8.008 18.156 29.219 1 97.12 255 ASP B N 1
ATOM 5739 C CA . ASP B 1 255 ? -8.055 17.703 30.594 1 97.12 255 ASP B CA 1
ATOM 5740 C C . ASP B 1 255 ? -9.492 17.516 31.078 1 97.12 255 ASP B C 1
ATOM 5742 O O . ASP B 1 255 ? -10.281 18.469 31.062 1 97.12 255 ASP B O 1
ATOM 5746 N N . VAL B 1 256 ? -9.766 16.328 31.453 1 95.56 256 VAL B N 1
ATOM 5747 C CA . VAL B 1 256 ? -11.109 16 31.938 1 95.56 256 VAL B CA 1
ATOM 5748 C C . VAL B 1 256 ? -11.094 15.867 33.469 1 95.56 256 VAL B C 1
ATOM 5750 O O . VAL B 1 256 ? -10.336 15.062 34 1 95.56 256 VAL B O 1
ATOM 5753 N N . GLU B 1 257 ? -11.914 16.656 34.094 1 91.62 257 GLU B N 1
ATOM 5754 C CA . GLU B 1 257 ? -12.039 16.609 35.531 1 91.62 257 GLU B CA 1
ATOM 5755 C C . GLU B 1 257 ? -12.961 15.477 35.969 1 91.62 257 GLU B C 1
ATOM 5757 O O . GLU B 1 257 ? -13.766 14.977 35.188 1 91.62 257 GLU B O 1
ATOM 5762 N N . PRO B 1 258 ? -12.859 15.07 37.188 1 87.25 258 PRO B N 1
ATOM 5763 C CA . PRO B 1 258 ? -13.664 13.953 37.719 1 87.25 258 PRO B CA 1
ATOM 5764 C C . PRO B 1 258 ? -15.164 14.219 37.594 1 87.25 258 PRO B C 1
ATOM 5766 O O . PRO B 1 258 ? -15.961 13.281 37.5 1 87.25 258 PRO B O 1
ATOM 5769 N N . ASP B 1 259 ? -15.531 15.492 37.562 1 85.38 259 ASP B N 1
ATOM 5770 C CA . ASP B 1 259 ? -16.953 15.805 37.469 1 85.38 259 ASP B CA 1
ATOM 5771 C C . ASP B 1 259 ? -17.438 15.828 36.031 1 85.38 259 ASP B C 1
ATOM 5773 O O . ASP B 1 259 ? -18.609 16.125 35.781 1 85.38 259 ASP B O 1
ATOM 5777 N N . GLY B 1 260 ? -16.531 15.586 35.125 1 84.75 260 GLY B N 1
ATOM 5778 C CA . GLY B 1 260 ? -16.906 15.5 33.719 1 84.75 260 GLY B CA 1
ATOM 5779 C C . GLY B 1 260 ? -16.609 16.766 32.938 1 84.75 260 GLY B C 1
ATOM 5780 O O . GLY B 1 260 ? -16.609 16.766 31.719 1 84.75 260 GLY B O 1
ATOM 5781 N N . SER B 1 261 ? -16.344 17.828 33.719 1 89.62 261 SER B N 1
ATOM 5782 C CA . SER B 1 261 ? -15.938 19.047 33.062 1 89.62 261 SER B CA 1
ATOM 5783 C C . SER B 1 261 ? -14.555 18.906 32.438 1 89.62 261 SER B C 1
ATOM 5785 O O . SER B 1 261 ? -13.766 18.047 32.844 1 89.62 261 SER B O 1
ATOM 5787 N N . PHE B 1 262 ? -14.383 19.641 31.219 1 93.12 262 PHE B N 1
ATOM 5788 C CA . PHE B 1 262 ? -13.07 19.5 30.609 1 93.12 262 PHE B CA 1
ATOM 5789 C C . PHE B 1 262 ? -12.562 20.844 30.094 1 93.12 262 PHE B C 1
ATOM 5791 O O . PHE B 1 262 ? -13.344 21.781 29.953 1 93.12 262 PHE B O 1
ATOM 5798 N N . GLU B 1 263 ? -11.273 20.938 30 1 95.38 263 GLU B N 1
ATOM 5799 C CA . GLU B 1 263 ? -10.578 22.062 29.375 1 95.38 263 GLU B CA 1
ATOM 5800 C C . GLU B 1 263 ? -9.75 21.594 28.172 1 95.38 263 GLU B C 1
ATOM 5802 O O . GLU B 1 263 ? -9.031 20.594 28.266 1 95.38 263 GLU B O 1
ATOM 5807 N N . ALA B 1 264 ? -10 22.281 27.047 1 97.69 264 ALA B N 1
ATOM 5808 C CA . ALA B 1 264 ? -9.258 21.953 25.844 1 97.69 264 ALA B CA 1
ATOM 5809 C C . ALA B 1 264 ? -8.32 23.094 25.438 1 97.69 264 ALA B C 1
ATOM 5811 O O . ALA B 1 264 ? -8.758 24.234 25.25 1 97.69 264 ALA B O 1
ATOM 5812 N N . GLU B 1 265 ? -7.066 22.781 25.375 1 98 265 GLU B N 1
ATOM 5813 C CA . GLU B 1 265 ? -6.066 23.766 24.984 1 98 265 GLU B CA 1
ATOM 5814 C C . GLU B 1 265 ? -5.434 23.406 23.641 1 98 265 GLU B C 1
ATOM 5816 O O . GLU B 1 265 ? -4.898 22.312 23.484 1 98 265 GLU B O 1
ATOM 5821 N N . HIS B 1 266 ? -5.555 24.328 22.719 1 98.25 266 HIS B N 1
ATOM 5822 C CA . HIS B 1 266 ? -4.887 24.094 21.453 1 98.25 266 HIS B CA 1
ATOM 5823 C C . HIS B 1 266 ? -3.404 24.438 21.531 1 98.25 266 HIS B C 1
ATOM 5825 O O . HIS B 1 266 ? -3.035 25.484 22.062 1 98.25 266 HIS B O 1
ATOM 5831 N N . ARG B 1 267 ? -2.629 23.578 21.016 1 98.19 267 ARG B N 1
ATOM 5832 C CA . ARG B 1 267 ? -1.182 23.766 20.984 1 98.19 267 ARG B CA 1
ATOM 5833 C C . ARG B 1 267 ? -0.657 23.656 19.547 1 98.19 267 ARG B C 1
ATOM 5835 O O . ARG B 1 267 ? -1.146 22.844 18.766 1 98.19 267 ARG B O 1
ATOM 5842 N N . LEU B 1 268 ? 0.375 24.438 19.328 1 97.38 268 LEU B N 1
ATOM 5843 C CA . LEU B 1 268 ? 0.904 24.516 17.969 1 97.38 268 LEU B CA 1
ATOM 5844 C C . LEU B 1 268 ? 1.908 23.391 17.703 1 97.38 268 LEU B C 1
ATOM 5846 O O . LEU B 1 268 ? 2.699 23.047 18.594 1 97.38 268 LEU B O 1
ATOM 5850 N N . SER B 1 269 ? 1.889 22.875 16.531 1 96.94 269 SER B N 1
ATOM 5851 C CA . SER B 1 269 ? 2.842 21.844 16.125 1 96.94 269 SER B CA 1
ATOM 5852 C C . SER B 1 269 ? 4.137 22.453 15.609 1 96.94 269 SER B C 1
ATOM 5854 O O . SER B 1 269 ? 4.16 23.625 15.211 1 96.94 269 SER B O 1
ATOM 5856 N N . LYS B 1 270 ? 5.215 21.703 15.734 1 96.69 270 LYS B N 1
ATOM 5857 C CA . LYS B 1 270 ? 6.445 22.031 15.031 1 96.69 270 LYS B CA 1
ATOM 5858 C C . LYS B 1 270 ? 6.336 21.719 13.539 1 96.69 270 LYS B C 1
ATOM 5860 O O . LYS B 1 270 ? 5.902 20.625 13.172 1 96.69 270 LYS B O 1
ATOM 5865 N N . ARG B 1 271 ? 6.645 22.672 12.711 1 97.25 271 ARG B N 1
ATOM 5866 C CA . ARG B 1 271 ? 6.484 22.469 11.273 1 97.25 271 ARG B CA 1
ATOM 5867 C C . ARG B 1 271 ? 7.465 23.328 10.484 1 97.25 271 ARG B C 1
ATOM 5869 O O . ARG B 1 271 ? 8.188 24.141 11.07 1 97.25 271 ARG B O 1
ATOM 5876 N N . ARG B 1 272 ? 7.551 23.109 9.188 1 97.62 272 ARG B N 1
ATOM 5877 C CA . ARG B 1 272 ? 8.398 23.922 8.312 1 97.62 272 ARG B CA 1
ATOM 5878 C C . ARG B 1 272 ? 7.84 25.328 8.164 1 97.62 272 ARG B C 1
ATOM 5880 O O . ARG B 1 272 ? 6.629 25.516 8.023 1 97.62 272 ARG B O 1
ATOM 5887 N N . PRO B 1 273 ? 8.773 26.312 8.148 1 97.69 273 PRO B N 1
ATOM 5888 C CA . PRO B 1 273 ? 8.289 27.688 7.996 1 97.69 273 PRO B CA 1
ATOM 5889 C C . PRO B 1 273 ? 7.871 28.016 6.566 1 97.69 273 PRO B C 1
ATOM 5891 O O . PRO B 1 273 ? 8.508 27.562 5.613 1 97.69 273 PRO B O 1
ATOM 5894 N N . PHE B 1 274 ? 6.855 28.734 6.484 1 97.94 274 PHE B N 1
ATOM 5895 C CA . PHE B 1 274 ? 6.406 29.406 5.277 1 97.94 274 PHE B CA 1
ATOM 5896 C C . PHE B 1 274 ? 6.531 30.922 5.426 1 97.94 274 PHE B C 1
ATOM 5898 O O . PHE B 1 274 ? 6.328 31.469 6.512 1 97.94 274 PHE B O 1
ATOM 5905 N N . TYR B 1 275 ? 6.902 31.562 4.336 1 98.06 275 TYR B N 1
ATOM 5906 C CA . TYR B 1 275 ? 7.102 33 4.402 1 98.06 275 TYR B CA 1
ATOM 5907 C C . TYR B 1 275 ? 6.574 33.688 3.145 1 98.06 275 TYR B C 1
ATOM 5909 O O . TYR B 1 275 ? 6.895 33.281 2.025 1 98.06 275 TYR B O 1
ATOM 5917 N N . ARG B 1 276 ? 5.797 34.719 3.344 1 97.44 276 ARG B N 1
ATOM 5918 C CA . ARG B 1 276 ? 5.176 35.406 2.219 1 97.44 276 ARG B CA 1
ATOM 5919 C C . ARG B 1 276 ? 5.984 36.625 1.822 1 97.44 276 ARG B C 1
ATOM 5921 O O . ARG B 1 276 ? 6.457 37.375 2.686 1 97.44 276 ARG B O 1
ATOM 5928 N N . ILE B 1 277 ? 6.188 36.781 0.533 1 97.75 277 ILE B N 1
ATOM 5929 C CA . ILE B 1 277 ? 6.793 37.969 -0.053 1 97.75 277 ILE B CA 1
ATOM 5930 C C . ILE B 1 277 ? 5.836 38.594 -1.075 1 97.75 277 ILE B C 1
ATOM 5932 O O . ILE B 1 277 ? 5.438 37.938 -2.037 1 97.75 277 ILE B O 1
ATOM 5936 N N . ASP B 1 278 ? 5.504 39.812 -0.831 1 96.88 278 ASP B N 1
ATOM 5937 C CA . ASP B 1 278 ? 4.691 40.562 -1.781 1 96.88 278 ASP B CA 1
ATOM 5938 C C . ASP B 1 278 ? 5.555 41.531 -2.59 1 96.88 278 ASP B C 1
ATOM 5940 O O . ASP B 1 278 ? 6.367 42.281 -2.025 1 96.88 278 ASP B O 1
ATOM 5944 N N . PHE B 1 279 ? 5.316 41.531 -3.916 1 97.5 279 PHE B N 1
ATOM 5945 C CA . PHE B 1 279 ? 6.094 42.406 -4.781 1 97.5 279 PHE B CA 1
ATOM 5946 C C . PHE B 1 279 ? 5.191 43.125 -5.777 1 97.5 279 PHE B C 1
ATOM 5948 O O . PHE B 1 279 ? 4.5 42.469 -6.57 1 97.5 279 PHE B O 1
ATOM 5955 N N . GLU B 1 280 ? 5.238 44.438 -5.73 1 95.38 280 GLU B N 1
ATOM 5956 C CA . GLU B 1 280 ? 4.492 45.281 -6.664 1 95.38 280 GLU B CA 1
ATOM 5957 C C . GLU B 1 280 ? 5.332 45.625 -7.898 1 95.38 280 GLU B C 1
ATOM 5959 O O . GLU B 1 280 ? 6.418 46.188 -7.777 1 95.38 280 GLU B O 1
ATOM 5964 N N . VAL B 1 281 ? 4.75 45.406 -9.023 1 93.44 281 VAL B N 1
ATOM 5965 C CA . VAL B 1 281 ? 5.551 45.531 -10.234 1 93.44 281 VAL B CA 1
ATOM 5966 C C . VAL B 1 281 ? 5.344 46.906 -10.867 1 93.44 281 VAL B C 1
ATOM 5968 O O . VAL B 1 281 ? 6.051 47.281 -11.812 1 93.44 281 VAL B O 1
ATOM 5971 N N . ASP B 1 282 ? 4.469 47.75 -10.359 1 90.62 282 ASP B N 1
ATOM 5972 C CA . ASP B 1 282 ? 4 48.969 -10.977 1 90.62 282 ASP B CA 1
ATOM 5973 C C . ASP B 1 282 ? 5.113 50.031 -11.016 1 90.62 282 ASP B C 1
ATOM 5975 O O . ASP B 1 282 ? 5.09 50.938 -11.852 1 90.62 282 ASP B O 1
ATOM 5979 N N . GLN B 1 283 ? 5.961 49.875 -10.25 1 89.94 283 GLN B N 1
ATOM 5980 C CA . GLN B 1 283 ? 6.941 50.938 -10.062 1 89.94 283 GLN B CA 1
ATOM 5981 C C . GLN B 1 283 ? 8.086 50.812 -11.062 1 89.94 283 GLN B C 1
ATOM 5983 O O . GLN B 1 283 ? 8.953 51.688 -11.133 1 89.94 283 GLN B O 1
ATOM 5988 N N . TYR B 1 284 ? 8.031 49.75 -11.875 1 93.94 284 TYR B N 1
ATOM 5989 C CA . TYR B 1 284 ? 9.18 49.469 -12.734 1 93.94 284 TYR B CA 1
ATOM 5990 C C . TYR B 1 284 ? 8.797 49.594 -14.203 1 93.94 284 TYR B C 1
ATOM 5992 O O . TYR B 1 284 ? 7.797 49 -14.633 1 93.94 284 TYR B O 1
ATOM 6000 N N . ASP B 1 285 ? 9.656 50.25 -14.898 1 91.75 285 ASP B N 1
ATOM 6001 C CA . ASP B 1 285 ? 9.328 50.562 -16.281 1 91.75 285 ASP B CA 1
ATOM 6002 C C . ASP B 1 285 ? 9.969 49.531 -17.234 1 91.75 285 ASP B C 1
ATOM 6004 O O . ASP B 1 285 ? 9.531 49.406 -18.375 1 91.75 285 ASP B O 1
ATOM 6008 N N . THR B 1 286 ? 11.062 48.938 -16.766 1 93 286 THR B N 1
ATOM 6009 C CA . THR B 1 286 ? 11.766 47.969 -17.594 1 93 286 THR B CA 1
ATOM 6010 C C . THR B 1 286 ? 11.984 46.656 -16.844 1 93 286 THR B C 1
ATOM 6012 O O . THR B 1 286 ? 11.984 46.625 -15.617 1 93 286 THR B O 1
ATOM 6015 N N . PRO B 1 287 ? 12.156 45.594 -17.625 1 93.94 287 PRO B N 1
ATOM 6016 C CA . PRO B 1 287 ? 12.453 44.281 -16.984 1 93.94 287 PRO B CA 1
ATOM 6017 C C . PRO B 1 287 ? 13.703 44.344 -16.109 1 93.94 287 PRO B C 1
ATOM 6019 O O . PRO B 1 287 ? 13.75 43.719 -15.055 1 93.94 287 PRO B O 1
ATOM 6022 N N . GLU B 1 288 ? 14.688 45.125 -16.578 1 94.88 288 GLU B N 1
ATOM 6023 C CA . GLU B 1 288 ? 15.938 45.219 -15.828 1 94.88 288 GLU B CA 1
ATOM 6024 C C . GLU B 1 288 ? 15.719 45.938 -14.492 1 94.88 288 GLU B C 1
ATOM 6026 O O . GLU B 1 288 ? 16.25 45.531 -13.461 1 94.88 288 GLU B O 1
ATOM 6031 N N . GLU B 1 289 ? 14.906 46.969 -14.539 1 95.75 289 GLU B N 1
ATOM 6032 C CA . GLU B 1 289 ? 14.578 47.719 -13.32 1 95.75 289 GLU B CA 1
ATOM 6033 C C . GLU B 1 289 ? 13.773 46.844 -12.352 1 95.75 289 GLU B C 1
ATOM 6035 O O . GLU B 1 289 ? 14 46.875 -11.141 1 95.75 289 GLU B O 1
ATOM 6040 N N . LEU B 1 290 ? 12.852 46.094 -12.898 1 96.06 290 LEU B N 1
ATOM 6041 C CA . LEU B 1 290 ? 12.031 45.219 -12.086 1 96.06 290 LEU B CA 1
ATOM 6042 C C . LEU B 1 290 ? 12.891 44.156 -11.391 1 96.06 290 LEU B C 1
ATOM 6044 O O . LEU B 1 290 ? 12.734 43.906 -10.195 1 96.06 290 LEU B O 1
ATOM 6048 N N . GLU B 1 291 ? 13.828 43.594 -12.125 1 96.56 291 GLU B N 1
ATOM 6049 C CA . GLU B 1 291 ? 14.711 42.562 -11.555 1 96.56 291 GLU B CA 1
ATOM 6050 C C . GLU B 1 291 ? 15.547 43.125 -10.406 1 96.56 291 GLU B C 1
ATOM 6052 O O . GLU B 1 291 ? 15.68 42.5 -9.359 1 96.56 291 GLU B O 1
ATOM 6057 N N . GLN B 1 292 ? 16.094 44.312 -10.672 1 96.69 292 GLN B N 1
ATOM 6058 C CA . GLN B 1 292 ? 16.906 44.969 -9.641 1 96.69 292 GLN B CA 1
ATOM 6059 C C . GLN B 1 292 ? 16.062 45.312 -8.406 1 96.69 292 GLN B C 1
ATOM 6061 O O . GLN B 1 292 ? 16.5 45.062 -7.273 1 96.69 292 GLN B O 1
ATOM 6066 N N . GLY B 1 293 ? 14.891 45.812 -8.641 1 97 293 GLY B N 1
ATOM 6067 C CA . GLY B 1 293 ? 13.977 46.125 -7.547 1 97 293 GLY B CA 1
ATOM 6068 C C . GLY B 1 293 ? 13.562 44.875 -6.781 1 97 293 GLY B C 1
ATOM 6069 O O . GLY B 1 293 ? 13.445 44.906 -5.555 1 97 293 GLY B O 1
ATOM 6070 N N . PHE B 1 294 ? 13.344 43.812 -7.527 1 97.44 294 PHE B N 1
ATOM 6071 C CA . PHE B 1 294 ? 12.938 42.531 -6.918 1 97.44 294 PHE B CA 1
ATOM 6072 C C . PHE B 1 294 ? 14.055 42 -6.047 1 97.44 294 PHE B C 1
ATOM 6074 O O . PHE B 1 294 ? 13.805 41.531 -4.93 1 97.44 294 PHE B O 1
ATOM 6081 N N . LYS B 1 295 ? 15.312 42.031 -6.559 1 97.75 295 LYS B N 1
ATOM 6082 C CA . LYS B 1 295 ? 16.453 41.594 -5.773 1 97.75 295 LYS B CA 1
ATOM 6083 C C . LYS B 1 295 ? 16.547 42.344 -4.449 1 97.75 295 LYS B C 1
ATOM 6085 O O . LYS B 1 295 ? 16.781 41.75 -3.398 1 97.75 295 LYS B O 1
ATOM 6090 N N . GLN B 1 296 ? 16.328 43.625 -4.605 1 97.25 296 GLN B N 1
ATOM 6091 C CA . GLN B 1 296 ? 16.391 44.438 -3.404 1 97.25 296 GLN B CA 1
ATOM 6092 C C . GLN B 1 296 ? 15.258 44.094 -2.439 1 97.25 296 GLN B C 1
ATOM 6094 O O . GLN B 1 296 ? 15.469 44 -1.228 1 97.25 296 GLN B O 1
ATOM 6099 N N . LYS B 1 297 ? 14.078 43.906 -2.99 1 97.44 297 LYS B N 1
ATOM 6100 C CA . LYS B 1 297 ? 12.938 43.531 -2.164 1 97.44 297 LYS B CA 1
ATOM 6101 C C . LYS B 1 297 ? 13.211 42.219 -1.398 1 97.44 297 LYS B C 1
ATOM 6103 O O . LYS B 1 297 ? 12.945 42.156 -0.196 1 97.44 297 LYS B O 1
ATOM 6108 N N . VAL B 1 298 ? 13.742 41.219 -1.989 1 98.25 298 VAL B N 1
ATOM 6109 C CA . VAL B 1 298 ? 14.031 39.938 -1.368 1 98.25 298 VAL B CA 1
ATOM 6110 C C . VAL B 1 298 ? 15.078 40.125 -0.266 1 98.25 298 VAL B C 1
ATOM 6112 O O . VAL B 1 298 ? 14.93 39.562 0.83 1 98.25 298 VAL B O 1
ATOM 6115 N N . MET B 1 299 ? 16.062 40.938 -0.585 1 97.75 299 MET B N 1
ATOM 6116 C CA . MET B 1 299 ? 17.109 41.219 0.408 1 97.75 299 MET B CA 1
ATOM 6117 C C . MET B 1 299 ? 16.516 41.875 1.647 1 97.75 299 MET B C 1
ATOM 6119 O O . MET B 1 299 ? 16.906 41.562 2.771 1 97.75 299 MET B O 1
ATOM 6123 N N . ASP B 1 300 ? 15.586 42.75 1.442 1 97.88 300 ASP B N 1
ATOM 6124 C CA . ASP B 1 300 ? 14.938 43.469 2.537 1 97.88 300 ASP B CA 1
ATOM 6125 C C . ASP B 1 300 ? 14.109 42.531 3.4 1 97.88 300 ASP B C 1
ATOM 6127 O O . ASP B 1 300 ? 13.836 42.812 4.57 1 97.88 300 ASP B O 1
ATOM 6131 N N . GLU B 1 301 ? 13.711 41.406 2.814 1 98.06 301 GLU B N 1
ATOM 6132 C CA . GLU B 1 301 ? 12.844 40.469 3.514 1 98.06 301 GLU B CA 1
ATOM 6133 C C . GLU B 1 301 ? 13.664 39.469 4.324 1 98.06 301 GLU B C 1
ATOM 6135 O O . GLU B 1 301 ? 13.125 38.781 5.188 1 98.06 301 GLU B O 1
ATOM 6140 N N . ILE B 1 302 ? 14.969 39.375 4.137 1 97.75 302 ILE B N 1
ATOM 6141 C CA . ILE B 1 302 ? 15.82 38.344 4.691 1 97.75 302 ILE B CA 1
ATOM 6142 C C . ILE B 1 302 ? 15.82 38.406 6.215 1 97.75 302 ILE B C 1
ATOM 6144 O O . ILE B 1 302 ? 15.656 37.406 6.898 1 97.75 302 ILE B O 1
ATOM 6148 N N . PRO B 1 303 ? 15.961 39.656 6.84 1 97.81 303 PRO B N 1
ATOM 6149 C CA . PRO B 1 303 ? 15.938 39.719 8.305 1 97.81 303 PRO B CA 1
ATOM 6150 C C . PRO B 1 303 ? 14.625 39.188 8.891 1 97.81 303 PRO B C 1
ATOM 6152 O O . PRO B 1 303 ? 14.641 38.438 9.875 1 97.81 303 PRO B O 1
ATOM 6155 N N . GLY B 1 304 ? 13.5 39.562 8.312 1 97.81 304 GLY B N 1
ATOM 6156 C CA . GLY B 1 304 ? 12.211 39.062 8.75 1 97.81 304 GLY B CA 1
ATOM 6157 C C . GLY B 1 304 ? 12.086 37.562 8.609 1 97.81 304 GLY B C 1
ATOM 6158 O O . GLY B 1 304 ? 11.578 36.875 9.508 1 97.81 304 GLY B O 1
ATOM 6159 N N . LEU B 1 305 ? 12.562 37.062 7.527 1 97.94 305 LEU B N 1
ATOM 6160 C CA . LEU B 1 305 ? 12.562 35.625 7.273 1 97.94 305 LEU B CA 1
ATOM 6161 C C . LEU B 1 305 ? 13.398 34.875 8.32 1 97.94 305 LEU B C 1
ATOM 6163 O O . LEU B 1 305 ? 12.953 33.875 8.883 1 97.94 305 LEU B O 1
ATOM 6167 N N . GLN B 1 306 ? 14.539 35.375 8.578 1 97.25 306 GLN B N 1
ATOM 6168 C CA . GLN B 1 306 ? 15.438 34.75 9.539 1 97.25 306 GLN B CA 1
ATOM 6169 C C . GLN B 1 306 ? 14.828 34.719 10.938 1 97.25 306 GLN B C 1
ATOM 6171 O O . GLN B 1 306 ? 14.977 33.75 11.68 1 97.25 306 GLN B O 1
ATOM 6176 N N . GLN B 1 307 ? 14.195 35.781 11.266 1 97.31 307 GLN B N 1
ATOM 6177 C CA . GLN B 1 307 ? 13.523 35.844 12.555 1 97.31 307 GLN B CA 1
ATOM 6178 C C . GLN B 1 307 ? 12.469 34.75 12.68 1 97.31 307 GLN B C 1
ATOM 6180 O O . GLN B 1 307 ? 12.359 34.125 13.727 1 97.31 307 GLN B O 1
ATOM 6185 N N . VAL B 1 308 ? 11.766 34.562 11.617 1 96.69 308 VAL B N 1
ATOM 6186 C CA . VAL B 1 308 ? 10.734 33.531 11.609 1 96.69 308 VAL B CA 1
ATOM 6187 C C . VAL B 1 308 ? 11.391 32.156 11.703 1 96.69 308 VAL B C 1
ATOM 6189 O O . VAL B 1 308 ? 10.969 31.312 12.508 1 96.69 308 VAL B O 1
ATOM 6192 N N . GLN B 1 309 ? 12.383 31.891 10.984 1 96.62 309 GLN B N 1
ATOM 6193 C CA . GLN B 1 309 ? 13.055 30.594 10.898 1 96.62 309 GLN B CA 1
ATOM 6194 C C . GLN B 1 309 ? 13.688 30.203 12.234 1 96.62 309 GLN B C 1
ATOM 6196 O O . GLN B 1 309 ? 13.906 29.031 12.508 1 96.62 309 GLN B O 1
ATOM 6201 N N . GLN B 1 310 ? 13.945 31.203 13.055 1 96 310 GLN B N 1
ATOM 6202 C CA . GLN B 1 310 ? 14.656 30.969 14.305 1 96 310 GLN B CA 1
ATOM 6203 C C . GLN B 1 310 ? 13.68 30.594 15.422 1 96 310 GLN B C 1
ATOM 6205 O O . GLN B 1 310 ? 14.102 30.125 16.484 1 96 310 GLN B O 1
ATOM 6210 N N . LYS B 1 311 ? 12.422 30.859 15.141 1 96.5 311 LYS B N 1
ATOM 6211 C CA . LYS B 1 311 ? 11.445 30.422 16.141 1 96.5 311 LYS B CA 1
ATOM 6212 C C . LYS B 1 311 ? 11.516 28.906 16.344 1 96.5 311 LYS B C 1
ATOM 6214 O O . LYS B 1 311 ? 11.656 28.156 15.391 1 96.5 311 LYS B O 1
ATOM 6219 N N . ASP B 1 312 ? 11.367 28.453 17.547 1 95.69 312 ASP B N 1
ATOM 6220 C CA . ASP B 1 312 ? 11.531 27.062 17.922 1 95.69 312 ASP B CA 1
ATOM 6221 C C . ASP B 1 312 ? 10.586 26.172 17.109 1 95.69 312 ASP B C 1
ATOM 6223 O O . ASP B 1 312 ? 10.977 25.078 16.672 1 95.69 312 ASP B O 1
ATOM 6227 N N . ARG B 1 313 ? 9.383 26.562 16.875 1 95.38 313 ARG B N 1
ATOM 6228 C CA . ARG B 1 313 ? 8.367 25.734 16.219 1 95.38 313 ARG B CA 1
ATOM 6229 C C . ARG B 1 313 ? 8.734 25.453 14.766 1 95.38 313 ARG B C 1
ATOM 6231 O O . ARG B 1 313 ? 8.164 24.562 14.141 1 95.38 313 ARG B O 1
ATOM 6238 N N . TYR B 1 314 ? 9.734 26.234 14.289 1 97.19 314 TYR B N 1
ATOM 6239 C CA . TYR B 1 314 ? 10.07 26.062 12.883 1 97.19 314 TYR B CA 1
ATOM 6240 C C . TYR B 1 314 ? 11.461 25.453 12.719 1 97.19 314 TYR B C 1
ATOM 6242 O O . TYR B 1 314 ? 11.969 25.344 11.602 1 97.19 314 TYR B O 1
ATOM 6250 N N . THR B 1 315 ? 12.109 25.094 13.812 1 95.62 315 THR B N 1
ATOM 6251 C CA . THR B 1 315 ? 13.445 24.5 13.781 1 95.62 315 THR B CA 1
ATOM 6252 C C . THR B 1 315 ? 13.383 22.984 13.938 1 95.62 315 THR B C 1
ATOM 6254 O O . THR B 1 315 ? 12.367 22.453 14.383 1 95.62 315 THR B O 1
ATOM 6257 N N . ASN B 1 316 ? 14.312 22.312 13.461 1 92.25 316 ASN B N 1
ATOM 6258 C CA . ASN B 1 316 ? 14.547 20.891 13.688 1 92.25 316 ASN B CA 1
ATOM 6259 C C . ASN B 1 316 ? 15.852 20.641 14.438 1 92.25 316 ASN B C 1
ATOM 6261 O O . ASN B 1 316 ? 16.938 20.938 13.93 1 92.25 316 ASN B O 1
ATOM 6265 N N . GLN B 1 317 ? 15.742 20.172 15.602 1 90.62 317 GLN B N 1
ATOM 6266 C CA . GLN B 1 317 ? 16.891 19.969 16.469 1 90.62 317 GLN B CA 1
ATOM 6267 C C . GLN B 1 317 ? 17.688 21.266 16.625 1 90.62 317 GLN B C 1
ATOM 6269 O O . GLN B 1 317 ? 18.922 21.266 16.5 1 90.62 317 GLN B O 1
ATOM 6274 N N . GLY B 1 318 ? 17.016 22.359 16.672 1 91.38 318 GLY B N 1
ATOM 6275 C CA . GLY B 1 318 ? 17.625 23.656 16.938 1 91.38 318 GLY B CA 1
ATOM 6276 C C . GLY B 1 318 ? 18.125 24.344 15.695 1 91.38 318 GLY B C 1
ATOM 6277 O O . GLY B 1 318 ? 18.594 25.484 15.758 1 91.38 318 GLY B O 1
ATOM 6278 N N . GLN B 1 319 ? 18.016 23.703 14.578 1 94.75 319 GLN B N 1
ATOM 6279 C CA . GLN B 1 319 ? 18.516 24.297 13.344 1 94.75 319 GLN B CA 1
ATOM 6280 C C . GLN B 1 319 ? 17.359 24.781 12.469 1 94.75 319 GLN B C 1
ATOM 6282 O O . GLN B 1 319 ? 16.344 24.109 12.32 1 94.75 319 GLN B O 1
ATOM 6287 N N . PRO B 1 320 ? 17.578 26 11.961 1 96.12 320 PRO B N 1
ATOM 6288 C CA . PRO B 1 320 ? 16.531 26.5 11.07 1 96.12 320 PRO B CA 1
ATOM 6289 C C . PRO B 1 320 ? 16.344 25.641 9.836 1 96.12 320 PRO B C 1
ATOM 6291 O O . PRO B 1 320 ? 17.297 25.078 9.305 1 96.12 320 PRO B O 1
ATOM 6294 N N . ARG B 1 321 ? 15.086 25.594 9.383 1 97 321 ARG B N 1
ATOM 6295 C CA . ARG B 1 321 ? 14.758 24.812 8.195 1 97 321 ARG B CA 1
ATOM 6296 C C . ARG B 1 321 ? 14.609 25.719 6.977 1 97 321 ARG B C 1
ATOM 6298 O O . ARG B 1 321 ? 14.195 26.875 7.105 1 97 321 ARG B O 1
ATOM 6305 N N . ASN B 1 322 ? 14.977 25.141 5.758 1 97.81 322 ASN B N 1
ATOM 6306 C CA . ASN B 1 322 ? 14.703 25.875 4.523 1 97.81 322 ASN B CA 1
ATOM 6307 C C . ASN B 1 322 ? 13.219 26.188 4.379 1 97.81 322 ASN B C 1
ATOM 6309 O O . ASN B 1 322 ? 12.367 25.312 4.555 1 97.81 322 ASN B O 1
ATOM 6313 N N . PRO B 1 323 ? 12.898 27.422 4.074 1 98.19 323 PRO B N 1
ATOM 6314 C CA . PRO B 1 323 ? 11.492 27.828 4.051 1 98.19 323 PRO B CA 1
ATOM 6315 C C . PRO B 1 323 ? 10.805 27.5 2.725 1 98.19 323 PRO B C 1
ATOM 6317 O O . PRO B 1 323 ? 11.484 27.25 1.722 1 98.19 323 PRO B O 1
ATOM 6320 N N . VAL B 1 324 ? 9.523 27.422 2.775 1 98.38 324 VAL B N 1
ATOM 6321 C CA . VAL B 1 324 ? 8.703 27.562 1.579 1 98.38 324 VAL B CA 1
ATOM 6322 C C . VAL B 1 324 ? 8.305 29.031 1.398 1 98.38 324 VAL B C 1
ATOM 6324 O O . VAL B 1 324 ? 7.77 29.656 2.318 1 98.38 324 VAL B O 1
ATOM 6327 N N . ILE B 1 325 ? 8.602 29.562 0.24 1 98.44 325 ILE B N 1
ATOM 6328 C CA . ILE B 1 325 ? 8.32 30.969 0.009 1 98.44 325 ILE B CA 1
ATOM 6329 C C . ILE B 1 325 ? 7.035 31.109 -0.801 1 98.44 325 ILE B C 1
ATOM 6331 O O . ILE B 1 325 ? 6.891 30.5 -1.863 1 98.44 325 ILE B O 1
ATOM 6335 N N . ASP B 1 326 ? 6.102 31.859 -0.232 1 98 326 ASP B N 1
ATOM 6336 C CA . ASP B 1 326 ? 4.871 32.25 -0.913 1 98 326 ASP B CA 1
ATOM 6337 C C . ASP B 1 326 ? 5.035 33.625 -1.587 1 98 326 ASP B C 1
ATOM 6339 O O . ASP B 1 326 ? 4.844 34.656 -0.954 1 98 326 ASP B O 1
ATOM 6343 N N . LEU B 1 327 ? 5.371 33.562 -2.893 1 97.88 327 LEU B N 1
ATOM 6344 C CA . LEU B 1 327 ? 5.68 34.812 -3.623 1 97.88 327 LEU B CA 1
ATOM 6345 C C . LEU B 1 327 ? 4.453 35.312 -4.383 1 97.88 327 LEU B C 1
ATOM 6347 O O . LEU B 1 327 ? 3.879 34.562 -5.191 1 97.88 327 LEU B O 1
ATOM 6351 N N . HIS B 1 328 ? 4.129 36.562 -4.109 1 96.56 328 HIS B N 1
ATOM 6352 C CA . HIS B 1 328 ? 3 37.219 -4.781 1 96.56 328 HIS B CA 1
ATOM 6353 C C . HIS B 1 328 ? 3.453 38.406 -5.617 1 96.56 328 HIS B C 1
ATOM 6355 O O . HIS B 1 328 ? 4.035 39.344 -5.09 1 96.56 328 HIS B O 1
ATOM 6361 N N . LEU B 1 329 ? 3.217 38.312 -6.898 1 95.5 329 LEU B N 1
ATOM 6362 C CA . LEU B 1 329 ? 3.422 39.438 -7.797 1 95.5 329 LEU B CA 1
ATOM 6363 C C . LEU B 1 329 ? 2.102 40.156 -8.102 1 95.5 329 LEU B C 1
ATOM 6365 O O . LEU B 1 329 ? 1.119 39.5 -8.461 1 95.5 329 LEU B O 1
ATOM 6369 N N . GLU B 1 330 ? 2.166 41.406 -7.852 1 94.12 330 GLU B N 1
ATOM 6370 C CA . GLU B 1 330 ? 0.938 42.156 -8.102 1 94.12 330 GLU B CA 1
ATOM 6371 C C . GLU B 1 330 ? 1.236 43.5 -8.75 1 94.12 330 GLU B C 1
ATOM 6373 O O . GLU B 1 330 ? 2.365 44 -8.68 1 94.12 330 GLU B O 1
ATOM 6378 N N . GLY B 1 331 ? 0.172 44.031 -9.547 1 92.31 331 GLY B N 1
ATOM 6379 C CA . GLY B 1 331 ? 0.277 45.344 -10.133 1 92.31 331 GLY B CA 1
ATOM 6380 C C . GLY B 1 331 ? 0.282 45.344 -11.648 1 92.31 331 GLY B C 1
ATOM 6381 O O . GLY B 1 331 ? 0.088 44.281 -12.266 1 92.31 331 GLY B O 1
ATOM 6382 N N . LEU B 1 332 ? 0.532 46.562 -12.195 1 89.25 332 LEU B N 1
ATOM 6383 C CA . LEU B 1 332 ? 0.515 46.75 -13.648 1 89.25 332 LEU B CA 1
ATOM 6384 C C . LEU B 1 332 ? 1.932 46.75 -14.211 1 89.25 332 LEU B C 1
ATOM 6386 O O . LEU B 1 332 ? 2.779 47.531 -13.781 1 89.25 332 LEU B O 1
ATOM 6390 N N . LEU B 1 333 ? 2.051 45.812 -15.141 1 89 333 LEU B N 1
ATOM 6391 C CA . LEU B 1 333 ? 3.348 45.781 -15.805 1 89 333 LEU B CA 1
ATOM 6392 C C . LEU B 1 333 ? 3.475 46.938 -16.812 1 89 333 LEU B C 1
ATOM 6394 O O . LEU B 1 333 ? 2.578 47.156 -17.625 1 89 333 LEU B O 1
ATOM 6398 N N . ASN B 1 334 ? 4.578 47.594 -16.844 1 88.69 334 ASN B N 1
ATOM 6399 C CA . ASN B 1 334 ? 4.801 48.719 -17.734 1 88.69 334 ASN B CA 1
ATOM 6400 C C . ASN B 1 334 ? 5.543 48.281 -19 1 88.69 334 ASN B C 1
ATOM 6402 O O . ASN B 1 334 ? 5.973 49.125 -19.797 1 88.69 334 ASN B O 1
ATOM 6406 N N . PHE B 1 335 ? 5.832 47.062 -19.125 1 88.06 335 PHE B N 1
ATOM 6407 C CA . PHE B 1 335 ? 6.445 46.5 -20.312 1 88.06 335 PHE B CA 1
ATOM 6408 C C . PHE B 1 335 ? 5.719 45.219 -20.734 1 88.06 335 PHE B C 1
ATOM 6410 O O . PHE B 1 335 ? 4.77 44.781 -20.078 1 88.06 335 PHE B O 1
ATOM 6417 N N . ASN B 1 336 ? 6.098 44.656 -21.812 1 85.19 336 ASN B N 1
ATOM 6418 C CA . ASN B 1 336 ? 5.43 43.469 -22.344 1 85.19 336 ASN B CA 1
ATOM 6419 C C . ASN B 1 336 ? 5.586 42.281 -21.406 1 85.19 336 ASN B C 1
ATOM 6421 O O . ASN B 1 336 ? 6.68 42.031 -20.906 1 85.19 336 ASN B O 1
ATOM 6425 N N . ARG B 1 337 ? 4.508 41.562 -21.172 1 85.38 337 ARG B N 1
ATOM 6426 C CA . ARG B 1 337 ? 4.453 40.438 -20.266 1 85.38 337 ARG B CA 1
ATOM 6427 C C . ARG B 1 337 ? 5.477 39.375 -20.641 1 85.38 337 ARG B C 1
ATOM 6429 O O . ARG B 1 337 ? 6.043 38.719 -19.766 1 85.38 337 ARG B O 1
ATOM 6436 N N . SER B 1 338 ? 5.754 39.281 -21.891 1 83.69 338 SER B N 1
ATOM 6437 C CA . SER B 1 338 ? 6.688 38.281 -22.375 1 83.69 338 SER B CA 1
ATOM 6438 C C . SER B 1 338 ? 8.094 38.531 -21.844 1 83.69 338 SER B C 1
ATOM 6440 O O . SER B 1 338 ? 8.938 37.625 -21.844 1 83.69 338 SER B O 1
ATOM 6442 N N . GLN B 1 339 ? 8.258 39.781 -21.375 1 88.06 339 GLN B N 1
ATOM 6443 C CA . GLN B 1 339 ? 9.594 40.156 -20.906 1 88.06 339 GLN B CA 1
ATOM 6444 C C . GLN B 1 339 ? 9.742 39.875 -19.406 1 88.06 339 GLN B C 1
ATOM 6446 O O . GLN B 1 339 ? 10.836 40.031 -18.859 1 88.06 339 GLN B O 1
ATOM 6451 N N . LEU B 1 340 ? 8.648 39.5 -18.766 1 90.5 340 LEU B N 1
ATOM 6452 C CA . LEU B 1 340 ? 8.727 39.125 -17.359 1 90.5 340 LEU B CA 1
ATOM 6453 C C . LEU B 1 340 ? 9.297 37.719 -17.188 1 90.5 340 LEU B C 1
ATOM 6455 O O . LEU B 1 340 ? 8.617 36.719 -17.484 1 90.5 340 LEU B O 1
ATOM 6459 N N . ASP B 1 341 ? 10.453 37.594 -16.703 1 92.5 341 ASP B N 1
ATOM 6460 C CA . ASP B 1 341 ? 11.148 36.312 -16.562 1 92.5 341 ASP B CA 1
ATOM 6461 C C . ASP B 1 341 ? 10.852 35.656 -15.203 1 92.5 341 ASP B C 1
ATOM 6463 O O . ASP B 1 341 ? 11.602 35.844 -14.25 1 92.5 341 ASP B O 1
ATOM 6467 N N . ILE B 1 342 ? 9.875 34.844 -15.219 1 92.06 342 ILE B N 1
ATOM 6468 C CA . ILE B 1 342 ? 9.391 34.219 -14 1 92.06 342 ILE B CA 1
ATOM 6469 C C . ILE B 1 342 ? 10.461 33.281 -13.445 1 92.06 342 ILE B C 1
ATOM 6471 O O . ILE B 1 342 ? 10.633 33.156 -12.227 1 92.06 342 ILE B O 1
ATOM 6475 N N . GLU B 1 343 ? 11.164 32.656 -14.289 1 94.38 343 GLU B N 1
ATOM 6476 C CA . GLU B 1 343 ? 12.211 31.75 -13.844 1 94.38 343 GLU B CA 1
ATOM 6477 C C . GLU B 1 343 ? 13.336 32.5 -13.133 1 94.38 343 GLU B C 1
ATOM 6479 O O . GLU B 1 343 ? 13.867 32.031 -12.133 1 94.38 343 GLU B O 1
ATOM 6484 N N . ARG B 1 344 ? 13.602 33.562 -13.734 1 94.38 344 ARG B N 1
ATOM 6485 C CA . ARG B 1 344 ? 14.633 34.406 -13.102 1 94.38 344 ARG B CA 1
ATOM 6486 C C . ARG B 1 344 ? 14.18 34.875 -11.734 1 94.38 344 ARG B C 1
ATOM 6488 O O . ARG B 1 344 ? 14.969 34.906 -10.781 1 94.38 344 ARG B O 1
ATOM 6495 N N . ILE B 1 345 ? 12.93 35.219 -11.641 1 95.88 345 ILE B N 1
ATOM 6496 C CA . ILE B 1 345 ? 12.352 35.656 -10.383 1 95.88 345 ILE B CA 1
ATOM 6497 C C . ILE B 1 345 ? 12.43 34.562 -9.344 1 95.88 345 ILE B C 1
ATOM 6499 O O . ILE B 1 345 ? 12.859 34.781 -8.211 1 95.88 345 ILE B O 1
ATOM 6503 N N . ARG B 1 346 ? 12.117 33.438 -9.688 1 96.31 346 ARG B N 1
ATOM 6504 C CA . ARG B 1 346 ? 12.172 32.281 -8.797 1 96.31 346 ARG B CA 1
ATOM 6505 C C . ARG B 1 346 ? 13.609 32 -8.359 1 96.31 346 ARG B C 1
ATOM 6507 O O . ARG B 1 346 ? 13.867 31.719 -7.188 1 96.31 346 ARG B O 1
ATOM 6514 N N . GLU B 1 347 ? 14.469 32.062 -9.297 1 96.75 347 GLU B N 1
ATOM 6515 C CA . GLU B 1 347 ? 15.875 31.797 -9.023 1 96.75 347 GLU B CA 1
ATOM 6516 C C . GLU B 1 347 ? 16.438 32.781 -7.996 1 96.75 347 GLU B C 1
ATOM 6518 O O . GLU B 1 347 ? 17.203 32.406 -7.121 1 96.75 347 GLU B O 1
ATOM 6523 N N . ILE B 1 348 ? 16.062 33.969 -8.164 1 97.38 348 ILE B N 1
ATOM 6524 C CA . ILE B 1 348 ? 16.516 35 -7.242 1 97.38 348 ILE B CA 1
ATOM 6525 C C . ILE B 1 348 ? 16.078 34.656 -5.824 1 97.38 348 ILE B C 1
ATOM 6527 O O . ILE B 1 348 ? 16.875 34.719 -4.883 1 97.38 348 ILE B O 1
ATOM 6531 N N . VAL B 1 349 ? 14.828 34.281 -5.703 1 98.12 349 VAL B N 1
ATOM 6532 C CA . VAL B 1 349 ? 14.289 33.938 -4.391 1 98.12 349 VAL B CA 1
ATOM 6533 C C . VAL B 1 349 ? 15.008 32.719 -3.824 1 98.12 349 VAL B C 1
ATOM 6535 O O . VAL B 1 349 ? 15.445 32.719 -2.668 1 98.12 349 VAL B O 1
ATOM 6538 N N . GLU B 1 350 ? 15.141 31.734 -4.598 1 97.19 350 GLU B N 1
ATOM 6539 C CA . GLU B 1 350 ? 15.781 30.484 -4.168 1 97.19 350 GLU B CA 1
ATOM 6540 C C . GLU B 1 350 ? 17.219 30.734 -3.727 1 97.19 350 GLU B C 1
ATOM 6542 O O . GLU B 1 350 ? 17.656 30.25 -2.68 1 97.19 350 GLU B O 1
ATOM 6547 N N . GLN B 1 351 ? 17.906 31.5 -4.516 1 96.69 351 GLN B N 1
ATOM 6548 C CA . GLN B 1 351 ? 19.312 31.766 -4.238 1 96.69 351 GLN B CA 1
ATOM 6549 C C . GLN B 1 351 ? 19.469 32.594 -2.971 1 96.69 351 GLN B C 1
ATOM 6551 O O . GLN B 1 351 ? 20.359 32.344 -2.164 1 96.69 351 GLN B O 1
ATOM 6556 N N . LYS B 1 352 ? 18.656 33.5 -2.789 1 97.5 352 LYS B N 1
ATOM 6557 C CA . LYS B 1 352 ? 18.828 34.469 -1.696 1 97.5 352 LYS B CA 1
ATOM 6558 C C . LYS B 1 352 ? 18.266 33.906 -0.391 1 97.5 352 LYS B C 1
ATOM 6560 O O . LYS B 1 352 ? 18.719 34.281 0.694 1 97.5 352 LYS B O 1
ATOM 6565 N N . THR B 1 353 ? 17.297 33.062 -0.419 1 97.69 353 THR B N 1
ATOM 6566 C CA . THR B 1 353 ? 16.609 32.625 0.792 1 97.69 353 THR B CA 1
ATOM 6567 C C . THR B 1 353 ? 16.891 31.156 1.0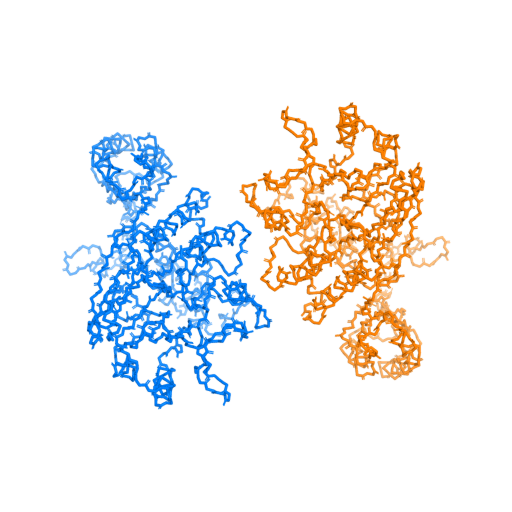77 1 97.69 353 THR B C 1
ATOM 6569 O O . THR B 1 353 ? 16.484 30.625 2.119 1 97.69 353 THR B O 1
ATOM 6572 N N . ASP B 1 354 ? 17.5 30.406 0.206 1 97.19 354 ASP B N 1
ATOM 6573 C CA . ASP B 1 354 ? 17.688 28.953 0.311 1 97.19 354 ASP B CA 1
ATOM 6574 C C . ASP B 1 354 ? 16.344 28.25 0.482 1 97.19 354 ASP B C 1
ATOM 6576 O O . ASP B 1 354 ? 16.203 27.344 1.311 1 97.19 354 ASP B O 1
ATOM 6580 N N . ALA B 1 355 ? 15.359 28.734 -0.249 1 98.12 355 ALA B N 1
ATOM 6581 C CA . ALA B 1 355 ? 14 28.203 -0.143 1 98.12 355 ALA B CA 1
ATOM 6582 C C . ALA B 1 355 ? 13.953 26.75 -0.594 1 98.12 355 ALA B C 1
ATOM 6584 O O . ALA B 1 355 ? 14.617 26.359 -1.563 1 98.12 355 ALA B O 1
ATOM 6585 N N . LEU B 1 356 ? 13.172 25.953 0.14 1 97.88 356 LEU B N 1
ATOM 6586 C CA . LEU B 1 356 ? 12.883 24.594 -0.307 1 97.88 356 LEU B CA 1
ATOM 6587 C C . LEU B 1 356 ? 12.008 24.609 -1.556 1 97.88 356 LEU B C 1
ATOM 6589 O O . LEU B 1 356 ? 12.188 23.781 -2.447 1 97.88 356 LEU B O 1
ATOM 6593 N N . HIS B 1 357 ? 11.109 25.531 -1.573 1 97.69 357 HIS B N 1
ATOM 6594 C CA . HIS B 1 357 ? 10.148 25.688 -2.662 1 97.69 357 HIS B CA 1
ATOM 6595 C C . HIS B 1 357 ? 9.633 27.125 -2.73 1 97.69 357 HIS B C 1
ATOM 6597 O O . HIS B 1 357 ? 9.461 27.781 -1.699 1 97.69 357 HIS B O 1
ATOM 6603 N N . VAL B 1 358 ? 9.438 27.578 -3.98 1 97.75 358 VAL B N 1
ATOM 6604 C CA . VAL B 1 358 ? 8.852 28.891 -4.195 1 97.75 358 VAL B CA 1
ATOM 6605 C C . VAL B 1 358 ? 7.492 28.75 -4.875 1 97.75 358 VAL B C 1
ATOM 6607 O O . VAL B 1 358 ? 7.41 28.328 -6.031 1 97.75 358 VAL B O 1
ATOM 6610 N N . SER B 1 359 ? 6.465 29.094 -4.098 1 96.5 359 SER B N 1
ATOM 6611 C CA . SER B 1 359 ? 5.121 29.156 -4.656 1 96.5 359 SER B CA 1
ATOM 6612 C C . SER B 1 359 ? 4.816 30.547 -5.203 1 96.5 359 SER B C 1
ATOM 6614 O O . SER B 1 359 ? 4.723 31.516 -4.441 1 96.5 359 SER B O 1
ATOM 6616 N N . LEU B 1 360 ? 4.672 30.594 -6.535 1 94.88 360 LEU B N 1
ATOM 6617 C CA . LEU B 1 360 ? 4.5 31.906 -7.164 1 94.88 360 LEU B CA 1
ATOM 6618 C C . LEU B 1 360 ? 3.049 32.125 -7.578 1 94.88 360 LEU B C 1
ATOM 6620 O O . LEU B 1 360 ? 2.465 31.281 -8.273 1 94.88 360 LEU B O 1
ATOM 6624 N N . LYS B 1 361 ? 2.506 33.125 -7.051 1 91.81 361 LYS B N 1
ATOM 6625 C CA . LYS B 1 361 ? 1.199 33.594 -7.484 1 91.81 361 LYS B CA 1
ATOM 6626 C C . LYS B 1 361 ? 1.332 34.906 -8.266 1 91.81 361 LYS B C 1
ATOM 6628 O O . LYS B 1 361 ? 1.674 35.938 -7.699 1 91.81 361 LYS B O 1
ATOM 6633 N N . ASP B 1 362 ? 1.119 34.844 -9.562 1 90.44 362 ASP B N 1
ATOM 6634 C CA . ASP B 1 362 ? 1.256 36 -10.453 1 90.44 362 ASP B CA 1
ATOM 6635 C C . ASP B 1 362 ? -0.098 36.656 -10.719 1 90.44 362 ASP B C 1
ATOM 6637 O O . ASP B 1 362 ? -0.897 36.156 -11.508 1 90.44 362 ASP B O 1
ATOM 6641 N N . ALA B 1 363 ? -0.315 37.688 -10.062 1 88.44 363 ALA B N 1
ATOM 6642 C CA . ALA B 1 363 ? -1.541 38.469 -10.25 1 88.44 363 ALA B CA 1
ATOM 6643 C C . ALA B 1 363 ? -1.258 39.781 -10.992 1 88.44 363 ALA B C 1
ATOM 6645 O O . ALA B 1 363 ? -1.952 40.781 -10.789 1 88.44 363 ALA B O 1
ATOM 6646 N N . THR B 1 364 ? -0.188 39.844 -11.828 1 88.31 364 THR B N 1
ATOM 6647 C CA . THR B 1 364 ? 0.177 41.031 -12.578 1 88.31 364 THR B CA 1
ATOM 6648 C C . THR B 1 364 ? -0.761 41.219 -13.758 1 88.31 364 THR B C 1
ATOM 6650 O O . THR B 1 364 ? -1.339 40.281 -14.273 1 88.31 364 THR B O 1
ATOM 6653 N N . GLU B 1 365 ? -0.961 42.5 -14.086 1 81.81 365 GLU B N 1
ATOM 6654 C CA . GLU B 1 365 ? -1.769 42.875 -15.25 1 81.81 365 GLU B CA 1
ATOM 6655 C C . GLU B 1 365 ? -0.942 43.625 -16.281 1 81.81 365 GLU B C 1
ATOM 6657 O O . GLU B 1 365 ? 0.049 44.281 -15.938 1 81.81 365 GLU B O 1
ATOM 6662 N N . SER B 1 366 ? -1.129 43.281 -17.672 1 71.88 366 SER B N 1
ATOM 6663 C CA . SER B 1 366 ? -0.414 44 -18.719 1 71.88 366 SER B CA 1
ATOM 6664 C C . SER B 1 366 ? -1.252 45.156 -19.266 1 71.88 366 SER B C 1
ATOM 6666 O O . SER B 1 366 ? -2.48 45.062 -19.297 1 71.88 366 SER B O 1
ATOM 6668 N N . ARG B 1 367 ? -0.595 46.219 -19.641 1 58.88 367 ARG B N 1
ATOM 6669 C CA . ARG B 1 367 ? -1.257 47.375 -20.234 1 58.88 367 ARG B CA 1
ATOM 6670 C C . ARG B 1 367 ? -1.938 47 -21.547 1 58.88 367 ARG B C 1
ATOM 6672 O O . ARG B 1 367 ? -3.008 47.531 -21.859 1 58.88 367 ARG B O 1
ATOM 6679 N N . GLU B 1 368 ? -1.117 46.25 -22.312 1 51.88 368 GLU B N 1
ATOM 6680 C CA . GLU B 1 368 ? -1.736 45.844 -23.578 1 51.88 368 GLU B CA 1
ATOM 6681 C C . GLU B 1 368 ? -3.078 45.156 -23.359 1 51.88 368 GLU B C 1
ATOM 6683 O O . GLU B 1 368 ? -4.027 45.375 -24.109 1 51.88 368 GLU B O 1
ATOM 6688 N N . ALA B 1 369 ? -3.123 44.406 -22.391 1 48.59 369 ALA B N 1
ATOM 6689 C CA . ALA B 1 369 ? -4.387 43.719 -22.094 1 48.59 369 ALA B CA 1
ATOM 6690 C C . ALA B 1 369 ? -5.453 44.75 -21.672 1 48.59 369 ALA B C 1
ATOM 6692 O O . ALA B 1 369 ? -6.617 44.625 -22.062 1 48.59 369 ALA B O 1
ATOM 6693 N N . ILE B 1 370 ? -4.918 45.75 -21.047 1 46.75 370 ILE B N 1
ATOM 6694 C CA . ILE B 1 370 ? -5.824 46.812 -20.641 1 46.75 370 ILE B CA 1
ATOM 6695 C C . ILE B 1 370 ? -6.262 47.625 -21.875 1 46.75 370 ILE B C 1
ATOM 6697 O O . ILE B 1 370 ? -7.43 48 -21.984 1 46.75 370 ILE B O 1
ATOM 6701 N N . SER B 1 371 ? -5.262 47.875 -22.812 1 44.81 371 SER B N 1
ATOM 6702 C CA . SER B 1 371 ? -5.625 48.594 -24.031 1 44.81 371 SER B CA 1
ATOM 6703 C C . SER B 1 371 ? -6.656 47.812 -24.844 1 44.81 371 SER B C 1
ATOM 6705 O O . SER B 1 371 ? -7.562 48.406 -25.422 1 44.81 371 SER B O 1
ATOM 6707 N N . VAL B 1 372 ? -6.395 46.594 -25 1 41.16 372 VAL B N 1
ATOM 6708 C CA . VAL B 1 372 ? -7.387 45.812 -25.734 1 41.16 372 VAL B CA 1
ATOM 6709 C C . VAL B 1 372 ? -8.742 45.906 -25.047 1 41.16 372 VAL B C 1
ATOM 6711 O O . VAL B 1 372 ? -9.773 46.031 -25.719 1 41.16 372 VAL B O 1
ATOM 6714 N N . ILE B 1 373 ? -8.625 45.969 -23.781 1 41.19 373 ILE B N 1
ATOM 6715 C CA . ILE B 1 373 ? -9.867 46.094 -23.031 1 41.19 373 ILE B CA 1
ATOM 6716 C C . ILE B 1 373 ? -10.469 47.5 -23.312 1 41.19 373 ILE B C 1
ATOM 6718 O O . ILE B 1 373 ? -11.688 47.625 -23.469 1 41.19 373 ILE B O 1
ATOM 6722 N N . GLN B 1 374 ? -9.586 48.438 -23.438 1 41.09 374 GLN B N 1
ATOM 6723 C CA . GLN B 1 374 ? -10.062 49.781 -23.703 1 41.09 374 GLN B CA 1
ATOM 6724 C C . GLN B 1 374 ? -10.688 49.875 -25.078 1 41.09 374 GLN B C 1
ATOM 6726 O O . GLN B 1 374 ? -11.641 50.656 -25.297 1 41.09 374 GLN B O 1
ATOM 6731 N N . ASP B 1 375 ? -10.039 49.219 -26.031 1 41.44 375 ASP B N 1
ATOM 6732 C CA . ASP B 1 375 ? -10.633 49.281 -27.359 1 41.44 375 ASP B CA 1
ATOM 6733 C C . ASP B 1 375 ? -11.945 48.5 -27.406 1 41.44 375 ASP B C 1
ATOM 6735 O O . ASP B 1 375 ? -12.609 48.438 -28.438 1 41.44 375 ASP B O 1
ATOM 6739 N N . LEU B 1 376 ? -12.094 47.562 -26.469 1 37.38 376 LEU B N 1
ATOM 6740 C CA . LEU B 1 376 ? -13.406 46.938 -26.406 1 37.38 376 LEU B CA 1
ATOM 6741 C C . LEU B 1 376 ? -14.492 47.969 -26.125 1 37.38 376 LEU B C 1
ATOM 6743 O O . LEU B 1 376 ? -14.422 48.688 -25.141 1 37.38 376 LEU B O 1
ATOM 6747 N N . GLU B 1 377 ? -14.961 48.656 -27.078 1 37.56 377 GLU B N 1
ATOM 6748 C CA . GLU B 1 377 ? -15.984 49.688 -27.172 1 37.56 377 GLU B CA 1
ATOM 6749 C C . GLU B 1 377 ? -17.062 49.5 -26.109 1 37.56 377 GLU B C 1
ATOM 6751 O O . GLU B 1 377 ? -17.812 50.438 -25.812 1 37.56 377 GLU B O 1
ATOM 6756 N N . GLU B 1 378 ? -17.562 48.188 -25.891 1 40.09 378 GLU B N 1
ATOM 6757 C CA . GLU B 1 378 ? -18.766 48.281 -25.062 1 40.09 378 GLU B CA 1
ATOM 6758 C C . GLU B 1 378 ? -18.438 48.844 -23.688 1 40.09 378 GLU B C 1
ATOM 6760 O O . GLU B 1 378 ? -17.281 48.938 -23.297 1 40.09 378 GLU B O 1
ATOM 6765 N N . GLY B 1 379 ? -19.422 49.062 -22.625 1 37.59 379 GLY B N 1
ATOM 6766 C CA . GLY B 1 379 ? -19.641 49.875 -21.438 1 37.59 379 GLY B CA 1
ATOM 6767 C C . GLY B 1 379 ? -18.594 49.656 -20.375 1 37.59 379 GLY B C 1
ATOM 6768 O O . GLY B 1 379 ? -18.438 48.562 -19.859 1 37.59 379 GLY B O 1
ATOM 6769 N N . GLU B 1 380 ? -17.484 50.344 -20.375 1 45.03 380 GLU B N 1
ATOM 6770 C CA . GLU B 1 380 ? -16.578 50.562 -19.25 1 45.03 380 GLU B CA 1
ATOM 6771 C C . GLU B 1 380 ? -17.312 50.406 -17.906 1 45.03 380 GLU B C 1
ATOM 6773 O O . GLU B 1 380 ? -16.719 49.969 -16.922 1 45.03 380 GLU B O 1
ATOM 6778 N N . GLU B 1 381 ? -18.578 50.812 -17.984 1 47.94 381 GLU B N 1
ATOM 6779 C CA . GLU B 1 381 ? -19.391 50.844 -16.781 1 47.94 381 GLU B CA 1
ATOM 6780 C C . GLU B 1 381 ? -19.688 49.438 -16.266 1 47.94 381 GLU B C 1
ATOM 6782 O O . GLU B 1 381 ? -19.812 49.219 -15.062 1 47.94 381 GLU B O 1
ATOM 6787 N N . GLU B 1 382 ? -19.734 48.5 -17.266 1 48.16 382 GLU B N 1
ATOM 6788 C CA . GLU B 1 382 ? -20.172 47.188 -16.828 1 48.16 382 GLU B CA 1
ATOM 6789 C C . GLU B 1 382 ? -19.047 46.438 -16.141 1 48.16 382 GLU B C 1
ATOM 6791 O O . GLU B 1 382 ? -19.281 45.406 -15.477 1 48.16 382 GLU B O 1
ATOM 6796 N N . ILE B 1 383 ? -17.828 46.906 -16.312 1 51.03 383 ILE B N 1
ATOM 6797 C CA . ILE B 1 383 ? -16.734 46.156 -15.711 1 51.03 383 ILE B CA 1
ATOM 6798 C C . ILE B 1 383 ? -16.125 46.969 -14.562 1 51.03 383 ILE B C 1
ATOM 6800 O O . ILE B 1 383 ? -15.125 46.562 -13.969 1 51.03 383 ILE B O 1
ATOM 6804 N N . GLN B 1 384 ? -16.719 48.062 -14.203 1 49.66 384 GLN B N 1
ATOM 6805 C CA . GLN B 1 384 ? -16.234 48.875 -13.086 1 49.66 384 GLN B CA 1
ATOM 6806 C C . GLN B 1 384 ? -17.062 48.625 -11.828 1 49.66 384 GLN B C 1
ATOM 6808 O O . GLN B 1 384 ? -18.234 48.25 -11.906 1 49.66 384 GLN B O 1
ATOM 6813 N N . ASN B 1 385 ? -16.359 48.531 -10.688 1 48.97 385 ASN B N 1
ATOM 6814 C CA . ASN B 1 385 ? -17.078 48.531 -9.422 1 48.97 385 ASN B CA 1
ATOM 6815 C C . ASN B 1 385 ? -17.672 49.875 -9.086 1 48.97 385 ASN B C 1
ATOM 6817 O O . ASN B 1 385 ? -17.516 50.844 -9.859 1 48.97 385 ASN B O 1
ATOM 6821 N N . GLU B 1 386 ? -18.5 49.906 -7.969 1 54.69 386 GLU B N 1
ATOM 6822 C CA . GLU B 1 386 ? -19.172 51.125 -7.535 1 54.69 386 GLU B CA 1
ATOM 6823 C C . GLU B 1 386 ? -18.219 52.312 -7.52 1 54.69 386 GLU B C 1
ATOM 6825 O O . GLU B 1 386 ? -18.641 53.469 -7.621 1 54.69 386 GLU B O 1
ATOM 6830 N N . ASP B 1 387 ? -16.891 51.969 -7.328 1 53.59 387 ASP B N 1
ATOM 6831 C CA . ASP B 1 387 ? -15.938 53.062 -7.164 1 53.59 387 ASP B CA 1
ATOM 6832 C C . ASP B 1 387 ? -15.281 53.406 -8.492 1 53.59 387 ASP B C 1
ATOM 6834 O O . ASP B 1 387 ? -14.352 54.219 -8.531 1 53.59 387 ASP B O 1
ATOM 6838 N N . GLY B 1 388 ? -15.703 52.906 -9.648 1 52.62 388 GLY B N 1
ATOM 6839 C CA . GLY B 1 388 ? -15.211 53.281 -10.969 1 52.62 388 GLY B CA 1
ATOM 6840 C C . GLY B 1 388 ? -14 52.469 -11.391 1 52.62 388 GLY B C 1
ATOM 6841 O O . GLY B 1 388 ? -13.375 52.781 -12.414 1 52.62 388 GLY B O 1
ATOM 6842 N N . GLN B 1 389 ? -13.547 51.625 -10.461 1 50.25 389 GLN B N 1
ATOM 6843 C CA . GLN B 1 389 ? -12.375 50.812 -10.773 1 50.25 389 GLN B CA 1
ATOM 6844 C C . GLN B 1 389 ? -12.773 49.531 -11.508 1 50.25 389 GLN B C 1
ATOM 6846 O O . GLN B 1 389 ? -13.906 49.062 -11.375 1 50.25 389 GLN B O 1
ATOM 6851 N N . ILE B 1 390 ? -11.977 49.094 -12.414 1 49.47 390 ILE B N 1
ATOM 6852 C CA . ILE B 1 390 ? -12.242 47.875 -13.188 1 49.47 390 ILE B CA 1
ATOM 6853 C C . ILE B 1 390 ? -12.383 46.688 -12.25 1 49.47 390 ILE B C 1
ATOM 6855 O O . ILE B 1 390 ? -11.5 46.438 -11.43 1 49.47 390 ILE B O 1
ATOM 6859 N N . ASP B 1 391 ? -13.602 46.094 -12.195 1 50.84 391 ASP B N 1
ATOM 6860 C CA . ASP B 1 391 ? -13.867 44.875 -11.453 1 50.84 391 ASP B CA 1
ATOM 6861 C C . ASP B 1 391 ? -13.32 43.656 -12.195 1 50.84 391 ASP B C 1
ATOM 6863 O O . ASP B 1 391 ? -13.828 43.312 -13.266 1 50.84 391 ASP B O 1
ATOM 6867 N N . ARG B 1 392 ? -12.266 43.125 -11.805 1 50.94 392 ARG B N 1
ATOM 6868 C CA . ARG B 1 392 ? -11.531 42.031 -12.422 1 50.94 392 ARG B CA 1
ATOM 6869 C C . ARG B 1 392 ? -12.461 40.844 -12.711 1 50.94 392 ARG B C 1
ATOM 6871 O O . ARG B 1 392 ? -12.336 40.188 -13.75 1 50.94 392 ARG B O 1
ATOM 6878 N N . ASP B 1 393 ? -13.336 40.594 -11.828 1 56.12 393 ASP B N 1
ATOM 6879 C CA . ASP B 1 393 ? -14.273 39.5 -12.023 1 56.12 393 ASP B CA 1
ATOM 6880 C C . ASP B 1 393 ? -15.203 39.781 -13.203 1 56.12 393 ASP B C 1
ATOM 6882 O O . ASP B 1 393 ? -15.5 38.875 -13.992 1 56.12 393 ASP B O 1
ATOM 6886 N N . LYS B 1 394 ? -15.523 41 -13.297 1 59.47 394 LYS B N 1
ATOM 6887 C CA . LYS B 1 394 ? -16.422 41.375 -14.391 1 59.47 394 LYS B CA 1
ATOM 6888 C C . LYS B 1 394 ? -15.688 41.375 -15.727 1 59.47 394 LYS B C 1
ATOM 6890 O O . LYS B 1 394 ? -16.25 40.969 -16.75 1 59.47 394 LYS B O 1
ATOM 6895 N N . LEU B 1 395 ? -14.531 41.781 -15.695 1 55.88 395 LEU B N 1
ATOM 6896 C CA . LEU B 1 395 ? -13.711 41.781 -16.891 1 55.88 395 LEU B CA 1
ATOM 6897 C C . LEU B 1 395 ? -13.43 40.375 -17.391 1 55.88 395 LEU B C 1
ATOM 6899 O O . LEU B 1 395 ? -13.562 40.094 -18.578 1 55.88 395 LEU B O 1
ATOM 6903 N N . GLU B 1 396 ? -12.961 39.531 -16.578 1 57.47 396 GLU B N 1
ATOM 6904 C CA . GLU B 1 396 ? -12.711 38.125 -16.906 1 57.47 396 GLU B CA 1
ATOM 6905 C C . GLU B 1 396 ? -13.977 37.469 -17.438 1 57.47 396 GLU B C 1
ATOM 6907 O O . GLU B 1 396 ? -13.914 36.688 -18.422 1 57.47 396 GLU B O 1
ATOM 6912 N N . HIS B 1 397 ? -15.031 37.75 -16.844 1 59 397 HIS B N 1
ATOM 6913 C CA . HIS B 1 397 ? -16.312 37.25 -17.312 1 59 397 HIS B CA 1
ATOM 6914 C C . HIS B 1 397 ? -16.625 37.719 -18.734 1 59 397 HIS B C 1
ATOM 6916 O O . HIS B 1 397 ? -17.094 36.938 -19.562 1 59 397 HIS B O 1
ATOM 6922 N N . ALA B 1 398 ? -16.266 38.906 -19 1 58.19 398 ALA B N 1
ATOM 6923 C CA . ALA B 1 398 ? -16.531 39.469 -20.312 1 58.19 398 ALA B CA 1
ATOM 6924 C C . ALA B 1 398 ? -15.617 38.844 -21.359 1 58.19 398 ALA B C 1
ATOM 6926 O O . ALA B 1 398 ? -16.062 38.562 -22.484 1 58.19 398 ALA B O 1
ATOM 6927 N N . VAL B 1 399 ? -14.43 38.562 -21.047 1 57.94 399 VAL B N 1
ATOM 6928 C CA . VAL B 1 399 ? -13.484 37.906 -21.953 1 57.94 399 VAL B CA 1
ATOM 6929 C C . VAL B 1 399 ? -13.93 36.469 -22.219 1 57.94 399 VAL B C 1
ATOM 6931 O O . VAL B 1 399 ? -13.922 36.031 -23.375 1 57.94 399 VAL B O 1
ATOM 6934 N N . PHE B 1 400 ? -14.32 35.781 -21.125 1 60.69 400 PHE B N 1
ATOM 6935 C CA . PHE B 1 400 ? -14.797 34.406 -21.297 1 60.69 400 PHE B CA 1
ATOM 6936 C C . PHE B 1 400 ? -16.062 34.375 -22.141 1 60.69 400 PHE B C 1
ATOM 6938 O O . PHE B 1 400 ? -16.25 33.469 -22.953 1 60.69 400 PHE B O 1
ATOM 6945 N N . GLN B 1 401 ? -16.844 35.344 -21.969 1 58.97 401 GLN B N 1
ATOM 6946 C CA . GLN B 1 401 ? -18.031 35.438 -22.797 1 58.97 401 GLN B CA 1
ATOM 6947 C C . GLN B 1 401 ? -17.688 35.656 -24.266 1 58.97 401 GLN B C 1
ATOM 6949 O O . GLN B 1 401 ? -18.312 35.062 -25.141 1 58.97 401 GLN B O 1
ATOM 6954 N N . GLN B 1 402 ? -16.719 36.375 -24.5 1 57.69 402 GLN B N 1
ATOM 6955 C CA . GLN B 1 402 ? -16.297 36.594 -25.875 1 57.69 402 GLN B CA 1
ATOM 6956 C C . GLN B 1 402 ? -15.664 35.344 -26.484 1 57.69 402 GLN B C 1
ATOM 6958 O O . GLN B 1 402 ? -15.914 35.031 -27.656 1 57.69 402 GLN B O 1
ATOM 6963 N N . LEU B 1 403 ? -14.898 34.719 -25.75 1 56.22 403 LEU B N 1
ATOM 6964 C CA . LEU B 1 403 ? -14.258 33.5 -26.25 1 56.22 403 LEU B CA 1
ATOM 6965 C C . LEU B 1 403 ? -15.281 32.406 -26.484 1 56.22 403 LEU B C 1
ATOM 6967 O O . LEU B 1 403 ? -15.203 31.703 -27.484 1 56.22 403 LEU B O 1
ATOM 6971 N N . ALA B 1 404 ? -16.156 32.344 -25.516 1 58.66 404 ALA B N 1
ATOM 6972 C CA . ALA B 1 404 ? -17.234 31.359 -25.688 1 58.66 404 ALA B CA 1
ATOM 6973 C C . ALA B 1 404 ? -18.156 31.734 -26.844 1 58.66 404 ALA B C 1
ATOM 6975 O O . ALA B 1 404 ? -18.641 30.875 -27.562 1 58.66 404 ALA B O 1
ATOM 6976 N N . GLY B 1 405 ? -18.25 32.969 -27 1 57.25 405 GLY B N 1
ATOM 6977 C CA . GLY B 1 405 ? -19.078 33.469 -28.078 1 57.25 405 GLY B CA 1
ATOM 6978 C C . GLY B 1 405 ? -18.469 33.281 -29.453 1 57.25 405 GLY B C 1
ATOM 6979 O O . GLY B 1 405 ? -19.172 33.344 -30.469 1 57.25 405 GLY B O 1
ATOM 6980 N N . GLN B 1 406 ? -17.234 33.156 -29.484 1 53.25 406 GLN B N 1
ATOM 6981 C CA . GLN B 1 406 ? -16.578 32.969 -30.781 1 53.25 406 GLN B CA 1
ATOM 6982 C C . GLN B 1 406 ? -16.672 31.5 -31.234 1 53.25 406 GLN B C 1
ATOM 6984 O O . GLN B 1 406 ? -16.453 31.203 -32.406 1 53.25 406 GLN B O 1
ATOM 6989 N N . ASP B 1 407 ? -16.922 30.656 -30.297 1 52.5 407 ASP B N 1
ATOM 6990 C CA . ASP B 1 407 ? -17.125 29.25 -30.656 1 52.5 407 ASP B CA 1
ATOM 6991 C C . ASP B 1 407 ? -18.625 28.922 -30.75 1 52.5 407 ASP B C 1
ATOM 6993 O O . ASP B 1 407 ? -19.359 29.078 -29.781 1 52.5 407 ASP B O 1
ATOM 6997 N N . SER B 1 408 ? -19.062 28.578 -31.953 1 57.91 408 SER B N 1
ATOM 6998 C CA . SER B 1 408 ? -20.453 28.297 -32.281 1 57.91 408 SER B CA 1
ATOM 6999 C C . SER B 1 408 ? -21.031 27.188 -31.422 1 57.91 408 SER B C 1
ATOM 7001 O O . SER B 1 408 ? -22.25 27.141 -31.219 1 57.91 408 SER B O 1
ATOM 7003 N N . ARG B 1 409 ? -20.297 26.484 -30.859 1 57.78 409 ARG B N 1
ATOM 7004 C CA . ARG B 1 409 ? -20.781 25.375 -30.062 1 57.78 409 ARG B CA 1
ATOM 7005 C C . ARG B 1 409 ? -21.375 25.844 -28.734 1 57.78 409 ARG B C 1
ATOM 7007 O O . ARG B 1 409 ? -22.203 25.156 -28.141 1 57.78 409 ARG B O 1
ATOM 7014 N N . TYR B 1 410 ? -20.828 27.016 -28.438 1 58.88 410 TYR B N 1
ATOM 7015 C CA . TYR B 1 410 ? -21.203 27.5 -27.125 1 58.88 410 TYR B CA 1
ATOM 7016 C C . TYR B 1 410 ? -22.141 28.703 -27.234 1 58.88 410 TYR B C 1
ATOM 7018 O O . TYR B 1 410 ? -22.406 29.391 -26.25 1 58.88 410 TYR B O 1
ATOM 7026 N N . GLU B 1 411 ? -22.547 28.875 -28.359 1 60.06 411 GLU B N 1
ATOM 7027 C CA . GLU B 1 411 ? -23.391 30.031 -28.672 1 60.06 411 GLU B CA 1
ATOM 7028 C C . GLU B 1 411 ? -24.656 30.047 -27.828 1 60.06 411 GLU B C 1
ATOM 7030 O O . GLU B 1 411 ? -25.172 31.109 -27.5 1 60.06 411 GLU B O 1
ATOM 7035 N N . THR B 1 412 ? -25.172 28.922 -27.484 1 60.66 412 THR B N 1
ATOM 7036 C CA . THR B 1 412 ? -26.484 28.844 -26.844 1 60.66 412 THR B CA 1
ATOM 7037 C C . THR B 1 412 ? -26.375 29.25 -25.375 1 60.66 412 THR B C 1
ATOM 7039 O O . THR B 1 412 ? -27.359 29.703 -24.781 1 60.66 412 THR B O 1
ATOM 7042 N N . ASP B 1 413 ? -25.234 29.031 -24.781 1 61.19 413 ASP B N 1
ATOM 7043 C CA . ASP B 1 413 ? -25.094 29.438 -23.391 1 61.19 413 ASP B CA 1
ATOM 7044 C C . ASP B 1 413 ? -23.703 30 -23.109 1 61.19 413 ASP B C 1
ATOM 7046 O O . ASP B 1 413 ? -22.922 29.406 -22.391 1 61.19 413 ASP B O 1
ATOM 7050 N N . VAL B 1 414 ? -23.438 31.078 -23.688 1 64.19 414 VAL B N 1
ATOM 7051 C CA . VAL B 1 414 ? -22.156 31.766 -23.609 1 64.19 414 VAL B CA 1
ATOM 7052 C C . VAL B 1 414 ? -21.891 32.188 -22.172 1 64.19 414 VAL B C 1
ATOM 7054 O O . VAL B 1 414 ? -20.75 32.062 -21.688 1 64.19 414 VAL B O 1
ATOM 7057 N N . GLU B 1 415 ? -22.922 32.594 -21.547 1 66.06 415 GLU B N 1
ATOM 7058 C CA . GLU B 1 415 ? -22.797 33.031 -20.156 1 66.06 415 GLU B CA 1
ATOM 7059 C C . GLU B 1 415 ? -22.453 31.875 -19.234 1 66.06 41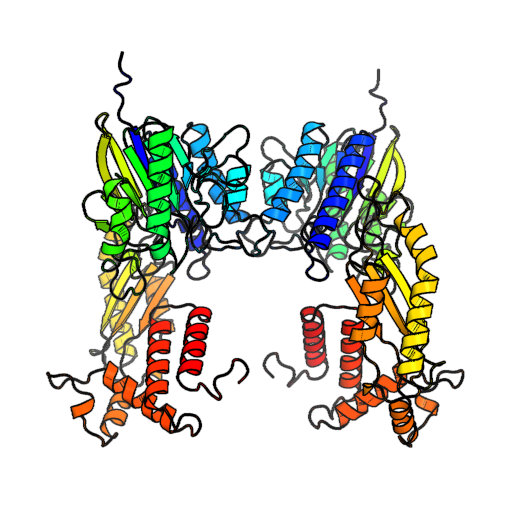5 GLU B C 1
ATOM 7061 O O . GLU B 1 415 ? -21.609 32 -18.344 1 66.06 415 GLU B O 1
ATOM 7066 N N . GLY B 1 416 ? -23.078 30.781 -19.453 1 68.5 416 GLY B N 1
ATOM 7067 C CA . GLY B 1 416 ? -22.781 29.594 -18.688 1 68.5 416 GLY B CA 1
ATOM 7068 C C . GLY B 1 416 ? -21.359 29.078 -18.891 1 68.5 416 GLY B C 1
ATOM 7069 O O . GLY B 1 416 ? -20.688 28.688 -17.938 1 68.5 416 GLY B O 1
ATOM 7070 N N . VAL B 1 417 ? -20.953 29.109 -20.031 1 66.69 417 VAL B N 1
ATOM 7071 C CA . VAL B 1 417 ? -19.609 28.688 -20.375 1 66.69 417 VAL B CA 1
ATOM 7072 C C . VAL B 1 417 ? -18.594 29.656 -19.766 1 66.69 417 VAL B C 1
ATOM 7074 O O . VAL B 1 417 ? -17.578 29.234 -19.203 1 66.69 417 VAL B O 1
ATOM 7077 N N . ALA B 1 418 ? -18.906 30.875 -19.844 1 63.28 418 ALA B N 1
ATOM 7078 C CA . ALA B 1 418 ? -18.031 31.875 -19.266 1 63.28 418 ALA B CA 1
ATOM 7079 C C . ALA B 1 418 ? -17.938 31.703 -17.75 1 63.28 418 ALA B C 1
ATOM 7081 O O . ALA B 1 418 ? -16.859 31.828 -17.172 1 63.28 418 ALA B O 1
ATOM 7082 N N . GLU B 1 419 ? -18.984 31.422 -17.172 1 66.38 419 GLU B N 1
ATOM 7083 C CA . GLU B 1 419 ? -19 31.172 -15.727 1 66.38 419 GLU B CA 1
ATOM 7084 C C . GLU B 1 419 ? -18.219 29.922 -15.375 1 66.38 419 GLU B C 1
ATOM 7086 O O . GLU B 1 419 ? -17.531 29.875 -14.352 1 66.38 419 GLU B O 1
ATOM 7091 N N . THR B 1 420 ? -18.359 28.938 -16.219 1 66.44 420 THR B N 1
ATOM 7092 C CA . THR B 1 420 ? -17.609 27.703 -16.016 1 66.44 420 THR B CA 1
ATOM 7093 C C . THR B 1 420 ? -16.109 27.953 -16.141 1 66.44 420 THR B C 1
ATOM 7095 O O . THR B 1 420 ? -15.328 27.484 -15.305 1 66.44 420 THR B O 1
ATOM 7098 N N . LEU B 1 421 ? -15.766 28.656 -17.078 1 64.31 421 LEU B N 1
ATOM 7099 C CA . LEU B 1 421 ? -14.352 28.969 -17.297 1 64.31 421 LEU B CA 1
ATOM 7100 C C . LEU B 1 421 ? -13.797 29.797 -16.141 1 64.31 421 LEU B C 1
ATOM 7102 O O . LEU B 1 421 ? -12.664 29.594 -15.703 1 64.31 421 LEU B O 1
ATOM 7106 N N . SER B 1 422 ? -14.641 30.656 -15.68 1 61.62 422 SER B N 1
ATOM 7107 C CA . SER B 1 422 ? -14.273 31.438 -14.5 1 61.62 422 SER B CA 1
ATOM 7108 C C . SER B 1 422 ? -14.102 30.547 -13.273 1 61.62 422 SER B C 1
ATOM 7110 O O . SER B 1 422 ? -13.156 30.719 -12.5 1 61.62 422 SER B O 1
ATOM 7112 N N . SER B 1 423 ? -14.961 29.641 -13.172 1 63.84 423 SER B N 1
ATOM 7113 C CA . SER B 1 423 ? -14.898 28.703 -12.055 1 63.84 423 SER B CA 1
ATOM 7114 C C . SER B 1 423 ? -13.672 27.812 -12.156 1 63.84 423 SER B C 1
ATOM 7116 O O . SER B 1 423 ? -13 27.547 -11.156 1 63.84 423 SER B O 1
ATOM 7118 N N . VAL B 1 424 ? -13.453 27.391 -13.352 1 61.84 424 VAL B N 1
ATOM 7119 C CA . VAL B 1 424 ? -12.281 26.562 -13.594 1 61.84 424 VAL B CA 1
ATOM 7120 C C . VAL B 1 424 ? -11.008 27.344 -13.273 1 61.84 424 VAL B C 1
ATOM 7122 O O . VAL B 1 424 ? -10.102 26.828 -12.617 1 61.84 424 VAL B O 1
ATOM 7125 N N . LYS B 1 425 ? -10.984 28.5 -13.805 1 56.94 425 LYS B N 1
ATOM 7126 C CA . LYS B 1 425 ? -9.844 29.359 -13.516 1 56.94 425 LYS B CA 1
ATOM 7127 C C . LYS B 1 425 ? -9.664 29.547 -12.016 1 56.94 425 LYS B C 1
ATOM 7129 O O . LYS B 1 425 ? -8.555 29.438 -11.492 1 56.94 425 LYS B O 1
ATOM 7134 N N . ASN B 1 426 ? -10.727 29.844 -11.367 1 55.44 426 ASN B N 1
ATOM 7135 C CA . ASN B 1 426 ? -10.664 30.031 -9.922 1 55.44 426 ASN B CA 1
ATOM 7136 C C . ASN B 1 426 ? -10.242 28.75 -9.211 1 55.44 426 ASN B C 1
ATOM 7138 O O . ASN B 1 426 ? -9.484 28.797 -8.234 1 55.44 426 ASN B O 1
ATOM 7142 N N . SER B 1 427 ? -10.727 27.672 -9.719 1 54.94 427 SER B N 1
ATOM 7143 C CA . SER B 1 427 ? -10.328 26.375 -9.172 1 54.94 427 SER B CA 1
ATOM 7144 C C . SER B 1 427 ? -8.844 26.125 -9.391 1 54.94 427 SER B C 1
ATOM 7146 O O . SER B 1 427 ? -8.164 25.625 -8.492 1 54.94 427 SER B O 1
ATOM 7148 N N . LEU B 1 428 ? -8.422 26.5 -10.578 1 52.62 428 LEU B N 1
ATOM 7149 C CA . LEU B 1 428 ? -7.008 26.328 -10.891 1 52.62 428 LEU B CA 1
ATOM 7150 C C . LEU B 1 428 ? -6.145 27.25 -10.047 1 52.62 428 LEU B C 1
ATOM 7152 O O . LEU B 1 428 ? -5.09 26.844 -9.547 1 52.62 428 LEU B O 1
ATOM 7156 N N . LEU B 1 429 ? -6.629 28.375 -9.867 1 51.88 429 LEU B N 1
ATOM 7157 C CA . LEU B 1 429 ? -5.906 29.359 -9.062 1 51.88 429 LEU B CA 1
ATOM 7158 C C . LEU B 1 429 ? -5.918 28.969 -7.59 1 51.88 429 LEU B C 1
ATOM 7160 O O . LEU B 1 429 ? -4.992 29.312 -6.848 1 51.88 429 LEU B O 1
ATOM 7164 N N . ALA B 1 430 ? -6.938 28.344 -7.207 1 49.25 430 ALA B N 1
ATOM 7165 C CA . ALA B 1 430 ? -7.078 27.891 -5.824 1 49.25 430 ALA B CA 1
ATOM 7166 C C . ALA B 1 430 ? -6.289 26.609 -5.59 1 49.25 430 ALA B C 1
ATOM 7168 O O . ALA B 1 430 ? -6.277 26.078 -4.48 1 49.25 430 ALA B O 1
ATOM 7169 N N . GLY B 1 431 ? -5.648 26.172 -6.68 1 50.41 431 GLY B N 1
ATOM 7170 C CA . GLY B 1 431 ? -4.77 25.031 -6.547 1 50.41 431 GLY B CA 1
ATOM 7171 C C . GLY B 1 431 ? -5.504 23.703 -6.609 1 50.41 431 GLY B C 1
ATOM 7172 O O . GLY B 1 431 ? -5.012 22.688 -6.109 1 50.41 431 GLY B O 1
ATOM 7173 N N . ASP B 1 432 ? -6.633 23.703 -7.062 1 50.56 432 ASP B N 1
ATOM 7174 C CA . ASP B 1 432 ? -7.375 22.453 -7.195 1 50.56 432 ASP B CA 1
ATOM 7175 C C . ASP B 1 432 ? -6.684 21.5 -8.172 1 50.56 432 ASP B C 1
ATOM 7177 O O . ASP B 1 432 ? -6.02 21.953 -9.109 1 50.56 432 ASP B O 1
ATOM 7181 N N . SER B 1 433 ? -6.652 20.234 -7.848 1 54.19 433 SER B N 1
ATOM 7182 C CA . SER B 1 433 ? -6.047 19.234 -8.711 1 54.19 433 SER B CA 1
ATOM 7183 C C . SER B 1 433 ? -6.695 19.219 -10.094 1 54.19 433 SER B C 1
ATOM 7185 O O . SER B 1 433 ? -7.871 19.562 -10.234 1 54.19 433 SER B O 1
ATOM 7187 N N . PRO B 1 434 ? -5.887 19.016 -11.109 1 53.94 434 PRO B N 1
ATOM 7188 C CA . PRO B 1 434 ? -6.453 18.906 -12.453 1 53.94 434 PRO B CA 1
ATOM 7189 C C . PRO B 1 434 ? -7.641 17.953 -12.523 1 53.94 434 PRO B C 1
ATOM 7191 O O . PRO B 1 434 ? -8.594 18.203 -13.266 1 53.94 434 PRO B O 1
ATOM 7194 N N . GLU B 1 435 ? -7.531 17.047 -11.75 1 54.38 435 GLU B N 1
ATOM 7195 C CA . GLU B 1 435 ? -8.641 16.109 -11.727 1 54.38 435 GLU B CA 1
ATOM 7196 C C . GLU B 1 435 ? -9.898 16.734 -11.148 1 54.38 435 GLU B C 1
ATOM 7198 O O . GLU B 1 435 ? -11 16.547 -11.672 1 54.38 435 GLU B O 1
ATOM 7203 N N . SER B 1 436 ? -9.68 17.469 -10.18 1 53.59 436 SER B N 1
ATOM 7204 C CA . SER B 1 436 ? -10.805 18.156 -9.57 1 53.59 436 SER B CA 1
ATOM 7205 C C . SER B 1 436 ? -11.398 19.203 -10.516 1 53.59 436 SER B C 1
ATOM 7207 O O . SER B 1 436 ? -12.617 19.328 -10.625 1 53.59 436 SER B O 1
ATOM 7209 N N . VAL B 1 437 ? -10.586 19.844 -11.172 1 57.59 437 VAL B N 1
ATOM 7210 C CA . VAL B 1 437 ? -11 20.828 -12.156 1 57.59 437 VAL B CA 1
ATOM 7211 C C . VAL B 1 437 ? -11.719 20.141 -13.312 1 57.59 437 VAL B C 1
ATOM 7213 O O . VAL B 1 437 ? -12.758 20.625 -13.773 1 57.59 437 VAL B O 1
ATOM 7216 N N . ALA B 1 438 ? -11.219 19.031 -13.633 1 60.28 438 ALA B N 1
ATOM 7217 C CA . ALA B 1 438 ? -11.836 18.281 -14.711 1 60.28 438 ALA B CA 1
ATOM 7218 C C . ALA B 1 438 ? -13.234 17.812 -14.312 1 60.28 438 ALA B C 1
ATOM 7220 O O . ALA B 1 438 ? -14.164 17.844 -15.133 1 60.28 438 ALA B O 1
ATOM 7221 N N . GLU B 1 439 ? -13.336 17.453 -13.203 1 60.44 439 GLU B N 1
ATOM 7222 C CA . GLU B 1 439 ? -14.641 17.016 -12.719 1 60.44 439 GLU B CA 1
ATOM 7223 C C . GLU B 1 439 ? -15.633 18.188 -12.695 1 60.44 439 GLU B C 1
ATOM 7225 O O . GLU B 1 439 ? -16.797 18.016 -13.047 1 60.44 439 GLU B O 1
ATOM 7230 N N . THR B 1 440 ? -15.219 19.266 -12.289 1 60 440 THR B N 1
ATOM 7231 C CA . THR B 1 440 ? -16.047 20.469 -12.273 1 60 440 THR B CA 1
ATOM 7232 C C . THR B 1 440 ? -16.469 20.844 -13.688 1 60 440 THR B C 1
ATOM 7234 O O . THR B 1 440 ? -17.641 21.203 -13.922 1 60 440 THR B O 1
ATOM 7237 N N . VAL B 1 441 ? -15.562 20.719 -14.578 1 64.12 441 VAL B N 1
ATOM 7238 C CA . VAL B 1 441 ? -15.852 21.016 -15.977 1 64.12 441 VAL B CA 1
ATOM 7239 C C . VAL B 1 441 ? -16.891 20.031 -16.516 1 64.12 441 VAL B C 1
ATOM 7241 O O . VAL B 1 441 ? -17.828 20.422 -17.203 1 64.12 441 VAL B O 1
ATOM 7244 N N . LYS B 1 442 ? -16.719 18.875 -16.203 1 62.22 442 LYS B N 1
ATOM 7245 C CA . LYS B 1 442 ? -17.656 17.859 -16.656 1 62.22 442 LYS B CA 1
ATOM 7246 C C . LYS B 1 442 ? -19.047 18.109 -16.094 1 62.22 442 LYS B C 1
ATOM 7248 O O . LYS B 1 442 ? -20.047 18 -16.812 1 62.22 442 LYS B O 1
ATOM 7253 N N . GLU B 1 443 ? -19.047 18.406 -14.93 1 62.53 443 GLU B N 1
ATOM 7254 C CA . GLU B 1 443 ? -20.344 18.672 -14.289 1 62.53 443 GLU B CA 1
ATOM 7255 C C . GLU B 1 443 ? -21.016 19.891 -14.898 1 62.53 443 GLU B C 1
ATOM 7257 O O . GLU B 1 443 ? -22.219 19.875 -15.164 1 62.53 443 GLU B O 1
ATOM 7262 N N . ARG B 1 444 ? -20.281 20.859 -15.094 1 64.44 444 ARG B N 1
ATOM 7263 C CA . ARG B 1 444 ? -20.828 22.094 -15.641 1 64.44 444 ARG B CA 1
ATOM 7264 C C . ARG B 1 444 ? -21.219 21.922 -17.109 1 64.44 444 ARG B C 1
ATOM 7266 O O . ARG B 1 444 ? -22.219 22.484 -17.562 1 64.44 444 ARG B O 1
ATOM 7273 N N . ARG B 1 445 ? -20.484 21.172 -17.734 1 63.78 445 ARG B N 1
ATOM 7274 C CA . ARG B 1 445 ? -20.828 20.844 -19.109 1 63.78 445 ARG B CA 1
ATOM 7275 C C . ARG B 1 445 ? -22.156 20.125 -19.188 1 63.78 445 ARG B C 1
ATOM 7277 O O . ARG B 1 445 ? -22.984 20.406 -20.062 1 63.78 445 ARG B O 1
ATOM 7284 N N . ARG B 1 446 ? -22.297 19.25 -18.312 1 65 446 ARG B N 1
ATOM 7285 C CA . ARG B 1 446 ? -23.562 18.531 -18.281 1 65 446 ARG B CA 1
ATOM 7286 C C . ARG B 1 446 ? -24.719 19.484 -17.969 1 65 446 ARG B C 1
ATOM 7288 O O . ARG B 1 446 ? -25.828 19.328 -18.5 1 65 446 ARG B O 1
ATOM 7295 N N . GLU B 1 447 ? -24.406 20.328 -17.172 1 65.31 447 GLU B N 1
ATOM 7296 C CA . GLU B 1 447 ? -25.438 21.281 -16.766 1 65.31 447 GLU B CA 1
ATOM 7297 C C . GLU B 1 447 ? -25.75 22.266 -17.891 1 65.31 447 GLU B C 1
ATOM 7299 O O . GLU B 1 447 ? -26.906 22.625 -18.125 1 65.31 447 GLU B O 1
ATOM 7304 N N . LEU B 1 448 ? -24.703 22.656 -18.516 1 64.94 448 LEU B N 1
ATOM 7305 C CA . LEU B 1 448 ? -24.859 23.703 -19.516 1 64.94 448 LEU B CA 1
ATOM 7306 C C . LEU B 1 448 ? -25.281 23.125 -20.859 1 64.94 448 LEU B C 1
ATOM 7308 O O . LEU B 1 448 ? -25.984 23.781 -21.625 1 64.94 448 LEU B O 1
ATOM 7312 N N . PHE B 1 449 ? -24.812 21.938 -21.094 1 60.22 449 PHE B N 1
ATOM 7313 C CA . PHE B 1 449 ? -25.172 21.266 -22.344 1 60.22 449 PHE B CA 1
ATOM 7314 C C . PHE B 1 449 ? -25.75 19.891 -22.078 1 60.22 449 PHE B C 1
ATOM 7316 O O . PHE B 1 449 ? -25.078 18.875 -22.281 1 60.22 449 PHE B O 1
ATOM 7323 N N . PRO B 1 450 ? -26.859 19.875 -21.516 1 56.72 450 PRO B N 1
ATOM 7324 C CA . PRO B 1 450 ? -27.484 18.609 -21.172 1 56.72 450 PRO B CA 1
ATOM 7325 C C . PRO B 1 450 ? -27.578 17.641 -22.344 1 56.72 450 PRO B C 1
ATOM 7327 O O . PRO B 1 450 ? -27.531 16.422 -22.172 1 56.72 450 PRO B O 1
ATOM 7330 N N . GLU B 1 451 ? -27.922 18.094 -23.484 1 57.06 451 GLU B N 1
ATOM 7331 C CA . GLU B 1 451 ? -28.156 17.219 -24.641 1 57.06 451 GLU B CA 1
ATOM 7332 C C . GLU B 1 451 ? -26.844 16.719 -25.234 1 57.06 451 GLU B C 1
ATOM 7334 O O . GLU B 1 451 ? -26.781 15.625 -25.797 1 57.06 451 GLU B O 1
ATOM 7339 N N . THR B 1 452 ? -25.859 17.516 -25.406 1 50.03 452 THR B N 1
ATOM 7340 C CA . THR B 1 452 ? -24.609 17.172 -26.078 1 50.03 452 THR B CA 1
ATOM 7341 C C . THR B 1 452 ? -23.484 16.969 -25.078 1 50.03 452 THR B C 1
ATOM 7343 O O . THR B 1 452 ? -22.391 16.547 -25.438 1 50.03 452 THR B O 1
ATOM 7346 N N . GLY B 1 453 ? -23.609 17.469 -23.906 1 43.5 453 GLY B N 1
ATOM 7347 C CA . GLY B 1 453 ? -22.562 17.484 -22.891 1 43.5 453 GLY B CA 1
ATOM 7348 C C . GLY B 1 453 ? -22.219 16.094 -22.375 1 43.5 453 GLY B C 1
ATOM 7349 O O . GLY B 1 453 ? -21.656 15.953 -21.297 1 43.5 453 GLY B O 1
ATOM 7350 N N . GLY B 1 454 ? -22.75 15.055 -22.875 1 38.5 454 GLY B N 1
ATOM 7351 C CA . GLY B 1 454 ? -22.375 13.711 -22.469 1 38.5 454 GLY B CA 1
ATOM 7352 C C . GLY B 1 454 ? -20.875 13.477 -22.484 1 38.5 454 GLY B C 1
ATOM 7353 O O . GLY B 1 454 ? -20.125 14.297 -23.016 1 38.5 454 GLY B O 1
ATOM 7354 N N . ASP B 1 455 ? -20.344 12.484 -21.625 1 39.47 455 ASP B N 1
ATOM 7355 C CA . ASP B 1 455 ? -18.984 12.078 -21.266 1 39.47 455 ASP B CA 1
ATOM 7356 C C . ASP B 1 455 ? -18.094 11.992 -22.516 1 39.47 455 ASP B C 1
ATOM 7358 O O . ASP B 1 455 ? -16.891 11.742 -22.406 1 39.47 455 ASP B O 1
ATOM 7362 N N . ASN B 1 456 ? -18.625 11.773 -23.703 1 34.47 456 ASN B N 1
ATOM 7363 C CA . ASN B 1 456 ? -17.797 11.375 -24.844 1 34.47 456 ASN B CA 1
ATOM 7364 C C . ASN B 1 456 ? -17.094 12.578 -25.469 1 34.47 456 ASN B C 1
ATOM 7366 O O . ASN B 1 456 ? -16.25 12.414 -26.344 1 34.47 456 ASN B O 1
ATOM 7370 N N . GLU B 1 457 ? -17.781 13.727 -25.703 1 32.47 457 GLU B N 1
ATOM 7371 C CA . GLU B 1 457 ? -17.125 14.75 -26.516 1 32.47 457 GLU B CA 1
ATOM 7372 C C . GLU B 1 457 ? -16.328 15.719 -25.641 1 32.47 457 GLU B C 1
ATOM 7374 O O . GLU B 1 457 ? -16.812 16.156 -24.594 1 32.47 457 GLU B O 1
#

Organism: NCBI:txid148449

Solvent-accessible surface area (backbone atoms only — not comparable to full-atom values): 47493 Å² total; per-residue (Å²): 132,75,85,78,69,67,42,32,34,33,38,36,16,37,43,24,32,57,37,44,55,95,77,31,69,66,41,19,48,45,24,46,52,24,47,42,49,52,49,49,48,41,60,75,66,64,34,60,31,36,37,34,12,10,18,58,34,47,46,58,78,54,50,44,46,37,50,49,53,54,47,54,44,40,48,56,33,50,77,69,67,26,53,39,38,32,30,42,16,79,31,43,44,56,95,44,92,88,48,49,25,57,61,32,48,36,23,60,71,66,55,33,46,32,20,36,52,41,86,84,57,94,60,68,34,54,42,70,60,34,91,92,64,44,62,59,50,22,8,29,48,74,57,88,51,35,32,38,36,18,36,42,45,52,72,85,51,45,58,77,42,32,54,58,49,29,50,33,49,50,50,49,32,67,73,74,44,78,60,52,31,34,34,36,34,29,29,53,42,56,53,83,74,48,90,88,60,76,83,41,45,50,74,74,55,43,51,59,38,56,84,68,41,54,35,37,37,27,10,74,43,56,56,49,50,70,49,95,90,28,37,39,25,28,4,10,30,56,62,87,46,74,73,52,55,74,48,67,28,11,28,27,45,32,42,30,42,82,87,35,51,69,49,76,43,78,44,74,40,48,37,78,39,68,46,78,44,81,44,73,42,55,85,25,66,42,62,67,51,38,51,53,52,49,54,51,51,53,60,68,43,45,64,61,49,50,57,55,27,64,36,70,50,19,31,59,96,84,36,65,46,58,26,35,33,37,35,35,35,33,44,44,36,62,45,64,67,89,60,60,55,62,67,59,53,50,47,51,49,35,70,76,61,51,37,73,40,77,47,76,43,79,60,58,40,45,50,66,61,47,46,53,50,61,67,44,75,69,64,69,68,74,25,26,41,100,84,68,44,76,30,63,71,45,45,52,41,50,50,32,28,48,56,28,51,69,36,75,87,32,54,88,44,20,65,56,48,12,50,46,51,50,48,43,50,51,35,52,74,72,62,47,50,71,64,57,43,48,51,52,49,50,53,47,34,32,68,69,30,65,87,69,34,49,95,82,112,130,77,85,75,69,65,43,32,34,34,38,35,18,36,42,25,31,56,36,46,55,95,77,29,69,67,43,20,49,46,24,46,50,24,46,44,48,53,48,49,47,41,59,74,66,62,35,60,31,36,37,33,12,10,17,58,35,45,45,57,77,56,49,43,46,38,50,50,54,53,48,55,43,39,48,55,33,49,78,71,67,26,53,39,37,31,28,41,17,81,31,41,43,55,93,44,93,89,48,48,25,56,60,31,48,37,23,59,71,65,55,32,46,32,20,37,53,41,86,84,57,94,59,69,33,54,41,72,60,35,91,92,63,46,62,60,50,23,8,29,50,74,57,87,48,33,34,39,34,20,36,42,46,52,71,83,52,44,60,77,42,32,53,59,50,30,53,33,51,50,50,49,32,68,72,72,46,79,62,51,31,34,34,36,33,29,28,54,42,55,54,83,74,47,90,86,59,76,84,40,45,50,73,75,55,43,52,59,37,57,83,68,41,53,34,38,37,25,11,74,43,55,56,50,51,70,50,95,89,28,37,38,25,27,5,10,30,57,65,89,47,76,73,52,55,74,49,68,28,12,27,28,46,32,43,32,43,80,86,35,52,67,48,76,43,79,43,75,41,48,36,78,38,68,46,77,45,83,43,72,42,54,85,25,65,41,62,68,51,39,51,53,52,48,54,49,51,54,58,68,42,43,66,62,49,50,56,54,28,64,36,72,48,20,30,59,96,83,37,64,44,59,26,35,32,38,35,35,38,33,43,46,37,61,46,63,65,88,58,60,56,63,64,59,53,51,47,51,49,35,70,74,61,52,37,72,41,78,46,76,45,81,60,59,40,45,49,66,60,47,47,55,51,61,66,44,75,70,66,70,68,72,24,27,40,101,84,70,44,75,28,63,69,43,43,53,41,51,53,32,28,48,57,28,51,70,36,75,87,31,52,88,44,19,64,55,49,12,50,46,51,50,48,42,48,49,34,51,72,71,62,47,49,70,65,55,43,48,49,51,49,49,52,46,34,33,68,70,29,65,88,71,33,49,95,83,113

Secondary structure (DSSP, 8-state):
----PPEEEEEE----BT--GGG-HHHHHHHHHHHHHHHHHHHHTT-SEEEE-S--BS-SS--HHHHHHHHHHHHHHHHTT--EEE---GGG--SSTTSPPHHHHHHHTTSSEEB----SSSS-SSPBP-TTS-TT-BSEEEETTEEEEEE---GGGHHHHHHHHHHHHHHHHHHH---SEEEEEE--PBTTSSTT--SPBPTGGGHHHHTT-SEEEE-SSSS-EEETTTEEE---SS-SSTTGGGS--EEEEEEE-TTS-EEEEEEEPP---EEEEEEE-TT-SSHHHHHHHHHHHHHHHHHHHHHHHHSGGGEETTEEPPPEEEEEEEEEESS-GGG--HHHHHHHHHHHH--SEEEEEEEEEEHHHHHHHHH--S-GGGGB-TTSSB-HHHHHHHHHHHHHHHSGGGGGGHHHHHHHHHHHHHHHHTT--HHHHHHHHHHHHHHH-TTT-STT-/----PPEEEEEE----BT--GGG-HHHHHHHHHHHHHHHHHHHHTT-SEEEE-S--BS-SS--HHHHHHHHHHHHHHHHTT--EEE---GGG--SSTTSPPHHHHHHHTTSSEEB----SSSS-SSPBP-TTS-TT-BSEEEETTEEEEEE---GGGHHHHHHHHHHHHHHHHHHH---SEEEEEE--PBTTSSTT--SPBPTGGGHHHHTT-SEEEE-SSSS-EEETTTEEE---SS-SSTTGGGS--EEEEEEE-TTS-EEEEEEEPP---EEEEEEE-TT-SSHHHHHHHHHHHHHHHHHHHHHHHTSGGGEETTEEPPPEEEEEEEEEESS-GGG--HHHHHHHHHHHH--SEEEEEEEEEEHHHHHHHHH--S-GGGGB-TTSSB-HHHHHHHHHHHHHHHSGGGGGGHHHHHHHHHHHHHHHHTT--HHHHHHHHHHHHHHH-TTT-STT-

Nearest PDB structures (foldseek):
  3dsd-assembly1_B  TM=7.376E-01  e=2.648E-19  Pyrococcus furiosus
  4tui-assembly1_B  TM=8.057E-01  e=3.495E-18  Methanocaldococcus jannaschii DSM 2661
  3av0-assembly1_A  TM=7.024E-01  e=3.582E-20  Methanocaldococcus jannaschii
  1s8e-assembly2_B  TM=7.448E-01  e=8.890E-19  Pyrococcus furiosus DSM 3638
  5dny-assembly1_C  TM=7.219E-01  e=1.587E-18  Methanocaldococcus jannaschii DSM 2661

pLDDT: mean 85.77, std 17.9, range [25.44, 98.94]

Foldseek 3Di:
DPPQDWAKEWEEEQLAQQDCFVVHPVVNVQSLVLLLQQLVVCVVVVHQAYEYQANLHNAQPDDPVSLVSVLVSLVVCVVSVHAYEYEYEPRQDDPDPPDQTVLLVCVVVVSHAYAEADQPDPDQRFAEADPVPRHSHGAWYDDPQEIEGEYYDDALCVLVCLLVVLVSLVVCCVVVPHTLFYEYRHEFDEPPPDPPDPRGDYPVSNVSCVVPHQAYEYENAQAWDADPNHYTYQHHLEDSDLVSLPGAHAMWMKIAGSNSDIDIDHDHTQGAHEEEFEDEQAVDQDLVRSLVVLLVSLVVCQVVLVVRQQPPSNADPRHGDAYEYEYEYEEEHNDDPVSNDVVSSQVSNCVVRVHPYYHYDYHYHYVVVVVVVVVPPDDLVQQADPVSHGNPLRSQLVVQLVVLCVDPVNVVPSNLRSVLVVVLVVCVSVVHDPVVSVVSSLVSLCVSPVPPSPPPD/DPPQDWAKEWEEEQLAQQDCFVVHVVVNVQSLVLLLQQLVVCVVVVHQAYEYQANLHNAQPDDPVSLVSVLVSLVVCVVSVHAYEYEYEPRQDDPDPPDQTVLLVCVVVVSHAYAEADQPDPDQRFAEADPVPRHSHGAWYDDPQEIEGEYYDDALCVLVCLLVVLVSLVVCCVVVPHTLFYEYRHEFDEPPPDPPDPRGDYPVSNVSCVVPHQAYEYENAQAWDADPNHYTYQHHLEDSDLVSLVGAHAMWMKIAGSNSDIDIDHDHTQGAHEEEAEDEQAVDQDLVRSLVVLLVSLVVCQVVLVVRQQPPSNDDPRHGDAYEYEYEYEYEHNDDPVSNDVVSSQVSNCVSRVHPYYHYDYHYHYVVVVVVVVVPPPDLPQQADPVSHGNPLRSQLVVQLVVLCVDPVNVVPSNLRSVLVVVLVVCVSVVHDPVVSVVSSLVSLCVSPVPPSPPPD

Radius of gyration: 33.73 Å; Cα contacts (8 Å, |Δi|>4): 1767; chains: 2; bounding box: 67×90×106 Å